Protein AF-A0A356NPE9-F1 (afdb_monomer)

Solvent-accessible surface area (backbone atoms only — not comparable to full-atom values): 59363 Å² total; per-residue (Å²): 126,92,77,87,80,88,84,80,83,60,74,66,40,52,78,48,72,46,60,48,101,85,68,47,78,75,44,67,36,63,53,56,34,33,46,75,24,46,41,40,33,44,86,9,53,18,29,80,24,62,20,31,90,76,49,65,71,67,40,43,84,46,42,33,43,23,78,46,65,26,60,80,44,82,48,75,52,72,46,48,37,49,76,62,98,74,61,76,73,89,66,37,28,44,36,40,34,33,61,32,38,23,28,34,38,40,29,59,39,42,36,22,42,36,62,92,66,84,44,42,62,22,55,64,77,28,48,25,78,87,59,53,62,88,67,45,50,52,33,29,12,34,46,46,62,47,61,41,58,31,94,90,42,73,91,41,37,27,39,38,41,42,24,74,28,40,44,58,81,84,45,12,24,36,35,31,56,28,24,49,90,92,42,79,45,79,81,48,56,90,40,41,36,33,42,35,32,33,39,24,31,52,36,24,44,42,41,40,34,38,27,33,46,83,61,17,57,54,45,75,42,76,44,57,62,58,91,72,22,57,43,88,86,54,76,49,70,43,50,41,100,69,73,42,41,40,77,45,79,74,47,62,40,60,55,54,31,50,66,81,39,58,40,41,38,38,33,30,55,50,44,80,79,35,74,64,48,45,36,34,35,38,17,60,75,80,43,78,72,44,81,40,74,38,46,79,52,82,93,52,28,32,40,30,76,45,79,53,53,58,70,56,38,40,35,40,42,27,36,37,31,29,24,67,88,68,38,71,34,41,44,55,77,57,28,95,73,40,33,36,52,46,47,28,42,70,80,70,83,78,75,84,60,76,95,46,78,68,55,38,42,34,46,45,57,56,69,68,58,51,49,51,57,68,30,70,81,38,36,74,25,72,42,63,44,63,16,14,39,31,41,65,68,60,49,76,42,55,72,15,30,37,28,61,33,79,55,61,77,29,37,82,32,68,62,24,43,21,36,36,40,35,38,26,60,89,60,24,52,94,76,68,34,43,46,37,34,40,41,24,47,18,59,78,99,32,63,44,69,69,35,54,58,57,38,51,44,32,59,72,59,46,83,36,73,60,51,90,54,48,70,30,31,36,42,40,79,48,71,87,52,40,41,65,28,38,36,37,48,55,80,80,38,49,72,47,27,49,74,75,32,77,65,23,51,78,22,53,31,31,38,32,32,56,45,68,40,76,84,48,49,79,49,68,92,79,33,59,62,32,72,57,92,56,58,72,40,58,62,73,80,37,56,83,81,70,87,62,53,74,76,41,48,71,44,39,37,69,74,44,69,55,89,69,74,76,49,64,72,56,45,52,50,18,41,28,62,57,48,60,76,69,61,23,46,57,41,37,66,63,39,32,40,59,68,43,35,34,40,40,38,28,55,42,39,67,44,16,36,51,66,14,38,67,42,54,41,50,24,37,34,29,46,34,31,40,60,85,74,60,27,34,39,53,34,80,38,73,51,44,29,47,66,61,40,64,52,81,52,70,73,65,65,12,70,65,56,47,48,52,31,69,61,38,39,50,42,37,34,49,31,48,21,39,39,50,52,37,40,73,71,40,51,32,55,85,58,41,47,62,57,24,50,57,55,24,60,67,30,95,90,46,71,47,55,71,49,45,64,47,40,47,51,20,35,54,42,49,56,54,47,40,48,69,76,52,62,86,40,71,67,42,73,65,55,70,67,71,41,76,39,65,55,42,60,45,80,46,34,24,37,28,27,57,62,61,65,46,40,20,42,78,89,62,51,79,46,72,74,44,50,83,36,71,40,35,39,34,36,72,42,80,36,44,57,40,86,34,77,51,42,40,38,33,19,29,86,88,68,48,76,66,50,71,42,70,43,38,36,33,22,69,31,61,42,26,64,46,34,58,87,36,38,37,78,40,37,40,30,48,25,38,49,71,57,47,78,70,44,42,73,74,71,41,84,55,24,65,38,51,20,35,41,30,40,32,25,62,26,89,78,44,26,32,29,31,55,58,20,26,32,77,35,61,41,66,41,77,47,62,81,45,73,32,51,52,64,35,53,35,30,39,22,29,28,49,70,51,35,32,71,76,76,42,82,84,61,57,66,62,57,57,44,53,48,98,88,68,36,52,73,50,57,72,33,50,47,45,28,35,24,22,66,82,70,46,75,36,46,71,32,68,55,46,40,49,70,43,23,38,33,50,22,46,65,60,20,16,12,40,28,46,41,60,68,83,77,45,54,80,67,42,46,86,33,43,37,53,38,57,47,77,72,35,56,87,74,62,79,72,64,49,53,56,71,59,54,32,59,76,71,69,53,93,68,47,86,46,49,82,51,67,61,80,53,33,44,51,52,24,52,33,50,62,54,57,64,80,55,70,61,87,75,75,63,60,50,76,48,75,47,72,50,98,90,73,52,32,24,48,30,46,29,39,57,27,25,45,30,43,56,44,53,45,78,45,58,32,33,25,69,75,87,77,60,72,41,73,55,49,43,81,53,29,42,44,72,72,53,99,36,32,27,39,40,36,36,33,36,75,54,57,43,76,89,48,98,53,75,47,76,48,72,50,77,44,79,55,75,85,132

Radius of gyration: 38.94 Å; Cα contacts (8 Å, |Δi|>4): 2689; chains: 1; bounding box: 116×86×91 Å

Structure (mmCIF, N/CA/C/O backbone):
data_AF-A0A356NPE9-F1
#
_entry.id   AF-A0A356NPE9-F1
#
loop_
_atom_site.group_PDB
_atom_site.id
_atom_site.type_symbol
_atom_site.label_atom_id
_atom_site.label_alt_id
_atom_site.label_comp_id
_atom_site.label_asym_id
_atom_site.label_entity_id
_atom_site.label_seq_id
_atom_site.pdbx_PDB_ins_code
_atom_site.Cartn_x
_atom_site.Cartn_y
_atom_site.Cartn_z
_atom_site.occupancy
_atom_site.B_iso_or_equiv
_atom_site.auth_seq_id
_atom_site.auth_comp_id
_atom_site.auth_asym_id
_atom_site.auth_atom_id
_atom_site.pdbx_PDB_model_num
ATOM 1 N N . VAL A 1 1 ? -18.706 8.629 -30.733 1.00 79.69 1 VAL A N 1
ATOM 2 C CA . VAL A 1 1 ? -18.864 8.549 -29.263 1.00 79.69 1 VAL A CA 1
ATOM 3 C C . VAL A 1 1 ? -20.340 8.343 -28.993 1.00 79.69 1 VAL A C 1
ATOM 5 O O . VAL A 1 1 ? -21.118 9.154 -29.478 1.00 79.69 1 VAL A O 1
ATOM 8 N N . ILE A 1 2 ? -20.711 7.224 -28.366 1.00 80.94 2 ILE A N 1
ATOM 9 C CA . ILE A 1 2 ? -22.106 6.744 -28.287 1.00 80.94 2 ILE A CA 1
ATOM 10 C C . ILE A 1 2 ? -22.800 7.042 -26.948 1.00 80.94 2 ILE A C 1
ATOM 12 O O . ILE A 1 2 ? -24.021 7.000 -26.893 1.00 80.94 2 ILE A O 1
ATOM 16 N N . GLY A 1 3 ? -22.055 7.387 -25.894 1.00 83.50 3 GLY A N 1
ATOM 17 C CA . GLY A 1 3 ? -22.613 7.705 -24.579 1.00 83.50 3 GLY A CA 1
ATOM 18 C C . GLY A 1 3 ? -21.549 7.709 -23.482 1.00 83.50 3 GLY A C 1
ATOM 19 O O . GLY A 1 3 ? -20.366 7.508 -23.767 1.00 83.50 3 GLY A O 1
ATOM 20 N N . GLN A 1 4 ? -21.982 7.960 -22.248 1.00 81.94 4 GLN A N 1
ATOM 21 C CA . GLN A 1 4 ? -21.185 7.793 -21.030 1.00 81.94 4 GLN A CA 1
ATOM 22 C C . GLN A 1 4 ? -21.455 6.407 -20.428 1.00 81.94 4 GLN A C 1
ATOM 24 O O . GLN A 1 4 ? -22.533 5.851 -20.627 1.00 81.94 4 GLN A O 1
ATOM 29 N N . TRP A 1 5 ? -20.486 5.867 -19.696 1.00 83.25 5 TRP A N 1
ATOM 30 C CA . TRP A 1 5 ? -20.617 4.651 -18.892 1.00 83.25 5 TRP A CA 1
ATOM 31 C C . TRP A 1 5 ? -20.190 4.969 -17.453 1.00 83.25 5 TRP A C 1
ATOM 33 O O . TRP A 1 5 ? -19.447 5.929 -17.234 1.00 83.25 5 TRP A O 1
ATOM 43 N N . SER A 1 6 ? -20.695 4.214 -16.478 1.00 83.44 6 SER A N 1
ATOM 44 C CA . SER A 1 6 ? -20.328 4.341 -15.064 1.00 83.44 6 SER A CA 1
ATOM 45 C C . SER A 1 6 ? -19.148 3.433 -14.720 1.00 83.44 6 SER A C 1
ATOM 47 O O . SER A 1 6 ? -19.084 2.307 -15.205 1.00 83.44 6 SER A O 1
ATOM 49 N N . GLY A 1 7 ? -18.266 3.893 -13.834 1.00 78.56 7 GLY A N 1
ATOM 50 C CA . GLY A 1 7 ? -17.062 3.169 -13.424 1.00 78.56 7 GLY A CA 1
ATOM 51 C C . GLY A 1 7 ? -15.782 3.809 -13.962 1.00 78.56 7 GLY A C 1
ATOM 52 O O . GLY A 1 7 ? -15.805 4.861 -14.602 1.00 78.56 7 GLY A O 1
ATOM 53 N N . SER A 1 8 ? -14.648 3.180 -13.666 1.00 80.12 8 SER A N 1
ATOM 54 C CA . SER A 1 8 ? -13.326 3.583 -14.148 1.00 80.12 8 SER A CA 1
ATOM 55 C C . SER A 1 8 ? -12.536 2.364 -14.581 1.00 80.12 8 SER A C 1
ATOM 57 O O . SER A 1 8 ? -12.690 1.306 -13.977 1.00 80.12 8 SER A O 1
ATOM 59 N N . LEU A 1 9 ? -11.646 2.545 -15.555 1.00 82.62 9 LEU A N 1
ATOM 60 C CA . LEU A 1 9 ? -10.737 1.483 -15.946 1.00 82.62 9 LEU A CA 1
ATOM 61 C C . LEU A 1 9 ? -9.633 1.277 -14.899 1.00 82.62 9 LEU A C 1
ATOM 63 O O . LEU A 1 9 ? -9.044 2.249 -14.415 1.00 82.62 9 LEU A O 1
ATOM 67 N N . SER A 1 10 ? -9.321 0.022 -14.592 1.00 80.06 10 SER A N 1
ATOM 68 C CA . SER A 1 10 ? -8.176 -0.375 -13.779 1.00 80.06 10 SER A CA 1
ATOM 69 C C . SER A 1 10 ? -6.885 0.115 -14.428 1.00 80.06 10 SER A C 1
ATOM 71 O O . SER A 1 10 ? -6.598 -0.181 -15.590 1.00 80.06 10 SER A O 1
ATOM 73 N N . ARG A 1 11 ? -6.044 0.807 -13.655 1.00 74.50 11 ARG A N 1
ATOM 74 C CA . ARG A 1 11 ? -4.702 1.211 -14.107 1.00 74.50 11 ARG A CA 1
ATOM 75 C C . ARG A 1 11 ? -3.719 0.041 -14.199 1.00 74.50 11 ARG A C 1
ATOM 77 O O . ARG A 1 11 ? -2.613 0.241 -14.659 1.00 74.50 11 ARG A O 1
ATOM 84 N N . ARG A 1 12 ? -4.101 -1.165 -13.756 1.00 73.88 12 ARG A N 1
ATOM 85 C CA . ARG A 1 12 ? -3.220 -2.350 -13.689 1.00 73.88 12 ARG A CA 1
ATOM 86 C C . ARG A 1 12 ? -3.554 -3.444 -14.695 1.00 73.88 12 ARG A C 1
ATOM 88 O O . ARG A 1 12 ? -2.793 -4.401 -14.839 1.00 73.88 12 ARG A O 1
ATOM 95 N N . GLY A 1 13 ? -4.709 -3.315 -15.336 1.00 83.62 13 GLY A N 1
ATOM 96 C CA . GLY A 1 13 ? -5.322 -4.368 -16.127 1.00 83.62 13 GLY A CA 1
ATOM 97 C C . GLY A 1 13 ? -6.647 -4.842 -15.546 1.00 83.62 13 GLY A C 1
ATOM 98 O O . GLY A 1 13 ? -6.835 -4.899 -14.329 1.00 83.62 13 GLY A O 1
ATOM 99 N N . GLU A 1 14 ? -7.573 -5.163 -16.438 1.00 87.75 14 GLU A N 1
ATOM 100 C CA . GLU A 1 14 ? -8.858 -5.795 -16.151 1.00 87.75 14 GLU A CA 1
ATOM 101 C C . GLU A 1 14 ? -9.407 -6.451 -17.425 1.00 87.75 14 GLU A C 1
ATOM 103 O O . GLU A 1 14 ? -8.856 -6.296 -18.519 1.00 87.75 14 GLU A O 1
ATOM 108 N N . ARG A 1 15 ? -10.519 -7.178 -17.280 1.00 91.50 15 ARG A N 1
ATOM 109 C CA . ARG A 1 15 ? -11.249 -7.774 -18.399 1.00 91.50 15 ARG A CA 1
ATOM 110 C C . ARG A 1 15 ? -12.355 -6.831 -18.863 1.00 91.50 15 ARG A C 1
ATOM 112 O O . ARG A 1 15 ? -13.286 -6.556 -18.115 1.00 91.50 15 ARG A O 1
ATOM 119 N N . LEU A 1 16 ? -12.300 -6.429 -20.125 1.00 92.12 16 LEU A N 1
ATOM 120 C CA . LEU A 1 16 ? -13.362 -5.719 -20.826 1.00 92.12 16 LEU A CA 1
ATOM 121 C C . LEU A 1 16 ? -14.118 -6.703 -21.713 1.00 92.12 16 LEU A C 1
ATOM 123 O O . LEU A 1 16 ? -13.505 -7.419 -22.501 1.00 92.12 16 LEU A O 1
ATOM 127 N N . ARG A 1 17 ? -15.449 -6.726 -21.606 1.00 91.81 17 ARG A N 1
ATOM 128 C CA . ARG A 1 17 ? -16.315 -7.575 -22.431 1.00 91.81 17 ARG A CA 1
ATOM 129 C C . ARG A 1 17 ? -17.448 -6.754 -23.025 1.00 91.81 17 ARG A C 1
ATOM 131 O O . ARG A 1 17 ? -18.261 -6.187 -22.299 1.00 91.81 17 ARG A O 1
ATOM 138 N N . LEU A 1 18 ? -17.535 -6.752 -24.348 1.00 91.62 18 LEU A N 1
ATOM 139 C CA . LEU A 1 18 ? -18.707 -6.281 -25.071 1.00 91.62 18 LEU A CA 1
ATOM 140 C C . LEU A 1 18 ? -19.648 -7.471 -25.261 1.00 91.62 18 LEU A C 1
ATOM 142 O O . LEU A 1 18 ? -19.232 -8.481 -25.822 1.00 91.62 18 LEU A O 1
ATOM 146 N N . SER A 1 19 ? -20.898 -7.369 -24.807 1.00 93.81 19 SER A N 1
ATOM 147 C CA . SER A 1 19 ? -21.892 -8.440 -24.976 1.00 93.81 19 SER A CA 1
ATOM 148 C C . SER A 1 19 ? -23.002 -8.038 -25.946 1.00 93.81 19 SER A C 1
ATOM 150 O O . SER A 1 19 ? -23.354 -6.862 -26.041 1.00 93.81 19 SER A O 1
ATOM 152 N N . ASP A 1 20 ? -23.538 -9.013 -26.678 1.00 92.75 20 ASP A N 1
ATOM 153 C CA . ASP A 1 20 ? -24.721 -8.833 -27.519 1.00 92.75 20 ASP A CA 1
ATOM 154 C C . ASP A 1 20 ? -26.022 -8.798 -26.687 1.00 92.75 20 ASP A C 1
ATOM 156 O O . ASP A 1 20 ? -26.011 -8.916 -25.460 1.00 92.75 20 ASP A O 1
ATOM 160 N N . ALA A 1 21 ? -27.167 -8.651 -27.360 1.00 93.94 21 ALA A N 1
ATOM 161 C CA . ALA A 1 21 ? -28.483 -8.586 -26.716 1.00 93.94 21 ALA A CA 1
ATOM 162 C C . ALA A 1 21 ? -28.913 -9.886 -25.999 1.00 93.94 21 ALA A C 1
ATOM 164 O O . ALA A 1 21 ? -29.895 -9.872 -25.264 1.00 93.94 21 ALA A O 1
ATOM 165 N N . TYR A 1 22 ? -28.203 -10.997 -26.211 1.00 92.69 22 TYR A N 1
ATOM 166 C CA . TYR A 1 22 ? -28.442 -12.288 -25.564 1.00 92.69 22 TYR A CA 1
ATOM 167 C C . TYR A 1 22 ? -27.398 -12.593 -24.476 1.00 92.69 22 TYR A C 1
ATOM 169 O O . TYR A 1 22 ? -27.392 -13.691 -23.922 1.00 92.69 22 TYR A O 1
ATOM 177 N N . GLY A 1 23 ? -26.502 -11.645 -24.178 1.00 89.25 23 GLY A N 1
ATOM 178 C CA . GLY A 1 23 ? -25.426 -11.814 -23.205 1.00 89.25 23 GLY A CA 1
ATOM 179 C C . GLY A 1 23 ? -24.212 -12.591 -23.728 1.00 89.25 23 GLY A C 1
ATOM 180 O O . GLY A 1 23 ? -23.290 -12.860 -22.954 1.00 89.25 23 GLY A O 1
ATOM 181 N N . ASN A 1 24 ? -24.146 -12.938 -25.019 1.00 92.44 24 ASN A N 1
ATOM 182 C CA . ASN A 1 24 ? -22.962 -13.588 -25.593 1.00 92.44 24 ASN A CA 1
ATOM 183 C C . ASN A 1 24 ? -21.826 -12.567 -25.764 1.00 92.44 24 ASN A C 1
ATOM 185 O O . ASN A 1 24 ? -22.108 -11.411 -26.079 1.00 92.44 24 ASN A O 1
ATOM 189 N N . PRO A 1 25 ? -20.546 -12.952 -25.595 1.00 92.12 25 PRO A N 1
ATOM 190 C CA . PRO A 1 25 ? -19.436 -12.042 -25.855 1.00 92.12 25 PRO A CA 1
ATOM 191 C C . PRO A 1 25 ? -19.350 -11.737 -27.359 1.00 92.12 25 PRO A C 1
ATOM 193 O O . PRO A 1 25 ? -19.174 -12.642 -28.173 1.00 92.12 25 PRO A O 1
ATOM 196 N N . ALA A 1 26 ? -19.480 -10.462 -27.718 1.00 93.44 26 ALA A N 1
ATOM 197 C CA . ALA A 1 26 ? -19.215 -9.947 -29.058 1.00 93.44 26 ALA A CA 1
ATOM 198 C C . ALA A 1 26 ? -17.725 -9.618 -29.249 1.00 93.44 26 ALA A C 1
ATOM 200 O O . ALA A 1 26 ? -17.198 -9.816 -30.340 1.00 93.44 26 ALA A O 1
ATOM 201 N N . ASP A 1 27 ? -17.063 -9.134 -28.194 1.00 92.38 27 ASP A N 1
ATOM 202 C CA . ASP A 1 27 ? -15.610 -8.958 -28.126 1.00 92.38 27 ASP A CA 1
ATOM 203 C C . ASP A 1 27 ? -15.136 -8.977 -26.664 1.00 92.38 27 ASP A C 1
ATOM 205 O O . ASP A 1 27 ? -15.911 -8.686 -25.744 1.00 92.38 27 ASP A O 1
ATOM 209 N N . GLU A 1 28 ? -13.871 -9.320 -26.449 1.00 92.81 28 GLU A N 1
ATOM 210 C CA . GLU A 1 28 ? -13.266 -9.431 -25.130 1.00 92.81 28 GLU A CA 1
ATOM 211 C C . GLU A 1 28 ? -11.769 -9.110 -25.138 1.00 92.81 28 GLU A C 1
ATOM 213 O O . GLU A 1 28 ? -11.020 -9.567 -25.996 1.00 92.81 28 GLU A O 1
ATOM 218 N N . LEU A 1 29 ? -11.329 -8.355 -24.134 1.00 92.44 29 LEU A N 1
ATOM 219 C CA . LEU A 1 29 ? -9.944 -7.941 -23.947 1.00 92.44 29 LEU A CA 1
ATOM 220 C C . LEU A 1 29 ? -9.567 -8.069 -22.475 1.00 92.44 29 LEU A C 1
ATOM 222 O O . LEU A 1 29 ? -10.244 -7.511 -21.617 1.00 92.44 29 LEU A O 1
ATOM 226 N N . TYR A 1 30 ? -8.452 -8.730 -22.183 1.00 92.44 30 TYR A N 1
ATOM 227 C CA . TYR A 1 30 ? -7.771 -8.601 -20.898 1.00 92.44 30 TYR A CA 1
ATOM 228 C C . TYR A 1 30 ? -6.443 -7.889 -21.131 1.00 92.44 30 TYR A C 1
ATOM 230 O O . TYR A 1 30 ? -5.540 -8.467 -21.733 1.00 92.44 30 TYR A O 1
ATOM 238 N N . TYR A 1 31 ? -6.350 -6.628 -20.715 1.00 92.19 31 TYR A N 1
ATOM 239 C CA . TYR A 1 31 ? -5.138 -5.830 -20.894 1.00 92.19 31 TYR A CA 1
ATOM 240 C C . TYR A 1 31 ? -4.317 -5.790 -19.608 1.00 92.19 31 TYR A C 1
ATOM 242 O O . TYR A 1 31 ? -4.843 -5.997 -18.517 1.00 92.19 31 TYR A O 1
ATOM 250 N N . LEU A 1 32 ? -3.031 -5.479 -19.749 1.00 91.38 32 LEU A N 1
ATOM 251 C CA . LEU A 1 32 ? -2.137 -5.137 -18.648 1.00 91.38 32 LEU A CA 1
ATOM 252 C C . LEU A 1 32 ? -1.480 -3.781 -18.945 1.00 91.38 32 LEU A C 1
ATOM 254 O O . LEU A 1 32 ? -1.547 -3.256 -20.054 1.00 91.38 32 LEU A O 1
ATOM 258 N N . ASP A 1 33 ? -0.861 -3.214 -17.929 1.00 86.69 33 ASP A N 1
ATOM 259 C CA . ASP A 1 33 ? -0.274 -1.870 -17.849 1.00 86.69 33 ASP A CA 1
ATOM 260 C C . ASP A 1 33 ? 1.249 -1.842 -18.097 1.00 86.69 33 ASP A C 1
ATOM 262 O O . ASP A 1 33 ? 1.881 -0.791 -18.058 1.00 86.69 33 ASP A O 1
ATOM 266 N N . ASP A 1 34 ? 1.872 -2.992 -18.352 1.00 87.31 34 ASP A N 1
ATOM 267 C CA . ASP A 1 34 ? 3.328 -3.116 -18.450 1.00 87.31 34 ASP A CA 1
ATOM 268 C C . ASP A 1 34 ? 3.730 -4.243 -19.412 1.00 87.31 34 ASP A C 1
ATOM 270 O O . ASP A 1 34 ? 2.902 -5.059 -19.829 1.00 87.31 34 ASP A O 1
ATOM 274 N N . ALA A 1 35 ? 5.017 -4.289 -19.769 1.00 86.88 35 ALA A N 1
ATOM 275 C CA . ALA A 1 35 ? 5.556 -5.223 -20.754 1.00 86.88 35 ALA A CA 1
ATOM 276 C C . ALA A 1 35 ? 5.098 -6.671 -20.473 1.00 86.88 35 ALA A C 1
ATOM 278 O O . ALA A 1 35 ? 5.200 -7.117 -19.329 1.00 86.88 35 ALA A O 1
ATOM 279 N N . PRO A 1 36 ? 4.637 -7.427 -21.486 1.00 88.12 36 PRO A N 1
ATOM 280 C CA . PRO A 1 36 ? 4.747 -7.148 -22.922 1.00 88.12 36 PRO A CA 1
ATOM 281 C C . PRO A 1 36 ? 3.701 -6.178 -23.489 1.00 88.12 36 PRO A C 1
ATOM 283 O O . PRO A 1 36 ? 3.774 -5.861 -24.672 1.00 88.12 36 PRO A O 1
ATOM 286 N N . TRP A 1 37 ? 2.748 -5.692 -22.690 1.00 91.19 37 TRP A N 1
ATOM 287 C CA . TRP A 1 37 ? 1.834 -4.645 -23.141 1.00 91.19 37 TRP A CA 1
ATOM 288 C C . TRP A 1 37 ? 2.557 -3.285 -23.213 1.00 91.19 37 TRP A C 1
ATOM 290 O O . TRP A 1 37 ? 3.503 -3.038 -22.457 1.00 91.19 37 TRP A O 1
ATOM 300 N N . PRO A 1 38 ? 2.141 -2.375 -24.112 1.00 88.62 38 PRO A N 1
ATOM 301 C CA . PRO A 1 38 ? 2.700 -1.029 -24.203 1.00 88.62 38 PRO A CA 1
ATOM 302 C C . PRO A 1 38 ? 2.614 -0.214 -22.901 1.00 88.62 38 PRO A C 1
ATOM 304 O O . PRO A 1 38 ? 1.605 0.429 -22.622 1.00 88.62 38 PRO A O 1
ATOM 307 N N . ALA A 1 39 ? 3.722 -0.125 -22.162 1.00 83.81 39 ALA A N 1
ATOM 308 C CA . ALA A 1 39 ? 3.791 0.617 -20.897 1.00 83.81 39 ALA A CA 1
ATOM 309 C C . ALA A 1 39 ? 3.475 2.125 -21.026 1.00 83.81 39 ALA A C 1
ATOM 311 O O . ALA A 1 39 ? 3.074 2.766 -20.063 1.00 83.81 39 ALA A O 1
ATOM 312 N N . MET A 1 40 ? 3.614 2.727 -22.216 1.00 84.19 40 MET A N 1
ATOM 313 C CA . MET A 1 40 ? 3.250 4.141 -22.429 1.00 84.19 40 MET A CA 1
ATOM 314 C C . MET A 1 40 ? 1.739 4.410 -22.327 1.00 84.19 40 MET A C 1
ATOM 316 O O . MET A 1 40 ? 1.343 5.573 -22.208 1.00 84.19 40 MET A O 1
ATOM 320 N N . ALA A 1 41 ? 0.904 3.368 -22.400 1.00 82.56 41 ALA A N 1
ATOM 321 C CA . ALA A 1 41 ? -0.537 3.491 -22.213 1.00 82.56 41 ALA A CA 1
ATOM 322 C C . ALA A 1 41 ? -0.950 3.564 -20.730 1.00 82.56 41 ALA A C 1
ATOM 324 O O . ALA A 1 41 ? -2.050 4.027 -20.428 1.00 82.56 41 ALA A O 1
ATOM 325 N N . ASP A 1 42 ? -0.065 3.178 -19.807 1.00 81.88 42 ASP A N 1
ATOM 326 C CA . ASP A 1 42 ? -0.290 3.276 -18.365 1.00 81.88 42 ASP A CA 1
ATOM 327 C C . ASP A 1 42 ? 0.152 4.646 -17.834 1.00 81.88 42 ASP A C 1
ATOM 329 O O . ASP A 1 42 ? 1.318 4.887 -17.527 1.00 81.88 42 ASP A O 1
ATOM 333 N N . GLY A 1 43 ? -0.767 5.616 -17.831 1.00 73.94 43 GLY A N 1
ATOM 334 C CA . GLY A 1 43 ? -0.509 6.966 -17.306 1.00 73.94 43 GLY A CA 1
ATOM 335 C C . GLY A 1 43 ? 0.480 7.810 -18.129 1.00 73.94 43 GLY A C 1
ATOM 336 O O . GLY A 1 43 ? 0.621 9.009 -17.890 1.00 73.94 43 GLY A O 1
ATOM 337 N N . GLY A 1 44 ? 1.111 7.230 -19.152 1.00 76.50 44 GLY A N 1
ATOM 338 C CA . GLY A 1 44 ? 2.099 7.858 -20.028 1.00 76.50 44 GLY A CA 1
ATOM 339 C C . GLY A 1 44 ? 1.525 8.682 -21.181 1.00 76.50 44 GLY A C 1
ATOM 340 O O . GLY A 1 44 ? 2.227 8.923 -22.161 1.00 76.50 44 GLY A O 1
ATOM 341 N N . GLY A 1 45 ? 0.257 9.094 -21.096 1.00 80.81 45 GLY A N 1
ATOM 342 C CA . GLY A 1 45 ? -0.394 10.007 -22.042 1.00 80.81 45 GLY A CA 1
ATOM 343 C C . GLY A 1 45 ? -0.772 9.417 -23.405 1.00 80.81 45 GLY A C 1
ATOM 344 O O . GLY A 1 45 ? -1.324 10.148 -24.224 1.00 80.81 45 GLY A O 1
ATOM 345 N N . SER A 1 46 ? -0.513 8.131 -23.655 1.00 87.19 46 SER A N 1
ATOM 346 C CA . SER A 1 46 ? -0.946 7.422 -24.869 1.00 87.19 46 SER A CA 1
ATOM 347 C C . SER A 1 46 ? -2.163 6.543 -24.575 1.00 87.19 46 SER A C 1
ATOM 349 O O . SER A 1 46 ? -2.306 6.047 -23.464 1.00 87.19 46 SER A O 1
ATOM 351 N N . SER A 1 47 ? -3.042 6.310 -25.551 1.00 89.75 47 SER A N 1
ATOM 352 C CA . SER A 1 47 ? -4.022 5.215 -25.461 1.00 89.75 47 SER A CA 1
ATOM 353 C C . SER A 1 47 ? -3.413 3.889 -25.913 1.00 89.75 47 SER A C 1
ATOM 355 O O . SER A 1 47 ? -2.499 3.875 -26.734 1.00 89.75 47 SER A O 1
ATOM 357 N N . LEU A 1 48 ? -3.963 2.775 -25.436 1.00 91.19 48 LEU A N 1
ATOM 358 C CA . LEU A 1 48 ? -3.679 1.449 -25.973 1.00 91.19 48 LEU A CA 1
ATOM 359 C C . LEU A 1 48 ? -4.476 1.257 -27.280 1.00 91.19 48 LEU A C 1
ATOM 361 O O . LEU A 1 48 ? -5.705 1.293 -27.261 1.00 91.19 48 LEU A O 1
ATOM 365 N N . GLU A 1 49 ? -3.799 1.122 -28.423 1.00 93.19 49 GLU A N 1
ATOM 366 C CA . GLU A 1 49 ? -4.429 1.056 -29.750 1.00 93.19 49 GLU A CA 1
ATOM 367 C C . GLU A 1 49 ? -4.079 -0.249 -30.483 1.00 93.19 49 GLU A C 1
ATOM 369 O O . GLU A 1 49 ? -2.908 -0.544 -30.720 1.00 93.19 49 GLU A O 1
ATOM 374 N N . LEU A 1 50 ? -5.100 -1.016 -30.882 1.00 93.69 50 LEU A N 1
ATOM 375 C CA . LEU A 1 50 ? -4.940 -2.203 -31.727 1.00 93.69 50 LEU A CA 1
ATOM 376 C C . LEU A 1 50 ? -4.520 -1.754 -33.134 1.00 93.69 50 LEU A C 1
ATOM 378 O O . LEU A 1 50 ? -5.230 -0.961 -33.766 1.00 93.69 50 LEU A O 1
ATOM 382 N N . ALA A 1 51 ? -3.354 -2.201 -33.606 1.00 92.94 51 ALA A N 1
ATOM 383 C CA . ALA A 1 51 ? -2.766 -1.661 -34.833 1.00 92.94 51 ALA A CA 1
ATOM 384 C C . ALA A 1 51 ? -3.370 -2.248 -36.119 1.00 92.94 51 ALA A C 1
ATOM 386 O O . ALA A 1 51 ? -3.611 -1.493 -37.060 1.00 92.94 51 ALA A O 1
ATOM 387 N N . ASP A 1 52 ? -3.674 -3.547 -36.155 1.00 94.19 52 ASP A N 1
ATOM 388 C CA . ASP A 1 52 ? -4.492 -4.172 -37.206 1.00 94.19 52 ASP A CA 1
ATOM 389 C C . ASP A 1 52 ? -5.777 -4.733 -36.565 1.00 94.19 52 ASP A C 1
ATOM 391 O O . ASP A 1 52 ? -5.698 -5.663 -35.761 1.00 94.19 52 ASP A O 1
ATOM 395 N N . PRO A 1 53 ? -6.969 -4.197 -36.893 1.00 91.94 53 PRO A N 1
ATOM 396 C CA . PRO A 1 53 ? -8.240 -4.650 -36.325 1.00 91.94 53 PRO A CA 1
ATOM 397 C C . PRO A 1 53 ? -8.610 -6.114 -36.601 1.00 91.94 53 PRO A C 1
ATOM 399 O O . PRO A 1 53 ? -9.580 -6.601 -36.027 1.00 91.94 53 PRO A O 1
ATOM 402 N N . ARG A 1 54 ? -7.910 -6.799 -37.514 1.00 92.38 54 ARG A N 1
ATOM 403 C CA . ARG A 1 54 ? -8.129 -8.224 -37.810 1.00 92.38 54 ARG A CA 1
ATOM 404 C C . ARG A 1 54 ? -7.307 -9.144 -36.906 1.00 92.38 54 ARG A C 1
ATOM 406 O O . ARG A 1 54 ? -7.576 -10.343 -36.893 1.00 92.38 54 ARG A O 1
ATOM 413 N N . SER A 1 55 ? -6.299 -8.610 -36.216 1.00 91.75 55 SER A N 1
ATOM 414 C CA . SER A 1 55 ? -5.380 -9.384 -35.381 1.00 91.75 55 SER A CA 1
ATOM 415 C C . SER A 1 55 ? -6.017 -9.846 -34.071 1.00 91.75 55 SER A C 1
ATOM 417 O O . SER A 1 55 ? -7.034 -9.325 -33.619 1.00 91.75 55 SER A O 1
ATOM 419 N N . GLU A 1 56 ? -5.389 -10.837 -33.442 1.00 89.69 56 GLU A N 1
ATOM 420 C CA . GLU A 1 56 ? -5.821 -11.412 -32.169 1.00 89.69 56 GLU A CA 1
ATOM 421 C C . GLU A 1 56 ? -5.618 -10.421 -31.012 1.00 89.69 56 GLU A C 1
ATOM 423 O O . GLU A 1 56 ? -4.535 -10.309 -30.439 1.00 89.69 56 GLU A O 1
ATOM 428 N N . ASN A 1 57 ? -6.683 -9.714 -30.642 1.00 91.12 57 ASN A N 1
ATOM 429 C CA . ASN A 1 57 ? -6.659 -8.646 -29.640 1.00 91.12 57 ASN A CA 1
ATOM 430 C C . ASN A 1 57 ? -6.333 -9.105 -28.202 1.00 91.12 57 ASN A C 1
ATOM 432 O O . ASN A 1 57 ? -6.050 -8.268 -27.352 1.00 91.12 57 ASN A O 1
ATOM 436 N N . HIS A 1 58 ? -6.328 -10.404 -27.904 1.00 89.62 58 HIS A N 1
ATOM 437 C CA . HIS A 1 58 ? -5.879 -10.919 -26.607 1.00 89.62 58 HIS A CA 1
ATOM 438 C C . HIS A 1 58 ? -4.345 -11.011 -26.499 1.00 89.62 58 HIS A C 1
ATOM 440 O O . HIS A 1 58 ? -3.827 -11.240 -25.406 1.00 89.62 58 HIS A O 1
ATOM 446 N N . LEU A 1 59 ? -3.611 -10.843 -27.609 1.00 90.94 59 LEU A N 1
ATOM 447 C CA . LEU A 1 59 ? -2.152 -10.901 -27.627 1.00 90.94 59 LEU A CA 1
ATOM 448 C C . LEU A 1 59 ? -1.534 -9.497 -27.550 1.00 90.94 59 LEU A C 1
ATOM 450 O O . LEU A 1 59 ? -1.829 -8.652 -28.401 1.00 90.94 59 LEU A O 1
ATOM 454 N N . PRO A 1 60 ? -0.598 -9.252 -26.614 1.00 90.25 60 PRO A N 1
ATOM 455 C CA . PRO A 1 60 ? -0.008 -7.931 -26.384 1.00 90.25 60 PRO A CA 1
ATOM 456 C C . PRO A 1 60 ? 0.717 -7.369 -27.611 1.00 90.25 60 PRO A C 1
ATOM 458 O O . PRO A 1 60 ? 0.637 -6.173 -27.869 1.00 90.25 60 PRO A O 1
ATOM 461 N N . GLY A 1 61 ? 1.361 -8.226 -28.413 1.00 88.50 61 GLY A N 1
ATOM 462 C CA . GLY A 1 61 ? 2.117 -7.817 -29.606 1.00 88.50 61 GLY A CA 1
ATOM 463 C C . GLY A 1 61 ? 1.279 -7.218 -30.743 1.00 88.50 61 GLY A C 1
ATOM 464 O O . GLY A 1 61 ? 1.846 -6.786 -31.738 1.00 88.50 61 GLY A O 1
ATOM 465 N N . THR A 1 62 ? -0.053 -7.196 -30.620 1.00 91.25 62 THR A N 1
ATOM 466 C CA . THR A 1 62 ? -0.962 -6.535 -31.577 1.00 91.25 62 THR A CA 1
ATOM 467 C C . THR A 1 62 ? -1.305 -5.096 -31.184 1.00 91.25 62 THR A C 1
ATOM 469 O O . THR A 1 62 ? -1.827 -4.325 -32.000 1.00 91.25 62 THR A O 1
ATOM 472 N N . TRP A 1 63 ? -1.012 -4.727 -29.937 1.00 93.31 63 TRP A N 1
ATOM 473 C CA . TRP A 1 63 ? -1.325 -3.430 -29.364 1.00 93.31 63 TRP A CA 1
ATOM 474 C C . TRP A 1 63 ? -0.101 -2.536 -29.346 1.00 93.31 63 TRP A C 1
ATOM 476 O O . TRP A 1 63 ? 1.009 -2.950 -29.024 1.00 93.31 63 TRP A O 1
ATOM 486 N N . HIS A 1 64 ? -0.323 -1.263 -29.637 1.00 91.50 64 HIS A N 1
ATOM 487 C CA . HIS A 1 64 ? 0.718 -0.252 -29.661 1.00 91.50 64 HIS A CA 1
ATOM 488 C C . HIS A 1 64 ? 0.240 1.006 -28.937 1.00 91.50 64 HIS A C 1
ATOM 490 O O . HIS A 1 64 ? -0.965 1.269 -28.871 1.00 91.50 64 HIS A O 1
ATOM 496 N N . PRO A 1 65 ? 1.162 1.813 -28.392 1.00 90.00 65 PRO A N 1
ATOM 497 C CA . PRO A 1 65 ? 0.776 3.089 -27.825 1.00 90.00 65 PRO A CA 1
ATOM 498 C C . PRO A 1 65 ? 0.345 4.040 -28.947 1.00 90.00 65 PRO A C 1
ATOM 500 O O . PRO A 1 65 ? 0.959 4.093 -30.020 1.00 90.00 65 PRO A O 1
ATOM 503 N N . GLY A 1 66 ? -0.711 4.809 -28.693 1.00 89.31 66 GLY A N 1
ATOM 504 C CA . GLY A 1 66 ? -1.136 5.891 -29.569 1.00 89.31 66 GLY A CA 1
ATOM 505 C C . GLY A 1 66 ? 0.005 6.883 -29.817 1.00 89.31 66 GLY A C 1
ATOM 506 O O . GLY A 1 66 ? 0.740 7.264 -28.910 1.00 89.31 66 GLY A O 1
ATOM 507 N N . LYS A 1 67 ? 0.165 7.321 -31.065 1.00 85.06 67 LYS A N 1
ATOM 508 C CA . LYS A 1 67 ? 1.230 8.242 -31.479 1.00 85.06 67 LYS A CA 1
ATOM 509 C C . LYS A 1 67 ? 0.808 9.678 -31.193 1.00 85.06 67 LYS A C 1
ATOM 511 O O . LYS A 1 67 ? 0.282 10.367 -32.071 1.00 85.06 67 LYS A O 1
ATOM 516 N N . VAL A 1 68 ? 1.037 10.127 -29.963 1.00 82.75 68 VAL A N 1
ATOM 517 C CA . VAL A 1 68 ? 0.707 11.483 -29.516 1.00 82.75 68 VAL A CA 1
ATOM 518 C C . VAL A 1 68 ? 1.945 12.158 -28.934 1.00 82.75 68 VAL A C 1
ATOM 520 O O . VAL A 1 68 ? 2.605 11.619 -28.060 1.00 82.75 68 VAL A O 1
ATOM 523 N N . GLU A 1 69 ? 2.259 13.360 -29.421 1.00 88.38 69 GLU A N 1
ATOM 524 C CA . GLU A 1 69 ? 3.425 14.140 -28.994 1.00 88.38 69 GLU A CA 1
ATOM 525 C C . GLU A 1 69 ? 3.042 15.579 -28.621 1.00 88.38 69 GLU A C 1
ATOM 527 O O . GLU A 1 69 ? 2.094 16.162 -29.155 1.00 88.38 69 GLU A O 1
ATOM 532 N N . GLY A 1 70 ? 3.809 16.174 -27.709 1.00 89.69 70 GLY A N 1
ATOM 533 C CA . GLY A 1 70 ? 3.636 17.554 -27.270 1.00 89.69 70 GLY A CA 1
ATOM 534 C C . GLY A 1 70 ? 4.211 18.582 -28.255 1.00 89.69 70 GLY A C 1
ATOM 535 O O . GLY A 1 70 ? 5.016 18.255 -29.133 1.00 89.69 70 GLY A O 1
ATOM 536 N N . PRO A 1 71 ? 3.842 19.869 -28.142 1.00 92.25 71 PRO A N 1
ATOM 537 C CA . PRO A 1 71 ? 4.533 20.931 -28.863 1.00 92.25 71 PRO A CA 1
ATOM 538 C C . PRO A 1 71 ? 5.925 21.198 -28.266 1.00 92.25 71 PRO A C 1
ATOM 540 O O . PRO A 1 71 ? 6.166 20.991 -27.080 1.00 92.25 71 PRO A O 1
ATOM 543 N N . TRP A 1 72 ? 6.832 21.757 -29.074 1.00 94.56 72 TRP A N 1
ATOM 544 C CA . TRP A 1 72 ? 8.035 22.404 -28.545 1.00 94.56 72 TRP A CA 1
ATOM 545 C C . TRP A 1 72 ? 7.645 23.628 -27.713 1.00 94.56 72 TRP A C 1
ATOM 547 O O . TRP A 1 72 ? 6.872 24.477 -28.171 1.00 94.56 72 TRP A O 1
ATOM 557 N N . ARG A 1 73 ? 8.219 23.749 -26.516 1.00 96.69 73 ARG A N 1
ATOM 558 C CA . ARG A 1 73 ? 8.033 24.895 -25.620 1.00 96.69 73 ARG A CA 1
ATOM 559 C C . ARG A 1 73 ? 9.360 25.378 -25.067 1.00 96.69 73 ARG A C 1
ATOM 561 O O . ARG A 1 73 ? 10.236 24.574 -24.776 1.00 96.69 73 ARG A O 1
ATOM 568 N N . ASN A 1 74 ? 9.469 26.694 -24.895 1.00 97.69 74 ASN A N 1
ATOM 569 C CA . ASN A 1 74 ? 10.572 27.330 -24.184 1.00 97.69 74 ASN A CA 1
ATOM 570 C C . ASN A 1 74 ? 10.199 27.481 -22.710 1.00 97.69 74 ASN A C 1
ATOM 572 O O . ASN A 1 74 ? 9.171 28.080 -22.391 1.00 97.69 74 ASN A O 1
ATOM 576 N N . TYR A 1 75 ? 11.063 27.003 -21.827 1.00 98.00 75 TYR A N 1
ATOM 577 C CA . TYR A 1 75 ? 10.914 27.111 -20.385 1.00 98.00 75 TYR A CA 1
ATOM 578 C C . TYR A 1 75 ? 12.034 27.986 -19.833 1.00 98.00 75 TYR A C 1
ATOM 580 O O . TYR A 1 75 ? 13.193 27.864 -20.229 1.00 98.00 75 TYR A O 1
ATOM 588 N N . THR A 1 76 ? 11.701 28.899 -18.921 1.00 98.06 76 THR A N 1
ATOM 589 C CA . THR A 1 76 ? 12.702 29.716 -18.233 1.00 98.06 76 THR A CA 1
ATOM 590 C C . THR A 1 76 ? 12.276 30.033 -16.813 1.00 98.06 76 THR A C 1
ATOM 592 O O . THR A 1 76 ? 11.096 30.249 -16.532 1.00 98.06 76 THR A O 1
ATOM 595 N N . TYR A 1 77 ? 13.246 30.058 -15.908 1.00 98.00 77 TYR A N 1
ATOM 596 C CA . TYR A 1 77 ? 13.042 30.500 -14.541 1.00 98.00 77 TYR A CA 1
ATOM 597 C C . TYR A 1 77 ? 14.338 31.023 -13.934 1.00 98.00 77 TYR A C 1
ATOM 599 O O . TYR A 1 77 ? 15.435 30.670 -14.365 1.00 98.00 77 TYR A O 1
ATOM 607 N N . GLN A 1 78 ? 14.200 31.897 -12.941 1.00 97.50 78 GLN A N 1
ATOM 608 C CA . GLN A 1 78 ? 15.314 32.562 -12.281 1.00 97.50 78 GLN A CA 1
ATOM 609 C C . GLN A 1 78 ? 15.139 32.507 -10.768 1.00 97.50 78 GLN A C 1
ATOM 611 O O . GLN A 1 78 ? 14.019 32.559 -10.262 1.00 97.50 78 GLN A O 1
ATOM 616 N N . GLY A 1 79 ? 16.253 32.428 -10.051 1.00 96.38 79 GLY A N 1
ATOM 617 C CA . GLY A 1 79 ? 16.271 32.556 -8.602 1.00 96.38 79 GLY A CA 1
ATOM 618 C C . GLY A 1 79 ? 17.663 32.365 -8.021 1.00 96.38 79 GLY A C 1
ATOM 619 O O . GLY A 1 79 ? 18.647 32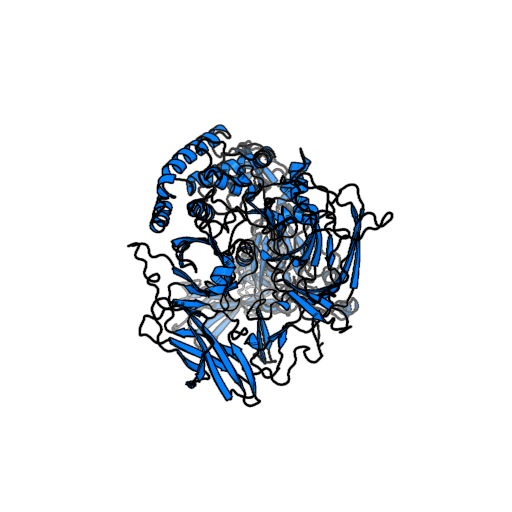.179 -8.742 1.00 96.38 79 GLY A O 1
ATOM 620 N N . ARG A 1 80 ? 17.734 32.384 -6.691 1.00 94.38 80 ARG A N 1
ATOM 621 C CA . ARG A 1 80 ? 18.977 32.133 -5.962 1.00 94.38 80 ARG A CA 1
ATOM 622 C C . ARG A 1 80 ? 19.266 30.646 -5.862 1.00 94.38 80 ARG A C 1
ATOM 624 O O . ARG A 1 80 ? 18.378 29.839 -5.598 1.00 94.38 80 ARG A O 1
ATOM 631 N N . ALA A 1 81 ? 20.541 30.297 -5.976 1.00 92.50 81 ALA A N 1
ATOM 632 C CA . ALA A 1 81 ? 21.028 28.942 -5.744 1.00 92.50 81 ALA A CA 1
ATOM 633 C C . ALA A 1 81 ? 21.182 28.648 -4.237 1.00 92.50 81 ALA A C 1
ATOM 635 O O . ALA A 1 81 ? 22.276 28.334 -3.769 1.00 92.50 81 ALA A O 1
ATOM 636 N N . THR A 1 82 ? 20.104 28.808 -3.461 1.00 90.44 82 THR A N 1
ATOM 637 C CA . THR A 1 82 ? 20.112 28.603 -2.004 1.00 90.44 82 THR A CA 1
ATOM 638 C C . THR A 1 82 ? 20.398 27.154 -1.641 1.00 90.44 82 THR A C 1
ATOM 640 O O . THR A 1 82 ? 19.920 26.240 -2.305 1.00 90.44 82 THR A O 1
ATOM 643 N N . GLN A 1 83 ? 21.148 26.968 -0.560 1.00 83.19 83 GLN A N 1
ATOM 644 C CA . GLN A 1 83 ? 21.566 25.674 -0.039 1.00 83.19 83 GLN A CA 1
ATOM 645 C C . GLN A 1 83 ? 20.913 25.410 1.323 1.00 83.19 83 GLN A C 1
ATOM 647 O O . GLN A 1 83 ? 20.940 26.296 2.182 1.00 83.19 83 GLN A O 1
ATOM 652 N N . SER A 1 84 ? 20.437 24.185 1.548 1.00 82.00 84 SER A N 1
ATOM 653 C CA . SER A 1 84 ? 20.089 23.687 2.883 1.00 82.00 84 SER A CA 1
ATOM 654 C C . SER A 1 84 ? 21.332 23.179 3.627 1.00 82.00 84 SER A C 1
ATOM 656 O O . SER A 1 84 ? 22.338 22.800 3.024 1.00 82.00 84 SER A O 1
ATOM 658 N N . SER A 1 85 ? 21.292 23.171 4.962 1.00 73.19 85 SER A N 1
ATOM 659 C CA . SER A 1 85 ? 22.466 22.914 5.818 1.00 73.19 85 SER A CA 1
ATOM 660 C C . SER A 1 85 ? 23.149 21.555 5.606 1.00 73.19 85 SER A C 1
ATOM 662 O O . SER A 1 85 ? 24.330 21.433 5.922 1.00 73.19 85 SER A O 1
ATOM 664 N N . ASN A 1 86 ? 22.442 20.569 5.050 1.00 81.88 86 ASN A N 1
ATOM 665 C CA . ASN A 1 86 ? 22.943 19.212 4.815 1.00 81.88 86 ASN A CA 1
ATOM 666 C C . ASN A 1 86 ? 23.223 18.898 3.336 1.00 81.88 86 ASN A C 1
ATOM 668 O O . ASN A 1 86 ? 23.623 17.778 3.023 1.00 81.88 86 ASN A O 1
ATOM 672 N N . ASP A 1 87 ? 23.025 19.854 2.425 1.00 87.31 87 ASP A N 1
ATOM 673 C CA . ASP A 1 87 ? 23.214 19.591 0.999 1.00 87.31 87 ASP A CA 1
ATOM 674 C C . ASP A 1 87 ? 24.707 19.465 0.662 1.00 87.31 87 ASP A C 1
ATOM 676 O O . ASP A 1 87 ? 25.500 20.335 1.051 1.00 87.31 87 ASP A O 1
ATOM 680 N N . PRO A 1 88 ? 25.117 18.478 -0.151 1.00 89.62 88 PRO A N 1
ATOM 681 C CA . PRO A 1 88 ? 26.487 18.399 -0.630 1.00 89.62 88 PRO A CA 1
ATOM 682 C C . PRO A 1 88 ? 26.857 19.616 -1.498 1.00 89.62 88 PRO A C 1
ATOM 684 O O . PRO A 1 88 ? 26.033 20.213 -2.202 1.00 89.62 88 PRO A O 1
ATOM 687 N N . THR A 1 89 ? 28.138 19.993 -1.454 1.00 90.38 89 THR A N 1
ATOM 688 C CA . THR A 1 89 ? 28.710 21.191 -2.113 1.00 90.38 89 THR A CA 1
ATOM 689 C C . THR A 1 89 ? 29.865 20.884 -3.066 1.00 90.38 89 THR A C 1
ATOM 691 O O . THR A 1 89 ? 30.450 21.803 -3.630 1.00 90.38 89 THR A O 1
ATOM 694 N N . ILE A 1 90 ? 30.220 19.606 -3.214 1.00 90.62 90 ILE A N 1
ATOM 695 C CA . ILE A 1 90 ? 31.494 19.173 -3.807 1.00 90.62 90 ILE A CA 1
ATOM 696 C C . ILE A 1 90 ? 31.566 19.451 -5.312 1.00 90.62 90 ILE A C 1
ATOM 698 O O . ILE A 1 90 ? 32.637 19.784 -5.817 1.00 90.62 90 ILE A O 1
ATOM 702 N N . TYR A 1 91 ? 30.441 19.342 -6.023 1.00 93.81 91 TYR A N 1
ATOM 703 C CA . TYR A 1 91 ? 30.382 19.586 -7.460 1.00 93.81 91 TYR A CA 1
ATOM 704 C C . TYR A 1 91 ? 29.580 20.850 -7.794 1.00 93.81 91 TYR A C 1
ATOM 706 O O . TYR A 1 91 ? 28.827 21.398 -6.985 1.00 93.81 91 TYR A O 1
ATOM 714 N N . HIS A 1 92 ? 29.773 21.336 -9.018 1.00 96.12 92 HIS A N 1
ATOM 715 C CA . HIS A 1 92 ? 29.145 22.547 -9.532 1.00 96.12 92 HIS A CA 1
ATOM 716 C C . HIS A 1 92 ? 28.637 22.288 -10.944 1.00 96.12 92 HIS A C 1
ATOM 718 O O . HIS A 1 92 ? 29.348 22.456 -11.935 1.00 96.12 92 HIS A O 1
ATOM 724 N N . GLU A 1 93 ? 27.407 21.799 -11.005 1.00 96.75 93 GLU A N 1
ATOM 725 C CA . GLU A 1 93 ? 26.828 21.190 -12.195 1.00 96.75 93 GLU A CA 1
ATOM 726 C C . GLU A 1 93 ? 25.406 21.690 -12.412 1.00 96.75 93 GLU A C 1
ATOM 728 O O . GLU A 1 93 ? 24.720 22.079 -11.461 1.00 96.75 93 GLU A O 1
ATOM 733 N N . PHE A 1 94 ? 24.976 21.636 -13.667 1.00 98.12 94 PHE A N 1
ATOM 734 C CA . PHE A 1 94 ? 23.567 21.623 -14.026 1.00 98.12 94 PHE A CA 1
ATOM 735 C C . PHE A 1 94 ? 23.128 20.175 -14.243 1.00 98.12 94 PHE A C 1
ATOM 737 O O . PHE A 1 94 ? 23.859 19.395 -14.858 1.00 98.12 94 PHE A O 1
ATOM 744 N N . ILE A 1 95 ? 21.956 19.830 -13.716 1.00 98.00 95 ILE A N 1
ATOM 745 C CA . ILE A 1 95 ? 21.398 18.479 -13.708 1.00 98.00 95 ILE A CA 1
ATOM 746 C C . ILE A 1 95 ? 19.964 18.533 -14.232 1.00 98.00 95 ILE A C 1
ATOM 748 O O . ILE A 1 95 ? 19.197 19.415 -13.829 1.00 98.00 95 ILE A O 1
ATOM 752 N N . PHE A 1 96 ? 19.593 17.564 -15.067 1.00 98.12 96 PHE A N 1
ATOM 753 C CA . PHE A 1 96 ? 18.204 17.337 -15.450 1.00 98.12 96 PHE A CA 1
ATOM 754 C C . PHE A 1 96 ? 17.847 15.850 -15.537 1.00 98.12 96 PHE A C 1
ATOM 756 O O . PHE A 1 96 ? 18.700 15.001 -15.800 1.00 98.12 96 PHE A O 1
ATOM 763 N N . GLY A 1 97 ? 16.566 15.544 -15.349 1.00 97.75 97 GLY A N 1
ATOM 764 C CA . GLY A 1 97 ? 16.008 14.209 -15.547 1.00 97.75 97 GLY A CA 1
ATOM 765 C C . GLY A 1 97 ? 14.504 14.175 -15.280 1.00 97.75 97 GLY A C 1
ATOM 766 O O . GLY A 1 97 ? 13.972 15.022 -14.563 1.00 97.75 97 GLY A O 1
ATOM 767 N N . LEU A 1 98 ? 13.811 13.215 -15.887 1.00 97.44 98 LEU A N 1
ATOM 768 C CA . LEU A 1 98 ? 12.389 12.970 -15.630 1.00 97.44 98 LEU A CA 1
ATOM 769 C C . LEU A 1 98 ? 12.175 12.363 -14.244 1.00 97.44 98 LEU A C 1
ATOM 771 O O . LEU A 1 98 ? 13.001 11.580 -13.775 1.00 97.44 98 LEU A O 1
ATOM 775 N N . LEU A 1 99 ? 11.058 12.701 -13.602 1.00 95.31 99 LEU A N 1
ATOM 776 C CA . LEU A 1 99 ? 10.663 12.104 -12.328 1.00 95.31 99 LEU A CA 1
ATOM 777 C C . LEU A 1 99 ? 10.110 10.683 -12.473 1.00 95.31 99 LEU A C 1
ATOM 779 O O . LEU A 1 99 ? 10.008 10.014 -11.459 1.00 95.31 99 LEU A O 1
ATOM 783 N N . ASP A 1 100 ? 9.829 10.194 -13.679 1.00 93.88 100 ASP A N 1
ATOM 784 C CA . ASP A 1 100 ? 9.527 8.782 -13.943 1.00 93.88 100 ASP A CA 1
ATOM 785 C C . ASP A 1 100 ? 9.961 8.377 -15.366 1.00 93.88 100 ASP A C 1
ATOM 787 O O . ASP A 1 100 ? 10.562 9.187 -16.079 1.00 93.88 100 ASP A O 1
ATOM 791 N N . ALA A 1 101 ? 9.694 7.137 -15.778 1.00 92.81 101 ALA A N 1
ATOM 792 C CA . ALA A 1 101 ? 9.951 6.665 -17.135 1.00 92.81 101 ALA A CA 1
ATOM 793 C C . ALA A 1 101 ? 9.207 7.517 -18.178 1.00 92.81 101 ALA A C 1
ATOM 795 O O . ALA A 1 101 ? 8.068 7.942 -17.972 1.00 92.81 101 ALA A O 1
ATOM 796 N N . GLY A 1 102 ? 9.855 7.791 -19.307 1.00 93.88 102 GLY A N 1
ATOM 797 C CA . GLY A 1 102 ? 9.281 8.620 -20.363 1.00 93.88 102 GLY A CA 1
ATOM 798 C C . GLY A 1 102 ? 10.302 9.127 -21.368 1.00 93.88 102 GLY A C 1
ATOM 799 O O . GLY A 1 102 ? 11.510 8.915 -21.235 1.00 93.88 102 GLY A O 1
ATOM 800 N N . GLU A 1 103 ? 9.807 9.819 -22.384 1.00 95.06 103 GLU A N 1
ATOM 801 C CA . GLU A 1 103 ? 10.586 10.261 -23.530 1.00 95.06 103 GLU A CA 1
ATOM 802 C C . GLU A 1 103 ? 10.368 11.740 -23.834 1.00 95.06 103 GLU A C 1
ATOM 804 O O . GLU A 1 103 ? 9.245 12.254 -23.836 1.00 95.06 103 GLU A O 1
ATOM 809 N N . PHE A 1 104 ? 11.463 12.440 -24.127 1.00 96.44 104 PHE A N 1
ATOM 810 C CA . PHE A 1 104 ? 11.421 13.850 -24.491 1.00 96.44 104 PHE A CA 1
ATOM 811 C C . PHE A 1 104 ? 12.603 14.251 -25.375 1.00 96.44 104 PHE A C 1
ATOM 813 O O . PHE A 1 104 ? 13.675 13.638 -25.351 1.00 96.44 104 PHE A O 1
ATOM 820 N N . LEU A 1 105 ? 12.399 15.321 -26.139 1.00 97.81 105 LEU A N 1
ATOM 821 C CA . LEU A 1 105 ? 13.461 16.077 -26.793 1.00 97.81 105 LEU A CA 1
ATOM 822 C C . LEU A 1 105 ? 13.797 17.303 -25.944 1.00 97.81 105 LEU A C 1
ATOM 824 O O . LEU A 1 105 ? 12.894 17.944 -25.399 1.00 97.81 105 LEU A O 1
ATOM 828 N N . ILE A 1 106 ? 15.077 17.658 -25.859 1.00 98.06 106 ILE A N 1
ATOM 829 C CA . ILE A 1 106 ? 15.550 18.873 -25.189 1.00 98.06 106 ILE A CA 1
ATOM 830 C C . ILE A 1 106 ? 16.677 19.527 -25.984 1.00 98.06 106 ILE A C 1
ATOM 832 O O . ILE A 1 106 ? 17.505 18.845 -26.590 1.00 98.06 106 ILE A O 1
ATOM 836 N N . ASP A 1 107 ? 16.687 20.857 -25.985 1.00 97.69 107 ASP A N 1
ATOM 837 C CA . ASP A 1 107 ? 17.669 21.672 -26.692 1.00 97.69 107 ASP A CA 1
ATOM 838 C C . ASP A 1 107 ? 17.739 23.101 -26.112 1.00 97.69 107 ASP A C 1
ATOM 840 O O . ASP A 1 107 ? 16.987 23.446 -25.194 1.00 97.69 107 ASP A O 1
ATOM 844 N N . ASP A 1 108 ? 18.638 23.938 -26.632 1.00 97.12 108 ASP A N 1
ATOM 845 C CA . ASP A 1 108 ? 18.873 25.331 -26.223 1.00 97.12 108 ASP A CA 1
ATOM 846 C C . ASP A 1 108 ? 19.080 25.503 -24.706 1.00 97.12 108 ASP A C 1
ATOM 848 O O . ASP A 1 108 ? 18.611 26.464 -24.084 1.00 97.12 108 ASP A O 1
ATOM 852 N N . ILE A 1 109 ? 19.775 24.548 -24.084 1.00 98.44 109 ILE A N 1
ATOM 853 C CA . ILE A 1 109 ? 19.990 24.537 -22.636 1.00 98.44 109 ILE A CA 1
ATOM 854 C C . ILE A 1 109 ? 20.991 25.636 -22.255 1.00 98.44 109 ILE A C 1
ATOM 856 O O . ILE A 1 109 ? 22.125 25.664 -22.730 1.00 98.44 109 ILE A O 1
ATOM 860 N N . SER A 1 110 ? 20.591 26.523 -21.345 1.00 98.50 110 SER A N 1
ATOM 861 C CA . SER A 1 110 ? 21.379 27.667 -20.884 1.00 98.50 110 SER A CA 1
ATOM 862 C C . SER A 1 110 ? 21.223 27.869 -19.378 1.00 98.50 110 SER A C 1
ATOM 864 O O . SER A 1 110 ? 20.125 27.779 -18.818 1.00 98.50 110 SER A O 1
ATOM 866 N N . VAL A 1 111 ? 22.341 28.172 -18.716 1.00 98.62 111 VAL A N 1
ATOM 867 C CA . VAL A 1 111 ? 22.389 28.570 -17.306 1.00 98.62 111 VAL A CA 1
ATOM 868 C C . VAL A 1 111 ? 23.209 29.841 -17.227 1.00 98.62 111 VAL A C 1
ATOM 870 O O . VAL A 1 111 ? 24.420 29.831 -17.437 1.00 98.62 111 VAL A O 1
ATOM 873 N N . ARG A 1 112 ? 22.549 30.948 -16.897 1.00 98.31 112 ARG A N 1
ATOM 874 C CA . ARG A 1 112 ? 23.168 32.271 -16.844 1.00 98.31 112 ARG A CA 1
ATOM 875 C C . ARG A 1 112 ? 23.278 32.775 -15.419 1.00 98.31 112 ARG A C 1
ATOM 877 O O . ARG A 1 112 ? 22.264 32.931 -14.747 1.00 98.31 112 ARG A O 1
ATOM 884 N N . GLN A 1 113 ? 24.499 33.048 -14.973 1.00 98.00 113 GLN A N 1
ATOM 885 C CA . GLN A 1 113 ? 24.776 33.673 -13.678 1.00 98.00 113 GLN A CA 1
ATOM 886 C C . GLN A 1 113 ? 24.666 35.198 -13.777 1.00 98.00 113 GLN A C 1
ATOM 888 O O . GLN A 1 113 ? 25.134 35.796 -14.749 1.00 98.00 113 GLN A O 1
ATOM 893 N N . ASP A 1 114 ? 24.085 35.810 -12.744 1.00 96.44 114 ASP A N 1
ATOM 894 C CA . ASP A 1 114 ? 23.815 37.245 -12.627 1.00 96.44 114 ASP A CA 1
ATOM 895 C C . ASP A 1 114 ? 23.130 37.800 -13.889 1.00 96.44 114 ASP A C 1
ATOM 897 O O . ASP A 1 114 ? 23.702 38.649 -14.579 1.00 96.44 114 ASP A O 1
ATOM 901 N N . PRO A 1 115 ? 21.925 37.306 -14.234 1.00 96.00 115 PRO A N 1
ATOM 902 C CA . PRO A 1 115 ? 21.255 37.612 -15.501 1.00 96.00 115 PRO A CA 1
ATOM 903 C C . PRO A 1 115 ? 20.947 39.105 -15.702 1.00 96.00 115 PRO A C 1
ATOM 905 O O . PRO A 1 115 ? 20.869 39.555 -16.842 1.00 96.00 115 PRO A O 1
ATOM 908 N N . GLU A 1 116 ? 20.818 39.874 -14.618 1.00 94.88 116 GLU A N 1
ATOM 909 C CA . GLU A 1 116 ? 20.643 41.337 -14.641 1.00 94.88 116 GLU A CA 1
ATOM 910 C C . GLU A 1 116 ? 21.975 42.112 -14.626 1.00 94.88 116 GLU A C 1
ATOM 912 O O . GLU A 1 116 ? 21.996 43.331 -14.783 1.00 94.88 116 GLU A O 1
ATOM 917 N N . GLY A 1 117 ? 23.092 41.412 -14.423 1.00 94.12 117 GLY A N 1
ATOM 918 C CA . GLY A 1 117 ? 24.442 41.962 -14.369 1.00 94.12 117 GLY A CA 1
ATOM 919 C C . GLY A 1 117 ? 25.300 41.476 -15.535 1.00 94.12 117 GLY A C 1
ATOM 920 O O . GLY A 1 117 ? 25.034 41.778 -16.696 1.00 94.12 117 GLY A O 1
ATOM 921 N N . ALA A 1 118 ? 26.363 40.727 -15.226 1.00 93.69 118 ALA A N 1
ATOM 922 C CA . ALA A 1 118 ? 27.298 40.218 -16.232 1.00 93.69 118 ALA A CA 1
ATOM 923 C C . ALA A 1 118 ? 26.678 39.169 -17.175 1.00 93.69 118 ALA A C 1
ATOM 925 O O . ALA A 1 118 ? 27.232 38.921 -18.244 1.00 93.69 118 ALA A O 1
ATOM 926 N N . ASN A 1 119 ? 25.559 38.547 -16.781 1.00 96.69 119 ASN A N 1
ATOM 927 C CA . ASN A 1 119 ? 24.771 37.608 -17.578 1.00 96.69 119 ASN A CA 1
ATOM 928 C C . ASN A 1 119 ? 25.620 36.502 -18.238 1.00 96.69 119 ASN A C 1
ATOM 930 O O . ASN A 1 119 ? 25.591 36.288 -19.455 1.00 96.69 119 ASN A O 1
ATOM 934 N N . THR A 1 120 ? 26.425 35.828 -17.420 1.00 97.50 120 THR A N 1
ATOM 935 C CA . THR A 1 120 ? 27.471 34.901 -17.874 1.00 97.50 120 THR A CA 1
ATOM 936 C C . THR A 1 120 ? 26.895 33.520 -18.165 1.00 97.50 120 THR A C 1
ATOM 938 O O . THR A 1 120 ? 26.343 32.902 -17.261 1.00 97.50 120 THR A O 1
ATOM 941 N N . GLU A 1 121 ? 27.051 33.028 -19.399 1.00 97.81 121 GLU A N 1
ATOM 942 C CA . GLU A 1 121 ? 26.681 31.658 -19.793 1.00 97.81 121 GLU A CA 1
ATOM 943 C C . GLU A 1 121 ? 27.614 30.622 -19.157 1.00 97.81 121 GLU A C 1
ATOM 945 O O . GLU A 1 121 ? 28.837 30.817 -19.148 1.00 97.81 121 GLU A O 1
ATOM 950 N N . LEU A 1 122 ? 27.023 29.538 -18.646 1.00 98.25 122 LEU A N 1
ATOM 951 C CA . LEU A 1 122 ? 27.712 28.487 -17.899 1.00 98.25 122 LEU A CA 1
ATOM 952 C C . LEU A 1 122 ? 27.580 27.081 -18.506 1.00 98.25 122 LEU A C 1
ATOM 954 O O . LEU A 1 122 ? 28.271 26.168 -18.042 1.00 98.25 122 LEU A O 1
ATOM 958 N N . ILE A 1 123 ? 26.697 26.880 -19.491 1.00 97.38 123 ILE A N 1
ATOM 959 C CA . ILE A 1 123 ? 26.478 25.565 -20.106 1.00 97.38 123 ILE A CA 1
ATOM 960 C C . ILE A 1 123 ? 27.465 25.300 -21.239 1.00 97.38 123 ILE A C 1
ATOM 962 O O . ILE A 1 123 ? 27.755 26.150 -22.080 1.00 97.38 123 ILE A O 1
ATOM 966 N N . GLN A 1 124 ? 27.960 24.065 -21.269 1.00 93.75 124 GLN A N 1
ATOM 967 C CA . GLN A 1 124 ? 28.727 23.514 -22.376 1.00 93.75 124 GLN A CA 1
ATOM 968 C C . GLN A 1 124 ? 27.791 22.694 -23.264 1.00 93.75 124 GLN A C 1
ATOM 970 O O . GLN A 1 124 ? 27.039 21.874 -22.748 1.00 93.75 124 GLN A O 1
ATOM 975 N N . ASN A 1 125 ? 27.884 22.855 -24.587 1.00 94.50 125 ASN A N 1
ATOM 976 C CA . ASN A 1 125 ? 27.140 22.035 -25.553 1.00 94.50 125 ASN A CA 1
ATOM 977 C C . ASN A 1 125 ? 25.618 21.983 -25.283 1.00 94.50 125 ASN A C 1
ATOM 979 O O . ASN A 1 125 ? 25.031 20.905 -25.227 1.00 94.50 125 ASN A O 1
ATOM 983 N N . GLY A 1 126 ? 25.002 23.150 -25.057 1.00 96.00 126 GLY A N 1
ATOM 984 C CA . GLY A 1 126 ? 23.559 23.272 -24.810 1.00 96.00 126 GLY A CA 1
ATOM 985 C C . GLY A 1 126 ? 22.682 23.204 -26.066 1.00 96.00 126 GLY A C 1
ATOM 986 O O . GLY A 1 126 ? 21.489 22.972 -25.925 1.00 96.00 126 GLY A O 1
ATOM 987 N N . HIS A 1 127 ? 23.284 23.388 -27.249 1.00 94.88 127 HIS A N 1
ATOM 988 C CA . HIS A 1 127 ? 22.636 23.341 -28.573 1.00 94.88 127 HIS A CA 1
ATOM 989 C C . HIS A 1 127 ? 22.908 22.033 -29.342 1.00 94.88 127 HIS A C 1
ATOM 991 O O . HIS A 1 127 ? 22.456 21.855 -30.461 1.00 94.88 127 HIS A O 1
ATOM 997 N N . PHE A 1 128 ? 23.753 21.144 -28.801 1.00 96.12 128 PHE A N 1
ATOM 998 C CA . PHE A 1 128 ? 24.132 19.861 -29.420 1.00 96.12 128 PHE A CA 1
ATOM 999 C C . PHE A 1 128 ? 24.669 19.923 -30.871 1.00 96.12 128 PHE A C 1
ATOM 1001 O O . PHE A 1 128 ? 24.754 18.892 -31.542 1.00 96.12 128 PHE A O 1
ATOM 1008 N N . ASP A 1 129 ? 25.114 21.097 -31.338 1.00 90.94 129 ASP A N 1
ATOM 1009 C CA . ASP A 1 129 ? 25.615 21.340 -32.703 1.00 90.94 129 ASP A CA 1
ATOM 1010 C C . ASP A 1 129 ? 26.793 20.440 -33.110 1.00 90.94 129 ASP A C 1
ATOM 1012 O O . ASP A 1 129 ? 27.017 20.201 -34.297 1.00 90.94 129 ASP A O 1
ATOM 1016 N N . SER A 1 130 ? 27.567 19.922 -32.145 1.00 89.69 130 SER A N 1
ATOM 1017 C CA . SER A 1 130 ? 28.657 18.976 -32.433 1.00 89.69 130 SER A CA 1
ATOM 1018 C C . SER A 1 130 ? 28.157 17.595 -32.868 1.00 89.69 130 SER A C 1
ATOM 1020 O O . SER A 1 130 ? 28.948 16.769 -33.318 1.00 89.69 130 SER A O 1
ATOM 1022 N N . GLY A 1 131 ? 26.851 17.344 -32.750 1.00 91.94 131 GLY A N 1
ATOM 1023 C CA . GLY A 1 131 ? 26.215 16.076 -33.079 1.00 91.94 131 GLY A CA 1
ATOM 1024 C C . GLY A 1 131 ? 26.377 14.999 -32.008 1.00 91.94 131 GLY A C 1
ATOM 1025 O O . GLY A 1 131 ? 25.984 13.863 -32.260 1.00 91.94 131 GLY A O 1
ATOM 1026 N N . ASP A 1 132 ? 26.914 15.345 -30.835 1.00 93.56 132 ASP A N 1
ATOM 1027 C CA . ASP A 1 132 ? 27.162 14.439 -29.713 1.00 93.56 132 ASP A CA 1
ATOM 1028 C C . ASP A 1 132 ? 26.785 15.077 -28.361 1.00 93.56 132 ASP A C 1
ATOM 1030 O O . ASP A 1 132 ? 26.569 16.285 -28.258 1.00 93.56 132 ASP A O 1
ATOM 1034 N N . ALA A 1 133 ? 26.728 14.258 -27.307 1.00 94.88 133 ALA A N 1
ATOM 1035 C CA . ALA A 1 133 ? 26.501 14.699 -25.929 1.00 94.88 133 ALA A CA 1
ATOM 1036 C C . ALA A 1 133 ? 27.735 14.474 -25.028 1.00 94.88 133 ALA A C 1
ATOM 1038 O O . ALA A 1 133 ? 27.602 14.270 -23.829 1.00 94.88 133 ALA A O 1
ATOM 1039 N N . THR A 1 134 ? 28.960 14.523 -25.563 1.00 92.38 134 THR A N 1
ATOM 1040 C CA . THR A 1 134 ? 30.203 14.178 -24.828 1.00 92.38 134 THR A CA 1
ATOM 1041 C C . THR A 1 134 ? 30.516 15.088 -23.633 1.00 92.38 134 THR A C 1
ATOM 1043 O O . THR A 1 134 ? 31.318 14.731 -22.769 1.00 92.38 134 THR A O 1
ATOM 1046 N N . ARG A 1 135 ? 29.893 16.273 -23.564 1.00 94.25 135 ARG A N 1
ATOM 1047 C CA . ARG A 1 135 ? 29.955 17.202 -22.415 1.00 94.25 135 ARG A CA 1
ATOM 1048 C C . ARG A 1 135 ? 28.923 16.908 -21.325 1.00 94.25 135 ARG A C 1
ATOM 1050 O O . ARG A 1 135 ? 28.932 17.582 -20.294 1.00 94.25 135 ARG A O 1
ATOM 1057 N N . TRP A 1 136 ? 28.065 15.924 -21.553 1.00 96.00 136 TRP A N 1
ATOM 1058 C CA . TRP A 1 136 ? 27.024 15.476 -20.645 1.00 96.00 136 TRP A CA 1
ATOM 1059 C C . TRP A 1 136 ? 27.350 14.071 -20.146 1.00 96.00 136 TRP A C 1
ATOM 1061 O O . TRP A 1 136 ? 27.732 13.183 -20.908 1.00 96.00 136 TRP A O 1
ATOM 1071 N N . ARG A 1 137 ? 27.195 13.858 -18.842 1.00 95.00 137 ARG A N 1
ATOM 1072 C CA . ARG A 1 137 ? 27.245 12.529 -18.236 1.00 95.00 137 ARG A CA 1
ATOM 1073 C C . ARG A 1 137 ? 25.815 12.012 -18.167 1.00 95.00 137 ARG A C 1
ATOM 1075 O O . ARG A 1 137 ? 25.034 12.478 -17.346 1.00 95.00 137 ARG A O 1
ATOM 1082 N N . MET A 1 138 ? 25.493 11.087 -19.066 1.00 93.69 138 MET A N 1
ATOM 1083 C CA . MET A 1 138 ? 24.184 10.445 -19.191 1.00 93.69 138 MET A CA 1
ATOM 1084 C C . MET A 1 138 ? 24.281 9.036 -18.598 1.00 93.69 138 MET A C 1
ATOM 1086 O O . MET A 1 138 ? 24.815 8.127 -19.236 1.00 93.69 138 MET A O 1
ATOM 1090 N N . LEU A 1 139 ? 23.856 8.861 -17.346 1.00 91.12 139 LEU A N 1
ATOM 1091 C CA . LEU A 1 139 ? 24.028 7.607 -16.605 1.00 91.12 139 LEU A CA 1
ATOM 1092 C C . LEU A 1 139 ? 22.715 7.125 -15.994 1.00 91.12 139 LEU A C 1
ATOM 1094 O O . LEU A 1 139 ? 21.801 7.908 -15.741 1.00 91.12 139 LEU A O 1
ATOM 1098 N N . GLY A 1 140 ? 22.664 5.832 -15.673 1.00 94.81 140 GLY A N 1
ATOM 1099 C CA . GLY A 1 140 ? 21.526 5.248 -14.981 1.00 94.81 140 GLY A CA 1
ATOM 1100 C C . GLY A 1 140 ? 20.267 5.248 -15.839 1.00 94.81 140 GLY A C 1
ATOM 1101 O O . GLY A 1 140 ? 20.346 4.984 -17.039 1.00 94.81 140 GLY A O 1
ATOM 1102 N N . ASN A 1 141 ? 19.134 5.603 -15.237 1.00 96.56 141 ASN A N 1
ATOM 1103 C CA . ASN A 1 141 ? 17.839 5.661 -15.922 1.00 96.56 141 ASN A CA 1
ATOM 1104 C C . ASN A 1 141 ? 17.819 6.569 -17.168 1.00 96.56 141 ASN A C 1
ATOM 1106 O O . ASN A 1 141 ? 16.999 6.355 -18.050 1.00 96.56 141 ASN A O 1
ATOM 1110 N N . HIS A 1 142 ? 18.733 7.541 -17.287 1.00 96.94 142 HIS A N 1
ATOM 1111 C CA . HIS A 1 142 ? 18.845 8.447 -18.446 1.00 96.94 142 HIS A CA 1
ATOM 1112 C C . HIS A 1 142 ? 20.014 8.095 -19.376 1.00 96.94 142 HIS A C 1
ATOM 1114 O O . HIS A 1 142 ? 20.451 8.925 -20.170 1.00 96.94 142 HIS A O 1
ATOM 1120 N N . SER A 1 143 ? 20.554 6.875 -19.282 1.00 95.00 143 SER A N 1
ATOM 1121 C CA . SER A 1 143 ? 21.665 6.426 -20.134 1.00 95.00 143 SER A CA 1
ATOM 1122 C C . SER A 1 143 ? 21.255 6.072 -21.569 1.00 95.00 143 SER A C 1
ATOM 1124 O O . SER A 1 143 ? 22.119 6.024 -22.445 1.00 95.00 143 SER A O 1
ATOM 1126 N N . ASN A 1 144 ? 19.957 5.894 -21.836 1.00 95.19 144 ASN A N 1
ATOM 1127 C CA . ASN A 1 144 ? 19.421 5.691 -23.181 1.00 95.19 144 ASN A CA 1
ATOM 1128 C C . ASN A 1 144 ? 19.096 7.050 -23.821 1.00 95.19 144 ASN A C 1
ATOM 1130 O O . ASN A 1 144 ? 18.071 7.667 -23.535 1.00 95.19 144 ASN A O 1
ATOM 1134 N N . TYR A 1 145 ? 19.981 7.531 -24.693 1.00 96.38 145 TYR A N 1
ATOM 1135 C CA . TYR A 1 145 ? 19.818 8.810 -25.384 1.00 96.38 145 TYR A CA 1
ATOM 1136 C C . TYR A 1 145 ? 20.430 8.780 -26.784 1.00 96.38 145 TYR A C 1
ATOM 1138 O O . TYR A 1 145 ? 21.247 7.917 -27.104 1.00 96.38 145 TYR A O 1
ATOM 1146 N N . GLU A 1 146 ? 20.048 9.743 -27.614 1.00 97.25 146 GLU A N 1
ATOM 1147 C CA . GLU A 1 146 ? 20.650 9.976 -28.923 1.00 97.25 146 GLU A CA 1
ATOM 1148 C C . GLU A 1 146 ? 20.607 11.467 -29.275 1.00 97.25 146 GLU A C 1
ATOM 1150 O O . GLU A 1 146 ? 19.660 12.161 -28.915 1.00 97.25 146 GLU A O 1
ATOM 1155 N N . VAL A 1 147 ? 21.620 11.969 -29.987 1.00 97.12 147 VAL A N 1
ATOM 1156 C CA . VAL A 1 147 ? 21.538 13.290 -30.625 1.00 97.12 147 VAL A CA 1
ATOM 1157 C C . VAL A 1 147 ? 21.049 13.093 -32.054 1.00 97.12 147 VAL A C 1
ATOM 1159 O O . VAL A 1 147 ? 21.759 12.527 -32.890 1.00 97.12 147 VAL A O 1
ATOM 1162 N N . ILE A 1 148 ? 19.840 13.569 -32.327 1.00 96.62 148 ILE A N 1
ATOM 1163 C CA . ILE A 1 148 ? 19.153 13.413 -33.612 1.00 96.62 148 ILE A CA 1
ATOM 1164 C C . ILE A 1 148 ? 18.986 14.769 -34.301 1.00 96.62 148 ILE A C 1
ATOM 1166 O O . ILE A 1 148 ? 19.227 15.818 -33.706 1.00 96.62 148 ILE A O 1
ATOM 1170 N N . ASN A 1 149 ? 18.577 14.756 -35.569 1.00 95.69 149 ASN A N 1
ATOM 1171 C CA . ASN A 1 149 ? 18.109 15.975 -36.228 1.00 95.69 149 ASN A CA 1
ATOM 1172 C C . ASN A 1 149 ? 16.749 16.376 -35.641 1.00 95.69 149 ASN A C 1
ATOM 1174 O O . ASN A 1 149 ? 15.920 15.497 -35.398 1.00 95.69 149 ASN A O 1
ATOM 1178 N N . ASP A 1 150 ? 16.504 17.673 -35.439 1.00 92.00 150 ASP A N 1
ATOM 1179 C CA . ASP A 1 150 ? 15.186 18.145 -35.000 1.00 92.00 150 ASP A CA 1
ATOM 1180 C C . ASP A 1 150 ? 14.129 17.718 -36.037 1.00 92.00 150 ASP A C 1
ATOM 1182 O O . ASP A 1 150 ? 14.258 18.061 -37.219 1.00 92.00 150 ASP A O 1
ATOM 1186 N N . PRO A 1 151 ? 13.061 17.004 -35.632 1.00 86.19 151 PRO A N 1
ATOM 1187 C CA . PRO A 1 151 ? 11.996 16.597 -36.544 1.00 86.19 151 PRO A CA 1
ATOM 1188 C C . PRO A 1 151 ? 11.328 17.760 -37.299 1.00 86.19 151 PRO A C 1
ATOM 1190 O O . PRO A 1 151 ? 10.731 17.536 -38.351 1.00 86.19 151 PRO A O 1
ATOM 1193 N N . LYS A 1 152 ? 11.398 18.994 -36.774 1.00 84.88 152 LYS A N 1
ATOM 1194 C CA . LYS A 1 152 ? 10.840 20.203 -37.410 1.00 84.88 152 LYS A CA 1
ATOM 1195 C C . LYS A 1 152 ? 11.878 21.085 -38.106 1.00 84.88 152 LYS A C 1
ATOM 1197 O O . LYS A 1 152 ? 11.485 21.908 -38.930 1.00 84.88 152 LYS A O 1
ATOM 1202 N N . ASP A 1 153 ? 13.163 20.917 -37.805 1.00 88.44 153 ASP A N 1
ATOM 1203 C CA . ASP A 1 153 ? 14.267 21.614 -38.472 1.00 88.44 153 ASP A CA 1
ATOM 1204 C C . ASP A 1 153 ? 15.476 20.679 -38.619 1.00 88.44 153 ASP A C 1
ATOM 1206 O O . ASP A 1 153 ? 16.354 20.651 -37.759 1.00 88.44 153 ASP A O 1
ATOM 1210 N N . PRO 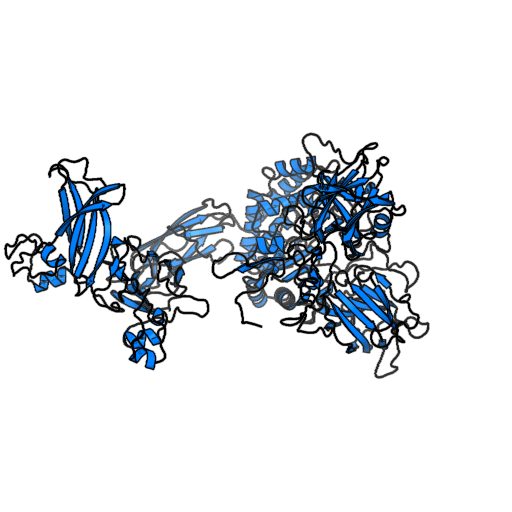A 1 154 ? 15.573 19.922 -39.724 1.00 88.00 154 PRO A N 1
ATOM 1211 C CA . PRO A 1 154 ? 16.639 18.941 -39.897 1.00 88.00 154 PRO A CA 1
ATOM 1212 C C . PRO A 1 154 ? 18.070 19.507 -39.877 1.00 88.00 154 PRO A C 1
ATOM 1214 O O . PRO A 1 154 ? 19.013 18.720 -39.818 1.00 88.00 154 PRO A O 1
ATOM 1217 N N . ASN A 1 155 ? 18.248 20.836 -39.959 1.00 89.38 155 ASN A N 1
ATOM 1218 C CA . ASN A 1 155 ? 19.556 21.489 -39.832 1.00 89.38 155 ASN A CA 1
ATOM 1219 C C . ASN A 1 155 ? 19.966 21.734 -38.372 1.00 89.38 155 ASN A C 1
ATOM 1221 O O . ASN A 1 155 ? 21.122 22.072 -38.123 1.00 89.38 155 ASN A O 1
ATOM 1225 N N . ASN A 1 156 ? 19.038 21.576 -37.430 1.00 93.31 156 ASN A N 1
ATOM 1226 C CA . ASN A 1 156 ? 19.281 21.660 -36.001 1.00 93.31 156 ASN A CA 1
ATOM 1227 C C . ASN A 1 156 ? 19.459 20.261 -35.392 1.00 93.31 156 ASN A C 1
ATOM 1229 O O . ASN A 1 156 ? 18.861 19.285 -35.856 1.00 93.31 156 ASN A O 1
ATOM 1233 N N . ARG A 1 157 ? 20.261 20.158 -34.331 1.00 95.38 157 ARG A N 1
ATOM 1234 C CA . ARG A 1 157 ? 20.488 18.910 -33.590 1.00 95.38 157 ARG A CA 1
ATOM 1235 C C . ARG A 1 157 ? 19.862 19.026 -32.206 1.00 95.38 157 ARG A C 1
ATOM 1237 O O . ARG A 1 157 ? 19.977 20.054 -31.563 1.00 95.38 157 ARG A O 1
ATOM 1244 N N . VAL A 1 158 ? 19.199 17.968 -31.749 1.00 97.56 158 VAL A N 1
ATOM 1245 C CA . VAL A 1 158 ? 18.519 17.934 -30.444 1.00 97.56 158 VAL A CA 1
ATOM 1246 C C . VAL A 1 158 ? 18.862 16.654 -29.702 1.00 97.56 158 VAL A C 1
ATOM 1248 O O . VAL A 1 158 ? 19.140 15.623 -30.321 1.00 97.56 158 VAL A O 1
ATOM 1251 N N . LEU A 1 159 ? 18.815 16.697 -28.373 1.00 97.88 159 LEU A N 1
ATOM 1252 C CA . LEU A 1 159 ? 18.971 15.506 -27.551 1.00 97.88 159 LEU A CA 1
ATOM 1253 C C . LEU A 1 159 ? 17.615 14.818 -27.374 1.00 97.88 159 LEU A C 1
ATOM 1255 O O . LEU A 1 159 ? 16.697 15.400 -26.801 1.00 97.88 159 LEU A O 1
ATOM 1259 N N . TRP A 1 160 ? 17.511 13.568 -27.816 1.00 97.69 160 TRP A N 1
ATOM 1260 C CA . TRP A 1 160 ? 16.412 12.666 -27.493 1.00 97.69 160 TRP A CA 1
ATOM 1261 C C . TRP A 1 160 ? 16.810 11.794 -26.307 1.00 97.69 160 TRP A C 1
ATOM 1263 O O . TRP A 1 160 ? 17.718 10.968 -26.410 1.00 97.69 160 TRP A O 1
ATOM 1273 N N . ALA A 1 161 ? 16.145 11.991 -25.172 1.00 97.25 161 ALA A N 1
ATOM 1274 C CA . ALA A 1 161 ? 16.361 11.218 -23.957 1.00 97.25 161 ALA A CA 1
ATOM 1275 C C . ALA A 1 161 ? 15.183 10.265 -23.718 1.00 97.25 161 ALA A C 1
ATOM 1277 O O . ALA A 1 161 ? 14.023 10.680 -23.770 1.00 97.25 161 ALA A O 1
ATOM 1278 N N . ARG A 1 162 ? 15.498 8.998 -23.430 1.00 95.81 162 ARG A N 1
ATOM 1279 C CA . ARG A 1 162 ? 14.539 7.929 -23.126 1.00 95.81 162 ARG A CA 1
ATOM 1280 C C . ARG A 1 162 ? 14.821 7.418 -21.723 1.00 95.81 162 ARG A C 1
ATOM 1282 O O . ARG A 1 162 ? 15.733 6.621 -21.506 1.00 95.81 162 ARG A O 1
ATOM 1289 N N . ALA A 1 163 ? 14.095 7.954 -20.754 1.00 96.06 163 ALA A N 1
ATOM 1290 C CA . ALA A 1 163 ? 14.266 7.593 -19.362 1.00 96.06 163 ALA A CA 1
ATOM 1291 C C . ALA A 1 163 ? 13.592 6.244 -19.086 1.00 96.06 163 ALA A C 1
ATOM 1293 O O . ALA A 1 163 ? 12.387 6.115 -19.288 1.00 96.06 163 ALA A O 1
ATOM 1294 N N . SER A 1 164 ? 14.334 5.261 -18.571 1.00 93.62 164 SER A N 1
ATOM 1295 C CA . SER A 1 164 ? 13.763 3.987 -18.096 1.00 93.62 164 SER A CA 1
ATOM 1296 C C . SER A 1 164 ? 13.181 4.076 -16.679 1.00 93.62 164 SER A C 1
ATOM 1298 O O . SER A 1 164 ? 12.653 3.101 -16.149 1.00 93.62 164 SER A O 1
ATOM 1300 N N . GLY A 1 165 ? 13.280 5.248 -16.052 1.00 93.62 165 GLY A N 1
ATOM 1301 C CA . GLY A 1 165 ? 12.768 5.532 -14.722 1.00 93.62 165 GLY A CA 1
ATOM 1302 C C . GLY A 1 165 ? 13.192 6.917 -14.239 1.00 93.62 165 GLY A C 1
ATOM 1303 O O . GLY A 1 165 ? 13.757 7.725 -14.976 1.00 93.62 165 GLY A O 1
ATOM 1304 N N . ALA A 1 166 ? 12.950 7.173 -12.962 1.00 95.19 166 ALA A N 1
ATOM 1305 C CA . ALA A 1 166 ? 13.134 8.484 -12.358 1.00 95.19 166 ALA A CA 1
ATOM 1306 C C . ALA A 1 166 ? 14.590 8.941 -12.167 1.00 95.19 166 ALA A C 1
ATOM 1308 O O . ALA A 1 166 ? 15.495 8.129 -11.960 1.00 95.19 166 ALA A O 1
ATOM 1309 N N . THR A 1 167 ? 14.775 10.260 -12.096 1.00 95.94 167 THR A N 1
ATOM 1310 C CA . THR A 1 167 ? 16.002 10.900 -11.610 1.00 95.94 167 THR A CA 1
ATOM 1311 C C . THR A 1 167 ? 16.228 10.704 -10.110 1.00 95.94 167 THR A C 1
ATOM 1313 O O . THR A 1 167 ? 15.278 10.663 -9.330 1.00 95.94 167 THR A O 1
ATOM 1316 N N . GLU A 1 168 ? 17.497 10.652 -9.687 1.00 93.25 168 GLU A N 1
ATOM 1317 C CA . GLU A 1 168 ? 17.910 10.577 -8.272 1.00 93.25 168 GLU A CA 1
ATOM 1318 C C . GLU A 1 168 ? 19.022 11.587 -7.941 1.00 93.25 168 GLU A C 1
ATOM 1320 O O . GLU A 1 168 ? 19.464 12.335 -8.806 1.00 93.25 168 GLU A O 1
ATOM 1325 N N . HIS A 1 169 ? 19.469 11.691 -6.683 1.00 90.44 169 HIS A N 1
ATOM 1326 C CA . HIS A 1 169 ? 20.509 12.656 -6.279 1.00 90.44 169 HIS A CA 1
ATOM 1327 C C . HIS A 1 169 ? 21.946 12.219 -6.583 1.00 90.44 169 HIS A C 1
ATOM 1329 O O . HIS A 1 169 ? 22.802 13.083 -6.770 1.00 90.44 169 HIS A O 1
ATOM 1335 N N . MET A 1 170 ? 22.231 10.914 -6.623 1.00 88.31 170 MET A N 1
ATOM 1336 C CA . MET A 1 170 ? 23.589 10.390 -6.852 1.00 88.31 170 MET A CA 1
ATOM 1337 C C . MET A 1 170 ? 23.916 10.202 -8.336 1.00 88.31 170 MET A C 1
ATOM 1339 O O . MET A 1 170 ? 24.983 10.581 -8.815 1.00 88.31 170 MET A O 1
ATOM 1343 N N . SER A 1 171 ? 23.024 9.523 -9.048 1.00 88.56 171 SER A N 1
ATOM 1344 C CA . SER A 1 171 ? 23.139 9.083 -10.441 1.00 88.56 171 SER A CA 1
ATOM 1345 C C . SER A 1 171 ? 21.717 8.958 -11.003 1.00 88.56 171 SER A C 1
ATOM 1347 O O . SER A 1 171 ? 20.771 9.349 -10.325 1.00 88.56 171 SER A O 1
ATOM 1349 N N . ASN A 1 172 ? 21.543 8.376 -12.194 1.00 95.38 172 ASN A N 1
ATOM 1350 C CA . ASN A 1 172 ? 20.240 8.268 -12.866 1.00 95.38 172 ASN A CA 1
ATOM 1351 C C . ASN A 1 172 ? 19.734 9.607 -13.403 1.00 95.38 172 ASN A C 1
ATOM 1353 O O . ASN A 1 172 ? 18.556 9.893 -13.309 1.00 95.38 172 ASN A O 1
ATOM 1357 N N . HIS A 1 173 ? 20.621 10.444 -13.935 1.00 96.62 173 HIS A N 1
ATOM 1358 C CA . HIS A 1 173 ? 20.271 11.741 -14.507 1.00 96.62 173 HIS A CA 1
ATOM 1359 C C . HIS A 1 173 ? 21.297 12.161 -15.557 1.00 96.62 173 HIS A C 1
ATOM 1361 O O . HIS A 1 173 ? 22.354 11.538 -15.700 1.00 96.62 173 HIS A O 1
ATOM 1367 N N . ALA A 1 174 ? 20.989 13.242 -16.267 1.00 97.31 174 ALA A N 1
ATOM 1368 C CA . ALA A 1 174 ? 21.931 13.955 -17.112 1.00 97.31 174 ALA A CA 1
ATOM 1369 C C . ALA A 1 174 ? 22.603 15.079 -16.317 1.00 97.31 174 ALA A C 1
ATOM 1371 O O . ALA A 1 174 ? 21.924 15.854 -15.643 1.00 97.31 174 ALA A O 1
ATOM 1372 N N . GLU A 1 175 ? 23.928 15.204 -16.395 1.00 96.81 175 GLU A N 1
ATOM 1373 C CA . GLU A 1 175 ? 24.652 16.304 -15.742 1.00 96.81 175 GLU A CA 1
ATOM 1374 C C . GLU A 1 175 ? 25.806 16.861 -16.580 1.00 96.81 175 GLU A C 1
ATOM 1376 O O . GLU A 1 175 ? 26.466 16.138 -17.329 1.00 96.81 175 GLU A O 1
ATOM 1381 N N . THR A 1 176 ? 26.085 18.155 -16.419 1.00 96.81 176 THR A N 1
ATOM 1382 C CA . THR A 1 176 ? 27.250 18.824 -17.014 1.00 96.81 176 THR A CA 1
ATOM 1383 C C . THR A 1 176 ? 27.888 19.801 -16.029 1.00 96.81 176 THR A C 1
ATOM 1385 O O . THR A 1 176 ? 27.206 20.451 -15.234 1.00 96.81 176 THR A O 1
ATOM 1388 N N . THR A 1 177 ? 29.217 19.907 -16.065 1.00 97.31 177 THR A N 1
ATOM 1389 C CA . THR A 1 177 ? 29.989 20.789 -15.178 1.00 97.31 177 THR A CA 1
ATOM 1390 C C . THR A 1 177 ? 29.917 22.236 -15.675 1.00 97.31 177 THR A C 1
ATOM 1392 O O . THR A 1 177 ? 30.153 22.500 -16.856 1.00 97.31 177 THR A O 1
ATOM 1395 N N . LEU A 1 178 ? 29.631 23.183 -14.775 1.00 98.00 178 LEU A N 1
ATOM 1396 C CA . LEU A 1 178 ? 29.460 24.599 -15.118 1.00 98.00 178 LEU A CA 1
ATOM 1397 C C . LEU A 1 178 ? 30.795 25.262 -15.489 1.00 98.00 178 LEU A C 1
ATOM 1399 O O . LEU A 1 178 ? 31.763 25.224 -14.716 1.00 98.00 178 LEU A O 1
ATOM 1403 N N . LYS A 1 179 ? 30.841 25.920 -16.654 1.00 97.31 179 LYS A N 1
ATOM 1404 C CA . LYS A 1 179 ? 32.027 26.629 -17.157 1.00 97.31 179 LYS A CA 1
ATOM 1405 C C . LYS A 1 179 ? 31.679 27.912 -17.885 1.00 97.31 179 LYS A C 1
ATOM 1407 O O . LYS A 1 179 ? 30.785 27.936 -18.715 1.00 97.31 179 LYS A O 1
ATOM 1412 N N . SER A 1 180 ? 32.506 28.933 -17.681 1.00 95.75 180 SER A N 1
ATOM 1413 C CA . SER A 1 180 ? 32.547 30.103 -18.555 1.00 95.75 180 SER A CA 1
ATOM 1414 C C . SER A 1 180 ? 33.834 30.072 -19.377 1.00 95.75 180 SER A C 1
ATOM 1416 O O . SER A 1 180 ? 34.948 30.116 -18.839 1.00 95.75 180 SER A O 1
ATOM 1418 N N . GLY A 1 181 ? 33.699 29.919 -20.695 1.00 90.94 181 GLY A N 1
ATOM 1419 C CA . GLY A 1 181 ? 34.835 29.664 -21.579 1.00 90.94 181 GLY A CA 1
ATOM 1420 C C . GLY A 1 181 ? 35.574 28.382 -21.179 1.00 90.94 181 GLY A C 1
ATOM 1421 O O . GLY A 1 181 ? 35.027 27.286 -21.258 1.00 90.94 181 GLY A O 1
ATOM 1422 N N . ARG A 1 182 ? 36.836 28.503 -20.749 1.00 90.81 182 ARG A N 1
ATOM 1423 C CA . ARG A 1 182 ? 37.658 27.357 -20.305 1.00 90.81 182 ARG A CA 1
ATOM 1424 C C . ARG A 1 182 ? 37.715 27.186 -18.783 1.00 90.81 182 ARG A C 1
ATOM 1426 O O . ARG A 1 182 ? 38.325 26.224 -18.322 1.00 90.81 182 ARG A O 1
ATOM 1433 N N . SER A 1 183 ? 37.092 28.081 -18.021 1.00 96.31 183 SER A N 1
ATOM 1434 C CA . SER A 1 183 ? 37.199 28.132 -16.560 1.00 96.31 183 SER A CA 1
ATOM 1435 C C . SER A 1 183 ? 35.977 27.523 -15.883 1.00 96.31 183 SER A C 1
ATOM 1437 O O . SER A 1 183 ? 34.848 27.842 -16.251 1.00 96.31 183 SER A O 1
ATOM 1439 N N . PHE A 1 184 ? 36.202 26.684 -14.870 1.00 96.38 184 PHE A N 1
ATOM 1440 C CA . PHE A 1 184 ? 35.138 26.158 -14.011 1.00 96.38 184 PHE A CA 1
ATOM 1441 C C . PHE A 1 184 ? 34.526 27.265 -13.152 1.00 96.38 184 PHE A C 1
ATOM 1443 O O . PHE A 1 184 ? 35.240 28.156 -12.686 1.00 96.38 184 PHE A O 1
ATOM 1450 N N . VAL A 1 185 ? 33.213 27.194 -12.936 1.00 96.62 185 VAL A N 1
ATOM 1451 C CA . VAL A 1 185 ? 32.468 28.177 -12.142 1.00 96.62 185 VAL A CA 1
ATOM 1452 C C . VAL A 1 185 ? 31.809 27.488 -10.955 1.00 96.62 185 VAL A C 1
ATOM 1454 O O . VAL A 1 185 ? 31.063 26.526 -11.119 1.00 96.62 185 VAL A O 1
ATOM 1457 N N . SER A 1 186 ? 32.069 28.001 -9.752 1.00 95.69 186 SER A N 1
ATOM 1458 C CA . SER A 1 186 ? 31.403 27.541 -8.534 1.00 95.69 186 SER A CA 1
ATOM 1459 C C . SER A 1 186 ? 30.019 28.163 -8.379 1.00 95.69 186 SER A C 1
ATOM 1461 O O . SER A 1 186 ? 29.829 29.362 -8.597 1.00 95.69 186 SER A O 1
ATOM 1463 N N . ILE A 1 187 ? 29.064 27.348 -7.932 1.00 96.12 187 ILE A N 1
ATOM 1464 C CA . ILE A 1 187 ? 27.729 27.812 -7.546 1.00 96.12 187 ILE A CA 1
ATOM 1465 C C . ILE A 1 187 ? 27.845 28.641 -6.260 1.00 96.12 187 ILE A C 1
ATOM 1467 O O . ILE A 1 187 ? 28.579 28.286 -5.340 1.00 96.12 187 ILE A O 1
ATOM 1471 N N . SER A 1 188 ? 27.092 29.737 -6.186 1.00 93.88 188 SER A N 1
ATOM 1472 C CA . SER A 1 188 ? 27.054 30.645 -5.036 1.00 93.88 188 SER A CA 1
ATOM 1473 C C . SER A 1 188 ? 25.619 30.962 -4.641 1.00 93.88 188 SER A C 1
ATOM 1475 O O . SER A 1 188 ? 24.853 31.446 -5.473 1.00 93.88 188 SER A O 1
ATOM 1477 N N . SER A 1 189 ? 25.285 30.770 -3.362 1.00 92.81 189 SER A N 1
ATOM 1478 C CA . SER A 1 189 ? 23.960 31.075 -2.799 1.00 92.81 189 SER A CA 1
ATOM 1479 C C . SER A 1 189 ? 23.619 32.571 -2.789 1.00 92.81 189 SER A C 1
ATOM 1481 O O . SER A 1 189 ? 22.460 32.933 -2.603 1.00 92.81 189 SER A O 1
ATOM 1483 N N . ASN A 1 190 ? 24.614 33.441 -2.998 1.00 92.75 190 ASN A N 1
ATOM 1484 C CA . ASN A 1 190 ? 24.450 34.898 -3.021 1.00 92.75 190 ASN A CA 1
ATOM 1485 C C . ASN A 1 190 ? 24.234 35.463 -4.432 1.00 92.75 190 ASN A C 1
ATOM 1487 O O . ASN A 1 190 ? 24.147 36.680 -4.582 1.00 92.75 190 ASN A O 1
ATOM 1491 N N . ARG A 1 191 ? 24.204 34.608 -5.459 1.00 93.94 191 ARG A N 1
ATOM 1492 C CA . ARG A 1 191 ? 24.012 35.010 -6.855 1.00 93.94 191 ARG A CA 1
ATOM 1493 C C . ARG A 1 191 ? 22.694 34.484 -7.399 1.00 93.94 191 ARG A C 1
ATOM 1495 O O . ARG A 1 191 ? 22.233 33.413 -6.994 1.00 93.94 191 ARG A O 1
ATOM 1502 N N . ASP A 1 192 ? 22.135 35.238 -8.334 1.00 96.75 192 ASP A N 1
ATOM 1503 C CA . ASP A 1 192 ? 20.965 34.826 -9.097 1.00 96.75 192 ASP A CA 1
ATOM 1504 C C . ASP A 1 192 ? 21.403 34.056 -10.340 1.00 96.75 192 ASP A C 1
ATOM 1506 O O . ASP A 1 192 ? 22.403 34.381 -10.984 1.00 96.75 192 ASP A O 1
ATOM 1510 N N . TYR A 1 193 ? 20.640 33.025 -10.680 1.00 98.50 193 TYR A N 1
ATOM 1511 C CA . TYR A 1 193 ? 20.841 32.229 -11.882 1.00 98.50 193 TYR A CA 1
ATOM 1512 C C . TYR A 1 193 ? 19.537 32.183 -12.657 1.00 98.50 193 TYR A C 1
ATOM 1514 O O . TYR A 1 193 ? 18.470 32.042 -12.061 1.00 98.50 193 TYR A O 1
ATOM 1522 N N . LYS A 1 194 ? 19.627 32.271 -13.982 1.00 98.44 194 LYS A N 1
ATOM 1523 C CA . LYS A 1 194 ? 18.523 32.009 -14.902 1.00 98.44 194 LYS A CA 1
ATOM 1524 C C . LYS A 1 194 ? 18.790 30.707 -15.643 1.00 98.44 194 LYS A C 1
ATOM 1526 O O . LYS A 1 194 ? 19.819 30.588 -16.300 1.00 98.44 194 LYS A O 1
ATOM 1531 N N . ILE A 1 195 ? 17.861 29.767 -15.549 1.00 98.69 195 ILE A N 1
ATOM 1532 C CA . ILE A 1 195 ? 17.864 28.508 -16.292 1.00 98.69 195 ILE A CA 1
ATOM 1533 C C . ILE A 1 195 ? 16.867 28.658 -17.444 1.00 98.69 195 ILE A C 1
ATOM 1535 O O . ILE A 1 195 ? 15.759 29.171 -17.248 1.00 98.69 195 ILE A O 1
ATOM 1539 N N . SER A 1 196 ? 17.256 28.253 -18.649 1.00 98.62 196 SER A N 1
ATOM 1540 C CA . SER A 1 196 ? 16.354 28.162 -19.798 1.00 98.62 196 SER A CA 1
ATOM 1541 C C . SER A 1 196 ? 16.691 26.978 -20.689 1.00 98.62 196 SER A C 1
ATOM 1543 O O . SER A 1 196 ? 17.852 26.604 -20.796 1.00 98.62 196 SER A O 1
ATOM 1545 N N . PHE A 1 197 ? 15.674 26.407 -21.317 1.00 98.56 197 PHE A N 1
ATOM 1546 C CA . PHE A 1 197 ? 15.786 25.328 -22.296 1.00 98.56 197 PHE A CA 1
ATOM 1547 C C . PHE A 1 197 ? 14.505 25.286 -23.127 1.00 98.56 197 PHE A C 1
ATOM 1549 O O . PHE A 1 197 ? 13.464 25.795 -22.693 1.00 98.56 197 PHE A O 1
ATOM 1556 N N . ARG A 1 198 ? 14.552 24.640 -24.289 1.00 97.25 198 ARG A N 1
ATOM 1557 C CA . ARG A 1 198 ? 13.345 24.182 -24.972 1.00 97.25 198 ARG A CA 1
ATOM 1558 C C . ARG A 1 198 ? 13.205 22.679 -24.840 1.00 97.25 198 ARG A C 1
ATOM 1560 O O . ARG A 1 198 ? 14.198 21.962 -24.887 1.00 97.25 198 ARG A O 1
ATOM 1567 N N . ALA A 1 199 ? 11.980 22.206 -24.663 1.00 97.81 199 ALA A N 1
ATOM 1568 C CA . ALA A 1 199 ? 11.696 20.782 -24.558 1.00 97.81 199 ALA A CA 1
ATOM 1569 C C . ALA A 1 199 ? 10.392 20.420 -25.271 1.00 97.81 199 ALA A C 1
ATOM 1571 O O . ALA A 1 199 ? 9.509 21.267 -25.452 1.00 97.81 199 ALA A O 1
ATOM 1572 N N . LYS A 1 200 ? 10.295 19.155 -25.675 1.00 95.56 200 LYS A N 1
ATOM 1573 C CA . LYS A 1 200 ? 9.114 18.553 -26.287 1.00 95.56 200 LYS A CA 1
ATOM 1574 C C . LYS A 1 200 ? 8.894 17.162 -25.705 1.00 95.56 200 LYS A C 1
ATOM 1576 O O . LYS A 1 200 ? 9.783 16.321 -25.768 1.00 95.56 200 LYS A O 1
ATOM 1581 N N . TRP A 1 201 ? 7.708 16.934 -25.158 1.00 94.69 201 TRP A N 1
ATOM 1582 C CA . TRP A 1 201 ? 7.290 15.631 -24.647 1.00 94.69 201 TRP A CA 1
ATOM 1583 C C . TRP A 1 201 ? 6.944 14.675 -25.796 1.00 94.69 201 TRP A C 1
ATOM 1585 O O . TRP A 1 201 ? 6.302 15.096 -26.763 1.00 94.69 201 TRP A O 1
ATOM 1595 N N . LEU A 1 202 ? 7.368 13.414 -25.691 1.00 92.06 202 LEU A N 1
ATOM 1596 C CA . LEU A 1 202 ? 7.104 12.364 -26.683 1.00 92.06 202 LEU A CA 1
ATOM 1597 C C . LEU A 1 202 ? 6.288 11.184 -26.129 1.00 92.06 202 LEU A C 1
ATOM 1599 O O . LEU A 1 202 ? 5.710 10.452 -26.921 1.00 92.06 202 LEU A O 1
ATOM 1603 N N . GLY A 1 203 ? 6.245 10.991 -24.809 1.00 90.12 203 GLY A N 1
ATOM 1604 C CA . GLY A 1 203 ? 5.525 9.887 -24.166 1.00 90.12 203 GLY A CA 1
ATOM 1605 C C . GLY A 1 203 ? 5.941 9.703 -22.704 1.00 90.12 203 GLY A C 1
ATOM 1606 O O . GLY A 1 203 ? 7.014 10.155 -22.303 1.00 90.12 203 GLY A O 1
ATOM 1607 N N . GLY A 1 204 ? 5.122 9.032 -21.892 1.00 90.31 204 GLY A N 1
ATOM 1608 C CA . GLY A 1 204 ? 5.441 8.746 -20.487 1.00 90.31 204 GLY A CA 1
ATOM 1609 C C . GLY A 1 204 ? 5.375 9.981 -19.581 1.00 90.31 204 GLY A C 1
ATOM 1610 O O . GLY A 1 204 ? 4.593 10.904 -19.815 1.00 90.31 204 GLY A O 1
ATOM 1611 N N . SER A 1 205 ? 6.220 10.023 -18.549 1.00 92.38 205 SER A N 1
ATOM 1612 C CA . SER A 1 205 ? 6.294 11.145 -17.610 1.00 92.38 205 SER A CA 1
ATOM 1613 C C . SER A 1 205 ? 6.575 12.471 -18.315 1.00 92.38 205 SER A C 1
ATOM 1615 O O . SER A 1 205 ? 7.540 12.616 -19.065 1.00 92.38 205 SER A O 1
ATOM 1617 N N . ASN A 1 206 ? 5.766 13.485 -18.016 1.00 93.19 206 ASN A N 1
ATOM 1618 C CA . ASN A 1 206 ? 5.987 14.858 -18.462 1.00 93.19 206 ASN A CA 1
ATOM 1619 C C . ASN A 1 206 ? 6.660 15.733 -17.392 1.00 93.19 206 ASN A C 1
ATOM 1621 O O . ASN A 1 206 ? 6.733 16.949 -17.547 1.00 93.19 206 ASN A O 1
ATOM 1625 N N . GLN A 1 207 ? 7.156 15.145 -16.305 1.00 95.69 207 GLN A N 1
ATOM 1626 C CA . GLN A 1 207 ? 7.707 15.886 -15.175 1.00 95.69 207 GLN A CA 1
ATOM 1627 C C . GLN A 1 207 ? 9.228 15.969 -15.259 1.00 95.69 207 GLN A C 1
ATOM 1629 O O . GLN A 1 207 ? 9.945 15.102 -14.759 1.00 95.69 207 GLN A O 1
ATOM 1634 N N . LEU A 1 208 ? 9.735 17.028 -15.890 1.00 97.81 208 LEU A N 1
ATOM 1635 C CA . LEU A 1 208 ? 11.168 17.264 -16.040 1.00 97.81 208 LEU A CA 1
ATOM 1636 C C . LEU A 1 208 ? 11.713 18.062 -14.850 1.00 97.81 208 LEU A C 1
ATOM 1638 O O . LEU A 1 208 ? 11.421 19.250 -14.701 1.00 97.81 208 LEU A O 1
ATOM 1642 N N . ASN A 1 209 ? 12.537 17.431 -14.016 1.00 97.81 209 ASN A N 1
ATOM 1643 C CA . ASN A 1 209 ? 13.240 18.104 -12.929 1.00 97.81 209 ASN A CA 1
ATOM 1644 C C . ASN A 1 209 ? 14.560 18.691 -13.438 1.00 97.81 209 ASN A C 1
ATOM 1646 O O . ASN A 1 209 ? 15.370 17.989 -14.044 1.00 97.81 209 ASN A O 1
ATOM 1650 N N . THR A 1 210 ? 14.780 19.979 -13.178 1.00 98.19 210 THR A N 1
ATOM 1651 C CA . THR A 1 210 ? 16.021 20.694 -13.490 1.00 98.19 210 THR A CA 1
ATOM 1652 C C . THR A 1 210 ? 16.548 21.389 -12.245 1.00 98.19 210 THR A C 1
ATOM 1654 O O . THR A 1 210 ? 15.793 22.016 -11.497 1.00 98.19 210 THR A O 1
ATOM 1657 N N . ARG A 1 211 ? 17.858 21.305 -12.009 1.00 97.31 211 ARG A N 1
ATOM 1658 C CA . ARG A 1 211 ? 18.490 21.854 -10.802 1.00 97.31 211 ARG A CA 1
ATOM 1659 C C . ARG A 1 211 ? 19.965 22.162 -11.026 1.00 97.31 211 ARG A C 1
ATOM 1661 O O . ARG A 1 211 ? 20.630 21.551 -11.859 1.00 97.31 211 ARG A O 1
ATOM 1668 N N . LEU A 1 212 ? 20.495 23.085 -10.234 1.00 97.62 212 LEU A N 1
ATOM 1669 C CA . LEU A 1 212 ? 21.932 23.146 -9.985 1.00 97.62 212 LEU A CA 1
ATOM 1670 C C . LEU A 1 212 ? 22.298 22.115 -8.912 1.00 97.62 212 LEU A C 1
ATOM 1672 O O . LEU A 1 212 ? 21.425 21.654 -8.174 1.00 97.62 212 LEU A O 1
ATOM 1676 N N . TYR A 1 213 ? 23.587 21.773 -8.830 1.00 95.19 213 TYR A N 1
ATOM 1677 C CA . TYR A 1 213 ? 24.096 20.648 -8.039 1.00 95.19 213 TYR A CA 1
ATOM 1678 C C . TYR A 1 213 ? 23.332 20.376 -6.730 1.00 95.19 213 TYR A C 1
ATOM 1680 O O . TYR A 1 213 ? 23.147 21.265 -5.883 1.00 95.19 213 TYR A O 1
ATOM 1688 N N . PHE A 1 214 ? 22.940 19.108 -6.592 1.00 92.50 214 PHE A N 1
ATOM 1689 C CA . PHE A 1 214 ? 22.077 18.528 -5.568 1.00 92.50 214 PHE A CA 1
ATOM 1690 C C . PHE A 1 214 ? 20.638 19.040 -5.541 1.00 92.50 214 PHE A C 1
ATOM 1692 O O . PHE A 1 214 ? 19.735 18.287 -5.868 1.00 92.50 214 PHE A O 1
ATOM 1699 N N . ASN A 1 215 ? 20.379 20.270 -5.118 1.00 91.44 215 ASN A N 1
ATOM 1700 C CA . ASN A 1 215 ? 18.996 20.739 -4.980 1.00 91.44 215 ASN A CA 1
ATOM 1701 C C . ASN A 1 215 ? 18.856 22.261 -5.059 1.00 91.44 215 ASN A C 1
ATOM 1703 O O . ASN A 1 215 ? 17.855 22.848 -4.651 1.00 91.44 215 ASN A O 1
ATOM 1707 N N . ARG A 1 216 ? 19.894 22.927 -5.567 1.00 94.19 216 ARG A N 1
ATOM 1708 C CA . ARG A 1 216 ? 19.947 24.386 -5.625 1.00 94.19 216 ARG A CA 1
ATOM 1709 C C . ARG A 1 216 ? 19.175 24.856 -6.845 1.00 94.19 216 ARG A C 1
ATOM 1711 O O . ARG A 1 216 ? 19.430 24.381 -7.949 1.00 94.19 216 ARG A O 1
ATOM 1718 N N . LEU A 1 217 ? 18.261 25.807 -6.653 1.00 95.50 217 LEU A N 1
ATOM 1719 C CA . LEU A 1 217 ? 17.370 26.290 -7.715 1.00 95.50 217 LEU A CA 1
ATOM 1720 C C . LEU A 1 217 ? 16.655 25.125 -8.444 1.00 95.50 217 LEU A C 1
ATOM 1722 O O . LEU A 1 217 ? 16.505 25.132 -9.667 1.00 95.50 217 LEU A O 1
ATOM 1726 N N . ALA A 1 218 ? 16.270 24.091 -7.688 1.00 95.31 218 ALA A N 1
ATOM 1727 C CA . ALA A 1 218 ? 15.541 22.946 -8.213 1.00 95.31 218 ALA A CA 1
ATOM 1728 C C . ALA A 1 218 ? 14.114 23.341 -8.602 1.00 95.31 218 ALA A C 1
ATOM 1730 O O . ALA A 1 218 ? 13.457 24.120 -7.905 1.00 95.31 218 ALA A O 1
ATOM 1731 N N . ARG A 1 219 ? 13.644 22.809 -9.728 1.00 95.38 219 ARG A N 1
ATOM 1732 C CA . ARG A 1 219 ? 12.275 22.987 -10.197 1.00 95.38 219 ARG A CA 1
ATOM 1733 C C . ARG A 1 219 ? 11.842 21.786 -11.020 1.00 95.38 219 ARG A C 1
ATOM 1735 O O . ARG A 1 219 ? 12.539 21.383 -11.945 1.00 95.38 219 ARG A O 1
ATOM 1742 N N . THR A 1 220 ? 10.643 21.299 -10.737 1.00 96.56 220 THR A N 1
ATOM 1743 C CA . THR A 1 220 ? 9.938 20.365 -11.615 1.00 96.56 220 THR A CA 1
ATOM 1744 C C . THR A 1 220 ? 9.091 21.159 -12.609 1.00 96.56 220 THR A C 1
ATOM 1746 O O . THR A 1 220 ? 8.239 21.961 -12.222 1.00 96.56 220 THR A O 1
ATOM 1749 N N . THR A 1 221 ? 9.382 20.989 -13.896 1.00 97.00 221 THR A N 1
ATOM 1750 C CA . THR A 1 221 ? 8.677 21.612 -15.019 1.00 97.00 221 THR A CA 1
ATOM 1751 C C . THR A 1 221 ? 7.776 20.573 -15.670 1.00 97.00 221 THR A C 1
ATOM 1753 O O . THR A 1 221 ? 8.254 19.526 -16.096 1.00 97.00 221 THR A O 1
ATOM 1756 N N . ILE A 1 222 ? 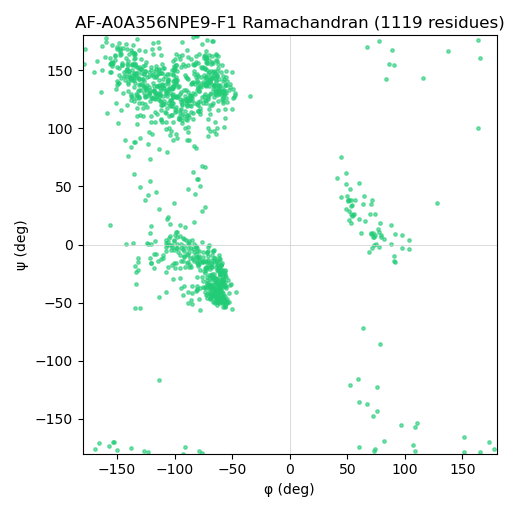6.482 20.876 -15.762 1.00 95.44 222 ILE A N 1
ATOM 1757 C CA . ILE A 1 222 ? 5.522 20.042 -16.486 1.00 95.44 222 ILE A CA 1
ATOM 1758 C C . ILE A 1 222 ? 5.655 20.354 -17.977 1.00 95.44 222 ILE A C 1
ATOM 1760 O O . ILE A 1 222 ? 5.408 21.486 -18.400 1.00 95.44 222 ILE A O 1
ATOM 1764 N N . LEU A 1 223 ? 6.096 19.372 -18.757 1.00 95.19 223 LEU A N 1
ATOM 1765 C CA . LEU A 1 223 ? 6.162 19.462 -20.208 1.00 95.19 223 LEU A CA 1
ATOM 1766 C C . LEU A 1 223 ? 4.744 19.402 -20.786 1.00 95.19 223 LEU A C 1
ATOM 1768 O O . LEU A 1 223 ? 3.914 18.608 -20.338 1.00 95.19 223 LEU A O 1
ATOM 1772 N N . ASP A 1 224 ? 4.467 20.239 -21.785 1.00 90.94 224 ASP A N 1
ATOM 1773 C CA . ASP A 1 224 ? 3.155 20.282 -22.430 1.00 90.94 224 ASP A CA 1
ATOM 1774 C C . ASP A 1 224 ? 2.896 18.947 -23.147 1.00 90.94 224 ASP A C 1
ATOM 1776 O O . ASP A 1 224 ? 3.458 18.689 -24.212 1.00 90.94 224 ASP A O 1
ATOM 1780 N N . ALA A 1 225 ? 2.026 18.119 -22.571 1.00 87.19 225 ALA A N 1
ATOM 1781 C CA . ALA A 1 225 ? 1.514 16.893 -23.171 1.00 87.19 225 ALA A CA 1
ATOM 1782 C C . ALA A 1 225 ? 0.057 17.112 -23.629 1.00 87.19 225 ALA A C 1
ATOM 1784 O O . ALA A 1 225 ? -0.693 17.829 -22.954 1.00 87.19 225 ALA A O 1
ATOM 1785 N N . PRO A 1 226 ? -0.380 16.555 -24.772 1.00 82.19 226 PRO A N 1
ATOM 1786 C CA . PRO A 1 226 ? -1.768 16.676 -25.212 1.00 82.19 226 PRO A CA 1
ATOM 1787 C C . PRO A 1 226 ? -2.728 15.985 -24.237 1.00 82.19 226 PRO A C 1
ATOM 1789 O O . PRO A 1 226 ? -2.485 14.859 -23.825 1.00 82.19 226 PRO A O 1
ATOM 1792 N N . GLN A 1 227 ? -3.856 16.625 -23.910 1.00 74.94 227 GLN A N 1
ATOM 1793 C CA . GLN A 1 227 ? -4.867 16.013 -23.029 1.00 74.94 227 GLN A CA 1
ATOM 1794 C C . GLN A 1 227 ? -5.660 14.877 -23.701 1.00 74.94 227 GLN A C 1
ATOM 1796 O O . GLN A 1 227 ? -6.249 14.050 -23.017 1.00 74.94 227 GLN A O 1
ATOM 1801 N N . ASN A 1 228 ? -5.656 14.817 -25.037 1.00 74.56 228 ASN A N 1
ATOM 1802 C CA . ASN A 1 228 ? -6.351 13.793 -25.815 1.00 74.56 228 ASN A CA 1
ATOM 1803 C C . ASN A 1 228 ? -5.328 12.804 -26.391 1.00 74.56 228 ASN A C 1
ATOM 1805 O O . ASN A 1 228 ? -4.956 12.910 -27.558 1.00 74.56 228 ASN A O 1
ATOM 1809 N N . GLY A 1 229 ? -4.872 11.871 -25.554 1.00 73.25 229 GLY A N 1
ATOM 1810 C CA . GLY A 1 229 ? -3.836 10.873 -25.861 1.00 73.25 229 GLY A CA 1
ATOM 1811 C C . GLY A 1 229 ? -4.219 9.758 -26.841 1.00 73.25 229 GLY A C 1
ATOM 1812 O O . GLY A 1 229 ? -3.395 8.898 -27.136 1.00 73.25 229 GLY A O 1
ATOM 1813 N N . GLY A 1 230 ? -5.457 9.759 -27.344 1.00 82.38 230 GLY A N 1
ATOM 1814 C CA . GLY A 1 230 ? -5.970 8.713 -28.227 1.00 82.38 230 GLY A CA 1
ATOM 1815 C C . GLY A 1 230 ? -6.794 9.229 -29.400 1.00 82.38 230 GLY A C 1
ATOM 1816 O O . GLY A 1 230 ? -6.951 10.436 -29.630 1.00 82.38 230 GLY A O 1
ATOM 1817 N N . THR A 1 231 ? -7.361 8.293 -30.156 1.00 88.75 231 THR A N 1
ATOM 1818 C CA . THR A 1 231 ? -8.085 8.556 -31.410 1.00 88.75 231 THR A CA 1
ATOM 1819 C C . THR A 1 231 ? -9.585 8.202 -31.370 1.00 88.75 231 THR A C 1
ATOM 1821 O O . THR A 1 231 ? -10.112 7.663 -32.343 1.00 88.75 231 THR A O 1
ATOM 1824 N N . PRO A 1 232 ? -10.350 8.556 -30.313 1.00 87.62 232 PRO A N 1
ATOM 1825 C CA . PRO A 1 232 ? -11.743 8.128 -30.183 1.00 87.62 232 PRO A CA 1
ATOM 1826 C C . PRO A 1 232 ? -12.598 8.572 -31.381 1.00 87.62 232 PRO A C 1
ATOM 1828 O O . PRO A 1 232 ? -12.693 9.759 -31.702 1.00 87.62 232 PRO A O 1
ATOM 1831 N N . GLY A 1 233 ? -13.236 7.603 -32.044 1.00 87.06 233 GLY A N 1
ATOM 1832 C CA . GLY A 1 233 ? -14.078 7.829 -33.224 1.00 87.06 233 GLY A CA 1
ATOM 1833 C C . GLY A 1 233 ? -13.322 8.142 -34.524 1.00 87.06 233 GLY A C 1
ATOM 1834 O O . GLY A 1 233 ? -13.964 8.498 -35.511 1.00 87.06 233 GLY A O 1
ATOM 1835 N N . ARG A 1 234 ? -11.988 8.031 -34.541 1.00 89.50 234 ARG A N 1
ATOM 1836 C CA . ARG A 1 234 ? -11.134 8.115 -35.737 1.00 89.50 234 ARG A CA 1
ATOM 1837 C C . ARG A 1 234 ? -10.378 6.795 -35.924 1.00 89.50 234 ARG A C 1
ATOM 1839 O O . ARG A 1 234 ? -10.449 5.916 -35.076 1.00 89.50 234 ARG A O 1
ATOM 1846 N N . LEU A 1 235 ? -9.667 6.661 -37.043 1.00 91.56 235 LEU A N 1
ATOM 1847 C CA . LEU A 1 235 ? -8.721 5.561 -37.235 1.00 91.56 235 LEU A CA 1
ATOM 1848 C C . LEU A 1 235 ? -7.602 5.653 -36.186 1.00 91.56 235 LEU A C 1
ATOM 1850 O O . LEU A 1 235 ? -7.090 6.757 -35.962 1.00 91.56 235 LEU A O 1
ATOM 1854 N N . ASN A 1 236 ? -7.221 4.511 -35.601 1.00 93.38 236 ASN A N 1
ATOM 1855 C CA . ASN A 1 236 ? -6.108 4.420 -34.656 1.00 93.38 236 ASN A CA 1
ATOM 1856 C C . ASN A 1 236 ? -4.847 5.061 -35.245 1.00 93.38 236 ASN A C 1
ATOM 1858 O O . ASN A 1 236 ? -4.497 4.846 -36.405 1.00 93.38 236 ASN A O 1
ATOM 1862 N N . SER A 1 237 ? -4.146 5.857 -34.446 1.00 91.75 237 SER A N 1
ATOM 1863 C CA . SER A 1 237 ? -2.879 6.481 -34.841 1.00 91.75 237 SER A CA 1
ATOM 1864 C C . SER A 1 237 ? -1.751 5.456 -35.010 1.00 91.75 237 SER A C 1
ATOM 1866 O O . SER A 1 237 ? -0.824 5.665 -35.799 1.00 91.75 237 SER A O 1
ATOM 1868 N N . ALA A 1 238 ? -1.855 4.330 -34.305 1.00 92.12 238 ALA A N 1
ATOM 1869 C CA . ALA A 1 238 ? -1.002 3.167 -34.479 1.00 92.12 238 ALA A CA 1
ATOM 1870 C C . ALA A 1 238 ? -1.405 2.272 -35.668 1.00 92.12 238 ALA A C 1
ATOM 1872 O O . ALA A 1 238 ? -0.696 1.308 -35.939 1.00 92.12 238 ALA A O 1
ATOM 1873 N N . HIS A 1 239 ? -2.493 2.581 -36.390 1.00 94.81 239 HIS A N 1
ATOM 1874 C CA . HIS A 1 239 ? -3.027 1.700 -37.428 1.00 94.81 239 HIS A CA 1
ATOM 1875 C C . HIS A 1 239 ? -2.003 1.364 -38.519 1.00 94.81 239 HIS A C 1
ATOM 1877 O O . HIS A 1 239 ? -1.391 2.253 -39.124 1.00 94.81 239 HIS A O 1
ATOM 1883 N N . VAL A 1 240 ? -1.920 0.080 -38.854 1.00 93.50 240 VAL A N 1
ATOM 1884 C CA . VAL A 1 240 ? -1.189 -0.445 -40.009 1.00 93.50 240 VAL A CA 1
ATOM 1885 C C . VAL A 1 240 ? -2.097 -1.367 -40.817 1.00 93.50 240 VAL A C 1
ATOM 1887 O O . VAL A 1 240 ? -3.004 -1.985 -40.277 1.00 93.50 240 VAL A O 1
ATOM 1890 N N . SER A 1 241 ? -1.876 -1.465 -42.132 1.00 92.06 241 SER A N 1
ATOM 1891 C CA . SER A 1 241 ? -2.662 -2.383 -42.974 1.00 92.06 241 SER A CA 1
ATOM 1892 C C . SER A 1 241 ? -2.326 -3.857 -42.744 1.00 92.06 241 SER A C 1
ATOM 1894 O O . SER A 1 241 ? -3.047 -4.714 -43.237 1.00 92.06 241 SER A O 1
ATOM 1896 N N . ASN A 1 242 ? -1.189 -4.121 -42.103 1.00 93.62 242 ASN A N 1
ATOM 1897 C CA . ASN A 1 242 ? -0.660 -5.438 -41.812 1.00 93.62 242 ASN A CA 1
ATOM 1898 C C . ASN A 1 242 ? 0.332 -5.294 -40.643 1.00 93.62 242 ASN A C 1
ATOM 1900 O O . ASN A 1 242 ? 1.356 -4.616 -40.788 1.00 93.62 242 ASN A O 1
ATOM 1904 N N . ALA A 1 243 ? -0.013 -5.870 -39.490 1.00 91.69 243 ALA A N 1
ATOM 1905 C CA . ALA A 1 243 ? 0.820 -5.859 -38.286 1.00 91.69 243 ALA A CA 1
ATOM 1906 C C . ALA A 1 243 ? 1.895 -6.963 -38.283 1.00 91.69 243 ALA A C 1
ATOM 1908 O O . ALA A 1 243 ? 2.851 -6.877 -37.513 1.00 91.69 243 ALA A O 1
ATOM 1909 N N . GLY A 1 244 ? 1.777 -7.946 -39.177 1.00 93.69 244 GLY A N 1
ATOM 1910 C CA . GLY A 1 244 ? 2.605 -9.142 -39.227 1.00 93.69 244 GLY A CA 1
ATOM 1911 C C . GLY A 1 244 ? 2.298 -10.144 -38.106 1.00 93.69 244 GLY A C 1
ATOM 1912 O O . GLY A 1 244 ? 1.406 -9.913 -37.279 1.00 93.69 244 GLY A O 1
ATOM 1913 N N . PRO A 1 245 ? 3.056 -11.258 -38.055 1.00 94.88 245 PRO A N 1
ATOM 1914 C CA . PRO A 1 245 ? 2.710 -12.371 -37.183 1.00 94.88 245 PRO A CA 1
ATOM 1915 C C . PRO A 1 245 ? 2.792 -12.043 -35.689 1.00 94.88 245 PRO A C 1
ATOM 1917 O O . PRO A 1 245 ? 3.685 -11.329 -35.228 1.00 94.88 245 PRO A O 1
ATOM 1920 N N . THR A 1 246 ? 1.904 -12.642 -34.908 1.00 93.69 246 THR A N 1
ATOM 1921 C CA . THR A 1 246 ? 1.891 -12.612 -33.444 1.00 93.69 246 THR A CA 1
ATOM 1922 C C . THR A 1 246 ? 2.506 -13.884 -32.870 1.00 93.69 246 THR A C 1
ATOM 1924 O O . THR A 1 246 ? 2.673 -14.886 -33.569 1.00 93.69 246 THR A O 1
ATOM 1927 N N . PHE A 1 247 ? 2.853 -13.849 -31.581 1.00 93.50 247 PHE A N 1
ATOM 1928 C CA . PHE A 1 247 ? 3.491 -14.967 -30.892 1.00 93.50 247 PHE A CA 1
ATOM 1929 C C . PHE A 1 247 ? 2.869 -15.208 -29.519 1.00 93.50 247 PHE A C 1
ATOM 1931 O O . PHE A 1 247 ? 2.533 -14.260 -28.809 1.00 93.50 247 PHE A O 1
ATOM 1938 N N . SER A 1 248 ? 2.794 -16.477 -29.130 1.00 93.00 248 SER A N 1
ATOM 1939 C CA . SER A 1 248 ? 2.444 -16.926 -27.781 1.00 93.00 248 SER A CA 1
ATOM 1940 C C . SER A 1 248 ? 3.183 -18.225 -27.436 1.00 93.00 248 SER A C 1
ATOM 1942 O O . SER A 1 248 ? 3.800 -18.855 -28.300 1.00 93.00 248 SER A O 1
ATOM 1944 N N . ASP A 1 249 ? 3.167 -18.618 -26.160 1.00 92.56 249 ASP A N 1
ATOM 1945 C CA . ASP A 1 249 ? 3.719 -19.891 -25.668 1.00 92.56 249 ASP A CA 1
ATOM 1946 C C . ASP A 1 249 ? 5.194 -20.163 -26.046 1.00 92.56 249 ASP A C 1
ATOM 1948 O O . ASP A 1 249 ? 5.585 -21.317 -26.270 1.00 92.56 249 ASP A O 1
ATOM 1952 N N . LEU A 1 250 ? 6.033 -19.116 -26.114 1.00 95.12 250 LEU A N 1
ATOM 1953 C CA . LEU A 1 250 ? 7.476 -19.275 -26.320 1.00 95.12 250 LEU A CA 1
ATOM 1954 C C . LEU A 1 250 ? 8.088 -20.061 -25.157 1.00 95.12 250 LEU A C 1
ATOM 1956 O O . LEU A 1 250 ? 8.024 -19.631 -24.007 1.00 95.12 250 LEU A O 1
ATOM 1960 N N . ARG A 1 251 ? 8.753 -21.178 -25.457 1.00 96.44 251 ARG A N 1
ATOM 1961 C CA . ARG A 1 251 ? 9.457 -21.996 -24.459 1.00 96.44 251 ARG A CA 1
ATOM 1962 C C . ARG A 1 251 ? 10.634 -22.756 -25.062 1.00 96.44 251 ARG A C 1
ATOM 1964 O O . ARG A 1 251 ? 10.714 -22.931 -26.277 1.00 96.44 251 ARG A O 1
ATOM 1971 N N . HIS A 1 252 ? 11.535 -23.230 -24.206 1.00 97.69 252 HIS A N 1
ATOM 1972 C CA . HIS A 1 252 ? 12.610 -24.136 -24.596 1.00 97.69 252 HIS A CA 1
ATOM 1973 C C . HIS A 1 252 ? 12.665 -25.333 -23.650 1.00 97.69 252 HIS A C 1
ATOM 1975 O O . HIS A 1 252 ? 12.318 -25.210 -22.477 1.00 97.69 252 HIS A O 1
ATOM 1981 N N . GLU A 1 253 ? 13.117 -26.476 -24.160 1.00 96.69 253 GLU A N 1
ATOM 1982 C CA . GLU A 1 253 ? 13.289 -27.699 -23.378 1.00 96.69 253 GLU A CA 1
ATOM 1983 C C . GLU A 1 253 ? 14.577 -28.444 -23.781 1.00 96.69 253 GLU A C 1
ATOM 1985 O O . GLU A 1 253 ? 14.873 -28.546 -24.982 1.00 96.69 253 GLU A O 1
ATOM 1990 N N . PRO A 1 254 ? 15.329 -28.999 -22.807 1.00 96.81 254 PRO A N 1
ATOM 1991 C CA . PRO A 1 254 ? 15.138 -28.847 -21.353 1.00 96.81 254 PRO A CA 1
ATOM 1992 C C . PRO A 1 254 ? 15.550 -27.448 -20.854 1.00 96.81 254 PRO A C 1
ATOM 1994 O O . PRO A 1 254 ? 16.337 -26.777 -21.516 1.00 96.81 254 PRO A O 1
ATOM 1997 N N . ALA A 1 255 ? 15.060 -27.035 -19.677 1.00 96.12 255 ALA A N 1
ATOM 1998 C CA . ALA A 1 255 ? 15.383 -25.732 -19.075 1.00 96.12 255 ALA A CA 1
ATOM 1999 C C . ALA A 1 255 ? 16.890 -25.554 -18.798 1.00 96.12 255 ALA A C 1
ATOM 2001 O O . ALA A 1 255 ? 17.437 -24.470 -18.988 1.00 96.12 255 ALA A O 1
ATOM 2002 N N . ILE A 1 256 ? 17.559 -26.635 -18.375 1.00 96.44 256 ILE A N 1
ATOM 2003 C CA . ILE A 1 256 ? 19.009 -26.703 -18.150 1.00 96.44 256 ILE A CA 1
ATOM 2004 C C . ILE A 1 256 ? 19.565 -27.939 -18.878 1.00 96.44 256 ILE A C 1
ATOM 2006 O O . ILE A 1 256 ? 19.575 -29.035 -18.314 1.00 96.44 256 ILE A O 1
ATOM 2010 N N . PRO A 1 257 ? 20.010 -27.807 -20.137 1.00 96.81 257 PRO A N 1
ATOM 2011 C CA . PRO A 1 257 ? 20.548 -28.929 -20.904 1.00 96.81 257 PRO A CA 1
ATOM 2012 C C . PRO A 1 257 ? 21.890 -29.419 -20.358 1.00 96.81 257 PRO A C 1
ATOM 2014 O O . PRO A 1 257 ? 22.732 -28.616 -19.941 1.00 96.81 257 PRO A O 1
ATOM 2017 N N . VAL A 1 258 ? 22.136 -30.730 -20.418 1.00 95.00 258 VAL A N 1
ATOM 2018 C CA . VAL A 1 258 ? 23.468 -31.294 -20.136 1.00 95.00 258 VAL A CA 1
ATOM 2019 C C . VAL A 1 258 ? 24.345 -31.339 -21.393 1.00 95.00 258 VAL A C 1
ATOM 2021 O O . VAL A 1 258 ? 23.867 -31.273 -22.525 1.00 95.00 258 VAL A O 1
ATOM 2024 N N . GLU A 1 259 ? 25.663 -31.462 -21.215 1.00 92.62 259 GLU A N 1
ATOM 2025 C CA . GLU A 1 259 ? 26.581 -31.642 -22.346 1.00 92.62 259 GLU A CA 1
ATOM 2026 C C . GLU A 1 259 ? 26.201 -32.893 -23.164 1.00 92.62 259 GLU A C 1
ATOM 2028 O O . GLU A 1 259 ? 25.975 -33.971 -22.614 1.00 92.62 259 GLU A O 1
ATOM 2033 N N . GLY A 1 260 ? 26.121 -32.751 -24.490 1.00 89.94 260 GLY A N 1
ATOM 2034 C CA . GLY A 1 260 ? 25.654 -33.800 -25.406 1.00 89.94 260 GLY A CA 1
ATOM 2035 C C . GLY A 1 260 ? 24.145 -33.773 -25.689 1.00 89.94 260 GLY A C 1
ATOM 2036 O O . GLY A 1 260 ? 23.702 -34.380 -26.666 1.00 89.94 260 GLY A O 1
ATOM 2037 N N . GLU A 1 261 ? 23.360 -33.031 -24.907 1.00 96.25 261 GLU A N 1
ATOM 2038 C CA . GLU A 1 261 ? 21.927 -32.835 -25.123 1.00 96.25 261 GLU A CA 1
ATOM 2039 C C . GLU A 1 261 ? 21.656 -31.625 -26.026 1.00 96.25 261 GLU A C 1
ATOM 2041 O O . GLU A 1 261 ? 22.376 -30.633 -25.983 1.00 96.25 261 GLU A O 1
ATOM 2046 N N . SER A 1 262 ? 20.645 -31.716 -26.889 1.00 96.94 262 SER A N 1
ATOM 2047 C CA . SER A 1 262 ? 20.201 -30.626 -27.772 1.00 96.94 262 SER A CA 1
ATOM 2048 C C . SER A 1 262 ? 18.988 -29.903 -27.196 1.00 96.94 262 SER A C 1
ATOM 2050 O O . SER A 1 262 ? 18.181 -30.546 -26.534 1.00 96.94 262 SER A O 1
ATOM 2052 N N . VAL A 1 263 ? 18.784 -28.636 -27.559 1.00 97.69 263 VAL A N 1
ATOM 2053 C CA . VAL A 1 263 ? 17.637 -27.839 -27.087 1.00 97.69 263 VAL A CA 1
ATOM 2054 C C . VAL A 1 263 ? 16.568 -27.751 -28.165 1.00 97.69 263 VAL A C 1
ATOM 2056 O O . VAL A 1 263 ? 16.886 -27.462 -29.320 1.00 97.69 263 VAL A O 1
ATOM 2059 N N . ASN A 1 264 ? 15.308 -27.952 -27.795 1.00 97.38 264 ASN A N 1
ATOM 2060 C CA . ASN A 1 264 ? 14.168 -27.644 -28.653 1.00 97.38 264 ASN A CA 1
ATOM 2061 C C . ASN A 1 264 ? 13.535 -26.326 -28.202 1.00 97.38 264 ASN A C 1
ATOM 2063 O O . ASN A 1 264 ? 13.330 -26.120 -27.010 1.00 97.38 264 ASN A O 1
ATOM 2067 N N . VAL A 1 265 ? 13.226 -25.448 -29.151 1.00 97.88 265 VAL A N 1
ATOM 2068 C CA . VAL A 1 265 ? 12.498 -24.194 -28.932 1.00 97.88 265 VAL A CA 1
ATOM 2069 C C . VAL A 1 265 ? 11.133 -24.320 -29.590 1.00 97.88 265 VAL A C 1
ATOM 2071 O O . VAL A 1 265 ? 11.053 -24.740 -30.746 1.00 97.88 265 VAL A O 1
ATOM 2074 N N . PHE A 1 266 ? 10.086 -23.944 -28.863 1.00 97.44 266 PHE A N 1
ATOM 2075 C CA . PHE A 1 266 ? 8.696 -23.988 -29.302 1.00 97.44 266 PHE A CA 1
ATOM 2076 C C . PHE A 1 266 ? 8.075 -22.597 -29.228 1.00 97.44 266 PHE A C 1
ATOM 2078 O O . PHE A 1 266 ? 8.401 -21.830 -28.322 1.00 97.44 266 PHE A O 1
ATOM 2085 N N . VAL A 1 267 ? 7.183 -22.279 -30.162 1.00 96.94 267 VAL A N 1
ATOM 2086 C CA . VAL A 1 267 ? 6.374 -21.053 -30.138 1.00 96.94 267 VAL A CA 1
ATOM 2087 C C . VAL A 1 267 ? 5.092 -21.264 -30.937 1.00 96.94 267 VAL A C 1
ATOM 2089 O O . VAL A 1 267 ? 5.109 -21.998 -31.923 1.00 96.94 267 VAL A O 1
ATOM 2092 N N . LYS A 1 268 ? 3.991 -20.621 -30.561 1.00 95.94 268 LYS A N 1
ATOM 2093 C CA . LYS A 1 268 ? 2.790 -20.535 -31.402 1.00 95.94 268 LYS A CA 1
ATOM 2094 C C . LYS A 1 268 ? 2.760 -19.209 -32.136 1.00 95.94 268 LYS A C 1
ATOM 2096 O O . LYS A 1 268 ? 3.187 -18.198 -31.583 1.00 95.94 268 LYS A O 1
ATOM 2101 N N . THR A 1 269 ? 2.259 -19.221 -33.367 1.00 94.69 269 THR A N 1
ATOM 2102 C CA . THR A 1 269 ? 2.101 -18.004 -34.167 1.00 94.69 269 THR A CA 1
ATOM 2103 C C . THR A 1 269 ? 0.697 -17.871 -34.738 1.00 94.69 269 THR A C 1
ATOM 2105 O O . THR A 1 269 ? 0.052 -18.870 -35.063 1.00 94.69 269 THR A O 1
ATOM 2108 N N . GLY A 1 270 ? 0.240 -16.627 -34.870 1.00 92.25 270 GLY A N 1
ATOM 2109 C CA . GLY A 1 270 ? -1.033 -16.252 -35.483 1.00 92.25 270 GLY A CA 1
ATOM 2110 C C . GLY A 1 270 ? -0.840 -15.068 -36.427 1.00 92.25 270 GLY A C 1
ATOM 2111 O O . GLY A 1 270 ? 0.054 -14.255 -36.225 1.00 92.25 270 GLY A O 1
ATOM 2112 N N . ASP A 1 271 ? -1.624 -14.991 -37.501 1.00 93.94 271 ASP A N 1
ATOM 2113 C CA . ASP A 1 271 ? -1.634 -13.843 -38.416 1.00 93.94 271 ASP A CA 1
ATOM 2114 C C . ASP A 1 271 ? -2.910 -13.886 -39.287 1.00 93.94 271 ASP A C 1
ATOM 2116 O O . ASP A 1 271 ? -3.193 -14.945 -39.864 1.00 93.94 271 ASP A O 1
ATOM 2120 N N . PRO A 1 272 ? -3.685 -12.790 -39.420 1.00 93.81 272 PRO A N 1
ATOM 2121 C CA . PRO A 1 272 ? -4.872 -12.742 -40.284 1.00 93.81 272 PRO A CA 1
ATOM 2122 C C . PRO A 1 272 ? -4.596 -12.977 -41.780 1.00 93.81 272 PRO A C 1
ATOM 2124 O O . PRO A 1 272 ? -5.473 -13.455 -42.502 1.00 93.81 272 PRO A O 1
ATOM 2127 N N . ASP A 1 273 ? -3.395 -12.644 -42.249 1.00 94.19 273 ASP A N 1
ATOM 2128 C CA . ASP A 1 273 ? -2.885 -12.844 -43.609 1.00 94.19 273 ASP A CA 1
ATOM 2129 C C . ASP A 1 273 ? -2.116 -14.183 -43.760 1.00 94.19 273 ASP A C 1
ATOM 2131 O O . ASP A 1 273 ? -1.763 -14.608 -44.870 1.00 94.19 273 ASP A O 1
ATOM 2135 N N . GLY A 1 274 ? -1.949 -14.917 -42.656 1.00 93.38 274 GLY A N 1
ATOM 2136 C CA . GLY A 1 274 ? -1.360 -16.251 -42.580 1.00 93.38 274 GLY A CA 1
ATOM 2137 C C . GLY A 1 274 ? 0.170 -16.252 -42.515 1.00 93.38 274 GLY A C 1
ATOM 2138 O O . GLY A 1 274 ? 0.851 -15.486 -43.192 1.00 93.38 274 GLY A O 1
ATOM 2139 N N . VAL A 1 275 ? 0.724 -17.174 -41.724 1.00 95.12 275 VAL A N 1
ATOM 2140 C CA . VAL A 1 275 ? 2.171 -17.283 -41.479 1.00 95.12 275 VAL A CA 1
ATOM 2141 C C . VAL A 1 275 ? 2.852 -18.116 -42.571 1.00 95.12 275 VAL A C 1
ATOM 2143 O O . VAL A 1 275 ? 2.569 -19.305 -42.721 1.00 95.12 275 VAL A O 1
ATOM 2146 N N . ALA A 1 276 ? 3.789 -17.511 -43.305 1.00 95.75 276 ALA A N 1
ATOM 2147 C CA . ALA A 1 276 ? 4.527 -18.142 -44.398 1.00 95.75 276 ALA A CA 1
ATOM 2148 C C . ALA A 1 276 ? 5.757 -18.930 -43.927 1.00 95.75 276 ALA A C 1
ATOM 2150 O O . ALA A 1 276 ? 6.047 -20.008 -44.451 1.00 95.75 276 ALA A O 1
ATOM 2151 N N . SER A 1 277 ? 6.521 -18.393 -42.970 1.00 96.12 277 SER A N 1
ATOM 2152 C CA . SER A 1 277 ? 7.713 -19.066 -42.442 1.00 96.12 277 SER A CA 1
ATOM 2153 C C . SER A 1 277 ? 8.054 -18.622 -41.027 1.00 96.12 277 SER A C 1
ATOM 2155 O O . SER A 1 277 ? 7.749 -17.495 -40.647 1.00 96.12 277 SER A O 1
ATOM 2157 N N . VAL A 1 278 ? 8.725 -19.496 -40.275 1.00 97.94 278 VAL A N 1
ATOM 2158 C CA . VAL A 1 278 ? 9.246 -19.199 -38.936 1.00 97.94 278 VAL A CA 1
ATOM 2159 C C . VAL A 1 278 ? 10.702 -19.661 -38.841 1.00 97.94 278 VAL A C 1
ATOM 2161 O O . VAL A 1 278 ? 11.048 -20.778 -39.242 1.00 97.94 278 VAL A O 1
ATOM 2164 N N . GLN A 1 279 ? 11.571 -18.789 -38.337 1.00 98.19 279 GLN A N 1
ATOM 2165 C CA . GLN A 1 279 ? 13.014 -18.992 -38.226 1.00 98.19 279 GLN A CA 1
ATOM 2166 C C . GLN A 1 279 ? 13.476 -18.793 -36.783 1.00 98.19 279 GLN A C 1
ATOM 2168 O O . GLN A 1 279 ? 13.150 -17.802 -36.141 1.00 98.19 279 GLN A O 1
ATOM 2173 N N . LEU A 1 280 ? 14.286 -19.726 -36.289 1.00 98.38 280 LEU A N 1
ATOM 2174 C CA . LEU A 1 280 ? 14.968 -19.640 -35.005 1.00 98.38 280 LEU A CA 1
ATOM 2175 C C . LEU A 1 280 ? 16.377 -19.085 -35.212 1.00 98.38 280 LEU A C 1
ATOM 2177 O O . LEU A 1 280 ? 17.193 -19.685 -35.918 1.00 98.38 280 LEU A O 1
ATOM 2181 N N . PHE A 1 281 ? 16.686 -17.983 -34.543 1.00 98.50 281 PHE A N 1
ATOM 2182 C CA . PHE A 1 281 ? 18.020 -17.404 -34.493 1.00 98.50 281 PHE A CA 1
ATOM 2183 C C . PHE A 1 281 ? 18.661 -17.709 -33.144 1.00 98.50 281 PHE A C 1
ATOM 2185 O O . PHE A 1 281 ? 18.053 -17.459 -32.109 1.00 98.50 281 PHE A O 1
ATOM 2192 N N . HIS A 1 282 ? 19.896 -18.213 -33.131 1.00 97.81 282 HIS A N 1
ATOM 2193 C CA . HIS A 1 282 ? 20.616 -18.512 -31.890 1.00 97.81 282 HIS A CA 1
ATOM 2194 C C . HIS A 1 282 ? 22.103 -18.141 -31.949 1.00 97.81 282 HIS A C 1
ATOM 2196 O O . HIS A 1 282 ? 22.745 -18.239 -32.991 1.00 97.81 282 HIS A O 1
ATOM 2202 N N . ALA A 1 283 ? 22.663 -17.727 -30.815 1.00 97.62 283 ALA A N 1
ATOM 2203 C CA . ALA A 1 283 ? 24.040 -17.279 -30.649 1.00 97.62 283 ALA A CA 1
ATOM 2204 C C . ALA A 1 283 ? 24.653 -17.900 -29.387 1.00 97.62 283 ALA A C 1
ATOM 2206 O O . ALA A 1 283 ? 24.138 -17.723 -28.283 1.00 97.62 283 ALA A O 1
ATOM 2207 N N . VAL A 1 284 ? 25.777 -18.604 -29.537 1.00 96.56 284 VAL A N 1
ATOM 2208 C CA . VAL A 1 284 ? 26.477 -19.263 -28.422 1.00 96.56 284 VAL A CA 1
ATOM 2209 C C . VAL A 1 284 ? 27.559 -18.336 -27.876 1.00 96.56 284 VAL A C 1
ATOM 2211 O O . VAL A 1 284 ? 28.430 -17.902 -28.626 1.00 96.56 284 VAL A O 1
ATOM 2214 N N . ASN A 1 285 ? 27.522 -18.036 -26.576 1.00 95.12 285 ASN A N 1
ATOM 2215 C CA . ASN A 1 285 ? 28.520 -17.224 -25.865 1.00 95.12 285 ASN A CA 1
ATOM 2216 C C . ASN A 1 285 ? 28.833 -15.875 -26.554 1.00 95.12 285 ASN A C 1
ATOM 2218 O O . ASN A 1 285 ? 29.982 -15.439 -26.605 1.00 95.12 285 ASN A O 1
ATOM 2222 N N . GLY A 1 286 ? 27.809 -15.222 -27.118 1.00 92.56 286 GLY A N 1
ATOM 2223 C CA . GLY A 1 286 ? 27.948 -13.932 -27.807 1.00 92.56 286 GLY A CA 1
ATOM 2224 C C . GLY A 1 286 ? 28.538 -14.004 -29.222 1.00 92.56 286 GLY A C 1
ATOM 2225 O O . GLY A 1 286 ? 28.870 -12.964 -29.792 1.00 92.56 286 GLY A O 1
ATOM 2226 N N . ALA A 1 287 ? 28.677 -15.199 -29.805 1.00 95.38 287 ALA A N 1
ATOM 2227 C CA . ALA A 1 287 ? 28.990 -15.355 -31.224 1.00 95.38 287 ALA A CA 1
ATOM 2228 C C . ALA A 1 287 ? 27.875 -14.765 -32.122 1.00 95.38 287 ALA A C 1
ATOM 2230 O O . ALA A 1 287 ? 26.754 -14.564 -31.656 1.00 95.38 287 ALA A O 1
ATOM 2231 N N . PRO A 1 288 ? 28.138 -14.500 -33.416 1.00 96.31 288 PRO A N 1
ATOM 2232 C CA . PRO A 1 288 ? 27.092 -14.085 -34.349 1.00 96.31 288 PRO A CA 1
ATOM 2233 C C . PRO A 1 288 ? 25.923 -15.079 -34.403 1.00 96.31 288 PRO A C 1
ATOM 2235 O O . PRO A 1 288 ? 26.136 -16.292 -34.332 1.00 96.31 288 PRO A O 1
ATOM 2238 N N . PHE A 1 289 ? 24.703 -14.562 -34.573 1.00 97.44 289 PHE A N 1
ATOM 2239 C CA . PHE A 1 289 ? 23.498 -15.384 -34.671 1.00 97.44 289 PHE A CA 1
ATOM 2240 C C . PHE A 1 289 ? 23.539 -16.312 -35.891 1.00 97.44 289 PHE A C 1
ATOM 2242 O O . PHE A 1 289 ? 23.823 -15.888 -37.012 1.00 97.44 289 PHE A O 1
ATOM 2249 N N . GLN A 1 290 ? 23.213 -17.577 -35.657 1.00 97.00 290 GLN A N 1
ATOM 2250 C CA . GLN A 1 290 ? 22.956 -18.592 -36.667 1.00 97.00 290 GLN A CA 1
ATOM 2251 C C . GLN A 1 290 ? 21.452 -18.781 -36.824 1.00 97.00 290 GLN A C 1
ATOM 2253 O O . GLN A 1 290 ? 20.708 -18.684 -35.851 1.00 97.00 290 GLN A O 1
ATOM 2258 N N . MET A 1 291 ? 21.017 -19.075 -38.044 1.00 96.69 291 MET A N 1
ATOM 2259 C CA . MET A 1 291 ? 19.610 -19.261 -38.385 1.00 96.69 291 MET A CA 1
ATOM 2260 C C . MET A 1 291 ? 19.296 -20.746 -38.587 1.00 96.69 291 MET A C 1
ATOM 2262 O O . MET A 1 291 ? 20.095 -21.502 -39.142 1.00 96.69 291 MET A O 1
ATOM 2266 N N . THR A 1 292 ? 18.134 -21.177 -38.112 1.00 94.81 292 THR A N 1
ATOM 2267 C CA . THR A 1 292 ? 17.595 -22.528 -38.277 1.00 94.81 292 THR A CA 1
ATOM 2268 C C . THR A 1 292 ? 16.108 -22.424 -38.590 1.00 94.81 292 THR A C 1
ATOM 2270 O O . THR A 1 292 ? 15.368 -21.767 -37.865 1.00 94.81 292 THR A O 1
ATOM 2273 N N . SER A 1 293 ? 15.646 -23.058 -39.667 1.00 94.88 293 SER A N 1
ATOM 2274 C CA . SER A 1 293 ? 14.214 -23.092 -39.984 1.00 94.88 293 SER A CA 1
ATOM 2275 C C . SER A 1 293 ? 13.444 -23.872 -38.918 1.00 94.88 293 SER A C 1
ATOM 2277 O O . SER A 1 293 ? 13.891 -24.938 -38.493 1.00 94.88 293 SER A O 1
ATOM 2279 N N . MET A 1 294 ? 12.287 -23.355 -38.506 1.00 97.69 294 MET A N 1
ATOM 2280 C CA . MET A 1 294 ? 11.369 -24.076 -37.627 1.00 97.69 294 MET A CA 1
ATOM 2281 C C . MET A 1 294 ? 10.357 -24.875 -38.451 1.00 97.69 294 MET A C 1
ATOM 2283 O O . MET A 1 294 ? 10.044 -24.538 -39.595 1.00 97.69 294 MET A O 1
ATOM 2287 N N . HIS A 1 295 ? 9.838 -25.948 -37.864 1.00 95.50 295 HIS A N 1
ATOM 2288 C CA . HIS A 1 295 ? 8.843 -26.820 -38.472 1.00 95.50 295 HIS A CA 1
ATOM 2289 C C . HIS A 1 295 ? 7.513 -26.697 -37.732 1.00 95.50 295 HIS A C 1
ATOM 2291 O O . HIS A 1 295 ? 7.476 -26.821 -36.507 1.00 95.50 295 HIS A O 1
ATOM 2297 N N . LEU A 1 296 ? 6.436 -26.481 -38.486 1.00 93.75 296 LEU A N 1
ATOM 2298 C CA . LEU A 1 296 ? 5.071 -26.433 -37.972 1.00 93.75 296 LEU A CA 1
ATOM 2299 C C . LEU A 1 296 ? 4.647 -27.825 -37.466 1.00 93.75 296 LEU A C 1
ATOM 2301 O O . LEU A 1 296 ? 4.655 -28.800 -38.223 1.00 93.75 296 LEU A O 1
ATOM 2305 N N . SER A 1 297 ? 4.282 -27.909 -36.191 1.00 83.25 297 SER A N 1
ATOM 2306 C CA . SER A 1 297 ? 3.536 -29.010 -35.584 1.00 83.25 297 SER A CA 1
ATOM 2307 C C . SER A 1 297 ? 2.023 -28.705 -35.620 1.00 83.25 297 SER A C 1
ATOM 2309 O O . SER A 1 297 ? 1.572 -27.713 -36.193 1.00 83.25 297 SER A O 1
ATOM 2311 N N . GLY A 1 298 ? 1.181 -29.606 -35.104 1.00 78.88 298 GLY A N 1
ATOM 2312 C CA . GLY A 1 298 ? -0.274 -29.394 -35.102 1.00 78.88 298 GLY A CA 1
ATOM 2313 C C . GLY A 1 298 ? -0.696 -28.162 -34.283 1.00 78.88 298 GLY A C 1
ATOM 2314 O O . GLY A 1 298 ? -0.042 -27.819 -33.307 1.00 78.88 298 GLY A O 1
ATOM 2315 N N . ALA A 1 299 ? -1.821 -27.536 -34.656 1.00 79.88 299 ALA A N 1
ATOM 2316 C CA . ALA A 1 299 ? -2.446 -26.413 -33.935 1.00 79.88 299 ALA A CA 1
ATOM 2317 C C . ALA A 1 299 ? -1.622 -25.102 -33.844 1.00 79.88 299 ALA A C 1
ATOM 2319 O O . ALA A 1 299 ? -1.711 -24.392 -32.847 1.00 79.88 299 ALA A O 1
ATOM 2320 N N . GLY A 1 300 ? -0.851 -24.759 -34.886 1.00 83.62 300 GLY A N 1
ATOM 2321 C CA . GLY A 1 300 ? -0.177 -23.450 -34.998 1.00 83.62 300 GLY A CA 1
ATOM 2322 C C . GLY A 1 300 ? 1.140 -23.325 -34.222 1.00 83.62 300 GLY A C 1
ATOM 2323 O O . GLY A 1 300 ? 1.742 -22.254 -34.197 1.00 83.62 300 GLY A O 1
ATOM 2324 N N . GLU A 1 301 ? 1.602 -24.409 -33.600 1.00 95.19 301 GLU A N 1
ATOM 2325 C CA . GLU A 1 301 ? 2.881 -24.459 -32.894 1.00 95.19 301 GLU A CA 1
ATOM 2326 C C . GLU A 1 301 ? 4.036 -24.767 -33.861 1.00 95.19 301 GLU A C 1
ATOM 2328 O O . GLU A 1 301 ? 3.924 -25.598 -34.755 1.00 95.19 301 GLU A O 1
ATOM 2333 N N . TRP A 1 302 ? 5.171 -24.101 -33.687 1.00 97.12 302 TRP A N 1
ATOM 2334 C CA . TRP A 1 302 ? 6.402 -24.288 -34.447 1.00 97.12 302 TRP A CA 1
ATOM 2335 C C . TRP A 1 302 ? 7.503 -24.785 -33.522 1.00 97.12 302 TRP A C 1
ATOM 2337 O O . TRP A 1 302 ? 7.608 -24.339 -32.382 1.00 97.12 302 TRP A O 1
ATOM 2347 N N . SER A 1 303 ? 8.367 -25.666 -34.028 1.00 96.69 303 SER A N 1
ATOM 2348 C CA . SER A 1 303 ? 9.514 -26.192 -33.282 1.00 96.69 303 SER A CA 1
ATOM 2349 C C . SER A 1 303 ? 10.825 -26.052 -34.056 1.00 96.69 303 SER A C 1
ATOM 2351 O O . SER A 1 303 ? 10.883 -26.282 -35.265 1.00 96.69 303 SER A O 1
ATOM 2353 N N . GLY A 1 304 ? 11.891 -25.666 -33.359 1.00 96.50 304 GLY A N 1
ATOM 2354 C CA . GLY A 1 304 ? 13.243 -25.512 -33.896 1.00 96.50 304 GLY A CA 1
ATOM 2355 C C . GLY A 1 304 ? 14.270 -26.141 -32.964 1.00 96.50 304 GLY A C 1
ATOM 2356 O O . GLY A 1 304 ? 14.092 -26.134 -31.749 1.00 96.50 304 GLY A O 1
ATOM 2357 N N . LYS A 1 305 ? 15.350 -26.693 -33.523 1.00 96.56 305 LYS A N 1
ATOM 2358 C CA . LYS A 1 305 ? 16.364 -27.426 -32.756 1.00 96.56 305 LYS A CA 1
ATOM 2359 C C . LYS A 1 305 ? 17.700 -26.692 -32.747 1.00 96.56 305 LYS A C 1
ATOM 2361 O O . LYS A 1 305 ? 18.259 -26.420 -33.805 1.00 96.56 305 LYS A O 1
ATOM 2366 N N . ILE A 1 306 ? 18.246 -26.463 -31.557 1.00 96.81 306 ILE A N 1
ATOM 2367 C CA . ILE A 1 306 ? 19.595 -25.937 -31.351 1.00 96.81 306 ILE A CA 1
ATOM 2368 C C . ILE A 1 306 ? 20.541 -27.114 -31.042 1.00 96.81 306 ILE A C 1
ATOM 2370 O O . ILE A 1 306 ? 20.250 -27.915 -30.144 1.00 96.81 306 ILE A O 1
ATOM 2374 N N . PRO A 1 307 ? 21.667 -27.265 -31.771 1.00 95.50 307 PRO A N 1
ATOM 2375 C CA . PRO A 1 307 ? 22.644 -28.320 -31.513 1.00 95.50 307 PRO A CA 1
ATOM 2376 C C . PRO A 1 307 ? 23.222 -28.266 -30.097 1.00 95.50 307 PRO A C 1
ATOM 2378 O O . PRO A 1 307 ? 23.305 -27.196 -29.492 1.00 95.50 307 PRO A O 1
ATOM 2381 N N . SER A 1 308 ? 23.674 -29.424 -29.611 1.00 95.81 308 SER A N 1
ATOM 2382 C CA . SER A 1 308 ? 24.290 -29.532 -28.289 1.00 95.81 308 SER A CA 1
ATOM 2383 C C . SER A 1 308 ? 25.502 -28.614 -28.127 1.00 95.81 308 SER A C 1
ATOM 2385 O O . SER A 1 308 ? 26.280 -28.441 -29.069 1.00 95.81 308 SER A O 1
ATOM 2387 N N . GLN A 1 309 ? 25.661 -28.047 -26.932 1.00 96.50 309 GLN A N 1
ATOM 2388 C CA . GLN A 1 309 ? 26.779 -27.188 -26.548 1.00 96.50 309 GLN A CA 1
ATOM 2389 C C . GLN A 1 309 ? 27.575 -27.771 -25.373 1.00 96.50 309 GLN A C 1
ATOM 2391 O O . GLN A 1 309 ? 27.173 -28.738 -24.727 1.00 96.50 309 GLN A O 1
ATOM 2396 N N . ALA A 1 310 ? 28.739 -27.174 -25.120 1.00 95.94 310 ALA A N 1
ATOM 2397 C CA . ALA A 1 310 ? 29.622 -27.555 -24.024 1.00 95.94 310 ALA A CA 1
ATOM 2398 C C . ALA A 1 310 ? 29.072 -27.127 -22.649 1.00 95.94 310 ALA A C 1
ATOM 2400 O O . ALA A 1 310 ? 28.265 -26.200 -22.544 1.00 95.94 310 ALA A O 1
ATOM 2401 N N . PHE A 1 311 ? 29.579 -27.766 -21.591 1.00 95.56 311 PHE A N 1
ATOM 2402 C CA . PHE A 1 311 ? 29.321 -27.411 -20.191 1.00 95.56 311 PHE A CA 1
ATOM 2403 C C . PHE A 1 311 ? 29.481 -25.898 -19.931 1.00 95.56 311 PHE A C 1
ATOM 2405 O O . PHE A 1 311 ? 30.484 -25.293 -20.319 1.00 95.56 311 PHE A O 1
ATOM 2412 N N . GLY A 1 312 ? 28.490 -25.286 -19.273 1.00 93.94 312 GLY A N 1
ATOM 2413 C CA . GLY A 1 312 ? 28.462 -23.858 -18.936 1.00 93.94 312 GLY A CA 1
ATOM 2414 C C . GLY A 1 312 ? 28.233 -22.880 -20.101 1.00 93.94 312 GLY A C 1
ATOM 2415 O O . GLY A 1 312 ? 28.334 -21.669 -19.897 1.00 93.94 312 GLY A O 1
ATOM 2416 N N . ALA A 1 313 ? 27.942 -23.356 -21.319 1.00 96.25 313 ALA A N 1
ATOM 2417 C CA . ALA A 1 313 ? 27.615 -22.483 -22.448 1.00 96.25 313 ALA A CA 1
ATOM 2418 C C . ALA A 1 313 ? 26.287 -21.730 -22.242 1.00 96.25 313 ALA A C 1
ATOM 2420 O O . ALA A 1 313 ? 25.342 -22.247 -21.651 1.00 96.25 313 ALA A O 1
ATOM 2421 N N . LYS A 1 314 ? 26.190 -20.512 -22.784 1.00 96.94 314 LYS A N 1
ATOM 2422 C CA . LYS A 1 314 ? 24.963 -19.703 -22.796 1.00 96.94 314 LYS A CA 1
ATOM 2423 C C . LYS A 1 314 ? 24.519 -19.470 -24.232 1.00 96.94 314 LYS A C 1
ATOM 2425 O O . LYS A 1 314 ? 25.298 -18.957 -25.039 1.00 96.94 314 LYS A O 1
ATOM 2430 N N . ILE A 1 315 ? 23.274 -19.811 -24.548 1.00 97.38 315 ILE A N 1
ATOM 2431 C CA . ILE A 1 315 ? 22.713 -19.647 -25.891 1.00 97.38 315 ILE A CA 1
ATOM 2432 C C . ILE A 1 315 ? 21.635 -18.578 -25.863 1.00 97.38 315 ILE A C 1
ATOM 2434 O O . ILE A 1 315 ? 20.548 -18.819 -25.352 1.00 97.38 315 ILE A O 1
ATOM 2438 N N . GLN A 1 316 ? 21.920 -17.411 -26.429 1.00 97.88 316 GLN A N 1
ATOM 2439 C CA . GLN A 1 316 ? 20.898 -16.396 -26.660 1.00 97.88 316 GLN A CA 1
ATOM 2440 C C . GLN A 1 316 ? 20.101 -16.766 -27.913 1.00 97.88 316 GLN A C 1
ATOM 2442 O O . GLN A 1 316 ? 20.708 -17.135 -28.918 1.00 97.88 316 GLN A O 1
ATOM 2447 N N . PHE A 1 317 ? 18.775 -16.660 -27.884 1.00 98.12 317 PHE A N 1
ATOM 2448 C CA . PHE A 1 317 ? 17.935 -16.963 -29.042 1.00 98.12 317 PHE A CA 1
ATOM 2449 C C . PHE A 1 317 ? 16.745 -16.009 -29.181 1.00 98.12 317 PHE A C 1
ATOM 2451 O O . PHE A 1 317 ? 16.367 -15.332 -28.231 1.00 98.12 317 PHE A O 1
ATOM 2458 N N . TYR A 1 318 ? 16.174 -15.954 -30.380 1.00 98.00 318 TYR A N 1
ATOM 2459 C CA . TYR A 1 318 ? 14.868 -15.360 -30.668 1.00 98.00 318 TYR A CA 1
ATOM 2460 C C . TYR A 1 318 ? 14.261 -16.058 -31.887 1.00 98.00 318 TYR A C 1
ATOM 2462 O O . TYR A 1 318 ? 14.968 -16.719 -32.653 1.00 98.00 318 TYR A O 1
ATOM 2470 N N . VAL A 1 319 ? 12.955 -15.919 -32.067 1.00 98.00 319 VAL A N 1
ATOM 2471 C CA . VAL A 1 319 ? 12.229 -16.426 -33.230 1.00 98.00 319 VAL A CA 1
ATOM 2472 C C . VAL A 1 319 ? 11.773 -15.249 -34.084 1.00 98.00 319 VAL A C 1
ATOM 2474 O O . VAL A 1 319 ? 11.396 -14.214 -33.550 1.00 98.00 319 VAL A O 1
ATOM 2477 N N . GLU A 1 320 ? 11.812 -15.396 -35.401 1.00 98.00 320 GLU A N 1
ATOM 2478 C CA . GLU A 1 320 ? 11.238 -14.454 -36.361 1.00 98.00 320 GLU A CA 1
ATOM 2479 C C . GLU A 1 320 ? 10.216 -15.192 -37.222 1.00 98.00 320 GLU A C 1
ATOM 2481 O O . GLU A 1 320 ? 10.473 -16.310 -37.673 1.00 98.00 320 GLU A O 1
ATOM 2486 N N . ALA A 1 321 ? 9.061 -14.581 -37.450 1.00 97.06 321 ALA A N 1
ATOM 2487 C CA . ALA A 1 321 ? 8.035 -15.106 -38.335 1.00 97.06 321 ALA A CA 1
ATOM 2488 C C . ALA A 1 321 ? 7.781 -14.118 -39.471 1.00 97.06 321 ALA A C 1
ATOM 2490 O O . ALA A 1 321 ? 7.870 -12.906 -39.291 1.00 97.06 321 ALA A O 1
ATOM 2491 N N . THR A 1 322 ? 7.477 -14.654 -40.649 1.00 97.44 322 THR A N 1
ATOM 2492 C CA . THR A 1 322 ? 7.104 -13.887 -41.840 1.00 97.44 322 THR A CA 1
ATOM 2493 C C . THR A 1 322 ? 5.725 -14.326 -42.295 1.00 97.44 322 THR A C 1
ATOM 2495 O O . THR A 1 322 ? 5.487 -15.531 -42.403 1.00 97.44 322 THR A O 1
ATOM 2498 N N . ASP A 1 323 ? 4.840 -13.383 -42.588 1.00 96.19 323 ASP A N 1
ATOM 2499 C CA . ASP A 1 323 ? 3.527 -13.667 -43.175 1.00 96.19 323 ASP A CA 1
ATOM 2500 C C . ASP A 1 323 ? 3.589 -13.870 -44.708 1.00 96.19 323 ASP A C 1
ATOM 2502 O O . ASP A 1 323 ? 4.651 -13.792 -45.336 1.00 96.19 323 ASP A O 1
ATOM 2506 N N . HIS A 1 324 ? 2.445 -14.136 -45.345 1.00 96.25 324 HIS A N 1
ATOM 2507 C CA . HIS A 1 324 ? 2.361 -14.280 -46.806 1.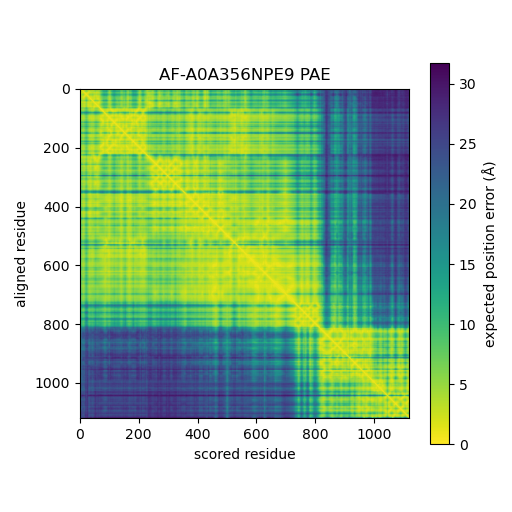00 96.25 324 HIS A CA 1
ATOM 2508 C C . HIS A 1 324 ? 2.539 -12.973 -47.597 1.00 96.25 324 HIS A C 1
ATOM 2510 O O . HIS A 1 324 ? 2.722 -13.023 -48.818 1.00 96.25 324 HIS A O 1
ATOM 2516 N N . LEU A 1 325 ? 2.478 -11.817 -46.937 1.00 95.69 325 LEU A N 1
ATOM 2517 C CA . LEU A 1 325 ? 2.649 -10.496 -47.544 1.00 95.69 325 LEU A CA 1
ATOM 2518 C C . LEU A 1 325 ? 4.080 -9.950 -47.375 1.00 95.69 325 LEU A C 1
ATOM 2520 O O . LEU A 1 325 ? 4.409 -8.912 -47.953 1.00 95.69 325 LEU A O 1
ATOM 2524 N N . GLY A 1 326 ? 4.944 -10.678 -46.665 1.00 95.25 326 GLY A N 1
ATOM 2525 C CA . GLY A 1 326 ? 6.354 -10.373 -46.448 1.00 95.25 326 GLY A CA 1
ATOM 2526 C C . GLY A 1 326 ? 6.653 -9.543 -45.197 1.00 95.25 326 GLY A C 1
ATOM 2527 O O . GLY A 1 326 ? 7.795 -9.105 -45.053 1.00 95.25 326 GLY A O 1
ATOM 2528 N N . MET A 1 327 ? 5.683 -9.312 -44.308 1.00 95.81 327 MET A N 1
ATOM 2529 C CA . MET A 1 327 ? 5.927 -8.637 -43.033 1.00 95.81 327 MET A CA 1
ATOM 2530 C C . MET A 1 327 ? 6.574 -9.590 -42.036 1.00 95.81 327 MET A C 1
ATOM 2532 O O . MET A 1 327 ? 6.170 -10.744 -41.902 1.00 95.81 327 MET A O 1
ATOM 2536 N N . THR A 1 328 ? 7.594 -9.088 -41.341 1.00 95.62 328 THR A N 1
ATOM 2537 C CA . THR A 1 328 ? 8.391 -9.844 -40.374 1.00 95.62 328 THR A CA 1
ATOM 2538 C C . THR A 1 328 ? 8.266 -9.260 -38.979 1.00 95.62 328 THR A C 1
ATOM 2540 O O . THR A 1 328 ? 8.468 -8.058 -38.793 1.00 95.62 328 THR A O 1
ATOM 2543 N N . THR A 1 329 ? 8.038 -10.121 -37.997 1.00 95.19 329 THR A N 1
ATOM 2544 C CA . THR A 1 329 ? 8.014 -9.785 -36.570 1.00 95.19 329 THR A CA 1
ATOM 2545 C C . THR A 1 329 ? 8.885 -10.778 -35.802 1.00 95.19 329 THR A C 1
ATOM 2547 O O . THR A 1 329 ? 9.095 -11.910 -36.244 1.00 95.19 329 THR A O 1
ATOM 2550 N N . ALA A 1 330 ? 9.429 -10.356 -34.660 1.00 95.31 330 ALA A N 1
ATOM 2551 C CA . ALA A 1 330 ? 10.304 -11.182 -33.834 1.00 95.31 330 ALA A CA 1
ATOM 2552 C C . ALA A 1 330 ? 9.739 -11.371 -32.424 1.00 95.31 330 ALA A C 1
ATOM 2554 O O . ALA A 1 330 ? 9.080 -10.483 -31.882 1.00 95.31 330 ALA A O 1
ATOM 2555 N N . HIS A 1 331 ? 10.048 -12.513 -31.812 1.00 94.00 331 HIS A N 1
ATOM 2556 C CA . HIS A 1 331 ? 9.722 -12.806 -30.428 1.00 94.00 331 HIS A CA 1
ATOM 2557 C C . HIS A 1 331 ? 10.895 -13.485 -29.691 1.00 94.00 331 HIS A C 1
ATOM 2559 O O . HIS A 1 331 ? 11.417 -14.501 -30.157 1.00 94.00 331 HIS A O 1
ATOM 2565 N N . PRO A 1 332 ? 11.326 -12.956 -28.533 1.00 93.06 332 PRO A N 1
ATOM 2566 C CA . PRO A 1 332 ? 10.825 -11.720 -27.933 1.00 93.06 332 PRO A CA 1
ATOM 2567 C C . PRO A 1 332 ? 11.057 -10.472 -28.806 1.00 93.06 332 PRO A C 1
ATOM 2569 O O . PRO A 1 332 ? 11.977 -10.465 -29.620 1.00 93.06 332 PRO A O 1
ATOM 2572 N N . GLU A 1 333 ? 10.234 -9.430 -28.634 1.00 85.75 333 GLU A N 1
ATOM 2573 C CA . GLU A 1 333 ? 10.122 -8.262 -29.540 1.00 85.75 333 GLU A CA 1
ATOM 2574 C C . GLU A 1 333 ? 11.471 -7.597 -29.878 1.00 85.75 333 GLU A C 1
ATOM 2576 O O . GLU A 1 333 ? 11.710 -7.179 -31.008 1.00 85.75 333 GLU A O 1
ATOM 2581 N N . GLY A 1 334 ? 12.414 -7.581 -28.928 1.00 87.38 334 GLY A N 1
ATOM 2582 C CA . GLY A 1 334 ? 13.764 -7.044 -29.137 1.00 87.38 334 GLY A CA 1
ATOM 2583 C C . GLY A 1 334 ? 14.648 -7.832 -30.120 1.00 87.38 334 GLY A C 1
ATOM 2584 O O . GLY A 1 334 ? 15.777 -7.404 -30.387 1.00 87.38 334 GLY A O 1
ATOM 2585 N N . GLY A 1 335 ? 14.204 -8.990 -30.622 1.00 93.88 335 GLY A N 1
ATOM 2586 C CA . GLY A 1 335 ? 14.934 -9.838 -31.567 1.00 93.88 335 GLY A CA 1
ATOM 2587 C C . GLY A 1 335 ? 16.347 -10.155 -31.074 1.00 93.88 335 GLY A C 1
ATOM 2588 O O . GLY A 1 335 ? 16.538 -10.649 -29.962 1.00 93.88 335 GLY A O 1
ATOM 2589 N N . SER A 1 336 ? 17.365 -9.781 -31.855 1.00 93.50 336 SER A N 1
ATOM 2590 C CA . SER A 1 336 ? 18.786 -9.940 -31.489 1.00 93.50 336 SER A CA 1
ATOM 2591 C C . SER A 1 336 ? 19.220 -9.207 -30.206 1.00 93.50 336 SER A C 1
ATOM 2593 O O . SER A 1 336 ? 20.254 -9.537 -29.619 1.00 93.50 336 SER A O 1
ATOM 2595 N N . THR A 1 337 ? 18.441 -8.226 -29.740 1.00 91.50 337 THR A N 1
ATOM 2596 C CA . THR A 1 337 ? 18.683 -7.501 -28.483 1.00 91.50 337 THR A CA 1
ATOM 2597 C C . THR A 1 337 ? 17.868 -8.036 -27.305 1.00 91.50 337 THR A C 1
ATOM 2599 O O . THR A 1 337 ? 18.131 -7.643 -26.169 1.00 91.50 337 THR A O 1
ATOM 2602 N N . SER A 1 338 ? 16.949 -8.981 -27.538 1.00 91.88 338 SER A N 1
ATOM 2603 C CA . SER A 1 338 ? 16.261 -9.700 -26.462 1.00 91.88 338 SER A CA 1
ATOM 2604 C C . SER A 1 338 ? 17.245 -10.545 -25.648 1.00 91.88 338 SER A C 1
ATOM 2606 O O . SER A 1 338 ? 18.384 -10.771 -26.060 1.00 91.88 338 SER A O 1
ATOM 2608 N N . ARG A 1 339 ? 16.847 -10.996 -24.459 1.00 95.00 339 ARG A N 1
ATOM 2609 C CA . ARG A 1 339 ? 17.702 -11.790 -23.561 1.00 95.00 339 ARG A CA 1
ATOM 2610 C C . ARG A 1 339 ? 17.051 -13.105 -23.161 1.00 95.00 339 ARG A C 1
ATOM 2612 O O . ARG A 1 339 ? 17.226 -13.542 -22.027 1.00 95.00 339 ARG A O 1
ATOM 2619 N N . ALA A 1 340 ? 16.353 -13.741 -24.104 1.00 97.00 340 ALA A N 1
ATOM 2620 C CA . ALA A 1 340 ? 16.004 -15.152 -23.987 1.00 97.00 340 ALA A CA 1
ATOM 2621 C C . ALA A 1 340 ? 17.283 -15.989 -24.130 1.00 97.00 340 ALA A C 1
ATOM 2623 O O . ALA A 1 340 ? 17.940 -15.966 -25.174 1.00 97.00 340 ALA A O 1
ATOM 2624 N N . ILE A 1 341 ? 17.699 -16.636 -23.039 1.00 97.94 341 ILE A N 1
ATOM 2625 C CA . ILE A 1 341 ? 18.984 -17.328 -22.936 1.00 97.94 341 ILE A CA 1
ATOM 2626 C C . ILE A 1 341 ? 18.778 -18.707 -22.315 1.00 97.94 341 ILE A C 1
ATOM 2628 O O . ILE A 1 341 ? 18.217 -18.822 -21.231 1.00 97.94 341 ILE A O 1
ATOM 2632 N N . VAL A 1 342 ? 19.317 -19.733 -22.970 1.00 97.88 342 VAL A N 1
ATOM 2633 C CA . VAL A 1 342 ? 19.405 -21.101 -22.447 1.00 97.88 342 VAL A CA 1
ATOM 2634 C C . VAL A 1 342 ? 20.778 -21.311 -21.800 1.00 97.88 342 VAL A C 1
ATOM 2636 O O . VAL A 1 342 ? 21.789 -21.228 -22.511 1.00 97.88 342 VAL A O 1
ATOM 2639 N N . PRO A 1 343 ? 20.866 -21.552 -20.480 1.00 96.75 343 PRO A N 1
ATOM 2640 C CA . PRO A 1 343 ? 22.114 -21.929 -19.826 1.00 96.75 343 PRO A CA 1
ATOM 2641 C C . PRO A 1 343 ? 22.312 -23.452 -19.856 1.00 96.75 343 PRO A C 1
ATOM 2643 O O . PRO A 1 343 ? 21.471 -24.209 -19.383 1.00 96.75 343 PRO A O 1
ATOM 2646 N N . TYR A 1 344 ? 23.450 -23.914 -20.368 1.00 96.44 344 TYR A N 1
ATOM 2647 C CA . TYR A 1 344 ? 23.865 -25.307 -20.200 1.00 96.44 344 TYR A CA 1
ATOM 2648 C C . TYR A 1 344 ? 24.331 -25.551 -18.771 1.00 96.44 344 TYR A C 1
ATOM 2650 O O . TYR A 1 344 ? 24.852 -24.644 -18.116 1.00 96.44 344 TYR A O 1
ATOM 2658 N N . ASN A 1 345 ? 24.180 -26.798 -18.321 1.00 95.06 345 ASN A N 1
ATOM 2659 C CA . ASN A 1 345 ? 24.577 -27.234 -16.993 1.00 95.06 345 ASN A CA 1
ATOM 2660 C C . ASN A 1 345 ? 26.000 -26.757 -16.660 1.00 95.06 345 ASN A C 1
ATOM 2662 O O . ASN A 1 345 ? 26.941 -26.956 -17.432 1.00 95.06 345 ASN A O 1
ATOM 2666 N N . ASP A 1 346 ? 26.121 -26.121 -15.500 1.00 93.81 346 ASP A N 1
ATOM 2667 C CA . ASP A 1 346 ? 27.335 -25.540 -14.931 1.00 93.81 346 ASP A CA 1
ATOM 2668 C C . ASP A 1 346 ? 27.675 -26.144 -13.554 1.00 93.81 346 ASP A C 1
ATOM 2670 O O . ASP A 1 346 ? 28.550 -25.648 -12.836 1.00 93.81 346 ASP A O 1
ATOM 2674 N N . GLY A 1 347 ? 26.978 -27.219 -13.172 1.00 92.31 347 GLY A N 1
ATOM 2675 C CA . GLY A 1 347 ? 27.127 -27.895 -11.888 1.00 92.31 347 GLY A CA 1
ATOM 2676 C C . GLY A 1 347 ? 26.556 -27.116 -10.703 1.00 92.31 347 GLY A C 1
ATOM 2677 O O . GLY A 1 347 ? 26.821 -27.492 -9.565 1.00 92.31 347 GLY A O 1
ATOM 2678 N N . GLN A 1 348 ? 25.814 -26.024 -10.932 1.00 91.56 348 GLN A N 1
ATOM 2679 C CA . GLN A 1 348 ? 25.166 -25.271 -9.853 1.00 91.56 348 GLN A CA 1
ATOM 2680 C C . GLN A 1 348 ? 23.742 -25.744 -9.552 1.00 91.56 348 GLN A C 1
ATOM 2682 O O . GLN A 1 348 ? 23.267 -25.451 -8.460 1.00 91.56 348 GLN A O 1
ATOM 2687 N N . ALA A 1 349 ? 23.085 -26.463 -10.467 1.00 84.75 349 ALA A N 1
ATOM 2688 C CA . ALA A 1 349 ? 21.690 -26.891 -10.331 1.00 84.75 349 ALA A CA 1
ATOM 2689 C C . ALA A 1 349 ? 21.438 -27.733 -9.065 1.00 84.75 349 ALA A C 1
ATOM 2691 O O . ALA A 1 349 ? 20.517 -27.450 -8.303 1.00 84.75 349 ALA A O 1
ATOM 2692 N N . ASP A 1 350 ? 22.303 -28.704 -8.779 1.00 77.88 350 ASP A N 1
ATOM 2693 C CA . ASP A 1 350 ? 22.114 -29.617 -7.653 1.00 77.88 350 ASP A CA 1
ATOM 2694 C C . ASP A 1 350 ? 22.727 -29.038 -6.364 1.00 77.88 350 ASP A C 1
ATOM 2696 O O . ASP A 1 350 ? 23.951 -28.938 -6.231 1.00 77.88 350 ASP A O 1
ATOM 2700 N N . LEU A 1 351 ? 21.880 -28.642 -5.404 1.00 77.12 351 LEU A N 1
ATOM 2701 C CA . LEU A 1 351 ? 22.285 -28.384 -4.018 1.00 77.12 351 LEU A CA 1
ATOM 2702 C C . LEU A 1 351 ? 21.772 -29.508 -3.125 1.00 77.12 351 LEU A C 1
ATOM 2704 O O . LEU A 1 351 ? 20.580 -29.782 -3.121 1.00 77.12 351 LEU A O 1
ATOM 2708 N N . ASP A 1 352 ? 22.642 -30.085 -2.303 1.00 75.75 352 ASP A N 1
ATOM 2709 C CA . ASP A 1 352 ? 22.229 -30.992 -1.235 1.00 75.75 352 ASP A CA 1
ATOM 2710 C C . ASP A 1 352 ? 22.605 -30.381 0.121 1.00 75.75 352 ASP A C 1
ATOM 2712 O O . ASP A 1 352 ? 23.783 -30.333 0.483 1.00 75.75 352 ASP A O 1
ATOM 2716 N N . LEU A 1 353 ? 21.606 -29.873 0.853 1.00 77.50 353 LEU A N 1
ATOM 2717 C CA . LEU A 1 353 ? 21.743 -29.468 2.261 1.00 77.50 353 LEU A CA 1
ATOM 2718 C C . LEU A 1 353 ? 21.055 -30.478 3.203 1.00 77.50 353 LEU A C 1
ATOM 2720 O O . LEU A 1 353 ? 20.691 -30.146 4.331 1.00 77.50 353 LEU A O 1
ATOM 2724 N N . GLY A 1 354 ? 20.857 -31.723 2.758 1.00 81.31 354 GLY A N 1
ATOM 2725 C CA . GLY A 1 354 ? 20.147 -32.756 3.502 1.00 81.31 354 GLY A CA 1
ATOM 2726 C C . GLY A 1 354 ? 18.631 -32.544 3.490 1.00 81.31 354 GLY A C 1
ATOM 2727 O O . GLY A 1 354 ? 18.003 -32.514 2.432 1.00 81.31 354 GLY A O 1
ATOM 2728 N N . ALA A 1 355 ? 18.026 -32.428 4.677 1.00 78.88 355 ALA A N 1
ATOM 2729 C CA . ALA A 1 355 ? 16.571 -32.304 4.836 1.00 78.88 355 ALA A CA 1
ATOM 2730 C C . ALA A 1 355 ? 16.004 -30.951 4.363 1.00 78.88 355 ALA A C 1
ATOM 2732 O O . ALA A 1 355 ? 14.796 -30.825 4.182 1.00 78.88 355 ALA A O 1
ATOM 2733 N N . CYS A 1 356 ? 16.864 -29.953 4.159 1.00 82.00 356 CYS A N 1
ATOM 2734 C CA . CYS A 1 356 ? 16.480 -28.614 3.733 1.00 82.00 356 CYS A CA 1
ATOM 2735 C C . CYS A 1 356 ? 16.822 -28.439 2.252 1.00 82.00 356 CYS A C 1
ATOM 2737 O O . CYS A 1 356 ? 17.974 -28.575 1.854 1.00 82.00 356 CYS A O 1
ATOM 2739 N N . GLN A 1 357 ? 15.817 -28.161 1.427 1.00 81.19 357 GLN A N 1
ATOM 2740 C CA . GLN A 1 357 ? 15.958 -28.038 -0.025 1.00 81.19 357 GLN A CA 1
ATOM 2741 C C . GLN A 1 357 ? 15.482 -26.637 -0.432 1.00 81.19 357 GLN A C 1
ATOM 2743 O O . GLN A 1 357 ? 14.274 -26.413 -0.487 1.00 81.19 357 GLN A O 1
ATOM 2748 N N . PRO A 1 358 ? 16.392 -25.659 -0.603 1.00 82.25 358 PRO A N 1
ATOM 2749 C CA . PRO A 1 358 ? 15.999 -24.292 -0.920 1.00 82.25 358 PRO A CA 1
ATOM 2750 C C . PRO A 1 358 ? 15.569 -24.168 -2.380 1.00 82.25 358 PRO A C 1
ATOM 2752 O O . PRO A 1 358 ? 16.089 -24.869 -3.247 1.00 82.25 358 PRO A O 1
ATOM 2755 N N . MET A 1 359 ? 14.702 -23.194 -2.650 1.00 91.56 359 MET A N 1
ATOM 2756 C CA . MET A 1 359 ? 14.382 -22.796 -4.018 1.00 91.56 359 MET A CA 1
ATOM 2757 C C . MET A 1 359 ? 15.640 -22.248 -4.709 1.00 91.56 359 MET A C 1
ATOM 2759 O O . MET A 1 359 ? 16.306 -21.344 -4.182 1.00 91.56 359 MET A O 1
ATOM 2763 N N . ASN A 1 360 ? 15.956 -22.763 -5.897 1.00 94.50 360 ASN A N 1
ATOM 2764 C CA . ASN A 1 360 ? 16.999 -22.198 -6.749 1.00 94.50 360 ASN A CA 1
ATOM 2765 C C . ASN A 1 360 ? 16.403 -21.072 -7.595 1.00 94.50 360 ASN A C 1
ATOM 2767 O O . ASN A 1 360 ? 15.432 -21.269 -8.321 1.00 94.50 360 ASN A O 1
ATOM 2771 N N . LEU A 1 361 ? 17.029 -19.899 -7.557 1.00 97.38 361 LEU A N 1
ATOM 2772 C CA . LEU A 1 361 ? 16.695 -18.779 -8.430 1.00 97.38 361 LEU A CA 1
ATOM 2773 C C . LEU A 1 361 ? 17.926 -18.409 -9.254 1.00 97.38 361 LEU A C 1
ATOM 2775 O O . LEU A 1 361 ? 18.879 -17.806 -8.750 1.00 97.38 361 LEU A O 1
ATOM 2779 N N . ARG A 1 362 ? 17.911 -18.763 -10.537 1.00 98.19 362 ARG A N 1
ATOM 2780 C CA . ARG A 1 362 ? 19.017 -18.546 -11.469 1.00 98.19 362 ARG A CA 1
ATOM 2781 C C . ARG A 1 362 ? 18.784 -17.307 -12.322 1.00 98.19 362 ARG A C 1
ATOM 2783 O O . ARG A 1 362 ? 17.761 -17.183 -12.986 1.00 98.19 362 ARG A O 1
ATOM 2790 N N . ILE A 1 363 ? 19.771 -16.413 -12.351 1.00 98.56 363 ILE A N 1
ATOM 2791 C CA . ILE A 1 363 ? 19.770 -15.209 -13.192 1.00 98.56 363 ILE A CA 1
ATOM 2792 C C . ILE A 1 363 ? 20.768 -15.416 -14.332 1.00 98.56 363 ILE A C 1
ATOM 2794 O O . ILE A 1 363 ? 21.981 -15.468 -14.114 1.00 98.56 363 ILE A O 1
ATOM 2798 N N . VAL A 1 364 ? 20.268 -15.498 -15.562 1.00 98.31 364 VAL A N 1
ATOM 2799 C CA . VAL A 1 364 ? 21.073 -15.779 -16.753 1.00 98.31 364 VAL A CA 1
ATOM 2800 C C . VAL A 1 364 ? 21.254 -14.507 -17.575 1.00 98.31 364 VAL A C 1
ATOM 2802 O O . VAL A 1 364 ? 20.292 -13.887 -18.025 1.00 98.31 364 VAL A O 1
ATOM 2805 N N . MET A 1 365 ? 22.511 -14.119 -17.787 1.00 97.94 365 MET A N 1
ATOM 2806 C CA . MET A 1 365 ? 22.898 -12.936 -18.560 1.00 97.94 365 MET A CA 1
ATOM 2807 C C . MET A 1 365 ? 24.041 -13.267 -19.515 1.00 97.94 365 MET A C 1
ATOM 2809 O O . MET A 1 365 ? 24.862 -14.150 -19.235 1.00 97.94 365 MET A O 1
ATOM 2813 N N . THR A 1 366 ? 24.155 -12.498 -20.600 1.00 96.44 366 THR A N 1
ATOM 2814 C CA . THR A 1 366 ? 25.370 -12.503 -21.425 1.00 96.44 366 THR A CA 1
ATOM 2815 C C . THR A 1 366 ? 26.568 -12.010 -20.605 1.00 96.44 366 THR A C 1
ATOM 2817 O O . THR A 1 366 ? 26.416 -11.292 -19.608 1.00 96.44 366 THR A O 1
ATOM 2820 N N . ASP A 1 367 ? 27.781 -12.371 -21.017 1.00 95.06 367 ASP A N 1
ATOM 2821 C CA . ASP A 1 367 ? 28.992 -11.938 -20.311 1.00 95.06 367 ASP A CA 1
ATOM 2822 C C . ASP A 1 367 ? 29.203 -10.420 -20.423 1.00 95.06 367 ASP A C 1
ATOM 2824 O O . ASP A 1 367 ? 29.607 -9.780 -19.452 1.00 95.06 367 ASP A O 1
ATOM 2828 N N . ALA A 1 368 ? 28.837 -9.823 -21.563 1.00 95.62 368 ALA A N 1
ATOM 2829 C CA . ALA A 1 368 ? 28.902 -8.379 -21.777 1.00 95.62 368 ALA A CA 1
ATOM 2830 C C . ALA A 1 368 ? 27.953 -7.609 -20.840 1.00 95.62 368 ALA A C 1
ATOM 2832 O O . ALA A 1 368 ? 28.362 -6.625 -20.218 1.00 95.62 368 ALA A O 1
ATOM 2833 N N . ASP A 1 369 ? 26.708 -8.071 -20.681 1.00 96.75 369 ASP A N 1
ATOM 2834 C CA . ASP A 1 369 ? 25.765 -7.435 -19.754 1.00 96.75 369 ASP A CA 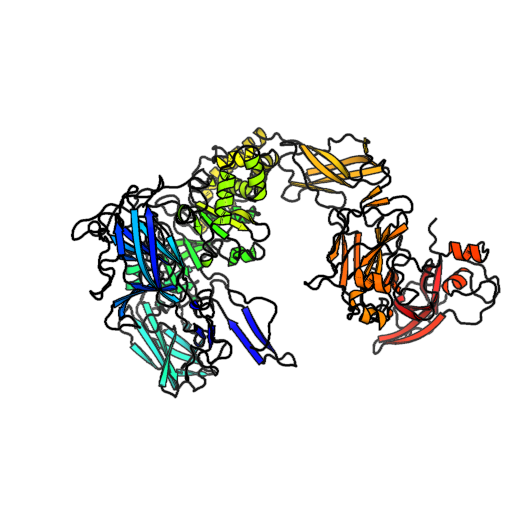1
ATOM 2835 C C . ASP A 1 369 ? 26.183 -7.658 -18.297 1.00 96.75 369 ASP A C 1
ATOM 2837 O O . ASP A 1 369 ? 26.084 -6.743 -17.480 1.00 96.75 369 ASP A O 1
ATOM 2841 N N . THR A 1 370 ? 26.725 -8.837 -17.974 1.00 97.00 370 THR A N 1
ATOM 2842 C CA . THR A 1 370 ? 27.285 -9.133 -16.645 1.00 97.00 370 THR A CA 1
ATOM 2843 C C . THR A 1 370 ? 28.462 -8.207 -16.318 1.00 97.00 370 THR A C 1
ATOM 2845 O O . THR A 1 370 ? 28.593 -7.717 -15.193 1.00 97.00 370 THR A O 1
ATOM 2848 N N . GLU A 1 371 ? 29.338 -7.928 -17.286 1.00 96.88 371 GLU A N 1
ATOM 2849 C CA . GLU A 1 371 ? 30.429 -6.969 -17.115 1.00 96.88 371 GLU A CA 1
ATOM 2850 C C . GLU A 1 371 ? 29.896 -5.544 -16.928 1.00 96.88 371 GLU A C 1
ATOM 2852 O O . GLU A 1 371 ? 30.328 -4.852 -16.001 1.00 96.88 371 GLU A O 1
ATOM 2857 N N . LYS A 1 372 ? 28.924 -5.121 -17.752 1.00 95.69 372 LYS A N 1
ATOM 2858 C CA . LYS A 1 372 ? 28.275 -3.807 -17.642 1.00 95.69 372 LYS A CA 1
ATOM 2859 C C . LYS A 1 372 ? 27.632 -3.628 -16.266 1.00 95.69 372 LYS A C 1
ATOM 2861 O O . LYS A 1 372 ? 27.912 -2.624 -15.612 1.00 95.69 372 LYS A O 1
ATOM 2866 N N . LEU A 1 373 ? 26.850 -4.603 -15.794 1.00 96.00 373 LEU A N 1
ATOM 2867 C CA . LEU A 1 373 ? 26.136 -4.563 -14.510 1.00 96.00 373 LEU A CA 1
ATOM 2868 C C . LEU A 1 373 ? 27.067 -4.228 -13.336 1.00 96.00 373 LEU A C 1
ATOM 2870 O O . LEU A 1 373 ? 26.728 -3.412 -12.483 1.00 96.00 373 LEU A O 1
ATOM 2874 N N . HIS A 1 374 ? 28.262 -4.818 -13.324 1.00 95.19 374 HIS A N 1
ATOM 2875 C CA . HIS A 1 374 ? 29.221 -4.703 -12.223 1.00 95.19 374 HIS A CA 1
ATOM 2876 C C . HIS A 1 374 ? 30.398 -3.757 -12.502 1.00 95.19 374 HIS A C 1
ATOM 2878 O O . HIS A 1 374 ? 31.348 -3.697 -11.714 1.00 95.19 374 HIS A O 1
ATOM 2884 N N . ARG A 1 375 ? 30.389 -3.021 -13.617 1.00 93.75 375 ARG A N 1
ATOM 2885 C CA . ARG A 1 375 ? 31.422 -2.021 -13.903 1.00 93.75 375 ARG A CA 1
ATOM 2886 C C . ARG A 1 375 ? 31.340 -0.907 -12.859 1.00 93.75 375 ARG A C 1
ATOM 2888 O O . ARG A 1 375 ? 30.262 -0.377 -12.617 1.00 93.75 375 ARG A O 1
ATOM 2895 N N . ARG A 1 376 ? 32.471 -0.488 -12.272 1.00 90.50 376 ARG A N 1
ATOM 2896 C CA . ARG A 1 376 ? 32.501 0.528 -11.190 1.00 90.50 376 ARG A CA 1
ATOM 2897 C C . ARG A 1 376 ? 31.816 1.855 -11.565 1.00 90.50 376 ARG A C 1
ATOM 2899 O O . ARG A 1 376 ? 31.291 2.534 -10.697 1.00 90.50 376 ARG A O 1
ATOM 2906 N N . THR A 1 377 ? 31.786 2.210 -12.848 1.00 90.88 377 THR A N 1
ATOM 2907 C CA . THR A 1 377 ? 31.090 3.403 -13.367 1.00 90.88 377 THR A CA 1
ATOM 2908 C C . THR A 1 377 ? 29.590 3.203 -13.606 1.00 90.88 377 THR A C 1
ATOM 2910 O O . THR A 1 377 ? 28.909 4.153 -13.970 1.00 90.88 377 THR A O 1
ATOM 2913 N N . ASN A 1 378 ? 29.079 1.981 -13.453 1.00 92.81 378 ASN A N 1
ATOM 2914 C CA . ASN A 1 378 ? 27.693 1.602 -13.729 1.00 92.81 378 ASN A CA 1
ATOM 2915 C C . ASN A 1 378 ? 26.963 1.042 -12.500 1.00 92.81 378 ASN A C 1
ATOM 2917 O O . ASN A 1 378 ? 25.742 0.989 -12.506 1.00 92.81 378 ASN A O 1
ATOM 2921 N N . VAL A 1 379 ? 27.664 0.652 -11.430 1.00 92.88 379 VAL A N 1
ATOM 2922 C CA . VAL A 1 379 ? 27.023 0.040 -10.250 1.00 92.88 379 VAL A CA 1
ATOM 2923 C C . VAL A 1 379 ? 25.958 0.930 -9.583 1.00 92.88 379 VAL A C 1
ATOM 2925 O O . VAL A 1 379 ? 25.073 0.390 -8.936 1.00 92.88 379 VAL A O 1
ATOM 2928 N N . MET A 1 380 ? 25.967 2.259 -9.770 1.00 91.50 380 MET A N 1
ATOM 2929 C CA . MET A 1 380 ? 24.894 3.158 -9.291 1.00 91.50 380 MET A CA 1
ATOM 2930 C C . MET A 1 380 ? 23.686 3.278 -10.218 1.00 91.50 380 MET A C 1
ATOM 2932 O O . MET A 1 380 ? 22.706 3.935 -9.869 1.00 91.50 380 MET A O 1
ATOM 2936 N N . SER A 1 381 ? 23.736 2.643 -11.384 1.00 93.50 381 SER A N 1
ATOM 2937 C CA . SER A 1 381 ? 22.622 2.610 -12.318 1.00 93.50 381 SER A CA 1
ATOM 2938 C C . SER A 1 381 ? 21.414 1.920 -11.691 1.00 93.50 381 SER A C 1
ATOM 2940 O O . SER A 1 381 ? 21.531 0.826 -11.131 1.00 93.50 381 SER A O 1
ATOM 2942 N N . ASN A 1 382 ? 20.252 2.552 -11.809 1.00 95.12 382 ASN A N 1
ATOM 2943 C CA . ASN A 1 382 ? 18.961 1.911 -11.608 1.00 95.12 382 ASN A CA 1
ATOM 2944 C C . ASN A 1 382 ? 18.345 1.407 -12.920 1.00 95.12 382 ASN A C 1
ATOM 2946 O O . ASN A 1 382 ? 17.322 0.726 -12.861 1.00 95.12 382 ASN A O 1
ATOM 2950 N N . ASP A 1 383 ? 18.992 1.660 -14.062 1.00 94.62 383 ASP A N 1
ATOM 2951 C CA . ASP A 1 383 ? 18.600 1.061 -15.332 1.00 94.62 383 ASP A CA 1
ATOM 2952 C C . ASP A 1 383 ? 18.776 -0.456 -15.259 1.00 94.62 383 ASP A C 1
ATOM 2954 O O . ASP A 1 383 ? 19.741 -0.960 -14.664 1.00 94.62 383 ASP A O 1
ATOM 2958 N N . ARG A 1 384 ? 17.826 -1.182 -15.841 1.00 94.69 384 ARG A N 1
ATOM 2959 C CA . ARG A 1 384 ? 17.789 -2.642 -15.787 1.00 94.69 384 ARG A CA 1
ATOM 2960 C C . ARG A 1 384 ? 18.356 -3.221 -17.074 1.00 94.69 384 ARG A C 1
ATOM 2962 O O . ARG A 1 384 ? 18.084 -2.735 -18.164 1.00 94.69 384 ARG A O 1
ATOM 2969 N N . LEU A 1 385 ? 19.127 -4.293 -16.946 1.00 95.69 385 LEU A N 1
ATOM 2970 C CA . LEU A 1 385 ? 19.631 -5.058 -18.083 1.00 95.69 385 LEU A CA 1
ATOM 2971 C C . LEU A 1 385 ? 18.764 -6.301 -18.273 1.00 95.69 385 LEU A C 1
ATOM 2973 O O . LEU A 1 385 ? 18.346 -6.906 -17.288 1.00 95.69 385 LEU A O 1
ATOM 2977 N N . GLY A 1 386 ? 18.499 -6.686 -19.520 1.00 95.19 386 GLY A N 1
ATOM 2978 C CA . GLY A 1 386 ? 17.710 -7.883 -19.812 1.00 95.19 386 GLY A CA 1
ATOM 2979 C C . GLY A 1 386 ? 18.386 -9.166 -19.314 1.00 95.19 386 GLY A C 1
ATOM 2980 O O . GLY A 1 386 ? 19.615 -9.289 -19.340 1.00 95.19 386 GLY A O 1
ATOM 2981 N N . CYS A 1 387 ? 17.582 -10.130 -18.880 1.00 97.75 387 CYS A N 1
ATOM 2982 C CA . CYS A 1 387 ? 18.020 -11.456 -18.458 1.00 97.75 387 CYS A CA 1
ATOM 2983 C C . CYS A 1 387 ? 16.935 -12.515 -18.722 1.00 97.75 387 CYS A C 1
ATOM 2985 O O . CYS A 1 387 ? 15.791 -12.192 -19.039 1.00 97.75 387 CYS A O 1
ATOM 2987 N N . THR A 1 388 ? 17.308 -13.784 -18.565 1.00 98.38 388 THR A N 1
ATOM 2988 C CA . THR A 1 388 ? 16.363 -14.893 -18.351 1.00 98.38 388 THR A CA 1
ATOM 2989 C C . THR A 1 388 ? 16.449 -15.307 -16.886 1.00 98.38 388 THR A C 1
ATOM 2991 O O . THR A 1 388 ? 17.553 -15.364 -16.332 1.00 98.38 388 THR A O 1
ATOM 2994 N N . ILE A 1 389 ? 15.309 -15.572 -16.252 1.00 98.44 389 ILE A N 1
ATOM 2995 C CA . ILE A 1 389 ? 15.248 -16.108 -14.888 1.00 98.44 389 ILE A CA 1
ATOM 2996 C C . ILE A 1 389 ? 14.762 -17.550 -14.967 1.00 98.44 389 ILE A C 1
ATOM 2998 O O . ILE A 1 389 ? 13.820 -17.837 -15.699 1.00 98.44 389 ILE A O 1
ATOM 3002 N N . ILE A 1 390 ? 15.413 -18.452 -14.234 1.00 97.94 390 ILE A N 1
ATOM 3003 C CA . ILE A 1 390 ? 14.983 -19.848 -14.118 1.00 97.94 390 ILE A CA 1
ATOM 3004 C C . ILE A 1 390 ? 14.782 -20.177 -12.641 1.00 97.94 390 ILE A C 1
ATOM 3006 O O . ILE A 1 390 ? 15.677 -19.931 -11.830 1.00 97.94 390 ILE A O 1
ATOM 3010 N N . VAL A 1 391 ? 13.611 -20.709 -12.301 1.00 96.69 391 VAL A N 1
ATOM 3011 C CA . VAL A 1 391 ? 13.232 -21.099 -10.939 1.00 96.69 391 VAL A CA 1
ATOM 3012 C C . VAL A 1 391 ? 13.219 -22.620 -10.840 1.00 96.69 391 VAL A C 1
ATOM 3014 O O . VAL A 1 391 ? 12.698 -23.306 -11.724 1.00 96.69 391 VAL A O 1
ATOM 3017 N N . ASP A 1 392 ? 13.865 -23.143 -9.796 1.00 94.25 392 ASP A N 1
ATOM 3018 C CA . ASP A 1 392 ? 14.054 -24.574 -9.526 1.00 94.25 392 ASP A CA 1
ATOM 3019 C C . ASP A 1 392 ? 14.568 -25.374 -10.724 1.00 94.25 392 ASP A C 1
ATOM 3021 O O . ASP A 1 392 ? 14.267 -26.557 -10.882 1.00 94.25 392 ASP A O 1
ATOM 3025 N N . GLU A 1 393 ? 15.358 -24.709 -11.577 1.00 94.12 393 GLU A N 1
ATOM 3026 C CA . GLU A 1 393 ? 15.940 -25.286 -12.791 1.00 94.12 393 GLU A CA 1
ATOM 3027 C C . GLU A 1 393 ? 14.869 -25.882 -13.736 1.00 94.12 393 GLU A C 1
ATOM 3029 O O . GLU A 1 393 ? 15.143 -26.805 -14.505 1.00 94.12 393 GLU A O 1
ATOM 3034 N N . ARG A 1 394 ? 13.631 -25.366 -13.659 1.00 94.31 394 ARG A N 1
ATOM 3035 C CA . ARG A 1 394 ? 12.444 -25.890 -14.355 1.00 94.31 394 ARG A CA 1
ATOM 3036 C C . ARG A 1 394 ? 11.623 -24.799 -15.024 1.00 94.31 394 ARG A C 1
ATOM 3038 O O . ARG A 1 394 ? 11.342 -24.899 -16.213 1.00 94.31 394 ARG A O 1
ATOM 3045 N N . GLU A 1 395 ? 11.221 -23.784 -14.268 1.00 95.88 395 GLU A N 1
ATOM 3046 C CA . GLU A 1 395 ? 10.336 -22.732 -14.763 1.00 95.88 395 GLU A CA 1
ATOM 3047 C C . GLU A 1 395 ? 11.167 -21.589 -15.345 1.00 95.88 395 GLU A C 1
ATOM 3049 O O . GLU A 1 395 ? 12.022 -21.033 -14.658 1.00 95.88 395 GLU A O 1
ATOM 3054 N N . VAL A 1 396 ? 10.949 -21.262 -16.619 1.00 97.31 396 VAL A N 1
ATOM 3055 C CA . VAL A 1 396 ? 11.763 -20.297 -17.367 1.00 97.31 396 VAL A CA 1
ATOM 3056 C C . VAL A 1 396 ? 10.945 -19.049 -17.664 1.00 97.31 396 VAL A C 1
ATOM 3058 O O . VAL A 1 396 ? 9.926 -19.122 -18.341 1.00 97.31 396 VAL A O 1
ATOM 3061 N N . TYR A 1 397 ? 11.460 -17.901 -17.238 1.00 97.00 397 TYR A N 1
ATOM 3062 C CA . TYR A 1 397 ? 10.883 -16.588 -17.491 1.00 97.00 397 TYR A CA 1
ATOM 3063 C C . TYR A 1 397 ? 11.789 -15.797 -18.443 1.00 97.00 397 TYR A C 1
ATOM 3065 O O . TYR A 1 397 ? 12.956 -15.513 -18.137 1.00 97.00 397 TYR A O 1
ATOM 3073 N N . TYR A 1 398 ? 11.250 -15.416 -19.601 1.00 95.56 398 TYR A N 1
ATOM 3074 C CA . TYR A 1 398 ? 11.926 -14.541 -20.567 1.00 95.56 398 TYR A CA 1
ATOM 3075 C C . TYR A 1 398 ? 11.548 -13.076 -20.349 1.00 95.56 398 TYR A C 1
ATOM 3077 O O . TYR A 1 398 ? 10.713 -12.759 -19.508 1.00 95.56 398 TYR A O 1
ATOM 3085 N N . ASN A 1 399 ? 12.195 -12.166 -21.090 1.00 91.69 399 ASN A N 1
ATOM 3086 C CA . ASN A 1 399 ? 11.981 -10.712 -20.991 1.00 91.69 399 ASN A CA 1
ATOM 3087 C C . ASN A 1 399 ? 12.082 -10.149 -19.569 1.00 91.69 399 ASN A C 1
ATOM 3089 O O . ASN A 1 399 ? 11.612 -9.050 -19.279 1.00 91.69 399 ASN A O 1
ATOM 3093 N N . CYS A 1 400 ? 12.746 -10.886 -18.685 1.00 96.62 400 CYS A N 1
ATOM 3094 C CA . CYS A 1 400 ? 13.049 -10.415 -17.359 1.00 96.62 400 CYS A CA 1
ATOM 3095 C C . CYS A 1 400 ? 14.140 -9.353 -17.437 1.00 96.62 400 CYS A C 1
ATOM 3097 O O . CYS A 1 400 ? 14.893 -9.240 -18.413 1.00 96.62 400 CYS A O 1
ATOM 3099 N N . SER A 1 401 ? 14.258 -8.568 -16.376 1.00 95.94 401 SER A N 1
ATOM 3100 C CA . SER A 1 401 ? 15.344 -7.606 -16.270 1.00 95.94 401 SER A CA 1
ATOM 3101 C C . SER A 1 401 ? 15.875 -7.483 -14.850 1.00 95.94 401 SER A C 1
ATOM 3103 O O . SER A 1 401 ? 15.163 -7.645 -13.858 1.00 95.94 401 SER A O 1
ATOM 3105 N N . VAL A 1 402 ? 17.165 -7.185 -14.744 1.00 97.94 402 VAL A N 1
ATOM 3106 C CA . VAL A 1 402 ? 17.910 -7.180 -13.490 1.00 97.94 402 VAL A CA 1
ATOM 3107 C C . VAL A 1 402 ? 18.717 -5.901 -13.335 1.00 97.94 402 VAL A C 1
ATOM 3109 O O . VAL A 1 402 ? 19.307 -5.377 -14.279 1.00 97.94 402 VAL A O 1
ATOM 3112 N N . ARG A 1 403 ? 18.771 -5.411 -12.100 1.00 96.81 403 ARG A N 1
ATOM 3113 C CA . ARG A 1 403 ? 19.740 -4.407 -11.653 1.00 96.81 403 ARG A CA 1
ATOM 3114 C C . ARG A 1 403 ? 20.290 -4.783 -10.285 1.00 96.81 403 ARG A C 1
ATOM 3116 O O . ARG A 1 403 ? 19.696 -5.599 -9.581 1.00 96.81 403 ARG A O 1
ATOM 3123 N N . LEU A 1 404 ? 21.379 -4.143 -9.870 1.00 96.06 404 LEU A N 1
ATOM 3124 C CA . LEU A 1 404 ? 21.866 -4.277 -8.497 1.00 96.06 404 LEU A CA 1
ATOM 3125 C C . LEU A 1 404 ? 20.920 -3.573 -7.509 1.00 96.06 404 LEU A C 1
ATOM 3127 O O . LEU A 1 404 ? 20.379 -2.498 -7.798 1.00 96.06 404 LEU A O 1
ATOM 3131 N N . LYS A 1 405 ? 20.729 -4.183 -6.336 1.00 92.88 405 LYS A N 1
ATOM 3132 C CA . LYS A 1 405 ? 20.007 -3.613 -5.184 1.00 92.88 405 LYS A CA 1
ATOM 3133 C C . LYS A 1 405 ? 20.978 -2.902 -4.231 1.00 92.88 405 LYS A C 1
ATOM 3135 O O . LYS A 1 405 ? 22.154 -3.245 -4.159 1.00 92.88 405 LYS A O 1
ATOM 3140 N N . GLY A 1 406 ? 20.455 -1.947 -3.462 1.00 88.38 406 GLY A N 1
ATOM 3141 C CA . GLY A 1 406 ? 21.134 -1.318 -2.324 1.00 88.38 406 GLY A CA 1
ATOM 3142 C C . GLY A 1 406 ? 21.588 0.110 -2.614 1.00 88.38 406 GLY A C 1
ATOM 3143 O O . GLY A 1 406 ? 21.265 0.661 -3.669 1.00 88.38 406 GLY A O 1
ATOM 3144 N N . SER A 1 407 ? 22.339 0.693 -1.684 1.00 86.62 407 SER A N 1
ATOM 3145 C CA . SER A 1 407 ? 22.981 2.006 -1.819 1.00 86.62 407 SER A CA 1
ATOM 3146 C C . SER A 1 407 ? 24.400 1.889 -2.398 1.00 86.62 407 SER A C 1
ATOM 3148 O O . SER A 1 407 ? 24.861 0.796 -2.755 1.00 86.62 407 SER A O 1
ATOM 3150 N N . GLU A 1 408 ? 25.125 3.008 -2.464 1.00 85.50 408 GLU A N 1
ATOM 3151 C CA . GLU A 1 408 ? 26.529 3.029 -2.894 1.00 85.50 408 GLU A CA 1
ATOM 3152 C C . GLU A 1 408 ? 27.456 2.141 -2.049 1.00 85.50 408 GLU A C 1
ATOM 3154 O O . GLU A 1 408 ? 28.450 1.626 -2.567 1.00 85.50 408 GLU A O 1
ATOM 3159 N N . HIS A 1 409 ? 27.109 1.895 -0.779 1.00 84.38 409 HIS A N 1
ATOM 3160 C CA . HIS A 1 409 ? 27.911 1.062 0.117 1.00 84.38 409 HIS A CA 1
ATOM 3161 C C . HIS A 1 409 ? 27.842 -0.422 -0.257 1.00 84.38 409 HIS A C 1
ATOM 3163 O O . HIS A 1 409 ? 28.822 -1.141 -0.082 1.00 84.38 409 HIS A O 1
ATOM 3169 N N . GLY A 1 410 ? 26.699 -0.894 -0.767 1.00 86.62 410 GLY A N 1
ATOM 3170 C CA . GLY A 1 410 ? 26.461 -2.316 -1.028 1.00 86.62 410 GLY A CA 1
ATOM 3171 C C . GLY A 1 410 ? 26.816 -2.749 -2.450 1.00 86.62 410 GLY A C 1
ATOM 3172 O O . GLY A 1 410 ? 27.463 -3.779 -2.642 1.00 86.62 410 GLY A O 1
ATOM 3173 N N . ARG A 1 411 ? 26.437 -1.956 -3.462 1.00 90.38 411 ARG A N 1
ATOM 3174 C CA . ARG A 1 411 ? 26.443 -2.393 -4.875 1.00 90.38 411 ARG A CA 1
ATOM 3175 C C . ARG A 1 411 ? 27.827 -2.749 -5.426 1.00 90.38 411 ARG A C 1
ATOM 3177 O O . ARG A 1 411 ? 27.941 -3.607 -6.297 1.00 90.38 411 ARG A O 1
ATOM 3184 N N . ALA A 1 412 ? 28.886 -2.120 -4.917 1.00 88.94 412 ALA A N 1
ATOM 3185 C CA . ALA A 1 412 ? 30.263 -2.402 -5.328 1.00 88.94 412 ALA A CA 1
ATOM 3186 C C . ALA A 1 412 ? 30.931 -3.547 -4.534 1.00 88.94 412 ALA A C 1
ATOM 3188 O O . ALA A 1 412 ? 32.055 -3.940 -4.854 1.00 88.94 412 ALA A O 1
ATOM 3189 N N . LYS A 1 413 ? 30.285 -4.077 -3.486 1.00 89.94 413 LYS A N 1
ATOM 3190 C CA . LYS A 1 413 ? 30.880 -5.044 -2.553 1.00 89.94 413 LYS A CA 1
ATOM 3191 C C . LYS A 1 413 ? 30.410 -6.458 -2.871 1.00 89.94 413 LYS A C 1
ATOM 3193 O O . LYS A 1 413 ? 29.228 -6.768 -2.780 1.00 89.94 413 LYS A O 1
ATOM 3198 N N . ASN A 1 414 ? 31.349 -7.360 -3.152 1.00 90.75 414 ASN A N 1
ATOM 3199 C CA . ASN A 1 414 ? 31.017 -8.744 -3.518 1.00 90.75 414 ASN A CA 1
ATOM 3200 C C . ASN A 1 414 ? 30.193 -9.493 -2.459 1.00 90.75 414 ASN A C 1
ATOM 3202 O O . ASN A 1 414 ? 29.333 -10.297 -2.812 1.00 90.75 414 ASN A O 1
ATOM 3206 N N . VAL A 1 415 ? 30.446 -9.213 -1.180 1.00 90.31 415 VAL A N 1
ATOM 3207 C CA . VAL A 1 415 ? 29.772 -9.878 -0.057 1.00 90.31 415 VAL A CA 1
ATOM 3208 C C . VAL A 1 415 ? 28.315 -9.425 0.123 1.00 90.31 415 VAL A C 1
ATOM 3210 O O . VAL A 1 415 ? 27.535 -10.163 0.707 1.00 90.31 415 VAL A O 1
ATOM 3213 N N . ARG A 1 416 ? 27.936 -8.258 -0.424 1.00 89.31 416 ARG A N 1
ATOM 3214 C CA . ARG A 1 416 ? 26.599 -7.649 -0.269 1.00 89.31 416 ARG A CA 1
ATOM 3215 C C . ARG A 1 416 ? 25.797 -7.561 -1.562 1.00 89.31 416 ARG A C 1
ATOM 3217 O O . ARG A 1 416 ? 24.613 -7.254 -1.507 1.00 89.31 416 ARG A O 1
ATOM 3224 N N . ALA A 1 417 ? 26.434 -7.756 -2.718 1.00 92.50 417 ALA A N 1
ATOM 3225 C CA . ALA A 1 417 ? 25.797 -7.569 -4.016 1.00 92.50 417 ALA A CA 1
ATOM 3226 C C . ALA A 1 417 ? 24.539 -8.444 -4.138 1.00 92.50 417 ALA A C 1
ATOM 3228 O O . ALA A 1 417 ? 24.636 -9.671 -4.238 1.00 92.50 417 ALA A O 1
ATOM 3229 N N . GLY A 1 418 ? 23.386 -7.775 -4.108 1.00 95.44 418 GLY A N 1
ATOM 3230 C CA . GLY A 1 418 ? 22.057 -8.331 -4.319 1.00 95.44 418 GLY A CA 1
ATOM 3231 C C . GLY A 1 418 ? 21.419 -7.781 -5.593 1.00 95.44 418 GLY A C 1
ATOM 3232 O O . GLY A 1 418 ? 21.957 -6.879 -6.248 1.00 95.44 418 GLY A O 1
ATOM 3233 N N . PHE A 1 419 ? 20.250 -8.307 -5.936 1.00 97.69 419 PHE A N 1
ATOM 3234 C CA . PHE A 1 419 ? 19.603 -8.083 -7.225 1.00 97.69 419 PHE A CA 1
ATOM 3235 C C . PHE A 1 419 ? 18.166 -7.617 -7.029 1.00 97.69 419 PHE A C 1
ATOM 3237 O O . PHE A 1 419 ? 17.472 -8.072 -6.129 1.00 97.69 419 PHE A O 1
ATOM 3244 N N . LEU A 1 420 ? 17.707 -6.708 -7.879 1.00 97.50 420 LEU A N 1
ATOM 3245 C CA . LEU A 1 420 ? 16.288 -6.431 -8.036 1.00 97.50 420 LEU A CA 1
ATOM 3246 C C . LEU A 1 420 ? 15.875 -6.973 -9.397 1.00 97.50 420 LEU A C 1
ATOM 3248 O O . LEU A 1 420 ? 16.407 -6.531 -10.417 1.00 97.50 420 LEU A O 1
ATOM 3252 N N . LEU A 1 421 ? 14.928 -7.898 -9.408 1.00 97.69 421 LEU A N 1
ATOM 3253 C CA . LEU A 1 421 ? 14.467 -8.623 -10.586 1.00 97.69 421 LEU A CA 1
ATOM 3254 C C . LEU A 1 421 ? 13.088 -8.110 -10.975 1.00 97.69 421 LEU A C 1
ATOM 3256 O O . LEU A 1 421 ? 12.290 -7.817 -10.091 1.00 97.69 421 LEU A O 1
ATOM 3260 N N . ARG A 1 422 ? 12.828 -7.951 -12.270 1.00 95.62 422 ARG A N 1
ATOM 3261 C CA . ARG A 1 422 ? 11.508 -7.616 -12.810 1.00 95.62 422 ARG A CA 1
ATOM 3262 C C . ARG A 1 422 ? 11.093 -8.704 -13.789 1.00 95.62 422 ARG A C 1
ATOM 3264 O O . ARG A 1 422 ? 11.887 -9.044 -14.667 1.00 95.62 422 ARG A O 1
ATOM 3271 N N . PHE A 1 423 ? 9.879 -9.196 -13.607 1.00 95.44 423 PHE A N 1
ATOM 3272 C CA . PHE A 1 423 ? 9.207 -10.166 -14.462 1.00 95.44 423 PHE A CA 1
ATOM 3273 C C . PHE A 1 423 ? 8.239 -9.429 -15.396 1.00 95.44 423 PHE A C 1
ATOM 3275 O O . PHE A 1 423 ? 7.786 -8.335 -15.036 1.00 95.44 423 PHE A O 1
ATOM 3282 N N . PRO A 1 424 ? 7.951 -9.969 -16.589 1.00 91.88 424 PRO A N 1
ATOM 3283 C CA . PRO A 1 424 ? 6.921 -9.406 -17.452 1.00 91.88 424 PRO A CA 1
ATOM 3284 C C . PRO A 1 424 ? 5.535 -9.558 -16.796 1.00 91.88 424 PRO A C 1
ATOM 3286 O O . PRO A 1 424 ? 5.301 -10.475 -16.009 1.00 91.88 424 PRO A O 1
ATOM 3289 N N . ALA A 1 425 ? 4.624 -8.627 -17.074 1.00 90.25 425 ALA A N 1
ATOM 3290 C CA . ALA A 1 425 ? 3.334 -8.520 -16.397 1.00 90.25 425 ALA A CA 1
ATOM 3291 C C . ALA A 1 425 ? 2.428 -9.738 -16.634 1.00 90.25 425 ALA A C 1
ATOM 3293 O O . ALA A 1 425 ? 1.677 -10.121 -15.738 1.00 90.25 425 ALA A O 1
ATOM 3294 N N . ASP A 1 426 ? 2.535 -10.361 -17.808 1.00 89.69 426 ASP A N 1
ATOM 3295 C CA . ASP A 1 426 ? 1.796 -11.561 -18.211 1.00 89.69 426 ASP A CA 1
ATOM 3296 C C . ASP A 1 426 ? 2.371 -12.865 -17.625 1.00 89.69 426 ASP A C 1
ATOM 3298 O O . ASP A 1 426 ? 1.708 -13.898 -17.671 1.00 89.69 426 ASP A O 1
ATOM 3302 N N . GLN A 1 427 ? 3.575 -12.827 -17.041 1.00 92.25 427 GLN A N 1
ATOM 3303 C CA . GLN A 1 427 ? 4.210 -13.956 -16.347 1.00 92.25 427 GLN A CA 1
ATOM 3304 C C . GLN A 1 427 ? 4.826 -13.489 -15.023 1.00 92.25 427 GLN A C 1
ATOM 3306 O O . GLN A 1 427 ? 6.038 -13.559 -14.801 1.00 92.25 427 GLN A O 1
ATOM 3311 N N . SER A 1 428 ? 3.975 -12.973 -14.135 1.00 92.31 428 SER A N 1
ATOM 3312 C CA . SER A 1 428 ? 4.389 -12.537 -12.798 1.00 92.31 428 SER A CA 1
ATOM 3313 C C . SER A 1 428 ? 4.898 -13.716 -11.958 1.00 92.31 428 SER A C 1
ATOM 3315 O O . SER A 1 428 ? 4.329 -14.807 -11.983 1.00 92.31 428 SER A O 1
ATOM 3317 N N . PHE A 1 429 ? 5.946 -13.495 -11.161 1.00 94.69 429 PHE A N 1
ATOM 3318 C CA . PHE A 1 429 ? 6.514 -14.530 -10.295 1.00 94.69 429 PHE A CA 1
ATOM 3319 C C . PHE A 1 429 ? 5.511 -14.949 -9.213 1.00 94.69 429 PHE A C 1
ATOM 3321 O O . PHE A 1 429 ? 4.920 -14.094 -8.545 1.00 94.69 429 PHE A O 1
ATOM 3328 N N . LEU A 1 430 ? 5.306 -16.263 -9.060 1.00 92.50 430 LEU A N 1
ATOM 3329 C CA . LEU A 1 430 ? 4.255 -16.859 -8.217 1.00 92.50 430 LEU A CA 1
ATOM 3330 C C . LEU A 1 430 ? 2.838 -16.336 -8.536 1.00 92.50 430 LEU A C 1
ATOM 3332 O O . LEU A 1 430 ? 1.962 -16.347 -7.676 1.00 92.50 430 LEU A O 1
ATOM 3336 N N . GLY A 1 431 ? 2.615 -15.844 -9.760 1.00 91.06 431 GLY A N 1
ATOM 3337 C CA . GLY A 1 431 ? 1.330 -15.311 -10.215 1.00 91.06 431 GLY A CA 1
ATOM 3338 C C . GLY A 1 431 ? 0.981 -13.903 -9.718 1.00 91.06 431 GLY A C 1
ATOM 3339 O O . GLY A 1 431 ? -0.052 -13.381 -10.123 1.00 91.06 431 GLY A O 1
ATOM 3340 N N . ALA A 1 432 ? 1.820 -13.268 -8.889 1.00 89.38 432 ALA A N 1
ATOM 3341 C CA . ALA A 1 432 ? 1.495 -11.978 -8.262 1.00 89.38 432 ALA A CA 1
ATOM 3342 C C . ALA A 1 432 ? 2.624 -10.935 -8.331 1.00 89.38 432 ALA A C 1
ATOM 3344 O O . ALA A 1 432 ? 2.366 -9.738 -8.470 1.00 89.38 432 ALA A O 1
ATOM 3345 N N . HIS A 1 433 ? 3.890 -11.355 -8.259 1.00 92.44 433 HIS A N 1
ATOM 3346 C CA . HIS A 1 433 ? 5.000 -10.423 -8.066 1.00 92.44 433 HIS A CA 1
ATOM 3347 C C . HIS A 1 433 ? 5.661 -10.028 -9.391 1.00 92.44 433 HIS A C 1
ATOM 3349 O O . HIS A 1 433 ? 6.416 -10.792 -9.996 1.00 92.44 433 HIS A O 1
ATOM 3355 N N . ARG A 1 434 ? 5.467 -8.773 -9.809 1.00 90.50 434 ARG A N 1
ATOM 3356 C CA . ARG A 1 434 ? 6.183 -8.194 -10.965 1.00 90.50 434 ARG A CA 1
ATOM 3357 C C . ARG A 1 434 ? 7.636 -7.866 -10.670 1.00 90.50 434 ARG A C 1
ATOM 3359 O O . ARG A 1 434 ? 8.449 -7.699 -11.577 1.00 90.50 434 ARG A O 1
ATOM 3366 N N . THR A 1 435 ? 7.983 -7.668 -9.405 1.00 93.81 435 THR A N 1
ATOM 3367 C CA . THR A 1 435 ? 9.345 -7.347 -8.989 1.00 93.81 435 THR A CA 1
ATOM 3368 C C . THR A 1 435 ? 9.636 -7.999 -7.655 1.00 93.81 435 THR A C 1
ATOM 3370 O O . THR A 1 435 ? 8.895 -7.801 -6.708 1.00 93.81 435 THR A O 1
ATOM 3373 N N . VAL A 1 436 ? 10.769 -8.691 -7.566 1.00 96.44 436 VAL A N 1
ATOM 3374 C CA . VAL A 1 436 ? 11.276 -9.258 -6.310 1.00 96.44 436 VAL A CA 1
ATOM 3375 C C . VAL A 1 436 ? 12.713 -8.813 -6.086 1.00 96.44 436 VAL A C 1
ATOM 3377 O O . VAL A 1 436 ? 13.448 -8.506 -7.034 1.00 96.44 436 VAL A O 1
ATOM 3380 N N . ALA A 1 437 ? 13.135 -8.754 -4.828 1.00 96.88 437 ALA A N 1
ATOM 3381 C CA . ALA A 1 437 ? 14.517 -8.468 -4.467 1.00 96.88 437 ALA A CA 1
ATOM 3382 C C . ALA A 1 437 ? 15.205 -9.708 -3.904 1.00 96.88 437 ALA A C 1
ATOM 3384 O O . ALA A 1 437 ? 14.663 -10.405 -3.062 1.00 96.88 437 ALA A O 1
ATOM 3385 N N . VAL A 1 438 ? 16.443 -9.919 -4.328 1.00 97.12 438 VAL A N 1
ATOM 3386 C CA . VAL A 1 438 ? 17.369 -10.892 -3.759 1.00 97.12 438 VAL A CA 1
ATOM 3387 C C . VAL A 1 438 ? 18.383 -10.118 -2.933 1.00 97.12 438 VAL A C 1
ATOM 3389 O O . VAL A 1 438 ? 19.204 -9.380 -3.488 1.00 97.12 438 VAL A O 1
ATOM 3392 N N . ASP A 1 439 ? 18.319 -10.264 -1.616 1.00 95.06 439 ASP A N 1
ATOM 3393 C CA . ASP A 1 439 ? 19.188 -9.580 -0.675 1.00 95.06 439 ASP A CA 1
ATOM 3394 C C . ASP A 1 439 ? 20.244 -10.501 -0.071 1.00 95.06 439 ASP A C 1
ATOM 3396 O O . ASP A 1 439 ? 19.973 -11.623 0.345 1.00 95.06 439 ASP A O 1
ATOM 3400 N N . ARG A 1 440 ? 21.483 -10.014 -0.050 1.00 93.50 440 ARG A N 1
ATOM 3401 C CA . ARG A 1 440 ? 22.640 -10.725 0.511 1.00 93.50 440 ARG A CA 1
ATOM 3402 C C . ARG A 1 440 ? 23.344 -9.902 1.587 1.00 93.50 440 ARG A C 1
ATOM 3404 O O . ARG A 1 440 ? 24.385 -10.321 2.090 1.00 93.50 440 ARG A O 1
ATOM 3411 N N . SER A 1 441 ? 22.833 -8.714 1.900 1.00 90.75 441 SER A N 1
ATOM 3412 C CA . SER A 1 441 ? 23.465 -7.819 2.862 1.00 90.75 441 SER A CA 1
ATOM 3413 C C . SER A 1 441 ? 23.159 -8.217 4.294 1.00 90.75 441 SER A C 1
ATOM 3415 O O . SER A 1 441 ? 22.064 -8.651 4.610 1.00 90.75 441 SER A O 1
ATOM 3417 N N . GLY A 1 442 ? 24.144 -8.010 5.160 1.00 90.19 442 GLY A N 1
ATOM 3418 C CA . GLY A 1 442 ? 23.947 -7.873 6.591 1.00 90.19 442 GLY A CA 1
ATOM 3419 C C . GLY A 1 442 ? 24.512 -6.548 7.091 1.00 90.19 442 GLY A C 1
ATOM 3420 O O . GLY A 1 442 ? 25.111 -5.787 6.326 1.00 90.19 442 GLY A O 1
ATOM 3421 N N . ALA A 1 443 ? 24.409 -6.346 8.405 1.00 88.62 443 ALA A N 1
ATOM 3422 C CA . ALA A 1 443 ? 24.903 -5.150 9.074 1.00 88.62 443 ALA A CA 1
ATOM 3423 C C . ALA A 1 443 ? 26.365 -4.814 8.705 1.00 88.62 443 ALA A C 1
ATOM 3425 O O . ALA A 1 443 ? 27.303 -5.551 9.030 1.00 88.62 443 ALA A O 1
ATOM 3426 N N . GLY A 1 444 ? 26.561 -3.661 8.062 1.00 85.25 444 GLY A N 1
ATOM 3427 C CA . GLY A 1 444 ? 27.867 -3.192 7.593 1.00 85.25 444 GLY A CA 1
ATOM 3428 C C . GLY A 1 444 ? 28.365 -3.916 6.333 1.00 85.25 444 GLY A C 1
ATOM 3429 O O . GLY A 1 444 ? 27.601 -4.217 5.424 1.00 85.25 444 GLY A O 1
ATOM 3430 N N . ASP A 1 445 ? 29.676 -4.167 6.245 1.00 88.00 445 ASP A N 1
ATOM 3431 C CA . ASP A 1 445 ? 30.328 -4.801 5.083 1.00 88.00 445 ASP A CA 1
ATOM 3432 C C . ASP A 1 445 ? 30.356 -6.340 5.189 1.00 88.00 445 ASP A C 1
ATOM 3434 O O . ASP A 1 445 ? 31.399 -6.976 5.020 1.00 88.00 445 ASP A O 1
ATOM 3438 N N . GLN A 1 446 ? 29.212 -6.950 5.514 1.00 90.56 446 GLN A N 1
ATOM 3439 C CA . GLN A 1 446 ? 29.103 -8.385 5.802 1.00 90.56 446 GLN A CA 1
ATOM 3440 C C . GLN A 1 446 ? 27.908 -9.033 5.096 1.00 90.56 446 GLN A C 1
ATOM 3442 O O . GLN A 1 446 ? 26.965 -8.358 4.688 1.00 90.56 446 GLN A O 1
ATOM 3447 N N . PHE A 1 447 ? 27.968 -10.358 4.965 1.00 93.12 447 PHE A N 1
ATOM 3448 C CA . PHE A 1 447 ? 26.826 -11.205 4.633 1.00 93.12 447 PHE A CA 1
ATOM 3449 C C . PHE A 1 447 ? 26.155 -11.639 5.940 1.00 93.12 447 PHE A C 1
ATOM 3451 O O . PHE A 1 447 ? 26.849 -12.080 6.857 1.00 93.12 447 PHE A O 1
ATOM 3458 N N . SER A 1 448 ? 24.834 -11.533 6.029 1.00 94.19 448 SER A N 1
ATOM 3459 C CA . SER A 1 448 ? 24.021 -12.119 7.102 1.00 94.19 448 SER A CA 1
ATOM 3460 C C . SER A 1 448 ? 22.568 -12.141 6.651 1.00 94.19 448 SER A C 1
ATOM 3462 O O . SER A 1 448 ? 22.177 -11.270 5.887 1.00 94.19 448 SER A O 1
ATOM 3464 N N . GLN A 1 449 ? 21.776 -13.105 7.114 1.00 95.19 449 GLN A N 1
ATOM 3465 C CA . GLN A 1 449 ? 20.336 -13.176 6.822 1.00 95.19 449 GLN A CA 1
ATOM 3466 C C . GLN A 1 449 ? 19.479 -13.130 8.090 1.00 95.19 449 GLN A C 1
ATOM 3468 O O . GLN A 1 449 ? 18.291 -13.427 8.054 1.00 95.19 449 GLN A O 1
ATOM 3473 N N . LYS A 1 450 ? 20.048 -12.710 9.228 1.00 95.50 450 LYS A N 1
ATOM 3474 C CA . LYS A 1 450 ? 19.336 -12.637 10.518 1.00 95.50 450 LYS A CA 1
ATOM 3475 C C . LYS A 1 450 ? 18.107 -11.716 10.525 1.00 95.50 450 LYS A C 1
ATOM 3477 O O . LYS A 1 450 ? 17.277 -11.843 11.420 1.00 95.50 450 LYS A O 1
ATOM 3482 N N . GLU A 1 451 ? 17.979 -10.805 9.555 1.00 95.75 451 GLU A N 1
ATOM 3483 C CA . GLU A 1 451 ? 16.777 -9.975 9.381 1.00 95.75 451 GLU A CA 1
ATOM 3484 C C . GLU A 1 451 ? 15.513 -10.826 9.185 1.00 95.75 451 GLU A C 1
ATOM 3486 O O . GLU A 1 451 ? 14.430 -10.432 9.619 1.00 95.75 451 GLU A O 1
ATOM 3491 N N . ILE A 1 452 ? 15.646 -12.034 8.624 1.00 96.56 452 ILE A N 1
ATOM 3492 C CA . ILE A 1 452 ? 14.515 -12.950 8.456 1.00 96.56 452 ILE A CA 1
ATOM 3493 C C . ILE A 1 452 ? 13.812 -13.248 9.789 1.00 96.56 452 ILE A C 1
ATOM 3495 O O . ILE A 1 452 ? 12.592 -13.370 9.823 1.00 96.56 452 ILE A O 1
ATOM 3499 N N . MET A 1 453 ? 14.545 -13.260 10.914 1.00 97.38 453 MET A N 1
ATOM 3500 C CA . MET A 1 453 ? 13.965 -13.513 12.237 1.00 97.38 453 MET A CA 1
ATOM 3501 C C . MET A 1 453 ? 12.985 -12.416 12.666 1.00 97.38 453 MET A C 1
ATOM 3503 O O . MET A 1 453 ? 11.936 -12.724 13.229 1.00 97.38 453 MET A O 1
ATOM 3507 N N . VAL A 1 454 ? 13.308 -11.140 12.415 1.00 97.19 454 VAL A N 1
ATOM 3508 C CA . VAL A 1 454 ? 12.407 -10.031 12.770 1.00 97.19 454 VAL A CA 1
ATOM 3509 C C . VAL A 1 454 ? 11.231 -9.943 11.802 1.00 97.19 454 VAL A C 1
ATOM 3511 O O . VAL A 1 454 ? 10.114 -9.700 12.244 1.00 97.19 454 VAL A O 1
ATOM 3514 N N . LYS A 1 455 ? 11.442 -10.213 10.508 1.00 96.50 455 LYS A N 1
ATOM 3515 C CA . LYS A 1 455 ? 10.357 -10.275 9.513 1.00 96.50 455 LYS A CA 1
ATOM 3516 C C . LYS A 1 455 ? 9.357 -11.384 9.839 1.00 96.50 455 LYS A C 1
ATOM 3518 O O . LYS A 1 455 ? 8.155 -11.138 9.844 1.00 96.50 455 LYS A O 1
ATOM 3523 N N . HIS A 1 456 ? 9.853 -12.564 10.208 1.00 96.94 456 HIS A N 1
ATOM 3524 C CA . HIS A 1 456 ? 9.016 -13.668 10.664 1.00 96.94 456 HIS A CA 1
ATOM 3525 C C . HIS A 1 456 ? 8.196 -13.277 11.905 1.00 96.94 456 HIS A C 1
ATOM 3527 O O . HIS A 1 456 ? 6.979 -13.449 11.938 1.00 96.94 456 HIS A O 1
ATOM 3533 N N . ALA A 1 457 ? 8.849 -12.688 12.910 1.00 97.75 457 ALA A N 1
ATOM 3534 C CA . ALA A 1 457 ? 8.174 -12.245 14.126 1.00 97.75 457 ALA A CA 1
ATOM 3535 C C . ALA A 1 457 ? 7.137 -11.137 13.874 1.00 97.75 457 ALA A C 1
ATOM 3537 O O . ALA A 1 457 ? 6.110 -11.113 14.543 1.00 97.75 457 ALA A O 1
ATOM 3538 N N . ILE A 1 458 ? 7.372 -10.237 12.914 1.00 97.31 458 ILE A N 1
ATOM 3539 C CA . ILE A 1 458 ? 6.389 -9.227 12.493 1.00 97.31 458 ILE A CA 1
ATOM 3540 C C . ILE A 1 458 ? 5.114 -9.900 11.974 1.00 97.31 458 ILE A C 1
ATOM 3542 O O . ILE A 1 458 ? 4.025 -9.549 12.427 1.00 97.31 458 ILE A O 1
ATOM 3546 N N . ASN A 1 459 ? 5.249 -10.891 11.087 1.00 95.50 459 ASN A N 1
ATOM 3547 C CA . ASN A 1 459 ? 4.099 -11.587 10.507 1.00 95.50 459 ASN A CA 1
ATOM 3548 C C . ASN A 1 459 ? 3.314 -12.382 11.563 1.00 95.50 459 ASN A C 1
ATOM 3550 O O . ASN A 1 459 ? 2.088 -12.389 11.523 1.00 95.50 459 ASN A O 1
ATOM 3554 N N . HIS A 1 460 ? 3.996 -13.005 12.532 1.00 96.12 460 HIS A N 1
ATOM 3555 C CA . HIS A 1 460 ? 3.329 -13.730 13.620 1.00 96.12 460 HIS A CA 1
ATOM 3556 C C . HIS A 1 460 ? 2.659 -12.796 14.639 1.00 96.12 460 HIS A C 1
ATOM 3558 O O . HIS A 1 460 ? 1.526 -13.033 15.047 1.00 96.12 460 HIS A O 1
ATOM 3564 N N . ALA A 1 461 ? 3.336 -11.715 15.043 1.00 95.62 461 ALA A N 1
ATOM 3565 C CA . ALA A 1 461 ? 2.783 -10.767 16.006 1.00 95.62 461 ALA A CA 1
ATOM 3566 C C . ALA A 1 461 ? 1.554 -10.021 15.453 1.00 95.62 461 ALA A C 1
ATOM 3568 O O . ALA A 1 461 ? 0.702 -9.593 16.234 1.00 95.62 461 ALA A O 1
ATOM 3569 N N . GLY A 1 462 ? 1.458 -9.837 14.133 1.00 93.50 462 GLY A N 1
ATOM 3570 C CA . GLY A 1 462 ? 0.318 -9.197 13.476 1.00 93.50 462 GLY A CA 1
ATOM 3571 C C . GLY A 1 462 ? 0.169 -7.703 13.797 1.00 93.50 462 GLY A C 1
ATOM 3572 O O . GLY A 1 462 ? 0.842 -7.147 14.674 1.00 93.50 462 GLY A O 1
ATOM 3573 N N . ASN A 1 463 ? -0.726 -7.022 13.073 1.00 92.62 463 ASN A N 1
ATOM 3574 C CA . ASN A 1 463 ? -0.973 -5.572 13.185 1.00 92.62 463 ASN A CA 1
ATOM 3575 C C . ASN A 1 463 ? 0.293 -4.703 13.053 1.00 92.62 463 ASN A C 1
ATOM 3577 O O . ASN A 1 463 ? 0.379 -3.595 13.586 1.00 92.62 463 ASN A O 1
ATOM 3581 N N . ILE A 1 464 ? 1.299 -5.222 12.354 1.00 96.19 464 ILE A N 1
ATOM 3582 C CA . ILE A 1 464 ? 2.528 -4.531 11.990 1.00 96.19 464 ILE A CA 1
ATOM 3583 C C . ILE A 1 464 ? 2.708 -4.791 10.493 1.00 96.19 464 ILE A C 1
ATOM 3585 O O . ILE A 1 464 ? 2.675 -5.953 10.092 1.00 96.19 464 ILE A O 1
ATOM 3589 N N . PRO A 1 465 ? 2.894 -3.752 9.666 1.00 95.50 465 PRO A N 1
ATOM 3590 C CA . PRO A 1 465 ? 3.200 -3.923 8.257 1.00 95.50 465 PRO A CA 1
ATOM 3591 C C . PRO A 1 465 ? 4.424 -4.825 8.090 1.00 95.50 465 PRO A C 1
ATOM 3593 O O . PRO A 1 465 ? 5.481 -4.558 8.667 1.00 95.50 465 PRO A O 1
ATOM 3596 N N . GLY A 1 466 ? 4.249 -5.915 7.351 1.00 92.88 466 GLY A N 1
ATOM 3597 C CA . GLY A 1 466 ? 5.203 -7.012 7.261 1.00 92.88 466 GLY A CA 1
ATOM 3598 C C . GLY A 1 466 ? 5.153 -7.669 5.896 1.00 92.88 466 GLY A C 1
ATOM 3599 O O . GLY A 1 466 ? 4.136 -7.630 5.223 1.00 92.88 466 GLY A O 1
ATOM 3600 N N . MET A 1 467 ? 6.269 -8.243 5.461 1.00 90.06 467 MET A N 1
ATOM 3601 C CA . MET A 1 467 ? 6.365 -8.931 4.173 1.00 90.06 467 MET A CA 1
ATOM 3602 C C . MET A 1 467 ? 6.591 -10.420 4.432 1.00 90.06 467 MET A C 1
ATOM 3604 O O . MET A 1 467 ? 7.339 -10.787 5.344 1.00 90.06 467 MET A O 1
ATOM 3608 N N . TYR A 1 468 ? 5.972 -11.284 3.629 1.00 89.50 468 TYR A N 1
ATOM 3609 C CA . TYR A 1 468 ? 6.148 -12.738 3.709 1.00 89.50 468 TYR A CA 1
ATOM 3610 C C . TYR A 1 468 ? 7.433 -13.196 3.011 1.00 89.50 468 TYR A C 1
ATOM 3612 O O . TYR A 1 468 ? 7.384 -14.003 2.091 1.00 89.50 468 TYR A O 1
ATOM 3620 N N . ASP A 1 469 ? 8.578 -12.661 3.417 1.00 93.31 469 ASP A N 1
ATOM 3621 C CA . ASP A 1 469 ? 9.876 -12.950 2.798 1.00 93.31 469 ASP A CA 1
ATOM 3622 C C . ASP A 1 469 ? 10.393 -14.356 3.141 1.00 93.31 469 ASP A C 1
ATOM 3624 O O . ASP A 1 469 ? 9.959 -14.965 4.119 1.00 93.31 469 ASP A O 1
ATOM 3628 N N . ASP A 1 470 ? 11.327 -14.869 2.336 1.00 92.94 470 ASP A N 1
ATOM 3629 C CA . ASP A 1 470 ? 11.869 -16.229 2.483 1.00 92.94 470 ASP A CA 1
ATOM 3630 C C . ASP A 1 470 ? 13.378 -16.294 2.187 1.00 92.94 470 ASP A C 1
ATOM 3632 O O . ASP A 1 470 ? 13.970 -15.312 1.736 1.00 92.94 470 ASP A O 1
ATOM 3636 N N . LEU A 1 471 ? 14.019 -17.439 2.423 1.00 94.44 471 LEU A N 1
ATOM 3637 C CA . LEU A 1 471 ? 15.406 -17.707 2.043 1.00 94.44 471 LEU A CA 1
ATOM 3638 C C . LEU A 1 471 ? 15.475 -18.572 0.782 1.00 94.44 471 LEU A C 1
ATOM 3640 O O . LEU A 1 471 ? 14.781 -19.572 0.638 1.00 94.44 471 LEU A O 1
ATOM 3644 N N . ILE A 1 472 ? 16.373 -18.205 -0.128 1.00 94.44 472 ILE A N 1
ATOM 3645 C CA . ILE A 1 472 ? 16.590 -18.893 -1.404 1.00 94.44 472 ILE A CA 1
ATOM 3646 C C . ILE A 1 472 ? 18.074 -19.162 -1.624 1.00 94.44 472 ILE A C 1
ATOM 3648 O O . ILE A 1 472 ? 18.935 -18.542 -0.989 1.00 94.44 472 ILE A O 1
ATOM 3652 N N . ARG A 1 473 ? 18.392 -20.003 -2.611 1.00 94.38 473 ARG A N 1
ATOM 3653 C CA . ARG A 1 473 ? 19.713 -20.002 -3.241 1.00 94.38 473 ARG A CA 1
ATOM 3654 C C . ARG A 1 473 ? 19.652 -19.213 -4.540 1.00 94.38 473 ARG A C 1
ATOM 3656 O O . ARG A 1 473 ? 19.024 -19.631 -5.507 1.00 94.38 473 ARG A O 1
ATOM 3663 N N . VAL A 1 474 ? 20.361 -18.090 -4.592 1.00 96.12 474 VAL A N 1
ATOM 3664 C CA . VAL A 1 474 ? 20.556 -17.370 -5.852 1.00 96.12 474 VAL A CA 1
ATOM 3665 C C . VAL A 1 474 ? 21.745 -17.959 -6.606 1.00 96.12 474 VAL A C 1
ATOM 3667 O O . VAL A 1 474 ? 22.849 -18.045 -6.063 1.00 96.12 474 VAL A O 1
ATOM 3670 N N . ILE A 1 475 ? 21.536 -18.326 -7.869 1.00 97.19 475 ILE A N 1
ATOM 3671 C CA . ILE A 1 475 ? 22.596 -18.647 -8.830 1.00 97.19 475 ILE A CA 1
ATOM 3672 C C . ILE A 1 475 ? 22.803 -17.401 -9.692 1.00 97.19 475 ILE A C 1
ATOM 3674 O O . ILE A 1 475 ? 22.059 -17.114 -10.631 1.00 97.19 475 ILE A O 1
ATOM 3678 N N . ALA A 1 476 ? 23.782 -16.597 -9.288 1.00 96.94 476 ALA A N 1
ATOM 3679 C CA . ALA A 1 476 ? 24.008 -15.262 -9.825 1.00 96.94 476 ALA A CA 1
ATOM 3680 C C . ALA A 1 476 ? 24.875 -15.288 -11.100 1.00 96.94 476 ALA A C 1
ATOM 3682 O O . ALA A 1 476 ? 25.679 -16.206 -11.276 1.00 96.94 476 ALA A O 1
ATOM 3683 N N . PRO A 1 477 ? 24.843 -14.230 -11.941 1.00 95.50 477 PRO A N 1
ATOM 3684 C CA . PRO A 1 477 ? 25.635 -14.179 -13.175 1.00 95.50 477 PRO A CA 1
ATOM 3685 C C . PRO A 1 477 ? 27.153 -14.277 -12.947 1.00 95.50 477 PRO A C 1
ATOM 3687 O O . PRO A 1 477 ? 27.898 -14.685 -13.836 1.00 95.50 477 PRO A O 1
ATOM 3690 N N . ARG A 1 478 ? 27.626 -13.902 -11.748 1.00 95.12 478 ARG A N 1
ATOM 3691 C CA . ARG A 1 478 ? 28.994 -14.144 -11.275 1.00 95.12 478 ARG A CA 1
ATOM 3692 C C . ARG A 1 478 ? 28.970 -15.181 -10.157 1.00 95.12 478 ARG A C 1
ATOM 3694 O O . ARG A 1 478 ? 28.313 -14.975 -9.140 1.00 95.12 478 ARG A O 1
ATOM 3701 N N . SER A 1 479 ? 29.775 -16.232 -10.287 1.00 93.00 479 SER A N 1
ATOM 3702 C CA . SER A 1 479 ? 29.843 -17.337 -9.316 1.00 93.00 479 SER A CA 1
ATOM 3703 C C . SER A 1 479 ? 30.153 -16.887 -7.882 1.00 93.00 479 SER A C 1
ATOM 3705 O O . SER A 1 479 ? 29.565 -17.398 -6.939 1.00 93.00 479 SER A O 1
ATOM 3707 N N . GLN A 1 480 ? 30.986 -15.859 -7.697 1.00 94.06 480 GLN A N 1
ATOM 3708 C CA . GLN A 1 480 ? 31.282 -15.260 -6.381 1.00 94.06 480 GLN A CA 1
ATOM 3709 C C . GLN A 1 480 ? 30.056 -14.653 -5.659 1.00 94.06 480 GLN A C 1
ATOM 3711 O O . GLN A 1 480 ? 30.142 -14.299 -4.483 1.00 94.06 480 GLN A O 1
ATOM 3716 N N . HIS A 1 481 ? 28.937 -14.458 -6.366 1.00 95.06 481 HIS A N 1
ATOM 3717 C CA . HIS A 1 481 ? 27.677 -13.964 -5.806 1.00 95.06 481 HIS A CA 1
ATOM 3718 C C . HIS A 1 481 ? 26.624 -15.067 -5.627 1.00 95.06 481 HIS A C 1
ATOM 3720 O O . HIS A 1 481 ? 25.535 -14.779 -5.144 1.00 95.06 481 HIS A O 1
ATOM 3726 N N . THR A 1 482 ? 26.947 -16.311 -5.990 1.00 94.44 482 THR A N 1
ATOM 3727 C CA . THR A 1 482 ? 26.060 -17.470 -5.823 1.00 94.44 482 THR A CA 1
ATOM 3728 C C . THR A 1 482 ? 26.068 -17.952 -4.373 1.00 94.44 482 THR A C 1
ATOM 3730 O O . THR A 1 482 ? 27.131 -18.032 -3.755 1.00 94.44 482 THR A O 1
ATOM 3733 N N . GLY A 1 483 ? 24.895 -18.269 -3.823 1.00 92.56 483 GLY A N 1
ATOM 3734 C CA . GLY A 1 483 ? 24.738 -18.754 -2.447 1.00 92.56 483 GLY A CA 1
ATOM 3735 C C . GLY A 1 483 ? 23.380 -18.404 -1.842 1.00 92.56 483 GLY A C 1
ATOM 3736 O O . GLY A 1 483 ? 22.467 -18.004 -2.563 1.00 92.56 483 GLY A O 1
ATOM 3737 N N . SER A 1 484 ? 23.257 -18.547 -0.520 1.00 93.81 484 SER A N 1
ATOM 3738 C CA . SER A 1 484 ? 22.039 -18.178 0.210 1.00 93.81 484 SER A CA 1
ATOM 3739 C C . SER A 1 484 ? 21.767 -16.671 0.112 1.00 93.81 484 SER A C 1
ATOM 3741 O O . SER A 1 484 ? 22.699 -15.861 0.094 1.00 93.81 484 SER A O 1
ATOM 3743 N N . ALA A 1 485 ? 20.495 -16.300 0.049 1.00 95.06 485 ALA A N 1
ATOM 3744 C CA . ALA A 1 485 ? 20.010 -14.925 0.012 1.00 95.06 485 ALA A CA 1
ATOM 3745 C C . ALA A 1 485 ? 18.583 -14.862 0.572 1.00 95.06 485 ALA A C 1
ATOM 3747 O O . ALA A 1 485 ? 17.869 -15.861 0.527 1.00 95.06 485 ALA A O 1
ATOM 3748 N N . MET A 1 486 ? 18.151 -13.698 1.045 1.00 95.56 486 MET A N 1
ATOM 3749 C CA . MET A 1 486 ? 16.747 -13.447 1.364 1.00 95.56 486 MET A CA 1
ATOM 3750 C C . MET A 1 486 ? 16.013 -12.965 0.113 1.00 95.56 486 MET A C 1
ATOM 3752 O O . MET A 1 486 ? 16.455 -12.040 -0.570 1.00 95.56 486 MET A O 1
ATOM 3756 N N . LEU A 1 487 ? 14.892 -13.601 -0.198 1.00 96.56 487 LEU A N 1
ATOM 3757 C CA . LEU A 1 487 ? 13.957 -13.192 -1.230 1.00 96.56 487 LEU A CA 1
ATOM 3758 C C . LEU A 1 487 ? 12.888 -12.301 -0.604 1.00 96.56 487 LEU A C 1
ATOM 3760 O O . LEU A 1 487 ? 12.035 -12.772 0.146 1.00 96.56 487 LEU A O 1
ATOM 3764 N N . LEU A 1 488 ? 12.920 -11.021 -0.957 1.00 95.44 488 LEU A N 1
ATOM 3765 C CA . LEU A 1 488 ? 11.851 -10.090 -0.640 1.00 95.44 488 LEU A CA 1
ATOM 3766 C C . LEU A 1 488 ? 10.843 -10.131 -1.787 1.00 95.44 488 LEU A C 1
ATOM 3768 O O . LEU A 1 488 ? 11.153 -9.654 -2.887 1.00 95.44 488 LEU A O 1
ATOM 3772 N N . LYS A 1 489 ? 9.681 -10.743 -1.537 1.00 91.38 489 LYS A N 1
ATOM 3773 C CA . LYS A 1 489 ? 8.650 -10.984 -2.562 1.00 91.38 489 LYS A CA 1
ATOM 3774 C C . LYS A 1 489 ? 7.860 -9.718 -2.857 1.00 91.38 489 LYS A C 1
ATOM 3776 O O . LYS A 1 489 ? 7.880 -9.238 -3.984 1.00 91.38 489 LYS A O 1
ATOM 3781 N N . SER A 1 490 ? 7.271 -9.144 -1.816 1.00 84.62 490 SER A N 1
ATOM 3782 C CA . SER A 1 490 ? 6.603 -7.846 -1.870 1.00 84.62 490 SER A CA 1
ATOM 3783 C C . SER A 1 490 ? 7.510 -6.820 -1.196 1.00 84.62 490 SER A C 1
ATOM 3785 O O . SER A 1 490 ? 8.266 -7.150 -0.286 1.00 84.62 490 SER A O 1
ATOM 3787 N N . ARG A 1 491 ? 7.507 -5.569 -1.655 1.00 91.00 491 ARG A N 1
ATOM 3788 C CA . ARG A 1 491 ? 8.337 -4.484 -1.076 1.00 91.00 491 ARG A CA 1
ATOM 3789 C C . ARG A 1 491 ? 7.468 -3.314 -0.641 1.00 91.00 491 ARG A C 1
ATOM 3791 O O . ARG A 1 491 ? 7.794 -2.161 -0.932 1.00 91.00 491 ARG A O 1
ATOM 3798 N N . TYR A 1 492 ? 6.343 -3.656 -0.014 1.00 94.06 492 TYR A N 1
ATOM 3799 C CA . TYR A 1 492 ? 5.184 -2.777 0.152 1.00 94.06 492 TYR A CA 1
ATOM 3800 C C . TYR A 1 492 ? 4.729 -2.159 -1.174 1.00 94.06 492 TYR A C 1
ATOM 3802 O O . TYR A 1 492 ? 4.232 -1.039 -1.225 1.00 94.06 492 TYR A O 1
ATOM 3810 N N . ASP A 1 493 ? 4.963 -2.875 -2.270 1.00 90.62 493 ASP A N 1
ATOM 3811 C CA . ASP A 1 493 ? 4.426 -2.529 -3.568 1.00 90.62 493 ASP A CA 1
ATOM 3812 C C . ASP A 1 493 ? 2.905 -2.681 -3.557 1.00 90.62 493 ASP A C 1
ATOM 3814 O O . ASP A 1 493 ? 2.283 -3.073 -2.573 1.00 90.62 493 ASP A O 1
ATOM 3818 N N . ALA A 1 494 ? 2.283 -2.303 -4.657 1.00 87.81 494 ALA A N 1
ATOM 3819 C CA . ALA A 1 494 ? 0.839 -2.211 -4.699 1.00 87.81 494 ALA A CA 1
ATOM 3820 C C . ALA A 1 494 ? 0.107 -3.544 -4.518 1.00 87.81 494 ALA A C 1
ATOM 3822 O O . ALA A 1 494 ? -0.972 -3.530 -3.948 1.00 87.81 494 ALA A O 1
ATOM 3823 N N . GLU A 1 495 ? 0.708 -4.671 -4.920 1.00 87.94 495 GLU A N 1
ATOM 3824 C CA . GLU A 1 495 ? 0.177 -6.005 -4.601 1.00 87.94 495 GLU A CA 1
ATOM 3825 C C . GLU A 1 495 ? -0.027 -6.152 -3.089 1.00 87.94 495 GLU A C 1
ATOM 3827 O O . GLU A 1 495 ? -1.121 -6.477 -2.639 1.00 87.94 495 GLU A O 1
ATOM 3832 N N . TYR A 1 496 ? 0.986 -5.803 -2.296 1.00 92.94 496 TYR A N 1
ATOM 3833 C CA . TYR A 1 496 ? 0.859 -5.787 -0.847 1.00 92.94 496 TYR A CA 1
ATOM 3834 C C . TYR A 1 496 ? -0.193 -4.775 -0.380 1.00 92.94 496 TYR A C 1
ATOM 3836 O O . TYR A 1 496 ? -1.049 -5.112 0.433 1.00 92.94 496 TYR A O 1
ATOM 3844 N N . LEU A 1 497 ? -0.139 -3.533 -0.870 1.00 94.31 497 LEU A N 1
ATOM 3845 C CA . LEU A 1 497 ? -1.015 -2.466 -0.383 1.00 94.31 497 LEU A CA 1
ATOM 3846 C C . LEU A 1 497 ? -2.498 -2.769 -0.624 1.00 94.31 497 LEU A C 1
ATOM 3848 O O . LEU A 1 497 ? -3.281 -2.611 0.307 1.00 94.31 497 LEU A O 1
ATOM 3852 N N . ASP A 1 498 ? -2.870 -3.226 -1.820 1.00 90.25 498 ASP A N 1
ATOM 3853 C CA . ASP A 1 498 ? -4.260 -3.542 -2.176 1.00 90.25 498 ASP A CA 1
ATOM 3854 C C . ASP A 1 498 ? -4.778 -4.786 -1.437 1.00 90.25 498 ASP A C 1
ATOM 3856 O O . ASP A 1 498 ? -5.965 -4.871 -1.132 1.00 90.25 498 ASP A O 1
ATOM 3860 N N . ASN A 1 499 ? -3.888 -5.721 -1.081 1.00 90.31 499 ASN A N 1
ATOM 3861 C CA . ASN A 1 499 ? -4.238 -6.871 -0.245 1.00 90.31 499 ASN A CA 1
ATOM 3862 C C . ASN A 1 499 ? -4.392 -6.512 1.242 1.00 90.31 499 ASN A C 1
ATOM 3864 O O . ASN A 1 499 ? -5.118 -7.195 1.961 1.00 90.31 499 ASN A O 1
ATOM 3868 N N . GLN A 1 500 ? -3.696 -5.479 1.731 1.00 92.19 500 GLN A N 1
ATOM 3869 C CA . GLN A 1 500 ? -3.738 -5.089 3.147 1.00 92.19 500 GLN A CA 1
ATOM 3870 C C . GLN A 1 500 ? -4.746 -3.978 3.457 1.00 92.19 500 GLN A C 1
ATOM 3872 O O . GLN A 1 500 ? -5.236 -3.893 4.584 1.00 92.19 500 GLN A O 1
ATOM 3877 N N . PHE A 1 501 ? -5.034 -3.099 2.499 1.00 92.50 501 PHE A N 1
ATOM 3878 C CA . PHE A 1 501 ? -5.864 -1.917 2.705 1.00 92.50 501 PHE A CA 1
ATOM 3879 C C . PHE A 1 501 ? -6.819 -1.721 1.528 1.00 92.50 501 PHE A C 1
ATOM 3881 O O . PHE A 1 501 ? -6.439 -1.884 0.371 1.00 92.50 501 PHE A O 1
ATOM 3888 N N . ILE A 1 502 ? -8.052 -1.300 1.821 1.00 85.50 502 ILE A N 1
ATOM 3889 C CA . ILE A 1 502 ? -9.039 -0.940 0.795 1.00 85.50 502 ILE A CA 1
ATOM 3890 C C . ILE A 1 502 ? -8.455 0.184 -0.071 1.00 85.50 502 ILE A C 1
ATOM 3892 O O . ILE A 1 502 ? -8.095 1.240 0.455 1.00 85.50 502 ILE A O 1
ATOM 3896 N N . ASN A 1 503 ? -8.358 -0.061 -1.383 1.00 85.19 503 ASN A N 1
ATOM 3897 C CA . ASN A 1 503 ? -7.708 0.818 -2.364 1.00 85.19 503 ASN A CA 1
ATOM 3898 C C . ASN A 1 503 ? -6.264 1.187 -1.980 1.00 85.19 503 ASN A C 1
ATOM 3900 O O . ASN A 1 503 ? -5.815 2.307 -2.213 1.00 85.19 503 ASN A O 1
ATOM 3904 N N . GLY A 1 504 ? -5.538 0.285 -1.316 1.00 92.50 504 GLY A N 1
ATOM 3905 C CA . GLY A 1 504 ? -4.279 0.613 -0.659 1.00 92.50 504 GLY A CA 1
ATOM 3906 C C . GLY A 1 504 ? -3.223 1.225 -1.582 1.00 92.50 504 GLY A C 1
ATOM 3907 O O . GLY A 1 504 ? -2.469 2.105 -1.154 1.00 92.50 504 GLY A O 1
ATOM 3908 N N . SER A 1 505 ? -3.162 0.813 -2.845 1.00 90.94 505 SER A N 1
ATOM 3909 C CA . SER A 1 505 ? -2.193 1.336 -3.806 1.00 90.94 505 SER A CA 1
ATOM 3910 C C . SER A 1 505 ? -2.422 2.801 -4.195 1.00 90.94 505 SER A C 1
ATOM 3912 O O . SER A 1 505 ? -1.462 3.438 -4.635 1.00 90.94 505 SER A O 1
ATOM 3914 N N . ASP A 1 506 ? -3.599 3.376 -3.919 1.00 89.75 506 ASP A N 1
ATOM 3915 C CA . ASP A 1 506 ? -3.887 4.809 -4.094 1.00 89.75 506 ASP A CA 1
ATOM 3916 C C . ASP A 1 506 ? -3.204 5.689 -3.027 1.00 89.75 506 ASP A C 1
ATOM 3918 O O . ASP A 1 506 ? -3.003 6.889 -3.224 1.00 89.75 506 ASP A O 1
ATOM 3922 N N . GLY A 1 507 ? -2.813 5.109 -1.886 1.00 93.75 507 GLY A N 1
ATOM 3923 C CA . GLY A 1 507 ? -2.186 5.837 -0.777 1.00 93.75 507 GLY A CA 1
ATOM 3924 C C . GLY A 1 507 ? -0.773 6.304 -1.101 1.00 93.75 507 GLY A C 1
ATOM 3925 O O . GLY A 1 507 ? -0.055 5.635 -1.830 1.00 93.75 507 GLY A O 1
ATOM 3926 N N . ALA A 1 508 ? -0.320 7.432 -0.555 1.00 95.75 508 ALA A N 1
ATOM 3927 C CA . ALA A 1 508 ? 1.027 7.942 -0.833 1.00 95.75 508 ALA A CA 1
ATOM 3928 C C . ALA A 1 508 ? 2.085 7.294 0.079 1.00 95.75 508 ALA A C 1
ATOM 3930 O O . ALA A 1 508 ? 1.925 7.283 1.300 1.00 95.75 508 ALA A O 1
ATOM 3931 N N . MET A 1 509 ? 3.188 6.796 -0.488 1.00 97.69 509 MET A N 1
ATOM 3932 C CA . MET A 1 509 ? 4.257 6.119 0.254 1.00 97.69 509 MET A CA 1
ATOM 3933 C C . MET A 1 509 ? 5.623 6.791 0.070 1.00 97.69 509 MET A C 1
ATOM 3935 O O . MET A 1 509 ? 6.086 6.996 -1.055 1.00 97.69 509 MET A O 1
ATOM 3939 N N . PHE A 1 510 ? 6.307 7.069 1.183 1.00 98.12 510 PHE A N 1
ATOM 3940 C CA . PHE A 1 510 ? 7.579 7.794 1.223 1.00 98.12 510 PHE A CA 1
ATOM 3941 C C . PHE A 1 510 ? 8.641 7.021 2.011 1.00 98.12 510 PHE A C 1
ATOM 3943 O O . PHE A 1 510 ? 8.466 6.750 3.197 1.00 98.12 510 PHE A O 1
ATOM 3950 N N . GLU A 1 511 ? 9.767 6.704 1.375 1.00 97.44 511 GLU A N 1
ATOM 3951 C CA . GLU A 1 511 ? 10.946 6.115 2.024 1.00 97.44 511 GLU A CA 1
ATOM 3952 C C . GLU A 1 511 ? 11.846 7.217 2.589 1.00 97.44 511 GLU A C 1
ATOM 3954 O O . GLU A 1 511 ? 12.261 8.127 1.871 1.00 97.44 511 GLU A O 1
ATOM 3959 N N . TYR A 1 512 ? 12.143 7.131 3.882 1.00 97.25 512 TYR A N 1
ATOM 3960 C CA . TYR A 1 512 ? 13.010 8.053 4.602 1.00 97.25 512 TYR A CA 1
ATOM 3961 C C . TYR A 1 512 ? 14.474 7.634 4.455 1.00 97.25 512 TYR A C 1
ATOM 3963 O O . TYR A 1 512 ? 14.874 6.588 4.966 1.00 97.25 512 TYR A O 1
ATOM 3971 N N 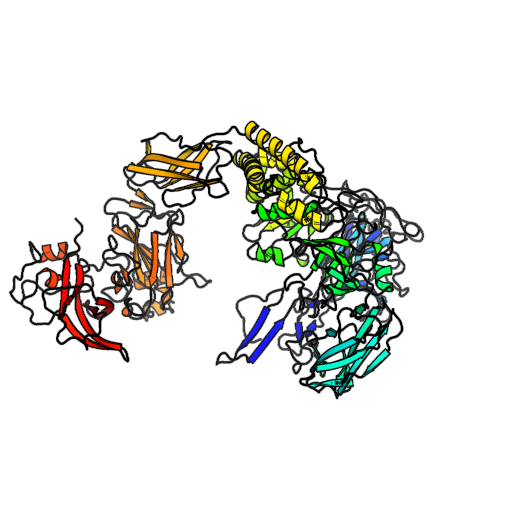. GLU A 1 513 ? 15.274 8.455 3.776 1.00 93.06 513 GLU A N 1
ATOM 3972 C CA . GLU A 1 513 ? 16.596 8.060 3.278 1.00 93.06 513 GLU A CA 1
ATOM 3973 C C . GLU A 1 513 ? 17.675 9.137 3.510 1.00 93.06 513 GLU A C 1
ATOM 3975 O O . GLU A 1 513 ? 17.408 10.341 3.639 1.00 93.06 513 GLU A O 1
ATOM 3980 N N . LEU A 1 514 ? 18.931 8.688 3.564 1.00 92.62 514 LEU A N 1
ATOM 3981 C CA . LEU A 1 514 ? 20.117 9.528 3.661 1.00 92.62 514 LEU A CA 1
ATOM 3982 C C . LEU A 1 514 ? 20.578 10.065 2.302 1.00 92.62 514 LEU A C 1
ATOM 3984 O O . LEU A 1 514 ? 20.447 9.455 1.242 1.00 92.62 514 LEU A O 1
ATOM 3988 N N . ILE A 1 515 ? 21.274 11.197 2.362 1.00 92.38 515 ILE A N 1
ATOM 3989 C CA . ILE A 1 515 ? 22.034 11.731 1.235 1.00 92.38 515 ILE A CA 1
ATOM 3990 C C . ILE A 1 515 ? 23.457 11.198 1.277 1.00 92.38 515 ILE A C 1
ATOM 3992 O O . ILE A 1 515 ? 24.272 11.624 2.094 1.00 92.38 515 ILE A O 1
ATOM 3996 N N . TYR A 1 516 ? 23.741 10.297 0.350 1.00 89.50 516 TYR A N 1
ATOM 3997 C CA . TYR A 1 516 ? 25.062 9.763 0.035 1.00 89.50 516 TYR A CA 1
ATOM 3998 C C . TYR A 1 516 ? 25.867 10.740 -0.830 1.00 89.50 516 TYR A C 1
ATOM 4000 O O . TYR A 1 516 ? 25.362 11.275 -1.824 1.00 89.50 516 TYR A O 1
ATOM 4008 N N . THR A 1 517 ? 27.120 10.995 -0.450 1.00 88.06 517 THR A N 1
ATOM 4009 C CA . THR A 1 517 ? 27.958 12.019 -1.089 1.00 88.06 517 THR A CA 1
ATOM 4010 C C . THR A 1 517 ? 29.110 11.406 -1.887 1.00 88.06 517 THR A C 1
ATOM 4012 O O . THR A 1 517 ? 30.139 11.043 -1.322 1.00 88.06 517 THR A O 1
ATOM 4015 N N . LEU A 1 518 ? 29.001 11.409 -3.219 1.00 88.06 518 LEU A N 1
ATOM 4016 C CA . LEU A 1 518 ? 30.095 11.019 -4.123 1.00 88.06 518 LEU A CA 1
ATOM 4017 C C . LEU A 1 518 ? 31.227 12.061 -4.101 1.00 88.06 518 LEU A C 1
ATOM 4019 O O . LEU A 1 518 ? 30.965 13.264 -4.047 1.00 88.06 518 LEU A O 1
ATOM 4023 N N . ARG A 1 519 ? 32.492 11.619 -4.151 1.00 88.31 519 ARG A N 1
ATOM 4024 C CA . ARG A 1 519 ? 33.671 12.520 -4.148 1.00 88.31 519 ARG A CA 1
ATOM 4025 C C . ARG A 1 519 ? 34.745 12.171 -5.180 1.00 88.31 519 ARG A C 1
ATOM 4027 O O . ARG A 1 519 ? 35.593 13.010 -5.473 1.00 88.31 519 ARG A O 1
ATOM 4034 N N . GLU A 1 520 ? 34.755 10.950 -5.706 1.00 90.19 520 GLU A N 1
ATOM 4035 C CA . GLU A 1 520 ? 35.719 10.471 -6.697 1.00 90.19 520 GLU A CA 1
ATOM 4036 C C . GLU A 1 520 ? 35.117 10.487 -8.101 1.00 90.19 520 GLU A C 1
ATOM 4038 O O . GLU A 1 520 ? 33.916 10.291 -8.291 1.00 90.19 520 GLU A O 1
ATOM 4043 N N . THR A 1 521 ? 35.976 10.675 -9.103 1.00 92.81 521 THR A N 1
ATOM 4044 C CA . THR A 1 521 ? 35.608 10.579 -10.517 1.00 92.81 521 THR A CA 1
ATOM 4045 C C . THR A 1 521 ? 36.642 9.773 -11.308 1.00 92.81 521 THR A C 1
ATOM 4047 O O . THR A 1 521 ? 37.781 9.601 -10.873 1.00 92.81 521 THR A O 1
ATOM 4050 N N . THR A 1 522 ? 36.286 9.312 -12.510 1.00 92.56 522 THR A N 1
ATOM 4051 C CA . THR A 1 522 ? 37.206 8.625 -13.439 1.00 92.56 522 THR A CA 1
ATOM 4052 C C . THR A 1 522 ? 38.256 9.538 -14.081 1.00 92.56 522 THR A C 1
ATOM 4054 O O . THR A 1 522 ? 39.076 9.056 -14.860 1.00 92.56 522 THR A O 1
ATOM 4057 N N . GLY A 1 523 ? 38.239 10.846 -13.805 1.00 83.75 523 GLY A N 1
ATOM 4058 C CA . GLY A 1 523 ? 39.190 11.794 -14.385 1.00 83.75 523 GLY A CA 1
ATOM 4059 C C . GLY A 1 523 ? 38.749 13.250 -14.259 1.00 83.75 523 GLY A C 1
ATOM 4060 O O . GLY A 1 523 ? 37.951 13.733 -15.057 1.00 83.75 523 GLY A O 1
ATOM 4061 N N . GLY A 1 524 ? 39.307 13.970 -13.281 1.00 89.19 524 GLY A N 1
ATOM 4062 C CA . GLY A 1 524 ? 39.031 15.393 -13.054 1.00 89.19 524 GLY A CA 1
ATOM 4063 C C . GLY A 1 524 ? 37.559 15.710 -12.751 1.00 89.19 524 GLY A C 1
ATOM 4064 O O . GLY A 1 524 ? 36.717 14.827 -12.619 1.00 89.19 524 GLY A O 1
ATOM 4065 N N . VAL A 1 525 ? 37.224 16.997 -12.658 1.00 90.56 525 VAL A N 1
ATOM 4066 C CA . VAL A 1 525 ? 35.868 17.462 -12.287 1.00 90.56 525 VAL A CA 1
ATOM 4067 C C . VAL A 1 525 ? 34.794 17.227 -13.364 1.00 90.56 525 VAL A C 1
ATOM 4069 O O . VAL A 1 525 ? 33.625 17.514 -13.129 1.00 90.56 525 VAL A O 1
ATOM 4072 N N . GLU A 1 526 ? 35.177 16.749 -14.552 1.00 92.56 526 GLU A N 1
ATOM 4073 C CA . GLU A 1 526 ? 34.252 16.409 -15.645 1.00 92.56 526 GLU A CA 1
ATOM 4074 C C . GLU A 1 526 ? 34.103 14.885 -15.856 1.00 92.56 526 GLU A C 1
ATOM 4076 O O . GLU A 1 526 ? 33.271 14.463 -16.659 1.00 92.56 526 GLU A O 1
ATOM 4081 N N . GLY A 1 527 ? 34.881 14.056 -15.145 1.00 93.50 527 GLY A N 1
ATOM 4082 C CA . GLY A 1 527 ? 34.828 12.592 -15.238 1.00 93.50 527 GLY A CA 1
ATOM 4083 C C . GLY A 1 527 ? 33.579 11.977 -14.595 1.00 93.50 527 GLY A C 1
ATOM 4084 O O . GLY A 1 527 ? 32.877 12.633 -13.828 1.00 93.50 527 GLY A O 1
ATOM 4085 N N . LEU A 1 528 ? 33.312 10.697 -14.882 1.00 92.75 528 LEU A N 1
ATOM 4086 C CA . LEU A 1 528 ? 32.176 9.972 -14.299 1.00 92.75 528 LEU A CA 1
ATOM 4087 C C . LEU A 1 528 ? 32.386 9.794 -12.799 1.00 92.75 528 LEU A C 1
ATOM 4089 O O . LEU A 1 528 ? 33.468 9.376 -12.388 1.00 92.75 528 LEU A O 1
ATOM 4093 N N . LYS A 1 529 ? 31.359 10.073 -11.998 1.00 90.56 529 LYS A N 1
ATOM 4094 C CA . LYS A 1 529 ? 31.399 9.874 -10.546 1.00 90.56 529 LYS A CA 1
ATOM 4095 C C . LYS A 1 529 ? 31.463 8.382 -10.212 1.00 90.56 529 LYS A C 1
ATOM 4097 O O . LYS A 1 529 ? 30.883 7.554 -10.914 1.00 90.56 529 LYS A O 1
ATOM 4102 N N . LEU A 1 530 ? 32.210 8.038 -9.167 1.00 89.06 530 LEU A N 1
ATOM 4103 C CA . LEU A 1 530 ? 32.456 6.658 -8.745 1.00 89.06 530 LEU A CA 1
ATOM 4104 C C . LEU A 1 530 ? 31.813 6.380 -7.388 1.00 89.06 530 LEU A C 1
ATOM 4106 O O . LEU A 1 530 ? 31.714 7.272 -6.559 1.00 89.06 530 LEU A O 1
ATOM 4110 N N . THR A 1 531 ? 31.432 5.127 -7.138 1.00 84.56 531 THR A N 1
ATOM 4111 C CA . THR A 1 531 ? 30.982 4.698 -5.806 1.00 84.56 531 THR A CA 1
ATOM 4112 C C . THR A 1 531 ? 32.124 4.669 -4.806 1.00 84.56 531 THR A C 1
ATOM 4114 O O . THR A 1 531 ? 33.224 4.182 -5.120 1.00 84.56 531 THR A O 1
ATOM 4117 N N . GLN A 1 532 ? 31.825 5.099 -3.584 1.00 78.25 532 GLN A N 1
ATOM 4118 C CA . GLN A 1 532 ? 32.748 5.151 -2.455 1.00 78.25 532 GLN A CA 1
ATOM 4119 C C . GLN A 1 532 ? 31.977 5.298 -1.141 1.00 78.25 532 GLN A C 1
ATOM 4121 O O . GLN A 1 532 ? 30.792 5.577 -1.152 1.00 78.25 532 GLN A O 1
ATOM 4126 N N . ASP A 1 533 ? 32.667 5.174 -0.013 1.00 70.81 533 ASP A N 1
ATOM 4127 C CA . ASP A 1 533 ? 32.115 5.597 1.272 1.00 70.81 533 ASP A CA 1
ATOM 4128 C C . ASP A 1 533 ? 32.476 7.077 1.495 1.00 70.81 533 ASP A C 1
ATOM 4130 O O . ASP A 1 533 ? 33.581 7.412 1.931 1.00 70.81 533 ASP A O 1
ATOM 4134 N N . GLY A 1 534 ? 31.603 7.978 1.035 1.00 70.62 534 GLY A N 1
ATOM 4135 C CA . GLY A 1 534 ? 31.851 9.425 1.016 1.00 70.62 534 GLY A CA 1
ATOM 4136 C C . GLY A 1 534 ? 31.189 10.213 2.152 1.00 70.62 534 GLY A C 1
ATOM 4137 O O . GLY A 1 534 ? 31.339 11.444 2.213 1.00 70.62 534 GLY A O 1
ATOM 4138 N N . GLY A 1 535 ? 30.510 9.509 3.061 1.00 83.88 535 GLY A N 1
ATOM 4139 C CA . GLY A 1 535 ? 29.716 10.058 4.157 1.00 83.88 535 GLY A CA 1
ATOM 4140 C C . GLY A 1 535 ? 28.251 10.295 3.782 1.00 83.88 535 GLY A C 1
ATOM 4141 O O . GLY A 1 535 ? 27.914 10.526 2.617 1.00 83.88 535 GLY A O 1
ATOM 4142 N N . THR A 1 536 ? 27.392 10.271 4.800 1.00 89.81 536 THR A N 1
ATOM 4143 C CA . THR A 1 536 ? 25.941 10.389 4.658 1.00 89.81 536 THR A CA 1
ATOM 4144 C C . THR A 1 536 ? 25.369 11.517 5.517 1.00 89.81 536 THR A C 1
ATOM 4146 O O . THR A 1 536 ? 25.889 11.853 6.587 1.00 89.81 536 THR A O 1
ATOM 4149 N N . HIS A 1 537 ? 24.278 12.120 5.046 1.00 90.38 537 HIS A N 1
ATOM 4150 C CA . HIS A 1 537 ? 23.584 13.201 5.743 1.00 90.38 537 HIS A CA 1
ATOM 4151 C C . HIS A 1 537 ? 22.076 12.952 5.769 1.00 90.38 537 HIS A C 1
ATOM 4153 O O . HIS A 1 537 ? 21.460 12.740 4.731 1.00 90.38 537 HIS A O 1
ATOM 4159 N N . GLY A 1 538 ? 21.475 13.027 6.957 1.00 92.31 538 GLY A N 1
ATOM 4160 C CA . GLY A 1 538 ? 20.032 12.876 7.150 1.00 92.31 538 GLY A CA 1
ATOM 4161 C C . GLY A 1 538 ? 19.398 14.116 7.774 1.00 92.31 538 GLY A C 1
ATOM 4162 O O . GLY A 1 538 ? 20.032 14.854 8.541 1.00 92.31 538 GLY A O 1
ATOM 4163 N N . VAL A 1 539 ? 18.120 14.319 7.492 1.00 94.31 539 VAL A N 1
ATOM 4164 C CA . VAL A 1 539 ? 17.275 15.366 8.094 1.00 94.31 539 VAL A CA 1
ATOM 4165 C C . VAL A 1 539 ? 16.429 14.776 9.213 1.00 94.31 539 VAL A C 1
ATOM 4167 O O . VAL A 1 539 ? 16.211 13.579 9.183 1.00 94.31 539 VAL A O 1
ATOM 4170 N N . PRO A 1 540 ? 15.972 15.532 10.222 1.00 94.75 540 PRO A N 1
ATOM 4171 C CA . PRO A 1 540 ? 15.001 15.013 11.189 1.00 94.75 540 PRO A CA 1
ATOM 4172 C C . PRO A 1 540 ? 13.614 14.811 10.546 1.00 94.75 540 PRO A C 1
ATOM 4174 O O . PRO A 1 540 ? 13.321 15.413 9.516 1.00 94.75 540 PRO A O 1
ATOM 4177 N N . VAL A 1 541 ? 12.735 14.036 11.194 1.00 96.38 541 VAL A N 1
ATOM 4178 C CA . VAL A 1 541 ? 11.322 13.847 10.794 1.00 96.38 541 VAL A CA 1
ATOM 4179 C C . VAL A 1 541 ? 10.505 15.102 11.124 1.00 96.38 541 VAL A C 1
ATOM 4181 O O . VAL A 1 541 ? 9.718 15.130 12.068 1.00 96.38 541 VAL A O 1
ATOM 4184 N N . ARG A 1 542 ? 10.801 16.205 10.429 1.00 95.94 542 ARG A N 1
ATOM 4185 C CA . ARG A 1 542 ? 10.271 17.556 10.662 1.00 95.94 542 ARG A CA 1
ATOM 4186 C C . ARG A 1 542 ? 10.098 18.302 9.344 1.00 95.94 542 ARG A C 1
ATOM 4188 O O . ARG A 1 542 ? 10.788 18.003 8.374 1.00 95.94 542 ARG A O 1
ATOM 4195 N N . ASN A 1 543 ? 9.214 19.299 9.331 1.00 95.81 543 ASN A N 1
ATOM 4196 C CA . ASN A 1 543 ? 9.072 20.220 8.202 1.00 95.81 543 ASN A CA 1
ATOM 4197 C C . ASN A 1 543 ? 10.425 20.897 7.882 1.00 95.81 543 ASN A C 1
ATOM 4199 O O . ASN A 1 543 ? 11.111 21.377 8.787 1.00 95.81 543 ASN A O 1
ATOM 4203 N N . LEU A 1 544 ? 10.807 20.921 6.600 1.00 92.31 544 LEU A N 1
ATOM 4204 C CA . LEU A 1 544 ? 12.124 21.367 6.123 1.00 92.31 544 LEU A CA 1
ATOM 4205 C C . LEU A 1 544 ? 12.138 22.810 5.594 1.00 92.31 544 LEU A C 1
ATOM 4207 O O . LEU A 1 544 ? 13.137 23.232 5.017 1.00 92.31 544 LEU A O 1
ATOM 4211 N N . GLY A 1 545 ? 11.068 23.582 5.803 1.00 86.19 545 GLY A N 1
ATOM 4212 C CA . GLY A 1 545 ? 11.013 25.001 5.431 1.00 86.19 545 GLY A CA 1
ATOM 4213 C C . GLY A 1 545 ? 9.801 25.403 4.590 1.00 86.19 545 GLY A C 1
ATOM 4214 O O . GLY A 1 545 ? 9.927 26.267 3.724 1.00 86.19 545 GLY A O 1
ATOM 4215 N N . GLY A 1 546 ? 8.635 24.800 4.831 1.00 89.12 546 GLY A N 1
ATOM 4216 C CA . GLY A 1 546 ? 7.365 25.123 4.173 1.00 89.12 546 GLY A CA 1
ATOM 4217 C C . GLY A 1 546 ? 6.875 24.024 3.228 1.00 89.12 546 GLY A C 1
ATOM 4218 O O . GLY A 1 546 ? 7.196 22.852 3.413 1.00 89.12 546 GLY A O 1
ATOM 4219 N N . SER A 1 547 ? 6.090 24.412 2.220 1.00 93.00 547 SER A N 1
ATOM 4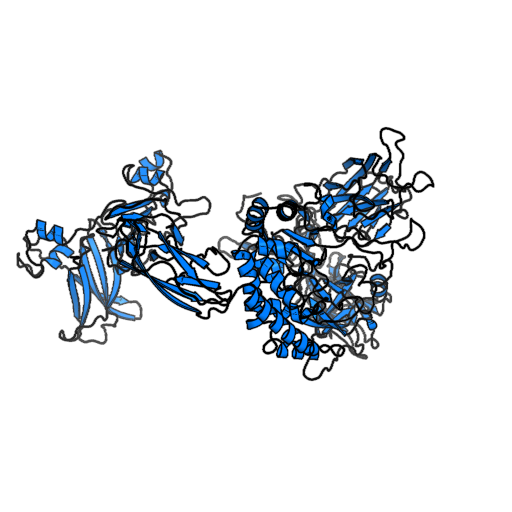220 C CA . SER A 1 547 ? 5.433 23.511 1.257 1.00 93.00 547 SER A CA 1
ATOM 4221 C C . SER A 1 547 ? 6.247 23.234 -0.015 1.00 93.00 547 SER A C 1
ATOM 4223 O O . SER A 1 547 ? 5.762 22.579 -0.935 1.00 93.00 547 SER A O 1
ATOM 4225 N N . ASN A 1 548 ? 7.485 23.734 -0.107 1.00 91.75 548 ASN A N 1
ATOM 4226 C CA . ASN A 1 548 ? 8.331 23.480 -1.271 1.00 91.75 548 ASN A CA 1
ATOM 4227 C C . ASN A 1 548 ? 8.792 22.013 -1.293 1.00 91.75 548 ASN A C 1
ATOM 4229 O O . ASN A 1 548 ? 9.761 21.663 -0.617 1.00 91.75 548 ASN A O 1
ATOM 4233 N N . LYS A 1 549 ? 8.128 21.185 -2.108 1.00 93.25 549 LYS A N 1
ATOM 4234 C CA . LYS A 1 549 ? 8.406 19.747 -2.252 1.00 93.25 549 LYS A CA 1
ATOM 4235 C C . LYS A 1 549 ? 9.857 19.413 -2.583 1.00 93.25 549 LYS A C 1
ATOM 4237 O O . LYS A 1 549 ? 10.370 18.395 -2.124 1.00 93.25 549 LYS A O 1
ATOM 4242 N N . GLU A 1 550 ? 10.561 20.292 -3.298 1.00 92.56 550 GLU A N 1
ATOM 4243 C CA . GLU A 1 550 ? 11.953 20.033 -3.668 1.00 92.56 550 GLU A CA 1
ATOM 4244 C C . GLU A 1 550 ? 12.845 19.886 -2.425 1.00 92.56 550 GLU A C 1
ATOM 4246 O O . GLU A 1 550 ? 13.753 19.065 -2.440 1.00 92.56 550 GLU A O 1
ATOM 4251 N N . LEU A 1 551 ? 12.548 20.565 -1.307 1.00 92.00 551 LEU A N 1
ATOM 4252 C CA . LEU A 1 551 ? 13.307 20.429 -0.050 1.00 92.00 551 LEU A CA 1
ATOM 4253 C C . LEU A 1 551 ? 13.240 19.019 0.561 1.00 92.00 551 LEU A C 1
ATOM 4255 O O . LEU A 1 551 ? 14.118 18.652 1.339 1.00 92.00 551 LEU A O 1
ATOM 4259 N N . TYR A 1 552 ? 12.218 18.238 0.211 1.00 94.12 552 TYR A N 1
ATOM 4260 C CA . TYR A 1 552 ? 11.947 16.914 0.771 1.00 94.12 552 TYR A CA 1
ATOM 4261 C C . TYR A 1 552 ? 12.395 15.784 -0.158 1.00 94.12 552 TYR A C 1
ATOM 4263 O O . TYR A 1 552 ? 12.801 14.733 0.328 1.00 94.12 552 TYR A O 1
ATOM 4271 N N . ARG A 1 553 ? 12.381 16.019 -1.476 1.00 93.12 553 ARG A N 1
ATOM 4272 C CA . ARG A 1 553 ? 12.477 15.005 -2.540 1.00 93.12 553 ARG A CA 1
ATOM 4273 C C . ARG A 1 553 ? 13.570 13.954 -2.380 1.00 93.12 553 ARG A C 1
ATOM 4275 O O . ARG A 1 553 ? 13.353 12.793 -2.696 1.00 93.12 553 ARG A O 1
ATOM 4282 N N . TRP A 1 554 ? 14.754 14.356 -1.929 1.00 92.81 554 TRP A N 1
ATOM 4283 C CA . TRP A 1 554 ? 15.904 13.447 -1.842 1.00 92.81 554 TRP A CA 1
ATOM 4284 C C . TRP A 1 554 ? 16.060 12.793 -0.469 1.00 92.81 554 TRP A C 1
ATOM 4286 O O . TRP A 1 554 ? 16.798 11.826 -0.342 1.00 92.81 554 TRP A O 1
ATOM 4296 N N . HIS A 1 555 ? 15.360 13.308 0.541 1.00 93.88 555 HIS A N 1
ATOM 4297 C CA . HIS A 1 555 ? 15.303 12.733 1.886 1.00 93.88 555 HIS A CA 1
ATOM 4298 C C . HIS A 1 555 ? 14.083 11.828 2.089 1.00 93.88 555 HIS A C 1
ATOM 4300 O O . HIS A 1 555 ? 14.061 11.022 3.015 1.00 93.88 555 HIS A O 1
ATOM 4306 N N . TRP A 1 556 ? 13.066 12.003 1.245 1.00 96.12 556 TRP A N 1
ATOM 4307 C CA . TRP A 1 556 ? 11.778 11.329 1.303 1.00 96.12 556 TRP A CA 1
ATOM 4308 C C . TRP A 1 556 ? 11.416 10.859 -0.102 1.00 96.12 556 TRP A C 1
ATOM 4310 O O . TRP A 1 556 ? 10.811 11.593 -0.879 1.00 96.12 556 TRP A O 1
ATOM 4320 N N . LEU A 1 557 ? 11.851 9.654 -0.460 1.00 95.94 557 LEU A N 1
ATOM 4321 C CA . LEU A 1 557 ? 11.690 9.126 -1.809 1.00 95.94 557 LEU A CA 1
ATOM 4322 C C . LEU A 1 557 ? 10.268 8.599 -1.995 1.00 95.94 557 LEU A C 1
ATOM 4324 O O . LEU A 1 557 ? 9.851 7.685 -1.290 1.00 95.94 557 LEU A O 1
ATOM 4328 N N . VAL A 1 558 ? 9.544 9.119 -2.983 1.00 95.44 558 VAL A N 1
ATOM 4329 C CA . VAL A 1 558 ? 8.219 8.605 -3.358 1.00 95.44 558 VAL A CA 1
ATOM 4330 C C . VAL A 1 558 ? 8.344 7.179 -3.907 1.00 95.44 558 VAL A C 1
ATOM 4332 O O . VAL A 1 558 ? 9.137 6.917 -4.821 1.00 95.44 558 VAL A O 1
ATOM 4335 N N . LYS A 1 559 ? 7.583 6.236 -3.349 1.00 93.69 559 LYS A N 1
ATOM 4336 C CA . LYS A 1 559 ? 7.682 4.799 -3.663 1.00 93.69 559 LYS A CA 1
ATOM 4337 C C . LYS A 1 559 ? 6.548 4.255 -4.522 1.00 93.69 559 LYS A C 1
ATOM 4339 O O . LYS A 1 559 ? 6.754 3.228 -5.161 1.00 93.69 559 LYS A O 1
ATOM 4344 N N . ASN A 1 560 ? 5.426 4.955 -4.588 1.00 91.56 560 ASN A N 1
ATOM 4345 C CA . ASN A 1 560 ? 4.295 4.700 -5.476 1.00 91.56 560 ASN A CA 1
ATOM 4346 C C . ASN A 1 560 ? 3.665 6.037 -5.905 1.00 91.56 560 ASN A C 1
ATOM 4348 O O . ASN A 1 560 ? 4.032 7.073 -5.358 1.00 91.56 560 ASN A O 1
ATOM 4352 N N . ASN A 1 561 ? 2.765 6.023 -6.892 1.00 89.06 561 ASN A N 1
ATOM 4353 C CA . ASN A 1 561 ? 2.038 7.216 -7.366 1.00 89.06 561 ASN A CA 1
ATOM 4354 C C . ASN A 1 561 ? 2.974 8.403 -7.658 1.00 89.06 561 ASN A C 1
ATOM 4356 O O . ASN A 1 561 ? 2.739 9.550 -7.274 1.00 89.06 561 ASN A O 1
ATOM 4360 N N . ARG A 1 562 ? 4.121 8.100 -8.281 1.00 88.75 562 ARG A N 1
ATOM 4361 C CA . ARG A 1 562 ? 5.206 9.062 -8.508 1.00 88.75 562 ARG A CA 1
ATOM 4362 C C . ARG A 1 562 ? 4.812 10.150 -9.504 1.00 88.75 562 ARG A C 1
ATOM 4364 O O . ARG A 1 562 ? 5.297 11.275 -9.406 1.00 88.75 562 ARG A O 1
ATOM 4371 N N . ASP A 1 563 ? 3.905 9.818 -10.410 1.00 85.88 563 ASP A N 1
ATOM 4372 C CA . ASP A 1 563 ? 3.238 10.709 -11.350 1.00 85.88 563 ASP A CA 1
ATOM 4373 C C . ASP A 1 563 ? 2.416 11.813 -10.661 1.00 85.88 563 ASP A C 1
ATOM 4375 O O . ASP A 1 563 ? 2.266 12.894 -11.226 1.00 85.88 563 ASP A O 1
ATOM 4379 N N . ALA A 1 564 ? 1.948 11.615 -9.427 1.00 90.25 564 ALA A N 1
ATOM 4380 C CA . ALA A 1 564 ? 1.289 12.685 -8.678 1.00 90.25 564 ALA A CA 1
ATOM 4381 C C . ALA A 1 564 ? 2.282 13.768 -8.209 1.00 90.25 564 ALA A C 1
ATOM 4383 O O . ALA A 1 564 ? 1.932 14.946 -8.135 1.00 90.25 564 ALA A O 1
ATOM 4384 N N . ASP A 1 565 ? 3.525 13.372 -7.894 1.00 93.06 565 ASP A N 1
ATOM 4385 C CA . ASP A 1 565 ? 4.579 14.225 -7.319 1.00 93.06 565 ASP A CA 1
ATOM 4386 C C . ASP A 1 565 ? 4.076 15.133 -6.177 1.00 93.06 565 ASP A C 1
ATOM 4388 O O . ASP A 1 565 ? 4.416 16.326 -6.084 1.00 93.06 565 ASP A O 1
ATOM 4392 N N . ASP A 1 566 ? 3.228 14.551 -5.324 1.00 93.94 566 ASP A N 1
ATOM 4393 C CA . ASP A 1 566 ? 2.576 15.211 -4.201 1.00 93.94 566 ASP A CA 1
ATOM 4394 C C . ASP A 1 566 ? 3.246 14.837 -2.873 1.00 93.94 566 ASP A C 1
ATOM 4396 O O . ASP A 1 566 ? 3.295 13.679 -2.469 1.00 93.94 566 ASP A O 1
ATOM 4400 N N . TYR A 1 567 ? 3.765 15.854 -2.187 1.00 96.69 567 TYR A N 1
ATOM 4401 C CA . TYR A 1 567 ? 4.391 15.741 -0.868 1.00 96.69 567 TYR A CA 1
ATOM 4402 C C . TYR A 1 567 ? 3.508 16.337 0.234 1.00 96.69 567 TYR A C 1
ATOM 4404 O O . TYR A 1 567 ? 3.907 16.298 1.395 1.00 96.69 567 TYR A O 1
ATOM 4412 N N . GLY A 1 568 ? 2.347 16.912 -0.098 1.00 96.94 568 GLY A N 1
ATOM 4413 C CA . GLY A 1 568 ? 1.467 17.612 0.842 1.00 96.94 568 GLY A CA 1
ATOM 4414 C C . GLY A 1 568 ? 1.161 16.794 2.100 1.00 96.94 568 GLY A C 1
ATOM 4415 O O . GLY A 1 568 ? 1.521 17.242 3.191 1.00 96.94 568 GLY A O 1
ATOM 4416 N N . PRO A 1 569 ? 0.629 15.563 1.967 1.00 96.69 569 PRO A N 1
ATOM 4417 C CA . PRO A 1 569 ? 0.331 14.705 3.115 1.00 96.69 569 PRO A CA 1
ATOM 4418 C C . PRO A 1 569 ? 1.551 14.413 4.001 1.00 96.69 569 PRO A C 1
ATOM 4420 O O . PRO A 1 569 ? 1.472 14.473 5.229 1.00 96.69 569 PRO A O 1
ATOM 4423 N N . LEU A 1 570 ? 2.717 14.157 3.397 1.00 98.31 570 LEU A N 1
ATOM 4424 C CA . LEU A 1 570 ? 3.956 13.970 4.152 1.00 98.31 570 LEU A CA 1
ATOM 4425 C C . LEU A 1 570 ? 4.355 15.256 4.885 1.00 98.31 570 LEU A C 1
ATOM 4427 O O . LEU A 1 570 ? 4.738 15.209 6.051 1.00 98.31 570 LEU A O 1
ATOM 4431 N N . ILE A 1 571 ? 4.283 16.409 4.223 1.00 98.44 571 ILE A N 1
ATOM 4432 C CA . ILE A 1 571 ? 4.637 17.701 4.818 1.00 98.44 571 ILE A CA 1
ATOM 4433 C C . ILE A 1 571 ? 3.744 17.994 6.029 1.00 98.44 571 ILE A C 1
ATOM 4435 O O . ILE A 1 571 ? 4.257 18.492 7.035 1.00 98.44 571 ILE A O 1
ATOM 4439 N N . ASP A 1 572 ? 2.462 17.635 5.987 1.00 97.62 572 ASP A N 1
ATOM 4440 C CA . ASP A 1 572 ? 1.546 17.761 7.124 1.00 97.62 572 ASP A CA 1
ATOM 4441 C C . ASP A 1 572 ? 1.983 16.878 8.300 1.00 97.62 572 ASP A C 1
ATOM 4443 O O . ASP A 1 572 ? 2.138 17.377 9.420 1.00 97.62 572 ASP A O 1
ATOM 4447 N N . VAL A 1 573 ? 2.309 15.605 8.044 1.00 98.38 573 VAL A N 1
ATOM 4448 C CA . VAL A 1 573 ? 2.865 14.678 9.051 1.00 98.38 573 VAL A CA 1
ATOM 4449 C C . VAL A 1 573 ? 4.153 15.235 9.663 1.00 98.38 573 VAL A C 1
ATOM 4451 O O . VAL A 1 573 ? 4.297 15.322 10.885 1.00 98.38 573 VAL A O 1
ATOM 4454 N N . LEU A 1 574 ? 5.097 15.678 8.832 1.00 98.31 574 LEU A N 1
ATOM 4455 C CA . LEU A 1 574 ? 6.368 16.253 9.277 1.00 98.31 574 LEU A CA 1
ATOM 4456 C C . LEU A 1 574 ? 6.173 17.561 10.061 1.00 98.31 574 LEU A C 1
ATOM 4458 O O . LEU A 1 574 ? 6.942 17.863 10.982 1.00 98.31 574 LEU A O 1
ATOM 4462 N N . THR A 1 575 ? 5.146 18.339 9.725 1.00 98.19 575 THR A N 1
ATOM 4463 C CA . THR A 1 575 ? 4.769 19.555 10.451 1.00 98.19 575 THR A CA 1
ATOM 4464 C C . THR A 1 575 ? 4.206 19.211 11.823 1.00 98.19 575 THR A C 1
ATOM 4466 O O . THR A 1 575 ? 4.673 19.776 12.814 1.00 98.19 575 THR A O 1
ATOM 4469 N N . ALA A 1 576 ? 3.289 18.244 11.910 1.00 97.75 576 ALA A N 1
ATOM 4470 C CA . ALA A 1 576 ? 2.734 17.747 13.168 1.00 97.75 576 ALA A CA 1
ATOM 4471 C C . ALA A 1 576 ? 3.828 17.211 14.098 1.00 97.75 576 ALA A C 1
ATOM 4473 O O . ALA A 1 576 ? 3.914 17.611 15.261 1.00 97.75 576 ALA A O 1
ATOM 4474 N N . MET A 1 577 ? 4.759 16.416 13.564 1.00 97.81 577 MET A N 1
ATOM 4475 C CA . MET A 1 577 ? 5.907 15.899 14.316 1.00 97.81 577 MET A CA 1
ATOM 4476 C C . MET A 1 577 ? 6.818 17.012 14.866 1.00 97.81 577 MET A C 1
ATOM 4478 O O . MET A 1 577 ? 7.501 16.820 15.879 1.00 97.81 577 MET A O 1
ATOM 4482 N N . GLY A 1 578 ? 6.812 18.197 14.248 1.00 96.75 578 GLY A N 1
ATOM 4483 C CA . GLY A 1 578 ? 7.523 19.390 14.716 1.00 96.75 578 GLY A CA 1
ATOM 4484 C C . GLY A 1 578 ? 6.809 20.237 15.763 1.00 96.75 578 GLY A C 1
ATOM 4485 O O . GLY A 1 578 ? 7.461 21.091 16.364 1.00 96.75 578 GLY A O 1
ATOM 4486 N N . GLN A 1 579 ? 5.526 19.993 16.029 1.00 97.44 579 GLN A N 1
ATOM 4487 C CA . GLN A 1 579 ? 4.761 20.738 17.031 1.00 97.44 579 GLN A CA 1
ATOM 4488 C C . GLN A 1 579 ? 5.183 20.393 18.462 1.00 97.44 579 GLN A C 1
ATOM 4490 O O . GLN A 1 579 ? 6.004 19.510 18.696 1.00 97.44 579 GLN A O 1
ATOM 4495 N N . SER A 1 580 ? 4.605 21.075 19.452 1.00 96.06 580 SER A N 1
ATOM 4496 C CA . SER A 1 580 ? 4.801 20.770 20.875 1.00 96.06 580 SER A CA 1
ATOM 4497 C C . SER A 1 580 ? 3.505 20.939 21.678 1.00 96.06 580 SER A C 1
ATOM 4499 O O . SER A 1 580 ? 2.513 21.467 21.177 1.00 96.06 580 SER A O 1
ATOM 4501 N N . GLY A 1 581 ? 3.495 20.465 22.929 1.00 95.88 581 GLY A N 1
ATOM 4502 C CA . GLY A 1 581 ? 2.379 20.669 23.855 1.00 95.88 581 GLY A CA 1
ATOM 4503 C C . GLY A 1 581 ? 1.050 20.090 23.360 1.00 95.88 581 GLY A C 1
ATOM 4504 O O . GLY A 1 581 ? 0.992 18.959 22.884 1.00 95.88 581 GLY A O 1
ATOM 4505 N N . ARG A 1 582 ? -0.033 20.860 23.507 1.00 95.62 582 ARG A N 1
ATOM 4506 C CA . ARG A 1 582 ? -1.389 20.446 23.115 1.00 95.62 582 ARG A CA 1
ATOM 4507 C C . ARG A 1 582 ? -1.509 20.197 21.608 1.00 95.62 582 ARG A C 1
ATOM 4509 O O . ARG A 1 582 ? -1.991 19.137 21.236 1.00 95.62 582 ARG A O 1
ATOM 4516 N N . THR A 1 583 ? -0.981 21.103 20.789 1.00 97.06 583 THR A N 1
ATOM 4517 C CA . THR A 1 583 ? -1.027 21.009 19.323 1.00 97.06 583 THR A CA 1
ATOM 4518 C C . THR A 1 583 ? -0.340 19.751 18.802 1.00 97.06 583 THR A C 1
ATOM 4520 O O . THR A 1 583 ? -0.855 19.112 17.899 1.00 97.06 583 THR A O 1
ATOM 4523 N N . TYR A 1 584 ? 0.789 19.345 19.397 1.00 96.88 584 TYR A N 1
ATOM 4524 C CA . TYR A 1 584 ? 1.434 18.078 19.029 1.00 96.88 584 TYR A CA 1
ATOM 4525 C C . TYR A 1 584 ? 0.509 16.876 19.225 1.00 96.88 584 TYR A C 1
ATOM 4527 O O . TYR A 1 584 ? 0.455 16.019 18.356 1.00 96.88 584 TYR A O 1
ATOM 4535 N N . ARG A 1 585 ? -0.219 16.823 20.346 1.00 95.19 585 ARG A N 1
ATOM 4536 C CA . ARG A 1 585 ? -1.117 15.703 20.661 1.00 95.19 585 ARG A CA 1
ATOM 4537 C C . ARG A 1 585 ? -2.295 15.648 19.695 1.00 95.19 585 ARG A C 1
ATOM 4539 O O . ARG A 1 585 ? -2.540 14.606 19.111 1.00 95.19 585 ARG A O 1
ATOM 4546 N N . GLU A 1 586 ? -2.954 16.786 19.491 1.00 95.62 586 GLU A N 1
ATOM 4547 C CA . GLU A 1 586 ? -4.113 16.887 18.598 1.00 95.62 586 GLU A CA 1
ATOM 4548 C C . GLU A 1 586 ? -3.740 16.554 17.144 1.00 95.62 586 GLU A C 1
ATOM 4550 O O . GLU A 1 586 ? -4.425 15.761 16.505 1.00 95.62 586 GLU A O 1
ATOM 4555 N N . GLU A 1 587 ? -2.625 17.085 16.631 1.00 97.12 587 GLU A N 1
ATOM 4556 C CA . GLU A 1 587 ? -2.223 16.835 15.241 1.00 97.12 587 GLU A CA 1
ATOM 4557 C C . GLU A 1 587 ? -1.673 15.423 15.016 1.00 97.12 587 GLU A C 1
ATOM 4559 O O . GLU A 1 587 ? -1.938 14.834 13.972 1.00 97.12 587 GLU A O 1
ATOM 4564 N N . VAL A 1 588 ? -0.934 14.853 15.974 1.00 96.94 588 VAL A N 1
ATOM 4565 C CA . VAL A 1 588 ? -0.466 13.465 15.859 1.00 96.94 588 VAL A CA 1
ATOM 4566 C C . VAL A 1 588 ? -1.633 12.485 15.915 1.00 96.94 588 VAL A C 1
ATOM 4568 O O . VAL A 1 588 ? -1.679 11.585 15.087 1.00 96.94 588 VAL A O 1
ATOM 4571 N N . ASP A 1 589 ? -2.600 12.667 16.816 1.00 94.06 589 ASP A N 1
ATOM 4572 C CA . ASP A 1 589 ? -3.766 11.774 16.888 1.00 94.06 589 ASP A CA 1
ATOM 4573 C C . ASP A 1 589 ? -4.644 11.873 15.625 1.00 94.06 589 ASP A C 1
ATOM 4575 O O . ASP A 1 589 ? -5.256 10.881 15.205 1.00 94.06 589 ASP A O 1
ATOM 4579 N N . ARG A 1 590 ? -4.679 13.057 14.994 1.00 96.88 590 ARG A N 1
ATOM 4580 C CA . ARG A 1 590 ? -5.383 13.302 13.729 1.00 96.88 590 ARG A CA 1
ATOM 4581 C C . ARG A 1 590 ? -4.681 12.658 12.533 1.00 96.88 590 ARG A C 1
ATOM 4583 O O . ARG A 1 590 ? -5.357 12.057 11.706 1.00 96.88 590 ARG A O 1
ATOM 4590 N N . LEU A 1 591 ? -3.359 12.805 12.424 1.00 98.12 591 LEU A N 1
ATOM 4591 C CA . LEU A 1 591 ? -2.602 12.451 11.217 1.00 98.12 591 LEU A CA 1
ATOM 4592 C C . LEU A 1 591 ? -1.891 11.101 11.277 1.00 98.12 591 LEU A C 1
ATOM 4594 O O . LEU A 1 591 ? -1.525 10.591 10.225 1.00 98.12 591 LEU A O 1
ATOM 4598 N N . LEU A 1 592 ? -1.635 10.530 12.453 1.00 98.31 592 LEU A N 1
ATOM 4599 C CA . LEU A 1 592 ? -0.926 9.256 12.593 1.00 98.31 592 LEU A CA 1
ATOM 4600 C C . LEU A 1 592 ? -1.864 8.169 13.115 1.00 98.31 592 LEU A C 1
ATOM 4602 O O . LEU A 1 592 ? -2.737 8.399 13.958 1.00 98.31 592 LEU A O 1
ATOM 4606 N N . ASP A 1 593 ? -1.610 6.943 12.669 1.00 98.19 593 ASP A N 1
ATOM 4607 C CA . ASP A 1 593 ? -2.070 5.749 13.366 1.00 98.19 593 ASP A CA 1
ATOM 4608 C C . ASP A 1 593 ? -1.097 5.443 14.518 1.00 98.19 593 ASP A C 1
ATOM 4610 O O . ASP A 1 593 ? -0.128 4.694 14.386 1.00 98.19 593 ASP A O 1
ATOM 4614 N N . VAL A 1 594 ? -1.295 6.128 15.649 1.00 98.00 594 VAL A N 1
ATOM 4615 C CA . VAL A 1 594 ? -0.342 6.104 16.769 1.00 98.00 594 VAL A CA 1
ATOM 4616 C C . VAL A 1 594 ? -0.169 4.700 17.354 1.00 98.00 594 VAL A C 1
ATOM 4618 O O . VAL A 1 594 ? 0.954 4.334 17.691 1.00 98.00 594 VAL A O 1
ATOM 4621 N N . ASP A 1 595 ? -1.237 3.903 17.455 1.00 96.88 595 ASP A N 1
ATOM 4622 C CA . ASP A 1 595 ? -1.155 2.523 17.964 1.00 96.88 595 ASP A CA 1
ATOM 4623 C C . ASP A 1 595 ? -0.267 1.667 17.046 1.00 96.88 595 ASP A C 1
ATOM 4625 O O . ASP A 1 595 ? 0.702 1.054 17.501 1.00 96.88 595 ASP A O 1
ATOM 4629 N N . GLN A 1 596 ? -0.493 1.745 15.729 1.00 97.81 596 GLN A N 1
ATOM 4630 C CA . GLN A 1 596 ? 0.315 1.043 14.731 1.00 97.81 596 GLN A CA 1
ATOM 4631 C C . GLN A 1 596 ? 1.795 1.471 14.762 1.00 97.81 596 GLN A C 1
ATOM 4633 O O . GLN A 1 596 ? 2.696 0.623 14.678 1.00 97.81 596 GLN A O 1
ATOM 4638 N N . TRP A 1 597 ? 2.077 2.767 14.941 1.00 98.31 597 TRP A N 1
ATOM 4639 C CA . TRP A 1 597 ? 3.448 3.261 15.115 1.00 98.31 597 TRP A CA 1
ATOM 4640 C C . TRP A 1 597 ? 4.094 2.664 16.364 1.00 98.31 597 TRP A C 1
ATOM 4642 O O . TRP A 1 597 ? 5.204 2.133 16.293 1.00 98.31 597 TRP A O 1
ATOM 4652 N N . LEU A 1 598 ? 3.414 2.731 17.513 1.00 98.56 598 LEU A N 1
ATOM 4653 C CA . LEU A 1 598 ? 3.932 2.230 18.786 1.00 98.56 598 LEU A CA 1
ATOM 4654 C C . LEU A 1 598 ? 4.184 0.720 18.744 1.00 98.56 598 LEU A C 1
ATOM 4656 O O . LEU A 1 598 ? 5.208 0.270 19.265 1.00 98.56 598 LEU A O 1
ATOM 4660 N N . ARG A 1 599 ? 3.319 -0.054 18.081 1.00 98.19 599 ARG A N 1
ATOM 4661 C CA . ARG A 1 599 ? 3.525 -1.494 17.878 1.00 98.19 599 ARG A CA 1
ATOM 4662 C C . ARG A 1 599 ? 4.738 -1.783 16.993 1.00 98.19 599 ARG A C 1
ATOM 4664 O O . ARG A 1 599 ? 5.561 -2.633 17.336 1.00 98.19 599 ARG A O 1
ATOM 4671 N N . SER A 1 600 ? 4.914 -1.015 15.919 1.00 98.25 600 SER A N 1
ATOM 4672 C CA . SER A 1 600 ? 6.094 -1.109 15.051 1.00 98.25 600 SER A CA 1
ATOM 4673 C C . SER A 1 600 ? 7.382 -0.760 15.799 1.00 98.25 600 SER A C 1
ATOM 4675 O O . SER A 1 600 ? 8.395 -1.443 15.643 1.00 98.25 600 SER A O 1
ATOM 4677 N N . PHE A 1 601 ? 7.374 0.267 16.654 1.00 98.50 601 PHE A N 1
ATOM 4678 C CA . PHE A 1 601 ? 8.517 0.568 17.520 1.00 98.50 601 PHE A CA 1
ATOM 4679 C C . PHE A 1 601 ? 8.785 -0.553 18.530 1.00 98.50 601 PHE A C 1
ATOM 4681 O O . PHE A 1 601 ? 9.948 -0.871 18.770 1.00 98.50 601 PHE A O 1
ATOM 4688 N N . ALA A 1 602 ? 7.746 -1.157 19.118 1.00 98.44 602 ALA A N 1
ATOM 4689 C CA . ALA A 1 602 ? 7.896 -2.200 20.130 1.00 98.44 602 ALA A CA 1
ATOM 4690 C C . ALA A 1 602 ? 8.689 -3.401 19.594 1.00 98.44 602 ALA A C 1
ATOM 4692 O O . ALA A 1 602 ? 9.692 -3.785 20.203 1.00 98.44 602 ALA A O 1
ATOM 4693 N N . ILE A 1 603 ? 8.314 -3.941 18.427 1.00 98.19 603 ILE A N 1
ATOM 4694 C CA . ILE A 1 603 ? 9.017 -5.096 17.850 1.00 98.19 603 ILE A CA 1
ATOM 4695 C C . ILE A 1 603 ? 10.457 -4.755 17.444 1.00 98.19 603 ILE A C 1
ATOM 4697 O O . ILE A 1 603 ? 11.383 -5.499 17.769 1.00 98.19 603 ILE A O 1
ATOM 4701 N N . GLN A 1 604 ? 10.688 -3.589 16.832 1.00 97.94 604 GLN A N 1
ATOM 4702 C CA . GLN A 1 604 ? 12.034 -3.165 16.430 1.00 97.94 604 GLN A CA 1
ATOM 4703 C C . GLN A 1 604 ? 12.937 -2.915 17.655 1.00 97.94 604 GLN A C 1
ATOM 4705 O O . GLN A 1 604 ? 14.115 -3.286 17.673 1.00 97.94 604 GLN A O 1
ATOM 4710 N N . SER A 1 605 ? 12.384 -2.363 18.739 1.00 97.38 605 SER A N 1
ATOM 4711 C CA . SER A 1 605 ? 13.090 -2.208 20.014 1.00 97.38 605 SER A CA 1
ATOM 4712 C C . SER A 1 605 ? 13.407 -3.539 20.696 1.00 97.38 605 SER A C 1
ATOM 4714 O O . SER A 1 605 ? 14.450 -3.638 21.352 1.00 97.38 605 SER A O 1
ATOM 4716 N N . LEU A 1 606 ? 12.548 -4.555 20.567 1.00 98.62 606 LEU A N 1
ATOM 4717 C CA . LEU A 1 606 ? 12.798 -5.902 21.088 1.00 98.62 606 LEU A CA 1
ATOM 4718 C C . LEU A 1 606 ? 13.918 -6.596 20.313 1.00 98.62 606 LEU A C 1
ATOM 4720 O O . LEU A 1 606 ? 14.870 -7.067 20.925 1.00 98.62 606 LEU A O 1
ATOM 4724 N N . PHE A 1 607 ? 13.893 -6.546 18.983 1.00 98.19 607 PHE A N 1
ATOM 4725 C CA . PHE A 1 607 ? 14.981 -7.072 18.153 1.00 98.19 607 PHE A CA 1
ATOM 4726 C C . PHE A 1 607 ? 16.261 -6.225 18.200 1.00 98.19 607 PHE A C 1
ATOM 4728 O O . PHE A 1 607 ? 17.296 -6.642 17.685 1.00 98.19 607 PHE A O 1
ATOM 4735 N N . GLY A 1 608 ? 16.230 -5.056 18.846 1.00 97.00 608 GLY A N 1
ATOM 4736 C CA . GLY A 1 608 ? 17.407 -4.223 19.060 1.00 97.00 608 GLY A CA 1
ATOM 4737 C C . GLY A 1 608 ? 18.006 -3.697 17.758 1.00 97.00 608 GLY A C 1
ATOM 4738 O O . GLY A 1 608 ? 19.235 -3.703 17.627 1.00 97.00 608 GLY A O 1
ATOM 4739 N N . ILE A 1 609 ? 17.155 -3.260 16.819 1.00 96.38 609 ILE A N 1
ATOM 4740 C CA . ILE A 1 609 ? 17.605 -2.701 15.537 1.00 96.38 609 ILE A CA 1
ATOM 4741 C C . ILE A 1 609 ? 18.505 -1.485 15.794 1.00 96.38 609 ILE A C 1
ATOM 4743 O O . ILE A 1 609 ? 18.196 -0.634 16.632 1.00 96.38 609 ILE A O 1
ATOM 4747 N N . GLY A 1 610 ? 19.666 -1.451 15.138 1.00 95.31 610 GLY A N 1
ATOM 4748 C CA . GLY A 1 610 ? 20.706 -0.445 15.375 1.00 95.31 610 GLY A CA 1
ATOM 4749 C C . GLY A 1 610 ? 20.657 0.766 14.447 1.00 95.31 610 GLY A C 1
ATOM 4750 O O . GLY A 1 610 ? 20.892 1.881 14.911 1.00 95.31 610 GLY A O 1
ATOM 4751 N N . ASP A 1 611 ? 20.329 0.567 13.172 1.00 93.00 611 ASP A N 1
ATOM 4752 C CA . ASP A 1 611 ? 20.505 1.567 12.113 1.00 93.00 611 ASP A CA 1
ATOM 4753 C C . ASP A 1 611 ? 19.186 1.911 11.413 1.00 93.00 611 ASP A C 1
ATOM 4755 O O . ASP A 1 611 ? 19.038 1.770 10.204 1.00 93.00 611 ASP A O 1
ATOM 4759 N N . ASN A 1 612 ? 18.183 2.318 12.192 1.00 94.56 612 ASN A N 1
ATOM 4760 C CA . ASN A 1 612 ? 16.906 2.724 11.627 1.00 94.56 612 ASN A CA 1
ATOM 4761 C C . ASN A 1 612 ? 16.207 3.811 12.440 1.00 94.56 612 ASN A C 1
ATOM 4763 O O . ASN A 1 612 ? 16.637 4.173 13.540 1.00 94.56 612 ASN A O 1
ATOM 4767 N N . TYR A 1 613 ? 15.101 4.336 11.916 1.00 96.69 613 TYR A N 1
ATOM 4768 C CA . TYR A 1 613 ? 14.354 5.376 12.615 1.00 96.69 613 TYR A CA 1
ATOM 4769 C C . TYR A 1 613 ? 13.960 4.934 14.027 1.00 96.69 613 TYR A C 1
ATOM 4771 O O . TYR A 1 613 ? 14.085 5.718 14.965 1.00 96.69 613 TYR A O 1
ATOM 4779 N N . SER A 1 614 ? 13.607 3.659 14.229 1.00 94.81 614 SER A N 1
ATOM 4780 C CA . SER A 1 614 ? 13.261 3.124 15.552 1.00 94.81 614 SER A CA 1
ATOM 4781 C C . SER A 1 614 ? 14.369 3.275 16.600 1.00 94.81 614 SER A C 1
ATOM 4783 O O . SER A 1 614 ? 14.070 3.492 17.774 1.00 94.81 614 SER A O 1
ATOM 4785 N N . SER A 1 615 ? 15.639 3.239 16.185 1.00 95.12 615 SER A N 1
ATOM 4786 C CA . SER A 1 615 ? 16.807 3.418 17.051 1.00 95.12 615 SER A CA 1
ATOM 4787 C C . SER A 1 615 ? 17.216 4.884 17.237 1.00 95.12 615 SER A C 1
ATOM 4789 O O . SER A 1 615 ? 18.009 5.189 18.129 1.00 95.12 615 SER A O 1
ATOM 4791 N N . GLY A 1 616 ? 16.650 5.795 16.438 1.00 94.81 616 GLY A N 1
ATOM 4792 C CA . GLY A 1 616 ? 17.010 7.214 16.393 1.00 94.81 616 GLY A CA 1
ATOM 4793 C C . GLY A 1 616 ? 17.868 7.610 15.188 1.00 94.81 616 GLY A C 1
ATOM 4794 O O . GLY A 1 616 ? 18.274 8.773 15.105 1.00 94.81 616 GLY A O 1
ATOM 4795 N N . ALA A 1 617 ? 18.141 6.688 14.258 1.00 95.31 617 ALA A N 1
ATOM 4796 C CA . ALA A 1 617 ? 18.781 7.027 12.991 1.00 95.31 617 ALA A CA 1
ATOM 4797 C C . ALA A 1 617 ? 17.848 7.881 12.111 1.00 95.31 617 ALA A C 1
ATOM 4799 O O . ALA A 1 617 ? 16.639 7.963 12.331 1.00 95.31 617 ALA A O 1
ATOM 4800 N N . ARG A 1 618 ? 18.420 8.557 11.112 1.00 94.88 618 ARG A N 1
ATOM 4801 C CA . ARG A 1 618 ? 17.694 9.493 10.235 1.00 94.88 618 ARG A CA 1
ATOM 4802 C C . ARG A 1 618 ? 17.337 8.882 8.875 1.00 94.88 618 ARG A C 1
ATOM 4804 O O . ARG A 1 618 ? 17.429 9.579 7.870 1.00 94.88 618 ARG A O 1
ATOM 4811 N N . HIS A 1 619 ? 17.007 7.591 8.866 1.00 94.81 619 HIS A N 1
ATOM 4812 C CA . HIS A 1 619 ? 16.623 6.815 7.681 1.00 94.81 619 HIS A CA 1
ATOM 4813 C C . HIS A 1 619 ? 15.976 5.479 8.065 1.00 94.81 619 HIS A C 1
ATOM 4815 O O . HIS A 1 619 ? 15.725 5.246 9.253 1.00 94.81 619 HIS A O 1
ATOM 4821 N N . ASN A 1 620 ? 15.759 4.604 7.082 1.00 94.94 620 ASN A N 1
ATOM 4822 C CA . ASN A 1 620 ? 15.273 3.233 7.251 1.00 94.94 620 ASN A CA 1
ATOM 4823 C C . ASN A 1 620 ? 13.898 3.184 7.928 1.00 94.94 620 ASN A C 1
ATOM 4825 O O . ASN A 1 620 ? 13.673 2.545 8.955 1.00 94.94 620 ASN A O 1
ATOM 4829 N N . ALA A 1 621 ? 12.971 3.935 7.340 1.00 96.19 621 ALA A N 1
ATOM 4830 C CA . ALA A 1 621 ? 11.548 3.889 7.636 1.00 96.19 621 ALA A CA 1
ATOM 4831 C C . ALA A 1 621 ? 10.755 4.248 6.382 1.00 96.19 621 ALA A C 1
ATOM 4833 O O . ALA A 1 621 ? 11.225 5.021 5.546 1.00 96.19 621 ALA A O 1
ATOM 4834 N N . ILE A 1 622 ? 9.535 3.734 6.283 1.00 98.06 622 ILE A N 1
ATOM 4835 C CA . ILE A 1 622 ? 8.580 4.153 5.262 1.00 98.06 622 ILE A CA 1
ATOM 4836 C C . ILE A 1 622 ? 7.362 4.767 5.955 1.00 98.06 622 ILE A C 1
ATOM 4838 O O . ILE A 1 622 ? 6.836 4.199 6.912 1.00 98.06 622 ILE A O 1
ATOM 4842 N N . ILE A 1 623 ? 6.933 5.936 5.479 1.00 98.38 623 ILE A N 1
ATOM 4843 C CA . ILE A 1 623 ? 5.676 6.575 5.876 1.00 98.38 623 ILE A CA 1
ATOM 4844 C C . ILE A 1 623 ? 4.666 6.340 4.758 1.00 98.38 623 ILE A C 1
ATOM 4846 O O . ILE A 1 623 ? 4.892 6.770 3.627 1.00 98.38 623 ILE A O 1
ATOM 4850 N N . TYR A 1 624 ? 3.566 5.667 5.077 1.00 98.56 624 TYR A N 1
ATOM 4851 C CA . TYR A 1 624 ? 2.475 5.382 4.147 1.00 98.56 624 TYR A CA 1
ATOM 4852 C C . TYR A 1 624 ? 1.195 6.083 4.605 1.00 98.56 624 TYR A C 1
ATOM 4854 O O . TYR A 1 624 ? 0.816 5.961 5.766 1.00 98.56 624 TYR A O 1
ATOM 4862 N N . ILE A 1 625 ? 0.541 6.823 3.712 1.00 98.12 625 ILE A N 1
ATOM 4863 C CA . ILE A 1 625 ? -0.710 7.537 3.981 1.00 98.12 625 ILE A CA 1
ATOM 4864 C C . ILE A 1 625 ? -1.874 6.667 3.512 1.00 98.12 625 ILE A C 1
ATOM 4866 O O . ILE A 1 625 ? -2.078 6.504 2.309 1.00 98.12 625 ILE A O 1
ATOM 4870 N N . ARG A 1 626 ? -2.625 6.107 4.462 1.00 96.38 626 ARG A N 1
ATOM 4871 C CA . ARG A 1 626 ? -3.725 5.177 4.195 1.00 96.38 626 ARG A CA 1
ATOM 4872 C C . ARG A 1 626 ? -4.924 5.905 3.568 1.00 96.38 626 ARG A C 1
ATOM 4874 O O . ARG A 1 626 ? -5.424 6.848 4.178 1.00 96.38 626 ARG A O 1
ATOM 4881 N N . PRO A 1 627 ? -5.431 5.468 2.401 1.00 91.44 627 PRO A N 1
ATOM 4882 C CA . PRO A 1 627 ? -6.532 6.138 1.702 1.00 91.44 627 PRO A CA 1
ATOM 4883 C C . PRO A 1 627 ? -7.838 6.212 2.486 1.00 91.44 627 PRO A C 1
ATOM 4885 O O . PRO A 1 627 ? -8.546 7.209 2.396 1.00 91.44 627 PRO A O 1
ATOM 4888 N N . SER A 1 628 ? -8.154 5.173 3.264 1.00 89.44 628 SER A N 1
ATOM 4889 C CA . SER A 1 628 ? -9.459 5.039 3.921 1.00 89.44 628 SER A CA 1
ATOM 4890 C C . SER A 1 628 ? -9.743 6.119 4.968 1.00 89.44 628 SER A C 1
ATOM 4892 O O . SER A 1 628 ? -10.900 6.441 5.208 1.00 89.44 628 SER A O 1
ATOM 4894 N N . ASP A 1 629 ? -8.708 6.660 5.615 1.00 93.44 629 ASP A N 1
ATOM 4895 C CA . ASP A 1 629 ? -8.846 7.645 6.697 1.00 93.44 629 ASP A CA 1
ATOM 4896 C C . ASP A 1 629 ? -7.781 8.757 6.688 1.00 93.44 629 ASP A C 1
ATOM 4898 O O . ASP A 1 629 ? -7.788 9.631 7.556 1.00 93.44 629 ASP A O 1
ATOM 4902 N N . GLY A 1 630 ? -6.856 8.742 5.724 1.00 94.75 630 GLY A N 1
ATOM 4903 C CA . GLY A 1 630 ? -5.785 9.728 5.588 1.00 94.75 630 GLY A CA 1
ATOM 4904 C C . GLY A 1 630 ? -4.691 9.637 6.656 1.00 94.75 630 GLY A C 1
ATOM 4905 O O . GLY A 1 630 ? -3.856 10.541 6.738 1.00 94.75 630 GLY A O 1
ATOM 4906 N N . LYS A 1 631 ? -4.670 8.584 7.486 1.00 97.81 631 LYS A N 1
ATOM 4907 C CA . LYS A 1 631 ? -3.670 8.437 8.551 1.00 97.81 631 LYS A CA 1
ATOM 4908 C C . LYS A 1 631 ? -2.351 7.876 8.036 1.00 97.81 631 LYS A C 1
ATOM 4910 O O . LYS A 1 631 ? -2.305 6.997 7.180 1.00 97.81 631 LYS A O 1
ATOM 4915 N N . ALA A 1 632 ? -1.261 8.363 8.613 1.00 98.62 632 ALA A N 1
ATOM 4916 C CA . ALA A 1 632 ? 0.091 7.916 8.344 1.00 98.62 632 ALA A CA 1
ATOM 4917 C C . ALA A 1 632 ? 0.448 6.687 9.188 1.00 98.62 632 ALA A C 1
ATOM 4919 O O . ALA A 1 632 ? 0.416 6.739 10.421 1.00 98.62 632 ALA A O 1
ATOM 4920 N N . LEU A 1 633 ? 0.866 5.614 8.525 1.00 98.56 633 LEU A N 1
ATOM 4921 C CA . LEU A 1 633 ? 1.431 4.407 9.115 1.00 98.56 633 LEU A CA 1
ATOM 4922 C C . LEU A 1 633 ? 2.957 4.415 8.995 1.00 98.56 633 LEU A C 1
ATOM 4924 O O . LEU A 1 633 ? 3.521 4.964 8.046 1.00 98.56 633 LEU A O 1
ATOM 4928 N N . LEU A 1 634 ? 3.616 3.767 9.954 1.00 98.00 634 LEU A N 1
ATOM 4929 C CA . LEU A 1 634 ? 5.055 3.530 9.958 1.00 98.00 634 LEU A CA 1
ATOM 4930 C C . LEU A 1 634 ? 5.327 2.091 9.533 1.00 98.00 634 LEU A C 1
ATOM 4932 O O . LEU A 1 634 ? 5.035 1.152 10.272 1.00 98.00 634 LEU A O 1
ATOM 4936 N N . PHE A 1 635 ? 5.913 1.920 8.357 1.00 97.69 635 PHE A N 1
ATOM 4937 C CA . PHE A 1 635 ? 6.283 0.617 7.821 1.00 97.69 635 PHE A CA 1
ATOM 4938 C C . PHE A 1 635 ? 7.744 0.317 8.201 1.00 97.69 635 PHE A C 1
ATOM 4940 O O . PHE A 1 635 ? 8.636 1.099 7.840 1.00 97.69 635 PHE A O 1
ATOM 4947 N N . PRO A 1 636 ? 8.020 -0.779 8.939 1.00 95.94 636 PRO A N 1
ATOM 4948 C CA . PRO A 1 636 ? 9.383 -1.208 9.236 1.00 95.94 636 PRO A CA 1
ATOM 4949 C C . PRO A 1 636 ? 10.165 -1.482 7.949 1.00 95.94 636 PRO A C 1
ATOM 4951 O O . PRO A 1 636 ? 9.663 -2.142 7.035 1.00 95.94 636 PRO A O 1
ATOM 4954 N N . TRP A 1 637 ? 11.396 -0.982 7.881 1.00 94.75 637 TRP A N 1
ATOM 4955 C CA . TRP A 1 637 ? 12.238 -1.060 6.691 1.00 94.75 637 TRP A CA 1
ATOM 4956 C C . TRP A 1 637 ? 13.706 -1.248 7.070 1.00 94.75 637 TRP A C 1
ATOM 4958 O O . TRP A 1 637 ? 14.137 -0.701 8.083 1.00 94.75 637 TRP A O 1
ATOM 4968 N N . ASP A 1 638 ? 14.428 -2.016 6.248 1.00 92.31 638 ASP A N 1
ATOM 4969 C CA . ASP A 1 638 ? 15.875 -2.280 6.329 1.00 92.31 638 ASP A CA 1
ATOM 4970 C C . ASP A 1 638 ? 16.363 -2.579 7.760 1.00 92.31 638 ASP A C 1
ATOM 4972 O O . ASP A 1 638 ? 16.915 -1.734 8.469 1.00 92.31 638 ASP A O 1
ATOM 4976 N N . MET A 1 639 ? 16.068 -3.795 8.229 1.00 95.00 639 MET A N 1
ATOM 4977 C CA . MET A 1 639 ? 16.301 -4.223 9.613 1.00 95.00 639 MET A CA 1
ATOM 4978 C C . MET A 1 639 ? 17.496 -5.182 9.742 1.00 95.00 639 MET A C 1
ATOM 4980 O O . MET A 1 639 ? 17.604 -5.932 10.713 1.00 95.00 639 MET A O 1
ATOM 4984 N N . ASP A 1 640 ? 18.440 -5.160 8.808 1.00 91.75 640 ASP A N 1
ATOM 4985 C CA . ASP A 1 640 ? 19.646 -5.999 8.803 1.00 91.75 640 ASP A CA 1
ATOM 4986 C C . ASP A 1 640 ? 20.573 -5.751 10.018 1.00 91.75 640 ASP A C 1
ATOM 4988 O O . ASP A 1 640 ? 21.280 -6.657 10.482 1.00 91.75 640 ASP A O 1
ATOM 4992 N N . PHE A 1 641 ? 20.485 -4.574 10.651 1.00 95.19 641 PHE A N 1
ATOM 4993 C CA . PHE A 1 641 ? 21.068 -4.262 11.968 1.00 95.19 641 PHE A CA 1
ATOM 4994 C C . PHE A 1 641 ? 20.286 -4.860 13.160 1.00 95.19 641 PHE A C 1
ATOM 4996 O O . PHE A 1 641 ? 20.340 -4.339 14.277 1.00 95.19 641 PHE A O 1
ATOM 5003 N N . THR A 1 642 ? 19.602 -5.987 12.961 1.00 95.88 642 THR A N 1
ATOM 5004 C CA . THR A 1 642 ? 18.962 -6.784 14.020 1.00 95.88 642 THR A CA 1
ATOM 5005 C C . THR A 1 642 ? 19.985 -7.319 15.039 1.00 95.88 642 THR A C 1
ATOM 5007 O O . THR A 1 642 ? 21.112 -7.685 14.688 1.00 95.88 642 THR A O 1
ATOM 5010 N N . PHE A 1 643 ? 19.618 -7.344 16.324 1.00 96.75 643 PHE A N 1
ATOM 5011 C CA . PHE A 1 643 ? 20.457 -7.702 17.481 1.00 96.75 643 PHE A CA 1
ATOM 5012 C C . PHE A 1 643 ? 21.704 -6.818 17.678 1.00 96.75 643 PHE A C 1
ATOM 5014 O O . PHE A 1 643 ? 22.678 -7.237 18.304 1.00 96.75 643 PHE A O 1
ATOM 5021 N N . ASN A 1 644 ? 21.710 -5.597 17.134 1.00 95.38 644 ASN A N 1
ATOM 5022 C CA . ASN A 1 644 ? 22.863 -4.695 17.214 1.00 95.38 644 ASN A CA 1
ATOM 5023 C C . ASN A 1 644 ? 22.943 -3.950 18.558 1.00 95.38 644 ASN A C 1
ATOM 5025 O O . ASN A 1 644 ? 24.033 -3.726 19.087 1.00 95.38 644 ASN A O 1
ATOM 5029 N N . ARG A 1 645 ? 21.796 -3.587 19.141 1.00 95.75 645 ARG A N 1
ATOM 5030 C CA . ARG A 1 645 ? 21.729 -2.917 20.449 1.00 95.75 645 ARG A CA 1
ATOM 5031 C C . ARG A 1 645 ? 21.805 -3.926 21.590 1.00 95.75 645 ARG A C 1
ATOM 5033 O O . ARG A 1 645 ? 21.258 -5.020 21.494 1.00 95.75 645 ARG A O 1
ATOM 5040 N N . ASN A 1 646 ? 22.416 -3.536 22.711 1.00 96.44 646 ASN A N 1
ATOM 5041 C CA . ASN A 1 646 ? 22.533 -4.399 23.893 1.00 96.44 646 ASN A CA 1
ATOM 5042 C C . ASN A 1 646 ? 21.149 -4.879 24.385 1.00 96.44 646 ASN A C 1
ATOM 5044 O O . ASN A 1 646 ? 20.214 -4.077 24.474 1.00 96.44 646 ASN A O 1
ATOM 5048 N N . ALA A 1 647 ? 21.040 -6.162 24.751 1.00 97.50 647 ALA A N 1
ATOM 5049 C CA . ALA A 1 647 ? 19.814 -6.777 25.262 1.00 97.50 647 ALA A CA 1
ATOM 5050 C C . ALA A 1 647 ? 19.236 -6.058 26.502 1.00 97.50 647 ALA A C 1
ATOM 5052 O O . ALA A 1 647 ? 18.027 -6.085 26.725 1.00 97.50 647 ALA A O 1
ATOM 5053 N N . SER A 1 648 ? 20.067 -5.357 27.279 1.00 96.19 648 SER A N 1
ATOM 5054 C CA . SER A 1 648 ? 19.651 -4.581 28.453 1.00 96.19 648 SER A CA 1
ATOM 5055 C C . SER A 1 648 ? 19.400 -3.088 28.175 1.00 96.19 648 SER A C 1
ATOM 5057 O O . SER A 1 648 ? 19.278 -2.300 29.110 1.00 96.19 648 SER A O 1
ATOM 5059 N N . SER A 1 649 ? 19.422 -2.650 26.912 1.00 95.25 649 SER A N 1
ATOM 5060 C CA . SER A 1 649 ? 19.243 -1.233 26.553 1.00 95.25 649 SER A CA 1
ATOM 5061 C C . SER A 1 649 ? 17.788 -0.763 26.713 1.00 95.25 649 SER A C 1
ATOM 5063 O O . SER A 1 649 ? 16.877 -1.577 26.770 1.00 95.25 649 SER A O 1
ATOM 5065 N N . SER A 1 650 ? 17.539 0.550 26.755 1.00 93.75 650 SER A N 1
ATOM 5066 C CA . SER A 1 650 ? 16.166 1.087 26.844 1.00 93.75 650 SER A CA 1
ATOM 5067 C C . SER A 1 650 ? 15.255 0.552 25.726 1.00 93.75 650 SER A C 1
ATOM 5069 O O . SER A 1 650 ? 15.689 0.449 24.566 1.00 93.75 650 SER A O 1
ATOM 5071 N N . LEU A 1 651 ? 13.996 0.250 26.064 1.00 96.44 651 LEU A N 1
ATOM 5072 C CA . LEU A 1 651 ? 12.932 -0.063 25.100 1.00 96.44 651 LEU A CA 1
ATOM 5073 C C . LEU A 1 651 ? 12.504 1.153 24.259 1.00 96.44 651 LEU A C 1
ATOM 5075 O O . LEU A 1 651 ? 11.960 0.970 23.176 1.00 96.44 651 LEU A O 1
ATOM 5079 N N . ALA A 1 652 ? 12.793 2.379 24.699 1.00 96.12 652 ALA A N 1
ATOM 5080 C CA . ALA A 1 652 ? 12.480 3.609 23.970 1.00 96.12 652 ALA A CA 1
ATOM 5081 C C . ALA A 1 652 ? 13.755 4.427 23.672 1.00 96.12 652 ALA A C 1
ATOM 5083 O O . ALA A 1 652 ? 14.012 5.434 24.336 1.00 96.12 652 ALA A O 1
ATOM 5084 N N . PRO A 1 653 ? 14.606 4.006 22.714 1.00 94.25 653 PRO A N 1
ATOM 5085 C CA . PRO A 1 653 ? 15.834 4.738 22.364 1.00 94.25 653 PRO A CA 1
ATOM 5086 C C . PRO A 1 653 ? 15.591 6.045 21.608 1.00 94.25 653 PRO A C 1
ATOM 5088 O O . PRO A 1 653 ? 16.392 6.972 21.703 1.00 94.25 653 PRO A O 1
ATOM 5091 N N . ASN A 1 654 ? 14.520 6.099 20.819 1.00 96.75 654 ASN A N 1
ATOM 5092 C CA . ASN A 1 654 ? 14.255 7.177 19.886 1.00 96.75 654 ASN A CA 1
ATOM 5093 C C . ASN A 1 654 ? 13.539 8.336 20.599 1.00 96.75 654 ASN A C 1
ATOM 5095 O O . ASN A 1 654 ? 12.648 8.140 21.430 1.00 96.75 654 ASN A O 1
ATOM 5099 N N . THR A 1 655 ? 13.936 9.567 20.285 1.00 96.31 655 THR A N 1
ATOM 5100 C CA . THR A 1 655 ? 13.386 10.773 20.916 1.00 96.31 655 THR A CA 1
ATOM 5101 C C . THR A 1 655 ? 11.931 11.042 20.527 1.00 96.31 655 THR A C 1
ATOM 5103 O O . THR A 1 655 ? 11.155 11.458 21.381 1.00 96.31 655 THR A O 1
ATOM 5106 N N . ASP A 1 656 ? 11.535 10.768 19.287 1.00 97.06 656 ASP A N 1
ATOM 5107 C CA . ASP A 1 656 ? 10.151 10.875 18.812 1.00 97.06 656 ASP A CA 1
ATOM 5108 C C . ASP A 1 656 ? 9.244 9.796 19.409 1.00 97.06 656 ASP A C 1
ATOM 5110 O O . ASP A 1 656 ? 8.146 10.117 19.854 1.00 97.06 656 ASP A O 1
ATOM 5114 N N . LEU A 1 657 ? 9.725 8.559 19.552 1.00 97.88 657 LEU A N 1
ATOM 5115 C CA . LEU A 1 657 ? 9.029 7.508 20.297 1.00 97.88 657 LEU A CA 1
ATOM 5116 C C . LEU A 1 657 ? 8.761 7.945 21.743 1.00 97.88 657 LEU A C 1
ATOM 5118 O O . LEU A 1 657 ? 7.637 7.841 22.225 1.00 97.88 657 LEU A O 1
ATOM 5122 N N . ASN A 1 658 ? 9.762 8.501 22.433 1.00 97.38 658 ASN A N 1
ATOM 5123 C CA . ASN A 1 658 ? 9.566 9.018 23.791 1.00 97.38 658 ASN A CA 1
ATOM 5124 C C . ASN A 1 658 ? 8.514 10.137 23.846 1.00 97.38 658 ASN A C 1
ATOM 5126 O O . ASN A 1 658 ? 7.764 10.224 24.820 1.00 97.38 658 ASN A O 1
ATOM 5130 N N . ARG A 1 659 ? 8.428 10.982 22.811 1.00 97.12 659 ARG A N 1
ATOM 5131 C CA . ARG A 1 659 ? 7.397 12.024 22.711 1.00 97.12 659 ARG A CA 1
ATOM 5132 C C . ARG A 1 659 ? 6.006 11.438 22.483 1.00 97.12 659 ARG A C 1
ATOM 5134 O O . ARG A 1 659 ? 5.080 11.893 23.146 1.00 97.12 659 ARG A O 1
ATOM 5141 N N . LEU A 1 660 ? 5.873 10.424 21.625 1.00 97.62 660 LEU A N 1
ATOM 5142 C CA . LEU A 1 660 ? 4.613 9.705 21.396 1.00 97.62 660 LEU A CA 1
ATOM 5143 C C . LEU A 1 660 ? 4.124 9.020 22.675 1.00 97.62 660 LEU A C 1
ATOM 5145 O O . LEU A 1 660 ? 2.975 9.208 23.067 1.00 97.62 660 LEU A O 1
ATOM 5149 N N . ILE A 1 661 ? 5.016 8.307 23.369 1.00 97.31 661 ILE A N 1
ATOM 5150 C CA . ILE A 1 661 ? 4.747 7.674 24.669 1.00 97.31 661 ILE A CA 1
ATOM 5151 C C . ILE A 1 661 ? 4.294 8.721 25.693 1.00 97.31 661 ILE A C 1
ATOM 5153 O O . ILE A 1 661 ? 3.330 8.507 26.418 1.00 97.31 661 ILE A O 1
ATOM 5157 N N . SER A 1 662 ? 4.967 9.871 25.749 1.00 95.56 662 SER A N 1
ATOM 5158 C CA . SER A 1 662 ? 4.679 10.920 26.737 1.00 95.56 662 SER A CA 1
ATOM 5159 C C . SER A 1 662 ? 3.478 11.803 26.375 1.00 95.56 662 SER A C 1
ATOM 5161 O O . SER A 1 662 ? 3.097 12.661 27.171 1.00 95.56 662 SER A O 1
ATOM 5163 N N . ALA A 1 663 ? 2.890 11.636 25.187 1.00 95.31 663 ALA A N 1
ATOM 5164 C CA . ALA A 1 663 ? 1.770 12.448 24.721 1.00 95.31 663 ALA A CA 1
ATOM 5165 C C . ALA A 1 663 ? 0.490 12.187 25.533 1.00 95.31 663 ALA A C 1
ATOM 5167 O O . ALA A 1 663 ? -0.248 13.126 25.843 1.00 95.31 663 ALA A O 1
ATOM 5168 N N . SER A 1 664 ? 0.236 10.933 25.913 1.00 93.00 664 SER A N 1
ATOM 5169 C CA . SER A 1 664 ? -0.946 10.547 26.685 1.00 93.00 664 SER A CA 1
ATOM 5170 C C . SER A 1 664 ? -0.709 9.259 27.491 1.00 93.00 664 SER A C 1
ATOM 5172 O O . SER A 1 664 ? 0.124 8.433 27.103 1.00 93.00 664 SER A O 1
ATOM 5174 N N . PRO A 1 665 ? -1.462 9.033 28.587 1.00 92.19 665 PRO A N 1
ATOM 5175 C CA . PRO A 1 665 ? -1.443 7.752 29.292 1.00 92.19 665 PRO A CA 1
ATOM 5176 C C . PRO A 1 665 ? -1.829 6.577 28.386 1.00 92.19 665 PRO A C 1
ATOM 5178 O O . PRO A 1 665 ? -1.211 5.518 28.480 1.00 92.19 665 PRO A O 1
ATOM 5181 N N . LYS A 1 666 ? -2.779 6.794 27.461 1.00 92.75 666 LYS A N 1
ATOM 5182 C CA . LYS A 1 666 ? -3.173 5.830 26.424 1.00 92.75 666 LYS A CA 1
ATOM 5183 C C . LYS A 1 666 ? -1.965 5.368 25.605 1.00 92.75 666 LYS A C 1
ATOM 5185 O O . LYS A 1 666 ? -1.740 4.170 25.501 1.00 92.75 666 LYS A O 1
ATOM 5190 N N . ASN A 1 667 ? -1.150 6.292 25.093 1.00 96.06 667 ASN A N 1
ATOM 5191 C CA . ASN A 1 667 ? 0.001 5.960 24.245 1.00 96.06 667 ASN A CA 1
ATOM 5192 C C . ASN A 1 667 ? 1.098 5.239 25.028 1.00 96.06 667 ASN A C 1
ATOM 5194 O O . ASN A 1 667 ? 1.645 4.236 24.571 1.00 96.06 667 ASN A O 1
ATOM 5198 N N . LYS A 1 668 ? 1.409 5.718 26.238 1.00 96.56 668 LYS A N 1
ATOM 5199 C CA . LYS A 1 668 ? 2.373 5.043 27.113 1.00 96.56 668 LYS A CA 1
ATOM 5200 C C . LYS A 1 668 ? 1.951 3.606 27.379 1.00 96.56 668 LYS A C 1
ATOM 5202 O O . LYS A 1 668 ? 2.753 2.687 27.238 1.00 96.56 668 LYS A O 1
ATOM 5207 N N . ARG A 1 669 ? 0.684 3.420 27.730 1.00 94.94 669 ARG A N 1
ATOM 5208 C CA . ARG A 1 669 ? 0.112 2.110 27.984 1.00 94.94 669 ARG A CA 1
ATOM 5209 C C . ARG A 1 669 ? 0.091 1.229 26.730 1.00 94.94 669 ARG A C 1
ATOM 5211 O O . ARG A 1 669 ? 0.445 0.061 26.844 1.00 94.94 669 ARG A O 1
ATOM 5218 N N . ALA A 1 670 ? -0.276 1.766 25.567 1.00 95.50 670 ALA A N 1
ATOM 5219 C CA . ALA A 1 670 ? -0.283 1.034 24.302 1.00 95.50 670 ALA A CA 1
ATOM 5220 C C . ALA A 1 670 ? 1.113 0.488 23.972 1.00 95.50 670 ALA A C 1
ATOM 5222 O O . ALA A 1 670 ? 1.267 -0.713 23.779 1.00 95.50 670 ALA A O 1
ATOM 5223 N N . PHE A 1 671 ? 2.156 1.325 24.041 1.00 98.25 671 PHE A N 1
ATOM 5224 C CA . PHE A 1 671 ? 3.533 0.896 23.776 1.00 98.25 671 PHE A CA 1
ATOM 5225 C C . PHE A 1 671 ? 3.978 -0.274 24.664 1.00 98.25 671 PHE A C 1
ATOM 5227 O O . PHE A 1 671 ? 4.428 -1.301 24.158 1.00 98.25 671 PHE A O 1
ATOM 5234 N N . TYR A 1 672 ? 3.838 -0.146 25.988 1.00 97.88 672 TYR A N 1
ATOM 5235 C CA . TYR A 1 672 ? 4.254 -1.209 26.909 1.00 97.88 672 TYR A CA 1
ATOM 5236 C C . TYR A 1 672 ? 3.328 -2.433 26.859 1.00 97.88 672 TYR A C 1
ATOM 5238 O O . TYR A 1 672 ? 3.804 -3.543 27.080 1.00 97.88 672 TYR A O 1
ATOM 5246 N N . GLY A 1 673 ? 2.052 -2.253 26.506 1.00 96.44 673 GLY A N 1
ATOM 5247 C CA . GLY A 1 673 ? 1.126 -3.345 26.205 1.00 96.44 673 GLY A CA 1
ATOM 5248 C C . GLY A 1 673 ? 1.529 -4.123 24.951 1.00 96.44 673 GLY A C 1
ATOM 5249 O O . GLY A 1 673 ? 1.538 -5.346 24.982 1.00 96.44 673 GLY A O 1
ATOM 5250 N N . HIS A 1 674 ? 1.958 -3.450 23.877 1.00 97.88 674 HIS A N 1
ATOM 5251 C CA . HIS A 1 674 ? 2.511 -4.128 22.700 1.00 97.88 674 HIS A CA 1
ATOM 5252 C C . HIS A 1 674 ? 3.812 -4.860 23.018 1.00 97.88 674 HIS A C 1
ATOM 5254 O O . HIS A 1 674 ? 4.002 -5.976 22.551 1.00 97.88 674 HIS A O 1
ATOM 5260 N N . VAL A 1 675 ? 4.709 -4.257 23.808 1.00 98.50 675 VAL A N 1
ATOM 5261 C CA . VAL A 1 675 ? 5.929 -4.945 24.255 1.00 98.50 675 VAL A CA 1
ATOM 5262 C C . VAL A 1 675 ? 5.566 -6.218 25.017 1.00 98.50 675 VAL A C 1
ATOM 5264 O O . VAL A 1 675 ? 6.131 -7.262 24.711 1.00 98.50 675 VAL A O 1
ATOM 5267 N N . TRP A 1 676 ? 4.632 -6.134 25.971 1.00 97.38 676 TRP A N 1
ATOM 5268 C CA . TRP A 1 676 ? 4.150 -7.274 26.753 1.00 97.38 676 TRP A CA 1
ATOM 5269 C C . TRP A 1 676 ? 3.578 -8.381 25.862 1.00 97.38 676 TRP A C 1
ATOM 5271 O O . TRP A 1 676 ? 4.047 -9.513 25.895 1.00 97.38 676 TRP A O 1
ATOM 5281 N N . ASP A 1 677 ? 2.629 -8.025 25.004 1.00 96.75 677 ASP A N 1
ATOM 5282 C CA . ASP A 1 677 ? 2.007 -8.936 24.048 1.00 96.75 677 ASP A CA 1
ATOM 5283 C C . ASP A 1 677 ? 3.038 -9.641 23.153 1.00 96.75 677 ASP A C 1
ATOM 5285 O O . ASP A 1 677 ? 3.018 -10.864 23.018 1.00 96.75 677 ASP A O 1
ATOM 5289 N N . ILE A 1 678 ? 3.994 -8.898 22.588 1.00 98.00 678 ILE A N 1
ATOM 5290 C CA . ILE A 1 678 ? 4.998 -9.470 21.686 1.00 98.00 678 ILE A CA 1
ATOM 5291 C C . ILE A 1 678 ? 5.944 -10.407 22.441 1.00 98.00 678 ILE A C 1
ATOM 5293 O O . ILE A 1 678 ? 6.286 -11.454 21.900 1.00 98.00 678 ILE A O 1
ATOM 5297 N N . VAL A 1 679 ? 6.382 -10.091 23.667 1.00 98.00 679 VAL A N 1
ATOM 5298 C CA . VAL A 1 679 ? 7.286 -10.991 24.415 1.00 98.00 679 VAL A CA 1
ATOM 5299 C C . VAL A 1 679 ? 6.598 -12.242 24.954 1.00 98.00 679 VAL A C 1
ATOM 5301 O O . VAL A 1 679 ? 7.276 -13.247 25.173 1.00 98.00 679 VAL A O 1
ATOM 5304 N N . GLU A 1 680 ? 5.285 -12.199 25.167 1.00 95.62 680 GLU A N 1
ATOM 5305 C CA . GLU A 1 680 ? 4.509 -13.372 25.572 1.00 95.62 680 GLU A CA 1
ATOM 5306 C C . GLU A 1 680 ? 4.160 -14.260 24.373 1.00 95.62 680 GLU A C 1
ATOM 5308 O O . GLU A 1 680 ? 4.289 -15.476 24.467 1.00 95.62 680 GLU A O 1
ATOM 5313 N N . SER A 1 681 ? 3.803 -13.677 23.226 1.00 95.50 681 SER A N 1
ATOM 5314 C CA . SER A 1 681 ? 3.364 -14.437 22.045 1.00 95.50 681 SER A CA 1
ATOM 5315 C C . SER A 1 681 ? 4.498 -14.873 21.115 1.00 95.50 681 SER A C 1
ATOM 5317 O O . SER A 1 681 ? 4.473 -15.984 20.599 1.00 95.50 681 SER A O 1
ATOM 5319 N N . THR A 1 682 ? 5.480 -14.001 20.870 1.00 97.56 682 THR A N 1
ATOM 5320 C CA . THR A 1 682 ? 6.355 -14.103 19.689 1.00 97.56 682 THR A CA 1
ATOM 5321 C C . THR A 1 682 ? 7.840 -14.025 20.044 1.00 97.56 682 THR A C 1
ATOM 5323 O O . THR A 1 682 ? 8.620 -14.906 19.703 1.00 97.56 682 THR A O 1
ATOM 5326 N N . PHE A 1 683 ? 8.272 -12.975 20.745 1.00 98.50 683 PHE A N 1
ATOM 5327 C CA . PHE A 1 683 ? 9.669 -12.728 21.107 1.00 98.50 683 PHE A CA 1
ATOM 5328 C C . PHE A 1 683 ? 10.054 -13.495 22.384 1.00 98.50 683 PHE A C 1
ATOM 5330 O O . PHE A 1 683 ? 10.399 -12.921 23.420 1.00 98.50 683 PHE A O 1
ATOM 5337 N N . ASN A 1 684 ? 9.985 -14.820 22.315 1.00 98.25 684 ASN A N 1
ATOM 5338 C CA . ASN A 1 684 ? 10.398 -15.735 23.374 1.00 98.25 684 ASN A CA 1
ATOM 5339 C C . ASN A 1 684 ? 11.119 -16.953 22.772 1.00 98.25 684 ASN A C 1
ATOM 5341 O O . ASN A 1 684 ? 11.092 -17.173 21.564 1.00 98.25 684 ASN A O 1
ATOM 5345 N N . VAL A 1 685 ? 11.830 -17.708 23.612 1.00 98.25 685 VAL A N 1
ATOM 5346 C CA . VAL A 1 685 ? 12.620 -18.861 23.150 1.00 98.25 685 VAL A CA 1
ATOM 5347 C C . VAL A 1 685 ? 11.716 -20.008 22.699 1.00 98.25 685 VAL A C 1
ATOM 5349 O O . VAL A 1 685 ? 12.076 -20.698 21.753 1.00 98.25 685 VAL A O 1
ATOM 5352 N N . ASP A 1 686 ? 10.547 -20.175 23.317 1.00 97.56 686 ASP A N 1
ATOM 5353 C CA . ASP A 1 686 ? 9.628 -21.275 23.008 1.00 97.56 686 ASP A CA 1
ATOM 5354 C C . ASP A 1 686 ? 9.131 -21.191 21.557 1.00 97.56 686 ASP A C 1
ATOM 5356 O O . ASP A 1 686 ? 9.181 -22.183 20.838 1.00 97.56 686 ASP A O 1
ATOM 5360 N N . TYR A 1 687 ? 8.749 -19.995 21.098 1.00 98.19 687 TYR A N 1
ATOM 5361 C CA . TYR A 1 687 ? 8.334 -19.753 19.715 1.00 98.19 687 TYR A CA 1
ATOM 5362 C C . TYR A 1 687 ? 9.525 -19.637 18.749 1.00 98.19 687 TYR A C 1
ATOM 5364 O O . TYR A 1 687 ? 9.540 -20.247 17.683 1.00 98.19 687 TYR A O 1
ATOM 5372 N N . MET A 1 688 ? 10.558 -18.860 19.099 1.00 98.50 688 MET A N 1
ATOM 5373 C CA . MET A 1 688 ? 11.621 -18.522 18.140 1.00 98.50 688 MET A CA 1
ATOM 5374 C C . MET A 1 688 ? 12.626 -19.650 17.880 1.00 98.50 688 MET A C 1
ATOM 5376 O O . MET A 1 688 ? 13.393 -19.535 16.924 1.00 98.50 688 MET A O 1
ATOM 5380 N N . THR A 1 689 ? 12.668 -20.707 18.701 1.00 98.38 689 THR A N 1
ATOM 5381 C CA . THR A 1 689 ? 13.626 -21.815 18.510 1.00 98.38 689 THR A CA 1
ATOM 5382 C C . THR A 1 689 ? 13.391 -22.537 17.186 1.00 98.38 689 THR A C 1
ATOM 5384 O O . THR A 1 689 ? 14.336 -22.676 16.414 1.00 98.38 689 THR A O 1
ATOM 5387 N N . GLU A 1 690 ? 12.144 -22.914 16.888 1.00 96.75 690 GLU A N 1
ATOM 5388 C CA . GLU A 1 690 ? 11.791 -23.623 15.649 1.00 96.75 690 GLU A CA 1
ATOM 5389 C C . GLU A 1 690 ? 12.232 -22.836 14.409 1.00 96.75 690 GLU A C 1
ATOM 5391 O O . GLU A 1 690 ? 12.919 -23.359 13.533 1.00 96.75 690 GLU A O 1
ATOM 5396 N N . TRP A 1 691 ? 11.912 -21.543 14.370 1.00 96.06 691 TRP A N 1
ATOM 5397 C CA . TRP A 1 691 ? 12.227 -20.687 13.231 1.00 96.06 691 TRP A CA 1
ATOM 5398 C C . TRP A 1 691 ? 13.716 -20.362 13.116 1.00 96.06 691 TRP A C 1
ATOM 5400 O O . TRP A 1 691 ? 14.246 -20.302 12.007 1.00 96.06 691 TRP A O 1
ATOM 5410 N N . ALA A 1 692 ? 14.417 -20.182 14.239 1.00 97.44 692 ALA A N 1
ATOM 5411 C CA . ALA A 1 692 ? 15.864 -19.999 14.221 1.00 97.44 692 ALA A CA 1
ATOM 5412 C C . ALA A 1 692 ? 16.569 -21.235 13.640 1.00 97.44 692 ALA A C 1
ATOM 5414 O O . ALA A 1 692 ? 17.417 -21.086 12.763 1.00 97.44 692 ALA A O 1
ATOM 5415 N N . GLU A 1 693 ? 16.175 -22.440 14.062 1.00 95.38 693 GLU A N 1
ATOM 5416 C CA . GLU A 1 693 ? 16.723 -23.701 13.550 1.00 95.38 693 GLU A CA 1
ATOM 5417 C C . GLU A 1 693 ? 16.367 -23.929 12.076 1.00 95.38 693 GLU A C 1
ATOM 5419 O O . GLU A 1 693 ? 17.240 -24.284 11.278 1.00 95.38 693 GLU A O 1
ATOM 5424 N N . HIS A 1 694 ? 15.113 -23.662 11.697 1.00 93.44 694 HIS A N 1
ATOM 5425 C CA . HIS A 1 694 ? 14.638 -23.772 10.320 1.00 93.44 694 HIS A CA 1
ATOM 5426 C C . HIS A 1 694 ? 15.471 -22.910 9.364 1.00 93.44 694 HIS A C 1
ATOM 5428 O O . HIS A 1 694 ? 16.036 -23.418 8.394 1.00 93.44 694 HIS A O 1
ATOM 5434 N N . TYR A 1 695 ? 15.617 -21.617 9.660 1.00 94.62 695 TYR A N 1
ATOM 5435 C CA . TYR A 1 695 ? 16.385 -20.713 8.806 1.00 94.62 695 TYR A CA 1
ATOM 5436 C C . TYR A 1 695 ? 17.896 -20.992 8.860 1.00 94.62 695 TYR A C 1
ATOM 5438 O O . TYR A 1 695 ? 18.557 -20.907 7.823 1.00 94.62 695 TYR A O 1
ATOM 5446 N N . SER A 1 696 ? 18.450 -21.394 10.015 1.00 94.31 696 SER A N 1
ATOM 5447 C CA . SER A 1 696 ? 19.851 -21.844 10.128 1.00 94.31 696 SER A CA 1
ATOM 5448 C C . SER A 1 696 ? 20.173 -22.991 9.170 1.00 94.31 696 SER A C 1
ATOM 5450 O O . SER A 1 696 ? 21.273 -23.043 8.622 1.00 94.31 696 SER A O 1
ATOM 5452 N N . CYS A 1 697 ? 19.219 -23.893 8.925 1.00 90.94 697 CYS A N 1
ATOM 5453 C CA . CYS A 1 697 ? 19.419 -25.029 8.030 1.00 90.94 697 CYS A CA 1
ATOM 5454 C C . CYS A 1 697 ? 19.795 -24.613 6.591 1.00 90.94 697 CYS A C 1
ATOM 5456 O O . CYS A 1 697 ? 20.539 -25.321 5.913 1.00 90.94 697 CYS A O 1
ATOM 5458 N N . PHE A 1 698 ? 19.339 -23.437 6.137 1.00 89.44 698 PHE A N 1
ATOM 5459 C CA . PHE A 1 698 ? 19.633 -22.883 4.806 1.00 89.44 698 PHE A CA 1
ATOM 5460 C C . PHE A 1 698 ? 20.869 -21.973 4.760 1.00 89.44 698 PHE A C 1
ATOM 5462 O O . PHE A 1 698 ? 21.273 -21.511 3.686 1.00 89.44 698 PHE A O 1
ATOM 5469 N N . LEU A 1 699 ? 21.471 -21.680 5.912 1.00 91.75 699 LEU A N 1
ATOM 5470 C CA . LEU A 1 699 ? 22.556 -20.716 6.062 1.00 91.75 699 LEU A CA 1
ATOM 5471 C C . LEU A 1 699 ? 23.848 -21.437 6.474 1.00 91.75 699 LEU A C 1
ATOM 5473 O O . LEU A 1 699 ? 24.239 -21.407 7.640 1.00 91.75 699 LEU A O 1
ATOM 5477 N N . PRO A 1 700 ? 24.599 -22.030 5.526 1.00 83.88 700 PRO A N 1
ATOM 5478 C CA . PRO A 1 700 ? 25.794 -22.816 5.850 1.00 83.88 700 PRO A CA 1
ATOM 5479 C C . PRO A 1 700 ? 26.893 -22.001 6.554 1.00 83.88 700 PRO A C 1
ATOM 5481 O O . PRO A 1 700 ? 27.786 -22.569 7.179 1.00 83.88 700 PRO A O 1
ATOM 5484 N N . SER A 1 701 ? 26.852 -20.669 6.444 1.00 86.19 701 SER A N 1
ATOM 5485 C CA . SER A 1 701 ? 27.807 -19.747 7.063 1.00 86.19 701 SER A CA 1
ATOM 5486 C C . SER A 1 701 ? 27.258 -18.978 8.270 1.00 86.19 701 SER A C 1
ATOM 5488 O O . SER A 1 701 ? 27.989 -18.159 8.829 1.00 86.19 701 SER A O 1
ATOM 5490 N N . GLU A 1 702 ? 25.995 -19.171 8.662 1.00 93.06 702 GLU A N 1
ATOM 5491 C CA . GLU A 1 702 ? 25.386 -18.443 9.779 1.00 93.06 702 GLU A CA 1
ATOM 5492 C C . GLU A 1 702 ? 24.363 -19.296 10.540 1.00 93.06 702 GLU A C 1
ATOM 5494 O O . GLU A 1 702 ? 23.306 -19.619 10.021 1.00 93.06 702 GLU A O 1
ATOM 5499 N N . ASP A 1 703 ? 24.651 -19.577 11.813 1.00 95.69 703 ASP A N 1
ATOM 5500 C CA . ASP A 1 703 ? 23.680 -20.159 12.740 1.00 95.69 703 ASP A CA 1
ATOM 5501 C C . ASP A 1 703 ? 22.922 -19.046 13.484 1.00 95.69 703 ASP A C 1
ATOM 5503 O O . ASP A 1 703 ? 23.510 -18.284 14.260 1.00 95.69 703 ASP A O 1
ATOM 5507 N N . LEU A 1 704 ? 21.617 -18.946 13.240 1.00 97.19 704 LEU A N 1
ATOM 5508 C CA . LEU A 1 704 ? 20.700 -17.994 13.857 1.00 97.19 704 LEU A CA 1
ATOM 5509 C C . LEU A 1 704 ? 20.281 -18.395 15.280 1.00 97.19 704 LEU A C 1
ATOM 5511 O O . LEU A 1 704 ? 19.974 -17.510 16.086 1.00 97.19 704 LEU A O 1
ATOM 5515 N N . SER A 1 705 ? 20.375 -19.674 15.658 1.00 97.75 705 SER A N 1
ATOM 5516 C CA . SER A 1 705 ? 20.028 -20.154 17.007 1.00 97.75 705 SER A CA 1
ATOM 5517 C C . SER A 1 705 ? 20.914 -19.546 18.099 1.00 97.75 705 SER A C 1
ATOM 5519 O O . SER A 1 705 ? 20.496 -19.404 19.252 1.00 97.75 705 SER A O 1
ATOM 5521 N N . ARG A 1 706 ? 22.106 -19.044 17.746 1.00 97.38 706 ARG A N 1
ATOM 5522 C CA . ARG A 1 706 ? 22.971 -18.276 18.663 1.00 97.38 706 ARG A CA 1
ATOM 5523 C C . ARG A 1 706 ? 22.277 -17.048 19.275 1.00 97.38 706 ARG A C 1
ATOM 5525 O O . ARG A 1 706 ? 22.632 -16.630 20.383 1.00 97.38 706 ARG A O 1
ATOM 5532 N N . PHE A 1 707 ? 21.290 -16.471 18.582 1.00 97.94 707 PHE A N 1
ATOM 5533 C CA . PHE A 1 707 ? 20.562 -15.282 19.031 1.00 97.94 707 PHE A CA 1
ATOM 5534 C C . PHE A 1 707 ? 19.443 -15.589 20.040 1.00 97.94 707 PHE A C 1
ATOM 5536 O O . PHE A 1 707 ? 18.947 -14.666 20.684 1.00 97.94 707 PHE A O 1
ATOM 5543 N N . LEU A 1 708 ? 19.107 -16.859 20.297 1.00 98.56 708 LEU A N 1
ATOM 5544 C CA . LEU A 1 708 ? 18.127 -17.232 21.330 1.00 98.56 708 LEU A CA 1
ATOM 5545 C C . LEU A 1 708 ? 18.558 -16.760 22.733 1.00 98.56 708 LEU A C 1
ATOM 5547 O O . LEU A 1 708 ? 17.732 -16.341 23.545 1.00 98.56 708 LEU A O 1
ATOM 5551 N N . SER A 1 709 ? 19.869 -16.722 22.998 1.00 98.25 709 SER A N 1
ATOM 5552 C CA . SER A 1 709 ? 20.430 -16.168 24.241 1.00 98.25 709 SER A CA 1
ATOM 5553 C C . SER A 1 709 ? 20.163 -14.661 24.404 1.00 98.25 709 SER A C 1
ATOM 5555 O O . SER A 1 709 ? 19.855 -14.189 25.507 1.00 98.25 709 SER A O 1
ATOM 5557 N N . TYR A 1 710 ? 20.225 -13.910 23.296 1.00 98.56 710 TYR A N 1
ATOM 5558 C CA . TYR A 1 710 ? 19.851 -12.500 23.246 1.00 98.56 710 TYR A CA 1
ATOM 5559 C C . TYR A 1 710 ? 18.360 -12.342 23.531 1.00 98.56 710 TYR A C 1
ATOM 5561 O O . TYR A 1 710 ? 17.999 -11.570 24.418 1.00 98.56 710 TYR A O 1
ATOM 5569 N N . ILE A 1 711 ? 17.513 -13.104 22.828 1.00 98.75 711 ILE A N 1
ATOM 5570 C CA . ILE A 1 711 ? 16.051 -13.063 22.965 1.00 98.75 711 ILE A CA 1
ATOM 5571 C C . ILE A 1 711 ? 15.647 -13.309 24.420 1.00 98.75 711 ILE A C 1
ATOM 5573 O O . ILE A 1 711 ? 14.926 -12.498 24.997 1.00 98.75 711 ILE A O 1
ATOM 5577 N N . ASN A 1 712 ? 16.193 -14.344 25.066 1.00 98.44 712 ASN A N 1
ATOM 5578 C CA . ASN A 1 712 ? 15.887 -14.659 26.463 1.00 98.44 712 ASN A CA 1
ATOM 5579 C C . ASN A 1 712 ? 16.243 -13.512 27.434 1.00 98.44 712 ASN A C 1
ATOM 5581 O O . ASN A 1 712 ? 15.446 -13.111 28.290 1.00 98.44 712 ASN A O 1
ATOM 5585 N N . THR A 1 713 ? 17.442 -12.942 27.276 1.00 98.56 713 THR A N 1
ATOM 5586 C CA . THR A 1 713 ? 17.920 -11.826 28.112 1.00 98.56 713 THR A CA 1
ATOM 5587 C C . THR A 1 713 ? 17.090 -10.561 27.879 1.00 98.56 713 THR A C 1
ATOM 5589 O O . THR A 1 713 ? 16.720 -9.852 28.822 1.00 98.56 713 THR A O 1
ATOM 5592 N N . ARG A 1 714 ? 16.778 -10.276 26.613 1.00 98.56 714 ARG A N 1
ATOM 5593 C CA . ARG A 1 714 ? 16.028 -9.098 26.185 1.00 98.56 714 ARG A CA 1
ATOM 5594 C C . ARG A 1 714 ? 14.571 -9.168 26.627 1.00 98.56 714 ARG A C 1
ATOM 5596 O O . ARG A 1 714 ? 14.083 -8.185 27.176 1.00 98.56 714 ARG A O 1
ATOM 5603 N N . ARG A 1 715 ? 13.923 -10.329 26.496 1.00 98.50 715 ARG A N 1
ATOM 5604 C CA . ARG A 1 715 ? 12.584 -10.599 27.038 1.00 98.50 715 ARG A CA 1
ATOM 5605 C C . ARG A 1 715 ? 12.536 -10.348 28.541 1.00 98.50 715 ARG A C 1
ATOM 5607 O O . ARG A 1 715 ? 11.701 -9.578 29.001 1.00 98.50 715 ARG A O 1
ATOM 5614 N N . SER A 1 716 ? 13.470 -10.925 29.299 1.00 98.12 716 SER A N 1
ATOM 5615 C CA . SER A 1 716 ? 13.528 -10.740 30.758 1.00 98.12 716 SER A CA 1
ATOM 5616 C C . SER A 1 716 ? 13.690 -9.264 31.143 1.00 98.12 716 SER A C 1
ATOM 5618 O O . SER A 1 716 ? 13.041 -8.777 32.068 1.00 98.12 716 SER A O 1
ATOM 5620 N N . THR A 1 717 ? 14.527 -8.526 30.407 1.00 97.94 717 THR A N 1
ATOM 5621 C CA . THR A 1 717 ? 14.689 -7.076 30.595 1.00 97.94 717 THR A CA 1
ATOM 5622 C C . THR A 1 717 ? 13.389 -6.331 30.293 1.00 97.94 717 THR A C 1
ATOM 5624 O O . THR A 1 717 ? 12.979 -5.492 31.092 1.00 97.94 717 THR A O 1
ATOM 5627 N N . ALA A 1 718 ? 12.733 -6.649 29.176 1.00 98.44 718 ALA A N 1
ATOM 5628 C CA . ALA A 1 718 ? 11.505 -5.992 28.750 1.00 98.44 718 ALA A CA 1
ATOM 5629 C C . ALA A 1 718 ? 10.359 -6.213 29.748 1.00 98.44 718 ALA A C 1
ATOM 5631 O O . ALA A 1 718 ? 9.733 -5.248 30.175 1.00 98.44 718 ALA A O 1
ATOM 5632 N N . VAL A 1 719 ? 10.157 -7.454 30.200 1.00 98.00 719 VAL A N 1
ATOM 5633 C CA . VAL A 1 719 ? 9.180 -7.813 31.243 1.00 98.00 719 VAL A CA 1
ATOM 5634 C C . VAL A 1 719 ? 9.429 -7.022 32.530 1.00 98.00 719 VAL A C 1
ATOM 5636 O O . VAL A 1 719 ? 8.509 -6.420 33.087 1.00 98.00 719 VAL A O 1
ATOM 5639 N N . ASN A 1 720 ? 10.680 -6.967 32.995 1.00 97.88 720 ASN A N 1
ATOM 5640 C CA . ASN A 1 720 ? 11.036 -6.207 34.195 1.00 97.88 720 ASN A CA 1
ATOM 5641 C C . ASN A 1 720 ? 10.806 -4.700 34.018 1.00 97.88 720 ASN A C 1
ATOM 5643 O O . ASN A 1 720 ? 10.375 -4.025 34.954 1.00 97.88 720 ASN A O 1
ATOM 5647 N N . GLU A 1 721 ? 11.091 -4.158 32.834 1.00 97.31 721 GLU A N 1
ATOM 5648 C CA . GLU A 1 721 ? 10.871 -2.746 32.537 1.00 97.31 721 GLU A CA 1
ATOM 5649 C C . GLU A 1 721 ? 9.380 -2.395 32.474 1.00 97.31 721 GLU A C 1
ATOM 5651 O O . GLU A 1 721 ? 8.983 -1.414 33.103 1.00 97.31 721 GLU A O 1
ATOM 5656 N N . VAL A 1 722 ? 8.551 -3.212 31.813 1.00 97.94 722 VAL A N 1
ATOM 5657 C CA . VAL A 1 722 ? 7.086 -3.049 31.773 1.00 97.94 722 VAL A CA 1
ATOM 5658 C C . VAL A 1 722 ? 6.518 -3.024 33.193 1.00 97.94 722 VAL A C 1
ATOM 5660 O O . VAL A 1 722 ? 5.889 -2.038 33.574 1.00 97.94 722 VAL A O 1
ATOM 5663 N N . ASN A 1 723 ? 6.835 -4.037 34.009 1.00 97.25 723 ASN A N 1
ATOM 5664 C CA . ASN A 1 723 ? 6.386 -4.144 35.404 1.00 97.25 723 ASN A CA 1
ATOM 5665 C C . ASN A 1 723 ? 6.813 -2.953 36.275 1.00 97.25 723 ASN A C 1
ATOM 5667 O O . ASN A 1 723 ? 6.113 -2.568 37.211 1.00 97.25 723 ASN A O 1
ATOM 5671 N N . ARG A 1 724 ? 7.982 -2.369 35.990 1.00 96.62 724 ARG A N 1
ATOM 5672 C CA . ARG A 1 724 ? 8.502 -1.199 36.709 1.00 96.62 724 ARG A CA 1
ATOM 5673 C C . ARG A 1 724 ? 7.823 0.099 36.271 1.00 96.62 724 ARG A C 1
ATOM 5675 O O . ARG A 1 724 ? 7.660 0.996 37.096 1.00 96.62 724 ARG A O 1
ATOM 5682 N N . ILE A 1 725 ? 7.507 0.244 34.983 1.00 95.50 725 ILE A N 1
ATOM 5683 C CA . ILE A 1 725 ? 6.921 1.471 34.425 1.00 95.50 725 ILE A CA 1
ATOM 5684 C C . ILE A 1 725 ? 5.412 1.541 34.683 1.00 95.50 725 ILE A C 1
ATOM 5686 O O . ILE A 1 725 ? 4.912 2.628 34.976 1.00 95.50 725 ILE A O 1
ATOM 5690 N N . ILE A 1 726 ? 4.707 0.410 34.597 1.00 96.00 726 ILE A N 1
ATOM 5691 C CA . ILE A 1 726 ? 3.282 0.282 34.922 1.00 96.00 726 ILE A CA 1
ATOM 5692 C C . ILE A 1 726 ? 3.121 -0.947 35.815 1.00 96.00 726 ILE A C 1
ATOM 5694 O O . ILE A 1 726 ? 3.291 -2.080 35.366 1.00 96.00 726 ILE A O 1
ATOM 5698 N N . ALA A 1 727 ? 2.801 -0.720 37.088 1.00 95.25 727 ALA A N 1
ATOM 5699 C CA . ALA A 1 727 ? 2.683 -1.795 38.065 1.00 95.25 727 ALA A CA 1
ATOM 5700 C C . ALA A 1 727 ? 1.504 -2.738 37.735 1.00 95.25 727 ALA A C 1
ATOM 5702 O O . ALA A 1 727 ? 0.415 -2.242 37.417 1.00 95.25 727 ALA A O 1
ATOM 5703 N N . PRO A 1 728 ? 1.684 -4.070 37.858 1.00 96.12 728 PRO A N 1
ATOM 5704 C CA . PRO A 1 728 ? 0.604 -5.045 37.724 1.00 96.12 728 PRO A CA 1
ATOM 5705 C C . PRO A 1 728 ? -0.630 -4.676 38.551 1.00 96.12 728 PRO A C 1
ATOM 5707 O O . PRO A 1 728 ? -0.535 -4.411 39.748 1.00 96.12 728 PRO A O 1
ATOM 5710 N N . THR A 1 729 ? -1.782 -4.631 37.888 1.00 95.69 729 THR A N 1
ATOM 5711 C CA . THR A 1 729 ? -3.066 -4.166 38.428 1.00 95.69 729 THR A CA 1
ATOM 5712 C C . THR A 1 729 ? -4.205 -5.037 37.904 1.00 95.69 729 THR A C 1
ATOM 5714 O O . THR A 1 729 ? -4.450 -5.096 36.705 1.00 95.69 729 THR A O 1
ATOM 5717 N N . ASN A 1 730 ? -4.939 -5.694 38.795 1.00 95.12 730 ASN A N 1
ATOM 5718 C CA . ASN A 1 730 ? -6.040 -6.560 38.376 1.00 95.12 730 ASN A CA 1
ATOM 5719 C C . ASN A 1 730 ? -7.171 -5.764 37.712 1.00 95.12 730 ASN A C 1
ATOM 5721 O O . ASN A 1 730 ? -7.462 -4.625 38.102 1.00 95.12 730 ASN A O 1
ATOM 5725 N N . TYR A 1 731 ? -7.832 -6.415 36.755 1.00 97.25 731 TYR A N 1
ATOM 5726 C CA . TYR A 1 731 ? -9.097 -5.940 36.219 1.00 97.25 731 TYR A CA 1
ATOM 5727 C C . TYR A 1 731 ? -10.163 -5.880 37.322 1.00 97.25 731 TYR A C 1
ATOM 5729 O O . TYR A 1 731 ? -10.316 -6.840 38.077 1.00 97.25 731 TYR A O 1
ATOM 5737 N N . ARG A 1 732 ? -10.859 -4.744 37.430 1.00 97.12 732 ARG A N 1
ATOM 5738 C CA . ARG A 1 732 ? -12.069 -4.562 38.254 1.00 97.12 732 ARG A CA 1
ATOM 5739 C C . ARG A 1 732 ? -12.774 -3.252 37.920 1.00 97.12 732 ARG A C 1
ATOM 5741 O O . ARG A 1 732 ? -12.117 -2.302 37.492 1.00 97.12 732 ARG A O 1
ATOM 5748 N N . ILE A 1 733 ? -14.060 -3.160 38.221 1.00 97.56 733 ILE A N 1
ATOM 5749 C CA . ILE A 1 733 ? -14.825 -1.916 38.266 1.00 97.56 733 ILE A CA 1
ATOM 5750 C C . ILE A 1 733 ? -14.524 -1.191 39.587 1.00 97.56 733 ILE A C 1
ATOM 5752 O O . ILE A 1 733 ? -14.390 -1.788 40.654 1.00 97.56 733 ILE A O 1
ATOM 5756 N N . THR A 1 734 ? -14.367 0.128 39.510 1.00 96.94 734 THR A N 1
ATOM 5757 C CA . THR A 1 734 ? -14.168 1.014 40.671 1.00 96.94 734 THR A CA 1
ATOM 5758 C C . THR A 1 734 ? -15.276 2.048 40.837 1.00 96.94 734 THR A C 1
ATOM 5760 O O . THR A 1 734 ? -15.297 2.746 41.851 1.00 96.94 734 THR A O 1
ATOM 5763 N N . THR A 1 735 ? -16.183 2.169 39.863 1.00 95.81 735 THR A N 1
ATOM 5764 C CA . THR A 1 735 ? -17.437 2.910 40.035 1.00 95.81 735 THR A CA 1
ATOM 5765 C C . THR A 1 735 ? -18.194 2.364 41.245 1.00 95.81 735 THR A C 1
ATOM 5767 O O . THR A 1 735 ? -18.233 1.155 41.460 1.00 95.81 735 THR A O 1
ATOM 5770 N N . ALA A 1 736 ? -18.753 3.262 42.060 1.00 93.19 736 ALA A N 1
ATOM 5771 C CA . ALA A 1 736 ? -19.502 2.875 43.249 1.00 93.19 736 ALA A CA 1
ATOM 5772 C C . ALA A 1 736 ? -20.723 2.034 42.862 1.00 93.19 736 ALA A C 1
ATOM 5774 O O . ALA A 1 736 ? -21.432 2.381 41.925 1.00 93.19 736 ALA A O 1
ATOM 5775 N N . ASP A 1 737 ? -20.966 0.956 43.598 1.00 91.00 737 ASP A N 1
ATOM 5776 C CA . ASP A 1 737 ? -22.145 0.124 43.390 1.00 91.00 737 ASP A CA 1
ATOM 5777 C C . ASP A 1 737 ? -23.422 0.839 43.857 1.00 91.00 737 ASP A C 1
ATOM 5779 O O . ASP A 1 737 ? -23.391 1.639 44.799 1.00 91.00 737 ASP A O 1
ATOM 5783 N N . ASN A 1 738 ? -24.543 0.526 43.208 1.00 89.50 738 ASN A N 1
ATOM 5784 C CA . ASN A 1 738 ? -25.880 1.024 43.529 1.00 89.50 738 ASN A CA 1
ATOM 5785 C C . ASN A 1 738 ? -26.013 2.563 43.523 1.00 89.50 738 ASN A C 1
ATOM 5787 O O . ASN A 1 738 ? -26.690 3.144 44.376 1.00 89.50 738 ASN A O 1
ATOM 5791 N N . PHE A 1 739 ? -25.349 3.241 42.583 1.00 92.00 739 PHE A N 1
ATOM 5792 C CA . PHE A 1 739 ? -25.534 4.681 42.382 1.00 92.00 739 PHE A CA 1
ATOM 5793 C C . PHE A 1 739 ? -26.678 4.962 41.403 1.00 92.00 739 PHE A C 1
ATOM 5795 O O . PHE A 1 739 ? -26.992 4.136 40.548 1.00 92.00 739 PHE A O 1
ATOM 5802 N N . SER A 1 740 ? -27.296 6.137 41.521 1.00 90.75 740 SER A N 1
ATOM 5803 C CA . SER A 1 740 ? -28.371 6.569 40.631 1.00 90.75 740 SER A CA 1
ATOM 5804 C C . SER A 1 740 ? -27.894 7.564 39.573 1.00 90.75 740 SER A C 1
ATOM 5806 O O . SER A 1 740 ? -27.012 8.386 39.832 1.00 90.75 740 SER A O 1
ATOM 5808 N N . SER A 1 741 ? -28.501 7.512 38.388 1.00 89.62 741 SER A N 1
ATOM 5809 C CA . SER A 1 741 ? -28.224 8.430 37.282 1.00 89.62 741 SER A CA 1
ATOM 5810 C C . SER A 1 741 ? -29.517 8.805 36.552 1.00 89.62 741 SER A C 1
ATOM 5812 O O . SER A 1 741 ? -30.286 7.909 36.212 1.00 89.62 741 SER A O 1
ATOM 5814 N N . PRO A 1 742 ? -29.780 10.098 36.280 1.00 88.75 742 PRO A N 1
ATOM 5815 C CA . PRO A 1 742 ? -30.894 10.511 35.425 1.00 88.75 742 PRO A CA 1
ATOM 5816 C C . PRO A 1 742 ? -30.575 10.393 33.925 1.00 88.75 742 PRO A C 1
ATOM 5818 O O . PRO A 1 742 ? -31.469 10.562 33.103 1.00 88.75 742 PRO A O 1
ATOM 5821 N N . GLU A 1 743 ? -29.310 10.155 33.575 1.00 89.94 743 GLU A N 1
ATOM 5822 C CA . GLU A 1 743 ? -28.835 10.056 32.194 1.00 89.94 743 GLU A CA 1
ATOM 5823 C C . GLU A 1 743 ? -29.137 8.681 31.583 1.00 89.94 743 GLU A C 1
ATOM 5825 O O . GLU A 1 743 ? -29.210 7.692 32.304 1.00 89.94 743 GLU A O 1
ATOM 5830 N N . LYS A 1 744 ? -29.205 8.618 30.248 1.00 87.25 744 LYS A N 1
ATOM 5831 C CA . LYS A 1 744 ? -29.352 7.381 29.449 1.00 87.25 744 LYS A CA 1
ATOM 5832 C C . LYS A 1 744 ? -28.050 6.595 29.277 1.00 87.25 744 LYS A C 1
ATOM 5834 O O . LYS A 1 744 ? -28.044 5.461 28.814 1.00 87.25 744 LYS A O 1
ATOM 5839 N N . VAL A 1 745 ? -26.925 7.229 29.603 1.00 88.44 745 VAL A N 1
ATOM 5840 C CA . VAL A 1 745 ? -25.585 6.659 29.469 1.00 88.44 745 VAL A CA 1
ATOM 5841 C C . VAL A 1 745 ? -24.831 6.878 30.770 1.00 88.44 745 VAL A C 1
ATOM 5843 O O . VAL A 1 745 ? -24.710 8.006 31.254 1.00 88.44 745 VAL A O 1
ATOM 5846 N N . ALA A 1 746 ? -24.304 5.797 31.336 1.00 91.31 746 ALA A N 1
ATOM 5847 C CA . ALA A 1 746 ? -23.495 5.826 32.540 1.00 91.31 746 ALA A CA 1
ATOM 5848 C C . ALA A 1 746 ? -22.007 5.653 32.216 1.00 91.31 746 ALA A C 1
ATOM 5850 O O . ALA A 1 746 ? -21.592 4.750 31.489 1.00 91.31 746 ALA A O 1
ATOM 5851 N N . SER A 1 747 ? -21.181 6.492 32.843 1.00 94.12 747 SER A N 1
ATOM 5852 C CA . SER A 1 747 ? -19.724 6.369 32.790 1.00 94.12 747 SER A CA 1
ATOM 5853 C C . SER A 1 747 ? -19.244 5.366 33.839 1.00 94.12 747 SER A C 1
ATOM 5855 O O . SER A 1 747 ? -19.168 5.696 35.027 1.00 94.12 747 SER A O 1
ATOM 5857 N N . ILE A 1 748 ? -18.810 4.184 33.407 1.00 95.88 748 ILE A N 1
ATOM 5858 C CA . ILE A 1 748 ? -18.191 3.181 34.280 1.00 95.88 748 ILE A CA 1
ATOM 5859 C C . ILE A 1 748 ? -16.674 3.328 34.227 1.00 95.88 748 ILE A C 1
ATOM 5861 O O . ILE A 1 748 ? -16.081 3.403 33.156 1.00 95.88 748 ILE A O 1
ATOM 5865 N N . GLN A 1 749 ? -16.036 3.365 35.394 1.00 97.31 749 GLN A N 1
ATOM 5866 C CA . GLN A 1 749 ? -14.589 3.390 35.546 1.00 97.31 749 GLN A CA 1
ATOM 5867 C C . GLN A 1 749 ? -14.113 2.145 36.274 1.00 97.31 749 GLN A C 1
ATOM 5869 O O . GLN A 1 749 ? -14.775 1.647 37.188 1.00 97.31 749 GLN A O 1
ATOM 5874 N N . GLY A 1 750 ? -12.907 1.712 35.944 1.00 97.19 750 GLY A N 1
ATOM 5875 C CA . GLY A 1 750 ? -12.252 0.614 36.625 1.00 97.19 750 GLY A CA 1
ATOM 5876 C C . GLY A 1 750 ? -10.746 0.657 36.480 1.00 97.19 750 GLY A C 1
ATOM 5877 O O . GLY A 1 750 ? -10.173 1.620 35.969 1.00 97.19 750 GLY A O 1
ATOM 5878 N N . THR A 1 751 ? -10.093 -0.392 36.964 1.00 97.25 751 THR A N 1
ATOM 5879 C CA . THR A 1 751 ? -8.648 -0.568 36.836 1.00 97.25 751 THR A CA 1
ATOM 5880 C C . THR A 1 751 ? -8.306 -1.785 35.992 1.00 97.25 751 THR A C 1
ATOM 5882 O O . THR A 1 751 ? -9.098 -2.719 35.924 1.00 97.25 751 THR A O 1
ATOM 5885 N N . GLY A 1 752 ? -7.140 -1.782 35.349 1.00 96.44 752 GLY A N 1
ATOM 5886 C CA . GLY A 1 752 ? -6.587 -2.923 34.621 1.00 96.44 752 GLY A CA 1
ATOM 5887 C C . GLY A 1 752 ? -5.135 -2.677 34.213 1.00 96.44 752 GLY A C 1
ATOM 5888 O O . GLY A 1 752 ? -4.727 -1.534 33.992 1.00 96.44 752 GLY A O 1
ATOM 5889 N N . TRP A 1 753 ? -4.341 -3.743 34.149 1.00 96.69 753 TRP A N 1
ATOM 5890 C CA . TRP A 1 753 ? -2.924 -3.686 33.789 1.00 96.69 753 TRP A CA 1
ATOM 5891 C C . TRP A 1 753 ? -2.704 -3.692 32.281 1.00 96.69 753 TRP A C 1
ATOM 5893 O O . TRP A 1 753 ? -3.682 -3.710 31.552 1.00 96.69 753 TRP A O 1
ATOM 5903 N N . VAL A 1 754 ? -1.451 -3.621 31.802 1.00 95.94 754 VAL A N 1
ATOM 5904 C CA . VAL A 1 754 ? -1.115 -3.424 30.380 1.00 95.94 754 VAL A CA 1
ATOM 5905 C C . VAL A 1 754 ? -1.613 -4.528 29.439 1.00 95.94 754 VAL A C 1
ATOM 5907 O O . VAL A 1 754 ? -1.742 -4.281 28.241 1.00 95.94 754 VAL A O 1
ATOM 5910 N N . ASP A 1 755 ? -1.908 -5.704 29.984 1.00 94.62 755 ASP A N 1
ATOM 5911 C CA . ASP A 1 755 ? -2.468 -6.867 29.297 1.00 94.62 755 ASP A CA 1
ATOM 5912 C C . ASP A 1 755 ? -3.931 -6.678 28.873 1.00 94.62 755 ASP A C 1
ATOM 5914 O O . ASP A 1 755 ? -4.337 -7.256 27.871 1.00 94.62 755 ASP A O 1
ATOM 5918 N N . LEU A 1 756 ? -4.703 -5.826 29.559 1.00 95.81 756 LEU A N 1
ATOM 5919 C CA . LEU A 1 756 ? -6.074 -5.494 29.160 1.00 95.81 756 LEU A CA 1
ATOM 5920 C C . LEU A 1 756 ? -6.095 -4.815 27.780 1.00 95.81 756 LEU A C 1
ATOM 5922 O O . LEU A 1 756 ? -5.558 -3.719 27.611 1.00 95.81 756 LEU A O 1
ATOM 5926 N N . HIS A 1 757 ? -6.717 -5.457 26.796 1.00 92.38 757 HIS A N 1
ATOM 5927 C CA . HIS A 1 757 ? -6.841 -4.939 25.436 1.00 92.38 757 HIS A CA 1
ATOM 5928 C C . HIS A 1 757 ? -8.263 -4.486 25.114 1.00 92.38 757 HIS A C 1
ATOM 5930 O O . HIS A 1 757 ? -8.433 -3.428 24.511 1.00 92.38 757 HIS A O 1
ATOM 5936 N N . GLU A 1 758 ? -9.259 -5.248 25.562 1.00 94.75 758 GLU A N 1
ATOM 5937 C CA . GLU A 1 758 ? -10.668 -5.039 25.238 1.00 94.75 758 GLU A CA 1
ATOM 5938 C C . GLU A 1 758 ? -11.547 -5.181 26.482 1.00 94.75 758 GLU A C 1
ATOM 5940 O O . GLU A 1 758 ? -11.288 -6.023 27.345 1.00 94.75 758 GLU A O 1
ATOM 5945 N N . ILE A 1 759 ? -12.618 -4.388 26.545 1.00 96.38 759 ILE A N 1
ATOM 5946 C CA . ILE A 1 759 ? -13.745 -4.613 27.451 1.00 96.38 759 ILE A CA 1
ATOM 5947 C C . ILE A 1 759 ? -14.977 -4.840 26.587 1.00 96.38 759 ILE A C 1
ATOM 5949 O O . ILE A 1 759 ? -15.233 -4.072 25.660 1.00 96.38 759 ILE A O 1
ATOM 5953 N N . ARG A 1 760 ? -15.733 -5.886 26.904 1.00 94.75 760 ARG A N 1
ATOM 5954 C CA . ARG A 1 760 ? -16.983 -6.227 26.231 1.00 94.75 760 ARG A CA 1
ATOM 5955 C C . ARG A 1 760 ? -18.149 -6.193 27.212 1.00 94.75 760 ARG A C 1
ATOM 5957 O O . ARG A 1 760 ? -17.970 -6.507 28.393 1.00 94.75 760 ARG A O 1
ATOM 5964 N N . SER A 1 761 ? -19.321 -5.799 26.726 1.00 90.69 761 SER A N 1
ATOM 5965 C CA . SER A 1 761 ? -20.586 -5.907 27.458 1.00 90.69 761 SER A CA 1
ATOM 5966 C C . SER A 1 761 ? -20.988 -7.378 27.657 1.00 90.69 761 SER A C 1
ATOM 5968 O O . SER A 1 761 ? -20.361 -8.293 27.116 1.00 90.69 761 SER A O 1
ATOM 5970 N N . ALA A 1 762 ? -22.074 -7.614 28.397 1.00 86.25 762 ALA A N 1
ATOM 5971 C CA . ALA A 1 762 ? -22.660 -8.945 28.561 1.00 86.25 762 ALA A CA 1
ATOM 5972 C C . ALA A 1 762 ? -23.107 -9.588 27.231 1.00 86.25 762 ALA A C 1
ATOM 5974 O O . ALA A 1 762 ? -23.006 -10.803 27.089 1.00 86.25 762 ALA A O 1
ATOM 5975 N N . SER A 1 763 ? -23.533 -8.784 26.246 1.00 79.25 763 SER A N 1
ATOM 5976 C CA . SER A 1 763 ? -23.877 -9.250 24.892 1.00 79.25 763 SER A CA 1
ATOM 5977 C C . SER A 1 763 ? -22.652 -9.586 24.032 1.00 79.25 763 SER A C 1
ATOM 5979 O O . SER A 1 763 ? -22.789 -10.100 22.927 1.00 79.25 763 SER A O 1
ATOM 5981 N N . GLY A 1 764 ? -21.439 -9.306 24.522 1.00 83.56 764 GLY A N 1
ATOM 5982 C CA . GLY A 1 764 ? -20.194 -9.485 23.780 1.00 83.56 764 GLY A CA 1
ATOM 5983 C C . GLY A 1 764 ? -19.789 -8.280 22.926 1.00 83.56 764 GLY A C 1
ATOM 5984 O O . GLY A 1 764 ? -18.726 -8.331 22.305 1.00 83.56 764 GLY A O 1
ATOM 5985 N N . ALA A 1 765 ? -20.567 -7.191 22.927 1.00 83.19 765 ALA A N 1
ATOM 5986 C CA . ALA A 1 765 ? -20.253 -5.977 22.176 1.00 83.19 765 ALA A CA 1
ATOM 5987 C C . ALA A 1 765 ? -18.998 -5.279 22.726 1.00 83.19 765 ALA A C 1
ATOM 5989 O O . ALA A 1 765 ? -18.826 -5.155 23.941 1.00 83.19 765 ALA A O 1
ATOM 5990 N N . LEU A 1 766 ? -18.118 -4.812 21.836 1.00 90.88 766 LEU A N 1
ATOM 5991 C CA . LEU A 1 766 ? -16.884 -4.116 22.204 1.00 90.88 766 LEU A CA 1
ATOM 5992 C C . LEU A 1 766 ? -17.184 -2.693 22.692 1.00 90.88 766 LEU A C 1
ATOM 5994 O O . LEU A 1 766 ? -17.831 -1.916 21.996 1.00 90.88 766 LEU A O 1
ATOM 5998 N N . LEU A 1 767 ? -16.653 -2.324 23.859 1.00 90.88 767 LEU A N 1
ATOM 5999 C CA . LEU A 1 767 ? -16.839 -0.995 24.438 1.00 90.88 767 LEU A CA 1
ATOM 6000 C C . LEU A 1 767 ? -15.586 -0.125 24.245 1.00 90.88 767 LEU A C 1
ATOM 6002 O O . LEU A 1 767 ? -14.503 -0.500 24.713 1.00 90.88 767 LEU A O 1
ATOM 6006 N N . PRO A 1 768 ? -15.702 1.062 23.617 1.00 91.19 768 PRO A N 1
ATOM 6007 C CA . PRO A 1 768 ? -14.597 2.006 23.519 1.00 91.19 768 PRO A CA 1
ATOM 6008 C C . PRO A 1 768 ? -14.077 2.416 24.902 1.00 91.19 768 PRO A C 1
ATOM 6010 O O . PRO A 1 768 ? -14.828 2.889 25.757 1.00 91.19 768 PRO A O 1
ATOM 6013 N N . MET A 1 769 ? -12.770 2.252 25.111 1.00 91.94 769 MET A N 1
ATOM 6014 C CA . MET A 1 769 ? -12.107 2.585 26.371 1.00 91.94 769 MET A CA 1
ATOM 6015 C C . MET A 1 769 ? -11.345 3.907 26.293 1.00 91.94 769 ME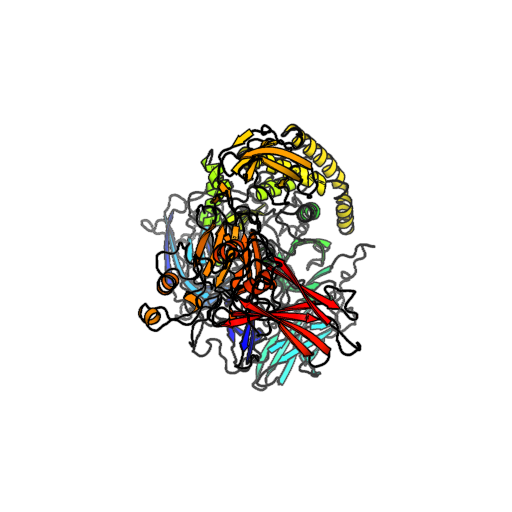T A C 1
ATOM 6017 O O . MET A 1 769 ? -10.442 4.082 25.470 1.00 91.94 769 MET A O 1
ATOM 6021 N N . ASP A 1 770 ? -11.612 4.779 27.259 1.00 92.44 770 ASP A N 1
ATOM 6022 C CA . ASP A 1 770 ? -10.786 5.937 27.578 1.00 92.44 770 ASP A CA 1
ATOM 6023 C C . ASP A 1 770 ? -9.821 5.608 28.720 1.00 92.44 770 ASP A C 1
ATOM 6025 O O . ASP A 1 770 ? -10.230 5.167 29.794 1.00 92.44 770 ASP A O 1
ATOM 6029 N N . TRP A 1 771 ? -8.534 5.903 28.543 1.00 93.00 771 TRP A N 1
ATOM 6030 C CA . TRP A 1 771 ? -7.535 5.757 29.605 1.00 93.00 771 TRP A CA 1
ATOM 6031 C C . TRP A 1 771 ? -7.329 7.081 30.337 1.00 93.00 771 TRP A C 1
ATOM 6033 O O . TRP A 1 771 ? -6.732 8.016 29.800 1.00 93.00 771 TRP A O 1
ATOM 6043 N N . LEU A 1 772 ? -7.803 7.155 31.583 1.00 93.88 772 LEU A N 1
ATOM 6044 C CA . LEU A 1 772 ? -7.656 8.339 32.440 1.00 93.88 772 LEU A CA 1
ATOM 6045 C C . LEU A 1 772 ? -6.229 8.465 32.996 1.00 93.88 772 LEU A C 1
ATOM 6047 O O . LEU A 1 772 ? -5.730 9.568 33.218 1.00 93.88 772 LEU A O 1
ATOM 6051 N N . ASN A 1 773 ? -5.569 7.328 33.213 1.00 94.00 773 ASN A N 1
ATOM 6052 C CA . ASN A 1 773 ? -4.147 7.194 33.526 1.00 94.00 773 ASN A CA 1
ATOM 6053 C C . ASN A 1 773 ? -3.655 5.811 33.045 1.00 94.00 773 ASN A C 1
ATOM 6055 O O . ASN A 1 773 ? -4.376 5.117 32.334 1.00 94.00 773 ASN A O 1
ATOM 6059 N N . GLU A 1 774 ? -2.440 5.397 33.410 1.00 93.19 774 GLU A N 1
ATOM 6060 C CA . GLU A 1 774 ? -1.842 4.135 32.948 1.00 93.19 774 GLU A CA 1
ATOM 6061 C C . GLU A 1 774 ? -2.570 2.855 33.397 1.00 93.19 774 GLU A C 1
ATOM 6063 O O . GLU A 1 774 ? -2.296 1.794 32.841 1.00 93.19 774 GLU A O 1
ATOM 6068 N N . THR A 1 775 ? -3.468 2.929 34.384 1.00 95.25 775 THR A N 1
ATOM 6069 C CA . THR A 1 775 ? -4.192 1.760 34.921 1.00 95.25 775 THR A CA 1
ATOM 6070 C C . THR A 1 775 ? -5.696 1.961 35.055 1.00 95.25 775 THR A C 1
ATOM 6072 O O . THR A 1 775 ? -6.408 0.979 35.221 1.00 95.25 775 THR A O 1
ATOM 6075 N N . THR A 1 776 ? -6.200 3.195 34.991 1.00 96.69 776 THR A N 1
ATOM 6076 C CA . THR A 1 776 ? -7.630 3.496 35.121 1.00 96.69 776 THR A CA 1
ATOM 6077 C C . THR A 1 776 ? -8.268 3.678 33.752 1.00 96.69 776 THR A C 1
ATOM 6079 O O . THR A 1 776 ? -7.911 4.605 33.017 1.00 96.69 776 THR A O 1
ATOM 6082 N N . TRP A 1 777 ? -9.238 2.822 33.448 1.00 96.50 777 TRP A N 1
ATOM 6083 C CA . TRP A 1 777 ? -10.062 2.889 32.247 1.00 96.50 777 TRP A CA 1
ATOM 6084 C C . TRP A 1 777 ? -11.433 3.488 32.563 1.00 96.50 777 TRP A C 1
ATOM 6086 O O . TRP A 1 777 ? -11.897 3.466 33.707 1.00 96.50 777 TRP A O 1
ATOM 6096 N N . ARG A 1 778 ? -12.086 4.010 31.529 1.00 96.69 778 ARG A N 1
ATOM 6097 C CA . ARG A 1 778 ? -13.478 4.445 31.528 1.00 96.69 778 ARG A CA 1
ATOM 6098 C C . ARG A 1 778 ? -14.159 3.942 30.259 1.00 96.69 778 ARG A C 1
ATOM 6100 O O . ARG A 1 778 ? -13.592 4.083 29.181 1.00 96.69 778 ARG A O 1
ATOM 6107 N N . VAL A 1 779 ? -15.368 3.418 30.397 1.00 95.75 779 VAL A N 1
ATOM 6108 C CA . VAL A 1 779 ? -16.272 3.085 29.288 1.00 95.75 779 VAL A CA 1
ATOM 6109 C C . VAL A 1 779 ? -17.610 3.785 29.499 1.00 95.75 779 VAL A C 1
ATOM 6111 O O . VAL A 1 779 ? -17.959 4.150 30.625 1.00 95.75 779 VAL A O 1
ATOM 6114 N N . GLN A 1 780 ? -18.344 3.979 28.412 1.00 92.44 780 GLN A N 1
ATOM 6115 C CA . GLN A 1 780 ? -19.721 4.461 28.439 1.00 92.44 780 GLN A CA 1
ATOM 6116 C C . GLN A 1 780 ? -20.646 3.284 28.147 1.00 92.44 780 GLN A C 1
ATOM 6118 O O . GLN A 1 780 ? -20.372 2.515 27.227 1.00 92.44 780 GLN A O 1
ATOM 6123 N N . VAL A 1 781 ? -21.710 3.139 28.931 1.00 89.88 781 VAL A N 1
ATOM 6124 C CA . VAL A 1 781 ? -22.723 2.092 28.740 1.00 89.88 781 VAL A CA 1
ATOM 6125 C C . VAL A 1 781 ? -24.115 2.701 28.771 1.00 89.88 781 VAL A C 1
ATOM 6127 O O . VAL A 1 781 ? -24.360 3.621 29.553 1.00 89.88 781 VAL A O 1
ATOM 6130 N N . ALA A 1 782 ? -25.012 2.195 27.931 1.00 87.19 782 ALA A N 1
ATOM 6131 C CA . ALA A 1 782 ? -26.427 2.529 28.013 1.00 87.19 782 ALA A CA 1
ATOM 6132 C C . ALA A 1 782 ? -27.012 2.029 29.345 1.00 87.19 782 ALA A C 1
ATOM 6134 O O . ALA A 1 782 ? -26.575 0.998 29.863 1.00 87.19 782 ALA A O 1
ATOM 6135 N N . ILE A 1 783 ? -27.955 2.786 29.903 1.00 88.44 783 ILE A N 1
ATOM 6136 C CA . ILE A 1 783 ? -28.755 2.392 31.064 1.00 88.44 783 ILE A CA 1
ATOM 6137 C C . ILE A 1 783 ? -30.223 2.757 30.834 1.00 88.44 783 ILE A C 1
ATOM 6139 O O . ILE A 1 783 ? -30.525 3.836 30.322 1.00 88.44 783 ILE A O 1
ATOM 6143 N N . ASP A 1 784 ? -31.114 1.879 31.273 1.00 86.56 784 ASP A N 1
ATOM 6144 C CA . ASP A 1 784 ? -32.563 2.042 31.190 1.00 86.56 784 ASP A CA 1
ATOM 6145 C C . ASP A 1 784 ? -33.145 2.610 32.495 1.00 86.56 784 ASP A C 1
ATOM 6147 O O . ASP A 1 784 ? -32.495 2.560 33.550 1.00 86.56 784 ASP A O 1
ATOM 6151 N N . PRO A 1 785 ? -34.372 3.160 32.482 1.00 87.12 785 PRO A N 1
ATOM 6152 C CA . PRO A 1 785 ? -35.111 3.446 33.707 1.00 87.12 785 PRO A CA 1
ATOM 6153 C C . PRO A 1 785 ? -35.205 2.210 34.618 1.00 87.12 785 PRO A C 1
ATOM 6155 O O . PRO A 1 785 ? -35.562 1.122 34.181 1.00 87.12 785 PRO A O 1
ATOM 6158 N N . GLY A 1 786 ? -34.925 2.374 35.912 1.00 88.19 786 GLY A N 1
ATOM 6159 C CA . GLY A 1 786 ? -34.960 1.281 36.887 1.00 88.19 786 GLY A CA 1
ATOM 6160 C C . GLY A 1 786 ? -33.599 0.634 37.166 1.00 88.19 786 GLY A C 1
ATOM 6161 O O . GLY A 1 786 ? -32.549 1.276 37.095 1.00 88.19 786 GLY A O 1
ATOM 6162 N N . GLU A 1 787 ? -33.612 -0.623 37.616 1.00 92.12 787 GLU A N 1
ATOM 6163 C CA . GLU A 1 787 ? -32.396 -1.335 38.025 1.00 92.12 787 GLU A CA 1
ATOM 6164 C C . GLU A 1 787 ? -31.643 -1.897 36.815 1.00 92.12 787 GLU A C 1
ATOM 6166 O O . GLU A 1 787 ? -32.160 -2.741 36.095 1.00 92.12 787 GLU A O 1
ATOM 6171 N N . ASN A 1 788 ? -30.387 -1.481 36.651 1.00 91.00 788 ASN A N 1
ATOM 6172 C CA . ASN A 1 788 ? -29.468 -1.981 35.635 1.00 91.00 788 ASN A CA 1
ATOM 6173 C C . ASN A 1 788 ? -28.334 -2.753 36.312 1.00 91.00 788 ASN A C 1
ATOM 6175 O O . ASN A 1 788 ? -27.660 -2.218 37.199 1.00 91.00 788 ASN A O 1
ATOM 6179 N N . ILE A 1 789 ? -28.070 -3.983 35.870 1.00 93.62 789 ILE A N 1
ATOM 6180 C CA . ILE A 1 789 ? -26.883 -4.749 36.272 1.00 93.62 789 ILE A CA 1
ATOM 6181 C C . ILE A 1 789 ? -25.935 -4.799 35.081 1.00 93.62 789 ILE A C 1
ATOM 6183 O O . ILE A 1 789 ? -26.096 -5.608 34.171 1.00 93.62 789 ILE A O 1
ATOM 6187 N N . ILE A 1 790 ? -24.920 -3.938 35.092 1.00 93.75 790 ILE A N 1
ATOM 6188 C CA . ILE A 1 790 ? -23.955 -3.874 34.000 1.00 93.75 790 ILE A CA 1
ATOM 6189 C C . ILE A 1 790 ? -22.824 -4.853 34.278 1.00 93.75 790 ILE A C 1
ATOM 6191 O O . ILE A 1 790 ? -22.032 -4.634 35.195 1.00 93.75 790 ILE A O 1
ATOM 6195 N N . SER A 1 791 ? -22.738 -5.918 33.480 1.00 95.12 791 SER A N 1
ATOM 6196 C CA . SER A 1 791 ? -21.634 -6.881 33.515 1.00 95.12 791 SER A CA 1
ATOM 6197 C C . SER A 1 791 ? -20.652 -6.617 32.377 1.00 95.12 791 SER A C 1
ATOM 6199 O O . SER A 1 791 ? -21.041 -6.537 31.211 1.00 95.12 791 SER A O 1
ATOM 6201 N N . LEU A 1 792 ? -19.376 -6.471 32.731 1.00 96.88 792 LEU A N 1
ATOM 6202 C CA . LEU A 1 792 ? -18.285 -6.165 31.816 1.00 96.88 792 LEU A CA 1
ATOM 6203 C C . LEU A 1 792 ? -17.226 -7.263 31.888 1.00 96.88 792 LEU A C 1
ATOM 6205 O O . LEU A 1 792 ? -16.784 -7.637 32.976 1.00 96.88 792 LEU A O 1
ATOM 6209 N N . SER A 1 793 ? -16.800 -7.759 30.729 1.00 96.94 793 SER A N 1
ATOM 6210 C CA . SER A 1 793 ? -15.748 -8.772 30.612 1.00 96.94 793 SER A CA 1
ATOM 6211 C C . SER A 1 793 ? -14.514 -8.192 29.937 1.00 96.94 793 SER A C 1
ATOM 6213 O O . SER A 1 793 ? -14.609 -7.563 28.885 1.00 96.94 793 SER A O 1
ATOM 6215 N N . ALA A 1 794 ? -13.353 -8.406 30.543 1.00 97.19 794 ALA A N 1
ATOM 6216 C CA . ALA A 1 794 ? -12.066 -7.930 30.059 1.00 97.19 794 ALA A CA 1
ATOM 6217 C C . ALA A 1 794 ? -11.289 -9.036 29.345 1.00 97.19 794 ALA A C 1
ATOM 6219 O O . ALA A 1 794 ? -11.249 -10.170 29.823 1.00 97.19 794 ALA A O 1
ATOM 6220 N N . PHE A 1 795 ? -10.609 -8.687 28.254 1.00 96.12 795 PHE A N 1
ATOM 6221 C CA . PHE A 1 795 ? -9.810 -9.617 27.457 1.00 96.12 795 PHE A CA 1
ATOM 6222 C C . PHE A 1 795 ? -8.430 -9.045 27.133 1.00 96.12 795 PHE A C 1
ATOM 6224 O O . PHE A 1 795 ? -8.266 -7.830 26.975 1.00 96.12 795 PHE A O 1
ATOM 6231 N N . ASP A 1 796 ? -7.439 -9.929 27.033 1.00 92.44 796 ASP A N 1
ATOM 6232 C CA . ASP A 1 796 ? -6.139 -9.594 26.456 1.00 92.44 796 ASP A CA 1
ATOM 6233 C C . ASP A 1 796 ? -6.163 -9.633 24.919 1.00 92.44 796 ASP A C 1
ATOM 6235 O O . ASP A 1 796 ? -7.186 -9.908 24.289 1.00 92.44 796 ASP A O 1
ATOM 6239 N N . ARG A 1 797 ? -5.020 -9.336 24.294 1.00 88.69 797 ARG A N 1
ATOM 6240 C CA . ARG A 1 797 ? -4.898 -9.284 22.830 1.00 88.69 797 ARG A CA 1
ATOM 6241 C C . ARG A 1 797 ? -4.999 -10.659 22.154 1.00 88.69 797 ARG A C 1
ATOM 6243 O O . ARG A 1 797 ? -5.292 -10.715 20.965 1.00 88.69 797 ARG A O 1
ATOM 6250 N N . ALA A 1 798 ? -4.809 -11.749 22.897 1.00 86.31 798 ALA A N 1
ATOM 6251 C CA . ALA A 1 798 ? -5.033 -13.111 22.416 1.00 86.31 798 ALA A CA 1
ATOM 6252 C C . ALA A 1 798 ? -6.496 -13.564 22.602 1.00 86.31 798 ALA A C 1
ATOM 6254 O O . ALA A 1 798 ? -6.823 -14.717 22.321 1.00 86.31 798 ALA A O 1
ATOM 6255 N N . GLY A 1 799 ? -7.380 -12.685 23.093 1.00 91.12 799 GLY A N 1
ATOM 6256 C CA . GLY A 1 799 ? -8.780 -12.999 23.367 1.00 91.12 799 GLY A CA 1
ATOM 6257 C C . GLY A 1 799 ? -8.985 -13.815 24.644 1.00 91.12 799 GLY A C 1
ATOM 6258 O O . GLY A 1 799 ? -10.069 -14.356 24.866 1.00 91.12 799 GLY A O 1
ATOM 6259 N N . LYS A 1 800 ? -7.970 -13.928 25.508 1.00 92.44 800 LYS A N 1
ATOM 6260 C CA . LYS A 1 800 ? -8.097 -14.624 26.790 1.00 92.44 800 LYS A CA 1
ATOM 6261 C C . LYS A 1 800 ? -8.768 -13.708 27.807 1.00 92.44 800 LYS A C 1
ATOM 6263 O O . LYS A 1 800 ? -8.380 -12.555 27.975 1.00 92.44 800 LYS A O 1
ATOM 6268 N N . SER A 1 801 ? -9.752 -14.247 28.524 1.00 94.88 801 SER A N 1
ATOM 6269 C CA . SER A 1 801 ? -10.449 -13.516 29.586 1.00 94.88 801 SER A CA 1
ATOM 6270 C C . SER A 1 801 ? -9.509 -13.182 30.751 1.00 94.88 801 SER A C 1
ATOM 6272 O O . SER A 1 801 ? -8.824 -14.057 31.291 1.00 94.88 801 SER A O 1
ATOM 6274 N N . LEU A 1 802 ? -9.507 -11.910 31.145 1.00 95.81 802 LEU A N 1
ATOM 6275 C CA . LEU A 1 802 ? -8.824 -11.368 32.322 1.00 95.81 802 LEU A CA 1
ATOM 6276 C C . LEU A 1 802 ? -9.757 -11.274 33.540 1.00 95.81 802 LEU A C 1
ATOM 6278 O O . LEU A 1 802 ? -9.298 -11.007 34.652 1.00 95.81 802 LEU A O 1
ATOM 6282 N N . GLY A 1 803 ? -11.055 -11.503 33.336 1.00 96.06 803 GLY A N 1
ATOM 6283 C CA . GLY A 1 803 ? -12.084 -11.490 34.367 1.00 96.06 803 GLY A CA 1
ATOM 6284 C C . GLY A 1 803 ? -13.358 -10.782 33.916 1.00 96.06 803 GLY A C 1
ATOM 6285 O O . GLY A 1 803 ? -13.374 -10.052 32.925 1.00 96.06 803 GLY A O 1
ATOM 6286 N N . THR A 1 804 ? -14.416 -10.986 34.693 1.00 96.94 804 THR A N 1
ATOM 6287 C CA . THR A 1 804 ? -15.707 -10.312 34.548 1.00 96.94 804 THR A CA 1
ATOM 6288 C C . THR A 1 804 ? -16.030 -9.634 35.870 1.00 96.94 804 THR A C 1
ATOM 6290 O O . THR A 1 804 ? -15.812 -10.222 36.930 1.00 96.94 804 THR A O 1
ATOM 6293 N N . ASP A 1 805 ? -16.532 -8.408 35.808 1.00 97.25 805 ASP A N 1
ATOM 6294 C CA . ASP A 1 805 ? -16.990 -7.657 36.974 1.00 97.25 805 ASP A CA 1
ATOM 6295 C C . ASP A 1 805 ? -18.335 -6.992 36.664 1.00 97.25 805 ASP A C 1
ATOM 6297 O O . ASP A 1 805 ? -18.710 -6.844 35.497 1.00 97.25 805 ASP A O 1
ATOM 6301 N N . SER A 1 806 ? -19.089 -6.623 37.694 1.00 96.25 806 SER A N 1
ATOM 6302 C CA . SER A 1 806 ? -20.420 -6.040 37.523 1.00 96.25 806 SER A CA 1
ATOM 6303 C C . SER A 1 806 ? -20.689 -4.890 38.477 1.00 96.25 806 SER A C 1
ATOM 6305 O O . SER A 1 806 ? -20.216 -4.897 39.611 1.00 96.25 806 SER A O 1
ATOM 6307 N N . VAL A 1 807 ? -21.507 -3.937 38.039 1.00 96.19 807 VAL A N 1
ATOM 6308 C CA . VAL A 1 807 ? -21.965 -2.813 38.860 1.00 96.19 807 VAL A CA 1
ATOM 6309 C C . VAL A 1 807 ? -23.463 -2.603 38.687 1.00 96.19 807 VAL A C 1
ATOM 6311 O O . VAL A 1 807 ? -23.985 -2.689 37.574 1.00 96.19 807 VAL A O 1
ATOM 6314 N N . ARG A 1 808 ? -24.158 -2.328 39.792 1.00 96.31 808 ARG A N 1
ATOM 6315 C CA . ARG A 1 808 ? -25.571 -1.960 39.793 1.00 96.31 808 ARG A CA 1
ATOM 6316 C C . ARG A 1 808 ? -25.720 -0.452 39.640 1.00 96.31 808 ARG A C 1
ATOM 6318 O O . ARG A 1 808 ? -25.098 0.315 40.379 1.00 96.31 808 ARG A O 1
ATOM 6325 N N . ILE A 1 809 ? -26.576 -0.035 38.716 1.00 94.44 809 ILE A N 1
ATOM 6326 C CA . ILE A 1 809 ? -26.892 1.369 38.448 1.00 94.44 809 ILE A CA 1
ATOM 6327 C C . ILE A 1 809 ? -28.411 1.528 38.448 1.00 94.44 809 ILE A C 1
ATOM 6329 O O . ILE A 1 809 ? -29.115 0.728 37.842 1.00 94.44 809 ILE A O 1
ATOM 6333 N N . ILE A 1 810 ? -28.924 2.546 39.134 1.00 93.75 810 ILE A N 1
ATOM 6334 C CA . ILE A 1 810 ? -30.356 2.857 39.149 1.00 93.75 810 ILE A CA 1
ATOM 6335 C C . ILE A 1 810 ? -30.622 4.027 38.196 1.00 93.75 810 ILE A C 1
ATOM 6337 O O . ILE A 1 810 ? -30.303 5.177 38.514 1.00 93.75 810 ILE A O 1
ATOM 6341 N N . GLY A 1 811 ? -31.204 3.747 37.033 1.00 90.56 811 GLY A N 1
ATOM 6342 C CA . GLY A 1 811 ? -31.672 4.767 36.102 1.00 90.56 811 GLY A CA 1
ATOM 6343 C C . GLY A 1 811 ? -32.895 5.478 36.675 1.00 90.56 811 GLY A C 1
ATOM 6344 O O . GLY A 1 811 ? -33.928 4.862 36.918 1.00 90.56 811 GLY A O 1
ATOM 6345 N N . THR A 1 812 ? -32.785 6.779 36.935 1.00 88.88 812 THR A N 1
ATOM 6346 C CA . THR A 1 812 ? -33.888 7.599 37.471 1.00 88.88 812 THR A CA 1
ATOM 6347 C C . THR A 1 812 ? -34.568 8.458 36.404 1.00 88.88 812 THR A C 1
ATOM 6349 O O . THR A 1 812 ? -35.457 9.239 36.736 1.00 88.88 812 THR A O 1
ATOM 6352 N N . GLY A 1 813 ? -34.110 8.378 35.152 1.00 85.69 813 GLY A N 1
ATOM 6353 C CA . GLY A 1 813 ? -34.763 9.004 34.002 1.00 85.69 813 GLY A CA 1
ATOM 6354 C C . GLY A 1 813 ? -36.006 8.229 33.553 1.00 85.69 813 GLY A C 1
ATOM 6355 O O . GLY A 1 813 ? -36.271 7.137 34.041 1.00 85.69 813 GLY A O 1
ATOM 6356 N N . LEU A 1 814 ? -36.762 8.806 32.615 1.00 85.25 814 LEU A N 1
ATOM 6357 C CA . LEU A 1 814 ? -37.926 8.170 31.968 1.00 85.25 814 LEU A CA 1
ATOM 6358 C C . LEU A 1 814 ? -37.645 7.767 30.513 1.00 85.25 814 LEU A C 1
ATOM 6360 O O . LEU A 1 814 ? -38.551 7.336 29.804 1.00 85.25 814 LEU A O 1
ATOM 6364 N N . SER A 1 815 ? -36.409 7.965 30.052 1.00 86.75 815 SER A N 1
ATOM 6365 C CA . SER A 1 815 ? -36.000 7.690 28.679 1.00 86.75 815 SER A CA 1
ATOM 6366 C C . SER A 1 815 ? -34.915 6.622 28.645 1.00 86.75 815 SER A C 1
ATOM 6368 O O . SER A 1 815 ? -34.031 6.643 29.500 1.00 86.75 815 SER A O 1
ATOM 6370 N N . ALA A 1 816 ? -34.956 5.771 27.626 1.00 89.25 816 ALA A N 1
ATOM 6371 C CA . ALA A 1 816 ? -33.944 4.778 27.274 1.00 89.25 816 ALA A CA 1
ATOM 6372 C C . ALA A 1 816 ? -33.381 5.069 25.872 1.00 89.25 816 ALA A C 1
ATOM 6374 O O . ALA A 1 816 ? -33.974 5.842 25.117 1.00 89.25 816 ALA A O 1
ATOM 6375 N N . LEU A 1 817 ? -32.233 4.482 25.524 1.00 90.94 817 LEU A N 1
ATOM 6376 C CA . LEU A 1 817 ? -31.789 4.433 24.124 1.00 90.94 817 LEU A CA 1
ATOM 6377 C C . LEU A 1 817 ? -32.582 3.359 23.370 1.00 90.94 817 LEU A C 1
ATOM 6379 O O . LEU A 1 817 ? -33.033 2.384 23.970 1.00 90.94 817 LEU A O 1
ATOM 6383 N N . ALA A 1 818 ? -32.739 3.542 22.061 1.00 92.19 818 ALA A N 1
ATOM 6384 C CA . ALA A 1 818 ? -33.374 2.555 21.195 1.00 92.19 818 ALA A CA 1
ATOM 6385 C C . ALA A 1 818 ? -32.695 1.178 21.293 1.00 92.19 818 ALA A C 1
ATOM 6387 O O . ALA A 1 818 ? -31.474 1.075 21.168 1.00 92.19 818 ALA A O 1
ATOM 6388 N N . SER A 1 819 ? -33.498 0.134 21.492 1.00 90.19 819 SER A N 1
ATOM 6389 C CA . SER A 1 819 ? -33.078 -1.266 21.562 1.00 90.19 819 SER A CA 1
ATOM 6390 C C . SER A 1 819 ? -34.178 -2.181 21.015 1.00 90.19 819 SER A C 1
ATOM 6392 O O . SER A 1 819 ? -35.315 -1.747 20.823 1.00 90.19 819 SER A O 1
ATOM 6394 N N . MET A 1 820 ? -33.860 -3.463 20.808 1.00 88.94 820 MET A N 1
ATOM 6395 C CA . MET A 1 820 ? -34.842 -4.476 20.389 1.00 88.94 820 MET A CA 1
ATOM 6396 C C . MET A 1 820 ? -36.006 -4.664 21.380 1.00 88.94 820 MET A C 1
ATOM 6398 O O . MET A 1 820 ? -37.031 -5.225 21.019 1.00 88.94 820 MET A O 1
ATOM 6402 N N . GLU A 1 821 ? -35.857 -4.209 22.628 1.00 88.50 821 GLU A N 1
ATOM 6403 C CA . GLU A 1 821 ? -36.890 -4.335 23.664 1.00 88.50 821 GLU A CA 1
ATOM 6404 C C . GLU A 1 821 ? -37.902 -3.178 23.640 1.00 88.50 821 GLU A C 1
ATOM 6406 O O . GLU A 1 821 ? -38.968 -3.287 24.242 1.00 88.50 821 GLU A O 1
ATOM 6411 N N . ASN A 1 822 ? -37.575 -2.052 22.989 1.00 92.56 822 ASN A N 1
ATOM 6412 C CA . ASN A 1 822 ? -38.380 -0.828 23.066 1.00 92.56 822 ASN A CA 1
ATOM 6413 C C . ASN A 1 822 ? -38.692 -0.161 21.715 1.00 92.56 822 ASN A C 1
ATOM 6415 O O . ASN A 1 822 ? -39.575 0.697 21.664 1.00 92.56 822 ASN A O 1
ATOM 6419 N N . LEU A 1 823 ? -38.041 -0.563 20.619 1.00 95.25 823 LEU A N 1
ATOM 6420 C CA . LEU A 1 823 ? -38.264 -0.019 19.280 1.00 95.25 823 LEU A CA 1
ATOM 6421 C C . LEU A 1 823 ? -38.446 -1.146 18.257 1.00 95.25 823 LEU A C 1
ATOM 6423 O O . LEU A 1 823 ? -37.622 -2.053 18.187 1.00 95.25 823 LEU A O 1
ATOM 6427 N N . ALA A 1 824 ? -39.473 -1.044 17.413 1.00 95.88 824 ALA A N 1
ATOM 6428 C CA . ALA A 1 824 ? -39.737 -2.004 16.340 1.00 95.88 824 ALA A CA 1
ATOM 6429 C C . ALA A 1 824 ? -39.864 -1.319 14.972 1.00 95.88 824 ALA A C 1
ATOM 6431 O O . ALA A 1 824 ? -40.341 -0.184 14.884 1.00 95.88 824 ALA A O 1
ATOM 6432 N N . ILE A 1 825 ? -39.475 -2.032 13.908 1.00 97.19 825 ILE A N 1
ATOM 6433 C CA . ILE A 1 825 ? -39.880 -1.716 12.530 1.00 97.19 825 ILE A CA 1
ATOM 6434 C C . ILE A 1 825 ? -41.295 -2.266 12.354 1.00 97.19 825 ILE A C 1
ATOM 6436 O O . ILE A 1 825 ? -41.482 -3.478 12.438 1.00 97.19 825 ILE A O 1
ATOM 6440 N N . THR A 1 826 ? -42.282 -1.395 12.152 1.00 95.94 826 THR A N 1
ATOM 6441 C CA . THR A 1 826 ? -43.704 -1.784 12.174 1.00 95.94 826 THR A CA 1
ATOM 6442 C C . THR A 1 826 ? -44.372 -1.806 10.811 1.00 95.94 826 THR A C 1
ATOM 6444 O O . THR A 1 826 ? -45.345 -2.535 10.638 1.00 95.94 826 THR A O 1
ATOM 6447 N N . GLU A 1 827 ? -43.852 -1.057 9.841 1.00 96.25 827 GLU A N 1
ATOM 6448 C CA . GLU A 1 827 ? -44.415 -1.010 8.492 1.00 96.25 827 GLU A CA 1
ATOM 6449 C C . GLU A 1 827 ? -43.320 -0.767 7.444 1.00 96.25 827 GLU A C 1
ATOM 6451 O O . GLU A 1 827 ? -42.423 0.051 7.659 1.00 96.25 827 GLU A O 1
ATOM 6456 N N . VAL A 1 828 ? -43.385 -1.465 6.308 1.00 96.81 828 VAL A N 1
ATOM 6457 C CA . VAL A 1 828 ? -42.462 -1.306 5.174 1.00 96.81 828 VAL A CA 1
ATOM 6458 C C . VAL A 1 828 ? -43.259 -1.207 3.875 1.00 96.81 828 VAL A C 1
ATOM 6460 O O . VAL A 1 828 ? -43.930 -2.155 3.472 1.00 96.81 828 VAL A O 1
ATOM 6463 N N . MET A 1 829 ? -43.156 -0.069 3.192 1.00 95.62 829 MET A N 1
ATOM 6464 C CA . MET A 1 829 ? -43.686 0.130 1.842 1.00 95.62 829 MET A CA 1
ATOM 6465 C C . MET A 1 829 ? -42.525 0.081 0.847 1.00 95.62 829 MET A C 1
ATOM 6467 O O . MET A 1 829 ? -41.860 1.097 0.633 1.00 95.62 829 MET A O 1
ATOM 6471 N N . TYR A 1 830 ? -42.278 -1.101 0.279 1.00 94.31 830 TYR A N 1
ATOM 6472 C CA . TYR A 1 830 ? -41.139 -1.359 -0.608 1.00 94.31 830 TYR A CA 1
ATOM 6473 C C . TYR A 1 830 ? -41.484 -1.308 -2.104 1.00 94.31 830 TYR A C 1
ATOM 6475 O O . TYR A 1 830 ? -40.571 -1.205 -2.904 1.00 94.31 830 TYR A O 1
ATOM 6483 N N . HIS A 1 831 ? -42.767 -1.374 -2.486 1.00 92.94 831 HIS A N 1
ATOM 6484 C CA . HIS A 1 831 ? -43.202 -1.241 -3.884 1.00 92.94 831 HIS A CA 1
ATOM 6485 C C . HIS A 1 831 ? -44.508 -0.422 -3.972 1.00 92.94 831 HIS A C 1
ATOM 6487 O O . HIS A 1 831 ? -45.609 -0.970 -4.113 1.00 92.94 831 HIS A O 1
ATOM 6493 N N . PRO A 1 832 ? -44.422 0.915 -3.829 1.00 93.25 832 PRO A N 1
ATOM 6494 C CA . PRO A 1 832 ? -45.589 1.787 -3.802 1.00 93.25 832 PRO A CA 1
ATOM 6495 C C . PRO A 1 832 ? -46.324 1.855 -5.148 1.00 93.25 832 PRO A C 1
ATOM 6497 O O . PRO A 1 832 ? -45.741 1.709 -6.218 1.00 93.25 832 PRO A O 1
ATOM 6500 N N . ALA A 1 833 ? -47.608 2.221 -5.103 1.00 90.62 833 ALA A N 1
ATOM 6501 C CA . ALA A 1 833 ? -48.400 2.480 -6.304 1.00 90.62 833 ALA A CA 1
ATOM 6502 C C . ALA A 1 833 ? -47.826 3.615 -7.171 1.00 90.62 833 ALA A C 1
ATOM 6504 O O . ALA A 1 833 ? -47.334 4.630 -6.654 1.00 90.62 833 ALA A O 1
ATOM 6505 N N . ASP A 1 834 ? -48.029 3.503 -8.486 1.00 90.31 834 ASP A N 1
ATOM 6506 C CA . ASP A 1 834 ? -47.686 4.538 -9.462 1.00 90.31 834 ASP A CA 1
ATOM 6507 C C . ASP A 1 834 ? -48.225 5.935 -9.073 1.00 90.31 834 ASP A C 1
ATOM 6509 O O . ASP A 1 834 ? -49.305 6.056 -8.481 1.00 90.31 834 ASP A O 1
ATOM 6513 N N . PRO A 1 835 ? -47.529 7.030 -9.441 1.00 91.75 835 PRO A N 1
ATOM 6514 C CA . PRO A 1 835 ? -48.012 8.382 -9.185 1.00 91.75 835 PRO A CA 1
ATOM 6515 C C . PRO A 1 835 ? -49.349 8.662 -9.892 1.00 91.75 835 PRO A C 1
ATOM 6517 O O . PRO A 1 835 ? -49.486 8.449 -11.103 1.00 91.75 835 PRO A O 1
ATOM 6520 N N . SER A 1 836 ? -50.303 9.227 -9.155 1.00 91.38 836 SER A N 1
ATOM 6521 C CA . SER A 1 836 ? -51.558 9.781 -9.669 1.00 91.38 836 SER A CA 1
ATOM 6522 C C . SER A 1 836 ? -51.319 10.987 -10.586 1.00 91.38 836 SER A C 1
ATOM 6524 O O . SER A 1 836 ? -50.269 11.632 -10.553 1.00 91.38 836 SER A O 1
ATOM 6526 N N . ASP A 1 837 ? -52.325 11.364 -11.379 1.00 92.31 837 ASP A N 1
ATOM 6527 C CA . ASP A 1 837 ? -52.230 12.534 -12.267 1.00 92.31 837 ASP A CA 1
ATOM 6528 C C . ASP A 1 837 ? -51.929 13.842 -11.509 1.00 92.31 837 ASP A C 1
ATOM 6530 O O . ASP A 1 837 ? -51.255 14.729 -12.038 1.00 92.31 837 ASP A O 1
ATOM 6534 N N . GLN A 1 838 ? -52.392 13.960 -10.260 1.00 90.06 838 GLN A N 1
ATOM 6535 C CA . GLN A 1 838 ? -52.104 15.109 -9.401 1.00 90.06 838 GLN A CA 1
ATOM 6536 C C . GLN A 1 838 ? -50.643 15.116 -8.927 1.00 90.06 838 GLN A C 1
ATOM 6538 O O . GLN A 1 838 ? -49.996 16.158 -8.962 1.00 90.06 838 GLN A O 1
ATOM 6543 N N . GLU A 1 839 ? -50.099 13.964 -8.538 1.00 92.50 839 GLU A N 1
ATOM 6544 C CA . GLU A 1 839 ? -48.699 13.832 -8.109 1.00 92.50 839 GLU A CA 1
ATOM 6545 C C . GLU A 1 839 ? -47.724 14.064 -9.274 1.00 92.50 839 GLU A C 1
ATOM 6547 O O . GLU A 1 839 ? -46.706 14.742 -9.117 1.00 92.50 839 GLU A O 1
ATOM 6552 N N . ARG A 1 840 ? -48.083 13.613 -10.484 1.00 91.19 840 ARG A N 1
ATOM 6553 C CA . ARG A 1 840 ? -47.329 13.911 -11.716 1.00 91.19 840 ARG A CA 1
ATOM 6554 C C . ARG A 1 840 ? -47.294 15.403 -12.029 1.00 91.19 840 ARG A C 1
ATOM 6556 O O . ARG A 1 840 ? -46.280 15.902 -12.518 1.00 91.19 840 ARG A O 1
ATOM 6563 N N . ALA A 1 841 ? -48.371 16.135 -11.734 1.00 89.50 841 ALA A N 1
ATOM 6564 C CA . ALA A 1 841 ? -48.414 17.587 -11.909 1.00 89.50 841 ALA A CA 1
ATOM 6565 C C . ALA A 1 841 ? -47.482 18.337 -10.935 1.00 89.50 841 ALA A C 1
ATOM 6567 O O . ALA A 1 841 ? -46.998 19.417 -11.274 1.00 89.50 841 ALA A O 1
ATOM 6568 N N . GLU A 1 842 ? -47.175 17.744 -9.777 1.00 89.56 842 GLU A N 1
ATOM 6569 C CA . GLU A 1 842 ? -46.188 18.236 -8.801 1.00 89.56 842 GLU A CA 1
ATOM 6570 C C . GLU A 1 842 ? -44.744 17.789 -9.130 1.00 89.56 842 GLU A C 1
ATOM 6572 O O . GLU A 1 842 ? -43.807 18.091 -8.391 1.00 89.56 842 GLU A O 1
ATOM 6577 N N . GLY A 1 843 ? -44.540 17.109 -10.267 1.00 89.25 843 GLY A N 1
ATOM 6578 C CA . GLY A 1 843 ? -43.225 16.702 -10.768 1.00 89.25 843 GLY A CA 1
ATOM 6579 C C . GLY A 1 843 ? -42.730 15.345 -10.263 1.00 89.25 843 GLY A C 1
ATOM 6580 O O . GLY A 1 843 ? -41.535 15.070 -10.382 1.00 89.25 843 GLY A O 1
ATOM 6581 N N . ILE A 1 844 ? -43.613 14.505 -9.713 1.00 90.56 844 ILE A N 1
ATOM 6582 C CA . ILE A 1 844 ? -43.284 13.157 -9.230 1.00 90.56 844 ILE A CA 1
ATOM 6583 C C . ILE A 1 844 ? -43.702 12.135 -10.292 1.00 90.56 844 ILE A C 1
ATOM 6585 O O . ILE A 1 844 ? -44.886 11.982 -10.586 1.00 90.56 844 ILE A O 1
ATOM 6589 N N . PHE A 1 845 ? -42.729 11.447 -10.889 1.00 88.06 845 PHE A N 1
ATOM 6590 C CA . PHE A 1 845 ? -42.961 10.532 -12.019 1.00 88.06 845 PHE A CA 1
ATOM 6591 C C . PHE A 1 845 ? -42.631 9.071 -11.720 1.00 88.06 845 PHE A C 1
ATOM 6593 O O . PHE A 1 845 ? -42.932 8.217 -12.546 1.00 88.06 845 PHE A O 1
ATOM 6600 N N . ASP A 1 846 ? -42.027 8.806 -10.566 1.00 88.50 846 ASP A N 1
ATOM 6601 C CA . ASP A 1 846 ? -41.530 7.495 -10.165 1.00 88.50 846 ASP A CA 1
ATOM 6602 C C . ASP A 1 846 ? -42.281 7.025 -8.913 1.00 88.50 846 ASP A C 1
ATOM 6604 O O . ASP A 1 846 ? -42.339 7.768 -7.928 1.00 88.50 846 ASP A O 1
ATOM 6608 N N . GLY A 1 847 ? -42.881 5.832 -8.974 1.00 87.19 847 GLY A N 1
ATOM 6609 C CA . GLY A 1 847 ? -43.627 5.223 -7.867 1.00 87.19 847 GLY A CA 1
ATOM 6610 C C . GLY A 1 847 ? -42.741 4.960 -6.651 1.00 87.19 847 GLY A C 1
ATOM 6611 O O . GLY A 1 847 ? -43.161 5.210 -5.522 1.00 87.19 847 GLY A O 1
ATOM 6612 N N . GLU A 1 848 ? -41.466 4.635 -6.873 1.00 90.56 848 GLU A N 1
ATOM 6613 C CA . GLU A 1 848 ? -40.519 4.365 -5.784 1.00 90.56 848 GLU A CA 1
ATOM 6614 C C . GLU A 1 848 ? -40.272 5.592 -4.903 1.00 90.56 848 GLU A C 1
ATOM 6616 O O . GLU A 1 848 ? -39.900 5.485 -3.737 1.00 90.56 848 GLU A O 1
ATOM 6621 N N . SER A 1 849 ? -40.567 6.801 -5.397 1.00 91.12 849 SER A N 1
ATOM 6622 C CA . SER A 1 849 ? -40.474 8.020 -4.581 1.00 91.12 849 SER A CA 1
ATOM 6623 C C . SER A 1 849 ? -41.375 7.988 -3.333 1.00 91.12 849 SER A C 1
ATOM 6625 O O . SER A 1 849 ? -41.186 8.808 -2.435 1.00 91.12 849 SER A O 1
ATOM 6627 N N . PHE A 1 850 ? -42.355 7.082 -3.263 1.00 93.38 850 PHE A N 1
ATOM 6628 C CA . PHE A 1 850 ? -43.280 6.948 -2.136 1.00 93.38 850 PHE A CA 1
ATOM 6629 C C . PHE A 1 850 ? -42.920 5.819 -1.155 1.00 93.38 850 PHE A C 1
ATOM 6631 O O . PHE A 1 850 ? -43.719 5.552 -0.256 1.00 93.38 850 PHE A O 1
ATOM 6638 N N . GLU A 1 851 ? -41.750 5.186 -1.300 1.00 94.75 851 GLU A N 1
ATOM 6639 C CA . GLU A 1 851 ? -41.233 4.194 -0.350 1.00 94.75 851 GLU A CA 1
ATOM 6640 C C . GLU A 1 851 ? -41.106 4.779 1.065 1.00 94.75 851 GLU A C 1
ATOM 6642 O O . GLU A 1 851 ? -40.746 5.954 1.247 1.00 94.75 851 GLU A O 1
ATOM 6647 N N . PHE A 1 852 ? -41.351 3.952 2.082 1.00 96.19 852 PHE A N 1
ATOM 6648 C CA . PHE A 1 852 ? -41.116 4.327 3.473 1.00 96.19 852 PHE A CA 1
ATOM 6649 C C . PHE A 1 852 ? -40.909 3.126 4.401 1.00 96.19 852 PHE A C 1
ATOM 6651 O O . PHE A 1 852 ? -41.332 2.010 4.107 1.00 96.19 852 PHE A O 1
ATOM 6658 N N . VAL A 1 853 ? -40.299 3.396 5.558 1.00 97.31 853 VAL A N 1
ATOM 6659 C CA . VAL A 1 853 ? -40.197 2.471 6.696 1.00 97.31 853 VAL A CA 1
ATOM 6660 C C . VAL A 1 853 ? -40.714 3.166 7.955 1.00 97.31 853 VAL A C 1
ATOM 6662 O O . VAL A 1 853 ? -40.305 4.291 8.245 1.00 97.31 853 VAL A O 1
ATOM 6665 N N . GLU A 1 854 ? -41.598 2.524 8.713 1.00 97.00 854 GLU A N 1
ATOM 6666 C CA . GLU A 1 854 ? -42.130 3.037 9.979 1.00 97.00 854 GLU A CA 1
ATOM 6667 C C . GLU A 1 854 ? -41.426 2.414 11.189 1.00 97.00 854 GLU A C 1
ATOM 6669 O O . GLU A 1 854 ? -41.173 1.208 11.230 1.00 97.00 854 GLU A O 1
ATOM 6674 N N . LEU A 1 855 ? -41.145 3.249 12.192 1.00 97.19 855 LEU A N 1
ATOM 6675 C CA . LEU A 1 855 ? -40.634 2.841 13.495 1.00 97.19 855 LEU A CA 1
ATOM 6676 C C . LEU A 1 855 ? -41.626 3.218 14.596 1.00 97.19 855 LEU A C 1
ATOM 6678 O O . LEU A 1 855 ? -42.112 4.352 14.628 1.00 97.19 855 LEU A O 1
ATOM 6682 N N . THR A 1 856 ? -41.852 2.304 15.538 1.00 95.69 856 THR A N 1
ATOM 6683 C CA . THR A 1 856 ? -42.759 2.513 16.676 1.00 95.69 856 THR A CA 1
ATOM 6684 C C . THR A 1 856 ? -42.046 2.267 17.998 1.00 95.69 856 THR A C 1
ATOM 6686 O O . THR A 1 856 ? -41.378 1.244 18.166 1.00 95.69 856 THR A O 1
ATOM 6689 N N . ASN A 1 857 ? -42.225 3.180 18.959 1.00 95.44 857 ASN A N 1
ATOM 6690 C CA . ASN A 1 857 ? -41.901 2.910 20.358 1.00 95.44 857 ASN A CA 1
ATOM 6691 C C . ASN A 1 857 ? -42.929 1.925 20.930 1.00 95.44 857 ASN A C 1
ATOM 6693 O O . ASN A 1 857 ? -44.081 2.292 21.158 1.00 95.44 857 ASN A O 1
ATOM 6697 N N . ILE A 1 858 ? -42.502 0.685 21.159 1.00 93.62 858 ILE A N 1
ATOM 6698 C CA . ILE A 1 858 ? -43.358 -0.401 21.657 1.00 93.62 858 ILE A CA 1
ATOM 6699 C C . ILE A 1 858 ? -43.432 -0.452 23.191 1.00 93.62 858 ILE A C 1
ATOM 6701 O O . ILE A 1 858 ? -44.131 -1.301 23.738 1.00 93.62 858 ILE A O 1
ATOM 6705 N N . SER A 1 859 ? -42.748 0.454 23.900 1.00 90.06 859 SER A N 1
ATOM 6706 C CA . SER A 1 859 ? -42.884 0.593 25.351 1.00 90.06 859 SER A CA 1
ATOM 6707 C C . SER A 1 859 ? -44.176 1.322 25.732 1.00 90.06 859 SER A C 1
ATOM 6709 O O . SER A 1 859 ? -44.584 2.286 25.085 1.00 90.06 859 SER A O 1
ATOM 6711 N N . ASP A 1 860 ? -44.778 0.903 26.846 1.00 85.94 860 ASP A N 1
ATOM 6712 C CA . ASP A 1 860 ? -45.961 1.506 27.466 1.00 85.94 860 ASP A CA 1
ATOM 6713 C C . ASP A 1 860 ? -45.626 2.679 28.413 1.00 85.94 860 ASP A C 1
ATOM 6715 O O . ASP A 1 860 ? -46.491 3.500 28.730 1.00 85.94 860 ASP A O 1
ATOM 6719 N N . GLN A 1 861 ? -44.374 2.772 28.875 1.00 85.44 861 GLN A N 1
ATOM 6720 C CA . GLN A 1 861 ? -43.958 3.692 29.944 1.00 85.44 861 GLN A CA 1
ATOM 6721 C C . GLN A 1 861 ? -42.672 4.470 29.640 1.00 85.44 861 GLN A C 1
ATOM 6723 O O . GLN A 1 861 ? -42.456 5.545 30.209 1.00 85.44 861 GLN A O 1
ATOM 6728 N N . THR A 1 862 ? -41.811 3.952 28.763 1.00 89.88 862 THR A N 1
ATOM 6729 C CA . THR A 1 862 ? -40.472 4.502 28.522 1.00 89.88 862 THR A CA 1
ATOM 6730 C C . THR A 1 862 ? -40.438 5.325 27.243 1.00 89.88 862 THR A C 1
ATOM 6732 O O . THR A 1 862 ? -40.955 4.919 26.207 1.00 89.88 862 THR A O 1
ATOM 6735 N N . HIS A 1 863 ? -39.789 6.485 27.302 1.00 93.19 863 HIS A N 1
ATOM 6736 C CA . HIS A 1 863 ? -39.519 7.273 26.103 1.00 93.19 863 HIS A CA 1
ATOM 6737 C C . HIS A 1 863 ? -38.272 6.712 25.406 1.00 93.19 863 HIS A C 1
ATOM 6739 O O . HIS A 1 863 ? -37.272 6.443 26.073 1.00 93.19 863 HIS A O 1
ATOM 6745 N N . VAL A 1 864 ? -38.277 6.595 24.084 1.00 94.25 864 VAL A N 1
ATOM 6746 C CA . VAL A 1 864 ? -37.170 5.994 23.327 1.00 94.25 864 VAL A CA 1
ATOM 6747 C C . VAL A 1 864 ? -36.376 7.062 22.588 1.00 94.25 864 VAL A C 1
ATOM 6749 O O . VAL A 1 864 ? -36.905 7.751 21.726 1.00 94.25 864 VAL A O 1
ATOM 6752 N N . ASP A 1 865 ? -35.097 7.214 22.917 1.00 93.38 865 ASP A N 1
ATOM 6753 C CA . ASP A 1 865 ? -34.171 8.107 22.218 1.00 93.38 865 ASP A CA 1
ATOM 6754 C C . ASP A 1 865 ? -33.483 7.381 21.058 1.00 93.38 865 ASP A C 1
ATOM 6756 O O . ASP A 1 865 ? -32.757 6.405 21.254 1.00 93.38 865 ASP A O 1
ATOM 6760 N N . LEU A 1 866 ? -33.686 7.903 19.851 1.00 93.81 866 LEU A N 1
ATOM 6761 C CA . LEU A 1 866 ? -33.153 7.370 18.598 1.00 93.81 866 LEU A CA 1
ATOM 6762 C C . LEU A 1 866 ? -31.709 7.809 18.317 1.00 93.81 866 LEU A C 1
ATOM 6764 O O . LEU A 1 866 ? -31.145 7.461 17.280 1.00 93.81 866 LEU A O 1
ATOM 6768 N N . THR A 1 867 ? -31.094 8.595 19.204 1.00 91.56 867 THR A N 1
ATOM 6769 C CA . THR A 1 867 ? -29.736 9.110 19.014 1.00 91.56 867 THR A CA 1
ATOM 6770 C C . THR A 1 867 ? -28.738 7.977 18.794 1.00 91.56 867 THR A C 1
ATOM 6772 O O . THR A 1 867 ? -28.475 7.180 19.689 1.00 91.56 867 THR A O 1
ATOM 6775 N N . GLY A 1 868 ? -28.130 7.962 17.606 1.00 87.88 868 GLY A N 1
ATOM 6776 C CA . GLY A 1 868 ? -27.123 6.977 17.207 1.00 87.88 868 GLY A CA 1
ATOM 6777 C C . GLY A 1 868 ? -27.688 5.731 16.523 1.00 87.88 868 GLY A C 1
ATOM 6778 O O . GLY A 1 868 ? -26.901 4.986 15.948 1.00 87.88 868 GLY A O 1
ATOM 6779 N N . ALA A 1 869 ? -29.008 5.527 16.525 1.00 94.44 869 ALA A N 1
ATOM 6780 C CA . ALA A 1 869 ? -29.630 4.439 15.784 1.00 94.44 869 ALA A CA 1
ATOM 6781 C C . ALA A 1 869 ? -29.622 4.719 14.270 1.00 94.44 869 ALA A C 1
ATOM 6783 O O . ALA A 1 869 ? -29.745 5.865 13.822 1.00 94.44 869 ALA A O 1
ATOM 6784 N N . ALA A 1 870 ? -29.441 3.676 13.464 1.00 96.12 870 ALA A N 1
ATOM 6785 C CA . ALA A 1 870 ? -29.319 3.809 12.017 1.00 96.12 870 ALA A CA 1
ATOM 6786 C C . ALA A 1 870 ? -29.702 2.524 11.283 1.00 96.12 870 ALA A C 1
ATOM 6788 O O . ALA A 1 870 ? -29.423 1.424 11.755 1.00 96.12 870 ALA A O 1
ATOM 6789 N N . PHE A 1 871 ? -30.253 2.672 10.083 1.00 96.19 871 PHE A N 1
ATOM 6790 C CA . PHE A 1 871 ? -30.315 1.581 9.122 1.00 96.19 871 PHE A CA 1
ATOM 6791 C C . PHE A 1 871 ? -28.932 1.349 8.506 1.00 96.19 871 PHE A C 1
ATOM 6793 O O . PHE A 1 871 ? -28.281 2.296 8.043 1.00 96.19 871 PHE A O 1
ATOM 6800 N N . THR A 1 872 ? -28.473 0.098 8.541 1.00 93.25 872 THR A N 1
ATOM 6801 C CA . THR A 1 872 ? -27.111 -0.313 8.156 1.00 93.25 872 THR A CA 1
ATOM 6802 C C . THR A 1 872 ? -27.076 -1.332 7.015 1.00 93.25 872 THR A C 1
ATOM 6804 O O . THR A 1 872 ? -26.028 -1.477 6.379 1.00 93.25 872 THR A O 1
ATOM 6807 N N . SER A 1 873 ? -28.205 -1.979 6.717 1.00 91.62 873 SER A N 1
ATOM 6808 C CA . SER A 1 873 ? -28.402 -2.888 5.582 1.00 91.62 873 SER A CA 1
ATOM 6809 C C . SER A 1 873 ? -29.800 -2.700 4.988 1.00 91.62 873 SER A C 1
ATOM 6811 O O . SER A 1 873 ? -30.715 -2.282 5.701 1.00 91.62 873 SER A O 1
ATOM 6813 N N . GLY A 1 874 ? -29.940 -2.967 3.689 1.00 90.50 874 GLY A N 1
ATOM 6814 C CA . GLY A 1 874 ? -31.083 -2.560 2.869 1.00 90.50 874 GLY A CA 1
ATOM 6815 C C . GLY A 1 874 ? -30.955 -1.087 2.499 1.00 90.50 874 GLY A C 1
ATOM 6816 O O . GLY A 1 874 ? -30.296 -0.730 1.522 1.00 90.50 874 GLY A O 1
ATOM 6817 N N . ILE A 1 875 ? -31.431 -0.212 3.388 1.00 93.38 875 ILE A N 1
ATOM 6818 C CA . ILE A 1 875 ? -31.189 1.232 3.295 1.00 93.38 875 ILE A CA 1
ATOM 6819 C C . ILE A 1 875 ? -30.071 1.678 4.246 1.00 93.38 875 ILE A C 1
ATOM 6821 O O . ILE A 1 875 ? -29.845 1.110 5.312 1.00 93.38 875 ILE A O 1
ATOM 6825 N N . ARG A 1 876 ? -29.368 2.752 3.883 1.00 91.94 876 ARG A N 1
ATOM 6826 C CA . ARG A 1 876 ? -28.397 3.444 4.744 1.00 91.94 876 ARG A CA 1
ATOM 6827 C C . ARG A 1 876 ? -28.971 4.774 5.201 1.00 91.94 876 ARG A C 1
ATOM 6829 O O . ARG A 1 876 ? -29.030 5.718 4.414 1.00 91.94 876 ARG A O 1
ATOM 6836 N N . PHE A 1 877 ? -29.386 4.863 6.461 1.00 93.81 877 PHE A N 1
ATOM 6837 C CA . PHE A 1 877 ? -29.993 6.081 6.998 1.00 93.81 877 PHE A CA 1
ATOM 6838 C C . PHE A 1 877 ? -29.730 6.234 8.498 1.00 93.81 877 PHE A C 1
ATOM 6840 O O . PHE A 1 877 ? -30.109 5.372 9.284 1.00 93.81 877 PHE A O 1
ATOM 6847 N N . ALA A 1 878 ? -29.101 7.339 8.904 1.00 94.31 878 ALA A N 1
ATOM 6848 C CA . ALA A 1 878 ? -28.901 7.663 10.316 1.00 94.31 878 ALA A CA 1
ATOM 6849 C C . ALA A 1 878 ? -30.120 8.415 10.861 1.00 94.31 878 ALA A C 1
ATOM 6851 O O . ALA A 1 878 ? -30.482 9.468 10.327 1.00 94.31 878 ALA A O 1
ATOM 6852 N N . LEU A 1 879 ? -30.730 7.898 11.929 1.00 94.62 879 LEU A N 1
ATOM 6853 C CA . LEU A 1 879 ? -31.877 8.547 12.551 1.00 94.62 879 LEU A CA 1
ATOM 6854 C C . LEU A 1 879 ? -31.439 9.852 13.237 1.00 94.62 879 LEU A C 1
ATOM 6856 O O . LEU A 1 879 ? -30.341 9.934 13.801 1.00 94.62 879 LEU A O 1
ATOM 6860 N N . PRO A 1 880 ? -32.269 10.908 13.186 1.00 91.25 880 PRO A N 1
ATOM 6861 C CA . PRO A 1 880 ? -31.987 12.128 13.924 1.00 91.25 880 PRO A CA 1
ATOM 6862 C C . PRO A 1 880 ? -32.064 11.871 15.433 1.00 91.25 880 PRO A C 1
ATOM 6864 O O . PRO A 1 880 ? -32.784 10.987 15.891 1.00 91.25 880 PRO A O 1
ATOM 6867 N N . SER A 1 881 ? -31.376 12.702 16.219 1.00 89.94 881 SER A N 1
ATOM 6868 C CA . SER A 1 881 ? -31.573 12.748 17.671 1.00 89.94 881 SER A CA 1
ATOM 6869 C C . SER A 1 881 ? -32.991 13.222 17.994 1.00 89.94 881 SER A C 1
ATOM 6871 O O . SER A 1 881 ? -33.263 14.424 18.027 1.00 89.94 881 SER A O 1
ATOM 6873 N N . LEU A 1 882 ? -33.883 12.258 18.203 1.00 91.44 882 LEU A N 1
ATOM 6874 C CA . LEU A 1 882 ? -35.303 12.422 18.478 1.00 91.44 882 LEU A CA 1
ATOM 6875 C C . LEU A 1 882 ? -35.704 11.443 19.584 1.00 91.44 882 LEU A C 1
ATOM 6877 O O . LEU A 1 882 ? -35.208 10.319 19.625 1.00 91.44 882 LEU A O 1
ATOM 6881 N N . THR A 1 883 ? -36.608 11.873 20.459 1.00 92.62 883 THR A N 1
ATOM 6882 C CA . THR A 1 883 ? -37.204 11.019 21.489 1.00 92.62 883 THR A CA 1
ATOM 6883 C C . THR A 1 883 ? -38.643 10.707 21.101 1.00 92.62 883 THR A C 1
ATOM 6885 O O . THR A 1 883 ? -39.392 11.634 20.800 1.00 92.62 883 THR A O 1
ATOM 6888 N N . LEU A 1 884 ? -39.017 9.431 21.148 1.00 94.38 884 LEU A N 1
ATOM 6889 C CA . LEU A 1 884 ? -40.373 8.941 20.943 1.00 94.38 884 LEU A CA 1
ATOM 6890 C C . LEU A 1 884 ? -41.060 8.711 22.290 1.00 94.38 884 LEU A C 1
ATOM 6892 O O . LEU A 1 884 ? -40.544 7.990 23.143 1.00 94.38 884 LEU A O 1
ATOM 6896 N N . GLU A 1 885 ? -42.232 9.299 22.478 1.00 94.94 885 GLU A N 1
ATOM 6897 C CA . GLU A 1 885 ? -43.147 8.993 23.580 1.00 94.94 885 GLU A CA 1
ATOM 6898 C C . GLU A 1 885 ? -43.650 7.536 23.483 1.00 94.94 885 GLU A C 1
ATOM 6900 O O . GLU A 1 885 ? -43.592 6.945 22.399 1.00 94.94 885 GLU A O 1
ATOM 6905 N N . PRO A 1 886 ? -44.139 6.927 24.581 1.00 93.19 886 PRO A N 1
ATOM 6906 C CA . PRO A 1 886 ? -44.775 5.607 24.541 1.00 93.19 886 PRO A CA 1
ATOM 6907 C C . PRO A 1 886 ? -45.840 5.498 23.439 1.00 93.19 886 PRO A C 1
ATOM 6909 O O . PRO A 1 886 ? -46.743 6.334 23.358 1.00 93.19 886 PRO A O 1
ATOM 6912 N N . GLY A 1 887 ? -45.718 4.491 22.568 1.00 91.38 887 GLY A N 1
ATOM 6913 C CA . GLY A 1 887 ? -46.613 4.273 21.425 1.00 91.38 887 GLY A CA 1
ATOM 6914 C C . GLY A 1 887 ? -46.458 5.249 20.250 1.00 91.38 887 GLY A C 1
ATOM 6915 O O . GLY A 1 887 ? -47.187 5.120 19.265 1.00 91.38 887 GLY A O 1
ATOM 6916 N N . GLN A 1 888 ? -45.551 6.232 20.317 1.00 94.62 888 GLN A N 1
ATOM 6917 C CA . GLN A 1 888 ? -45.333 7.173 19.215 1.00 94.62 888 GLN A CA 1
ATOM 6918 C C . GLN A 1 888 ? -44.689 6.473 18.011 1.00 94.62 888 GLN A C 1
ATOM 6920 O O . GLN A 1 888 ? -43.798 5.631 18.160 1.00 94.62 888 GLN A O 1
ATOM 6925 N N . ARG A 1 889 ? -45.136 6.873 16.816 1.00 93.88 889 ARG A N 1
ATOM 6926 C CA . ARG A 1 889 ? -44.697 6.352 15.517 1.00 93.88 889 ARG A CA 1
ATOM 6927 C C . ARG A 1 889 ? -44.019 7.441 14.703 1.00 93.88 889 ARG A C 1
ATOM 6929 O O . ARG A 1 889 ? -44.435 8.599 14.753 1.00 93.88 889 ARG A O 1
ATOM 6936 N N . ILE A 1 890 ? -43.009 7.061 13.931 1.00 95.19 890 ILE A N 1
ATOM 6937 C CA . ILE A 1 890 ? -42.350 7.941 12.965 1.00 95.19 890 ILE A CA 1
ATOM 6938 C C . ILE A 1 890 ? -42.085 7.214 11.656 1.00 95.19 890 ILE A C 1
ATOM 6940 O O . ILE A 1 890 ? -41.884 6.003 11.632 1.00 95.19 890 ILE A O 1
ATOM 6944 N N . VAL A 1 891 ? -41.999 7.984 10.575 1.00 95.94 891 VAL A N 1
ATOM 6945 C CA . VAL A 1 891 ? -41.759 7.446 9.236 1.00 95.94 891 VAL A CA 1
ATOM 6946 C C . VAL A 1 891 ? -40.416 7.910 8.679 1.00 95.94 891 VAL A C 1
ATOM 6948 O O . VAL A 1 891 ? -40.127 9.105 8.625 1.00 95.94 891 VAL A O 1
ATOM 6951 N N . VAL A 1 892 ? -39.598 6.979 8.199 1.00 96.00 892 VAL A N 1
ATOM 6952 C CA . VAL A 1 892 ? -38.419 7.263 7.375 1.00 96.00 892 VAL A CA 1
ATOM 6953 C C . VAL A 1 892 ? -38.832 7.163 5.908 1.00 96.00 892 VAL A C 1
ATOM 6955 O O . VAL A 1 892 ? -39.087 6.073 5.407 1.00 96.00 892 VAL A O 1
ATOM 6958 N N . ALA A 1 893 ? -38.938 8.298 5.215 1.00 95.12 893 ALA A N 1
ATOM 6959 C CA . ALA A 1 893 ? -39.399 8.337 3.826 1.00 95.12 893 ALA A CA 1
ATOM 6960 C C . ALA A 1 893 ? -38.229 8.221 2.834 1.00 95.12 893 ALA A C 1
ATOM 6962 O O . ALA A 1 893 ? -37.154 8.781 3.066 1.00 95.12 893 ALA A O 1
ATOM 6963 N N . GLY A 1 894 ? -38.448 7.571 1.687 1.00 93.00 894 GLY A N 1
ATOM 6964 C CA . GLY A 1 894 ? -37.491 7.566 0.574 1.00 93.00 894 GLY A CA 1
ATOM 6965 C C . GLY A 1 894 ? -37.306 8.980 0.031 1.00 93.00 894 GLY A C 1
ATOM 6966 O O . GLY A 1 894 ? -36.197 9.526 0.022 1.00 93.00 894 GLY A O 1
ATOM 6967 N N . ASN A 1 895 ? -38.431 9.632 -0.283 1.00 93.00 895 ASN A N 1
ATOM 6968 C CA . ASN A 1 895 ? -38.514 11.040 -0.654 1.00 93.00 895 ASN A CA 1
ATOM 6969 C C . ASN A 1 895 ? -39.645 11.752 0.112 1.00 93.00 895 ASN A C 1
ATOM 6971 O O . ASN A 1 895 ? -40.819 11.675 -0.240 1.00 93.00 895 ASN A O 1
ATOM 6975 N N . SER A 1 896 ? -39.283 12.534 1.129 1.00 91.88 896 SER A N 1
ATOM 6976 C CA . SER A 1 896 ? -40.191 13.304 1.992 1.00 91.88 896 SER A CA 1
ATOM 6977 C C . SER A 1 896 ? -41.165 14.188 1.221 1.00 91.88 896 SER A C 1
ATOM 6979 O O . SER A 1 896 ? -42.292 14.362 1.672 1.00 91.88 896 SER A O 1
ATOM 6981 N N . LYS A 1 897 ? -40.767 14.770 0.080 1.00 90.50 897 LYS A N 1
ATOM 6982 C CA . LYS A 1 897 ? -41.660 15.649 -0.688 1.00 90.50 897 LYS A CA 1
ATOM 6983 C C . LYS A 1 897 ? -42.737 14.843 -1.411 1.00 90.50 897 LYS A C 1
ATOM 6985 O O . LYS A 1 897 ? -43.894 15.266 -1.438 1.00 90.50 897 LYS A O 1
ATOM 6990 N N . ALA A 1 898 ? -42.367 13.700 -1.983 1.00 92.12 898 ALA A N 1
ATOM 6991 C CA . ALA A 1 898 ? -43.326 12.784 -2.584 1.00 92.12 898 ALA A CA 1
ATOM 6992 C C . ALA A 1 898 ? -44.247 12.191 -1.512 1.00 92.12 898 ALA A C 1
ATOM 6994 O O . ALA A 1 898 ? -45.465 12.320 -1.618 1.00 92.12 898 ALA A O 1
ATOM 6995 N N . PHE A 1 899 ? -43.672 11.701 -0.414 1.00 93.56 899 PHE A N 1
ATOM 6996 C CA . PHE A 1 899 ? -44.409 11.200 0.742 1.00 93.56 899 PHE A CA 1
ATOM 6997 C C . PHE A 1 899 ? -45.447 12.210 1.268 1.00 93.56 899 PHE A C 1
ATOM 6999 O O . PHE A 1 899 ? -46.620 11.877 1.394 1.00 93.56 899 PHE A O 1
ATOM 7006 N N . GLU A 1 900 ? -45.065 13.475 1.490 1.00 92.88 900 GLU A N 1
ATOM 7007 C CA . GLU A 1 900 ? -45.999 14.539 1.907 1.00 92.88 900 GLU A CA 1
ATOM 7008 C C . GLU A 1 900 ? -47.132 14.786 0.911 1.00 92.88 900 GLU A C 1
ATOM 7010 O O . GLU A 1 900 ? -48.229 15.178 1.307 1.00 92.88 900 GLU A O 1
ATOM 7015 N N . THR A 1 901 ? -46.855 14.623 -0.382 1.00 92.75 901 THR A N 1
ATOM 7016 C CA . THR A 1 901 ? -47.844 14.863 -1.437 1.00 92.75 901 THR A CA 1
ATOM 7017 C C . THR A 1 901 ? -48.928 13.784 -1.414 1.00 92.75 901 THR A C 1
ATOM 7019 O O . THR A 1 901 ? -50.093 14.110 -1.631 1.00 92.75 901 THR A O 1
ATOM 7022 N N . ARG A 1 902 ? -48.558 12.538 -1.088 1.00 92.38 902 ARG A N 1
ATOM 7023 C CA . ARG A 1 902 ? -49.475 11.393 -1.011 1.00 92.38 902 ARG A CA 1
ATOM 7024 C C . ARG A 1 902 ? -50.188 11.279 0.333 1.00 92.38 902 ARG A C 1
ATOM 7026 O O . ARG A 1 902 ? -51.410 11.190 0.375 1.00 92.38 902 ARG A O 1
ATOM 7033 N N . TYR A 1 903 ? -49.429 11.317 1.425 1.00 91.62 903 TYR A N 1
ATOM 7034 C CA . TYR A 1 903 ? -49.922 11.015 2.775 1.00 91.62 903 TYR A CA 1
ATOM 7035 C C . TYR A 1 903 ? -50.217 12.266 3.616 1.00 91.62 903 TYR A C 1
ATOM 7037 O O . TYR A 1 903 ? -50.740 12.178 4.726 1.00 91.62 903 TYR A O 1
ATOM 7045 N N . GLY A 1 904 ? -49.919 13.456 3.089 1.00 90.06 904 GLY A N 1
ATOM 7046 C CA . GLY A 1 904 ? -50.131 14.728 3.771 1.00 90.06 904 GLY A CA 1
ATOM 7047 C C . GLY A 1 904 ? -48.944 15.180 4.627 1.00 90.06 904 GLY A C 1
ATOM 7048 O O . GLY A 1 904 ? -47.992 14.452 4.901 1.00 90.06 904 GLY A O 1
ATOM 7049 N N . SER A 1 905 ? -48.984 16.443 5.056 1.00 85.69 905 SER A N 1
ATOM 7050 C CA . SER A 1 905 ? -47.861 17.098 5.742 1.00 85.69 905 SER A CA 1
ATOM 7051 C C . SER A 1 905 ? -47.889 16.989 7.270 1.00 85.69 905 SER A C 1
ATOM 7053 O O . SER A 1 905 ? -47.013 17.548 7.925 1.00 85.69 905 SER A O 1
ATOM 7055 N N . THR A 1 906 ? -48.913 16.360 7.849 1.00 85.50 906 THR A N 1
ATOM 7056 C CA . THR A 1 906 ? -49.119 16.285 9.307 1.00 85.50 906 THR A CA 1
ATOM 7057 C C . THR A 1 906 ? -48.433 15.092 9.963 1.00 85.50 906 THR A C 1
ATOM 7059 O O . THR A 1 906 ? -48.296 15.099 11.182 1.00 85.50 906 THR A O 1
ATOM 7062 N N . LEU A 1 907 ? -48.012 14.093 9.180 1.00 86.44 907 LEU A N 1
ATOM 7063 C CA . LEU A 1 907 ? -47.299 12.919 9.679 1.00 86.44 907 LEU A CA 1
ATOM 7064 C C . LEU A 1 907 ? -45.861 13.272 10.073 1.00 86.44 907 LEU A C 1
ATOM 7066 O O . LEU A 1 907 ? -45.172 14.033 9.379 1.00 86.44 907 LEU A O 1
ATOM 7070 N N . GLU A 1 908 ? -45.412 12.701 11.188 1.00 82.19 908 GLU A N 1
ATOM 7071 C CA . GLU A 1 908 ? -44.053 12.867 11.684 1.00 82.19 908 GLU A CA 1
ATOM 7072 C C . GLU A 1 908 ? -43.098 11.975 10.888 1.00 82.19 908 GLU A C 1
ATOM 7074 O O . GLU A 1 908 ? -43.154 10.747 10.941 1.00 82.19 908 GLU A O 1
ATOM 7079 N N . LYS A 1 909 ? -42.230 12.617 10.106 1.00 85.69 909 LYS A N 1
ATOM 7080 C CA . LYS A 1 909 ? -41.275 11.950 9.223 1.00 85.69 909 LYS A CA 1
ATOM 7081 C C . LYS A 1 909 ? -39.859 12.430 9.479 1.00 85.69 909 LYS A C 1
ATOM 7083 O O . LYS A 1 909 ? -39.628 13.610 9.760 1.00 85.69 909 LYS A O 1
ATOM 7088 N N . VAL A 1 910 ? -38.909 11.527 9.312 1.00 84.56 910 VAL A N 1
ATOM 7089 C CA . VAL A 1 910 ? -37.496 11.761 9.579 1.00 84.56 910 VAL A CA 1
ATOM 7090 C C . VAL A 1 910 ? -36.670 11.489 8.320 1.00 84.56 910 VAL A C 1
ATOM 7092 O O . VAL A 1 910 ? -36.126 10.417 8.113 1.00 84.56 910 VAL A O 1
ATOM 7095 N N . GLY A 1 911 ? -36.549 12.513 7.471 1.00 81.88 911 GLY A N 1
ATOM 7096 C CA . GLY A 1 911 ? -35.557 12.581 6.390 1.00 81.88 911 GLY A CA 1
ATOM 7097 C C . GLY A 1 911 ? -35.887 11.844 5.085 1.00 81.88 911 GLY A C 1
ATOM 7098 O O . GLY A 1 911 ? -37.027 11.465 4.833 1.00 81.88 911 GLY A O 1
ATOM 7099 N N . ASN A 1 912 ? -34.862 11.754 4.227 1.00 90.88 912 ASN A N 1
ATOM 7100 C CA . ASN A 1 912 ? -34.885 11.149 2.891 1.00 90.88 912 ASN A CA 1
ATOM 7101 C C . ASN A 1 912 ? -33.756 10.126 2.802 1.00 90.88 912 ASN A C 1
ATOM 7103 O O . ASN A 1 912 ? -32.594 10.533 2.897 1.00 90.88 912 ASN A O 1
ATOM 7107 N N . PHE A 1 913 ? -34.062 8.844 2.608 1.00 91.88 913 PHE A N 1
ATOM 7108 C CA . PHE A 1 913 ? -33.008 7.847 2.394 1.00 91.88 913 PHE A CA 1
ATOM 7109 C C . PHE A 1 913 ? -32.589 7.709 0.924 1.00 91.88 913 PHE A C 1
ATOM 7111 O O . PHE A 1 913 ? -31.463 7.284 0.673 1.00 91.88 913 PHE A O 1
ATOM 7118 N N . HIS A 1 914 ? -33.398 8.145 -0.048 1.00 90.62 914 HIS A N 1
ATOM 7119 C CA . HIS A 1 914 ? -32.994 8.118 -1.459 1.00 90.62 914 HIS A CA 1
ATOM 7120 C C . HIS A 1 914 ? -31.755 8.980 -1.724 1.00 90.62 914 HIS A C 1
ATOM 7122 O O . HIS A 1 914 ? -31.706 10.162 -1.372 1.00 90.62 914 HIS A O 1
ATOM 7128 N N . SER A 1 915 ? -30.754 8.401 -2.392 1.00 79.31 915 SER A N 1
ATOM 7129 C CA . SER A 1 915 ? -29.512 9.084 -2.773 1.00 79.31 915 SER A CA 1
ATOM 7130 C C . SER A 1 915 ? -29.107 8.781 -4.221 1.00 79.31 915 SER A C 1
ATOM 7132 O O . SER A 1 915 ? -29.597 7.838 -4.842 1.00 79.31 915 SER A O 1
ATOM 7134 N N . ALA A 1 916 ? -28.179 9.579 -4.765 1.00 62.09 916 ALA A N 1
ATOM 7135 C CA . ALA A 1 916 ? -27.646 9.390 -6.119 1.00 62.09 916 ALA A CA 1
ATOM 7136 C C . ALA A 1 916 ? -26.908 8.046 -6.310 1.00 62.09 916 ALA A C 1
ATOM 7138 O O . ALA A 1 916 ? -26.747 7.608 -7.447 1.00 62.09 916 ALA A O 1
ATOM 7139 N N . ASP A 1 917 ? -26.520 7.384 -5.214 1.00 55.00 917 ASP A N 1
ATOM 7140 C CA . ASP A 1 917 ? -25.798 6.106 -5.197 1.00 55.00 917 ASP A CA 1
ATOM 7141 C C . ASP A 1 917 ? -26.736 4.880 -5.147 1.00 55.00 917 ASP A C 1
ATOM 7143 O O . ASP A 1 917 ? -26.286 3.767 -4.897 1.00 55.00 917 ASP A O 1
ATOM 7147 N N . SER A 1 918 ? -28.033 5.052 -5.436 1.00 71.62 918 SER A N 1
ATOM 7148 C CA . SER A 1 918 ? -29.053 3.981 -5.491 1.00 71.62 918 SER A CA 1
ATOM 7149 C C . SER A 1 918 ? -29.524 3.419 -4.139 1.00 71.62 918 SER A C 1
ATOM 7151 O O . SER A 1 918 ? -29.987 2.287 -4.101 1.00 71.62 918 SER A O 1
ATOM 7153 N N . ASN A 1 919 ? -29.455 4.191 -3.047 1.00 88.31 919 ASN A N 1
ATOM 7154 C CA . ASN A 1 919 ? -29.998 3.798 -1.735 1.00 88.31 919 ASN A CA 1
ATOM 7155 C C . ASN A 1 919 ? -31.544 3.812 -1.745 1.00 88.31 919 ASN A C 1
ATOM 7157 O O . ASN A 1 919 ? -32.137 4.873 -1.548 1.00 88.31 919 ASN A O 1
ATOM 7161 N N . ARG A 1 920 ? -32.179 2.672 -2.024 1.00 90.69 920 ARG A N 1
ATOM 7162 C CA . ARG A 1 920 ? -33.638 2.477 -2.148 1.00 90.69 920 ARG A CA 1
ATOM 7163 C C . ARG A 1 920 ? -34.020 1.067 -1.685 1.00 90.69 920 ARG A C 1
ATOM 7165 O O . ARG A 1 920 ? -33.107 0.252 -1.565 1.00 90.69 920 ARG A O 1
ATOM 7172 N N . LEU A 1 921 ? -35.304 0.800 -1.453 1.00 93.19 921 LEU A N 1
ATOM 7173 C CA . LEU A 1 921 ? -35.752 -0.557 -1.132 1.00 93.19 921 LEU A CA 1
ATOM 7174 C C . LEU A 1 921 ? -35.793 -1.439 -2.396 1.00 93.19 921 LEU A C 1
ATOM 7176 O O . LEU A 1 921 ? -35.927 -0.951 -3.517 1.00 93.19 921 LEU A O 1
ATOM 7180 N N . SER A 1 922 ? -35.613 -2.746 -2.225 1.00 92.00 922 SER A N 1
ATOM 7181 C CA . SER A 1 922 ? -35.724 -3.737 -3.300 1.00 92.00 922 SER A CA 1
ATOM 7182 C C . SER A 1 922 ? -37.155 -4.252 -3.439 1.00 92.00 922 SER A C 1
ATOM 7184 O O . SER A 1 922 ? -37.700 -4.834 -2.498 1.00 92.00 922 SER A O 1
ATOM 7186 N N . ASN A 1 923 ? -37.728 -4.132 -4.640 1.00 89.75 923 ASN A N 1
ATOM 7187 C CA . ASN A 1 923 ? -39.069 -4.651 -4.927 1.00 89.75 923 ASN A CA 1
ATOM 7188 C C . ASN A 1 923 ? -39.132 -6.182 -4.859 1.00 89.75 923 ASN A C 1
ATOM 7190 O O . ASN A 1 923 ? -40.176 -6.724 -4.546 1.00 89.75 923 ASN A O 1
ATOM 7194 N N . SER A 1 924 ? -38.011 -6.876 -5.082 1.00 88.12 924 SER A N 1
ATOM 7195 C CA . SER A 1 924 ? -37.944 -8.343 -5.033 1.00 88.12 924 SER A CA 1
ATOM 7196 C C . SER A 1 924 ? -37.474 -8.898 -3.682 1.00 88.12 924 SER A C 1
ATOM 7198 O O . SER A 1 924 ? -36.961 -10.014 -3.609 1.00 88.12 924 SER A O 1
ATOM 7200 N N . GLY A 1 925 ? -37.510 -8.084 -2.624 1.00 89.75 925 GLY A N 1
ATOM 7201 C CA . GLY A 1 925 ? -36.958 -8.448 -1.322 1.00 89.75 925 GLY A CA 1
ATOM 7202 C C . GLY A 1 925 ? -35.468 -8.148 -1.152 1.00 89.75 925 GLY A C 1
ATOM 7203 O O . GLY A 1 925 ? -34.703 -8.037 -2.116 1.00 89.75 925 GLY A O 1
ATOM 7204 N N . GLU A 1 926 ? -35.066 -7.982 0.107 1.00 93.50 926 GLU A N 1
ATOM 7205 C CA . GLU A 1 926 ? -33.684 -7.846 0.580 1.00 93.50 926 GLU A CA 1
ATOM 7206 C C . GLU A 1 926 ? -33.646 -7.943 2.119 1.00 93.50 926 GLU A C 1
ATOM 7208 O O . GLU A 1 926 ? -34.658 -8.182 2.777 1.00 93.50 926 GLU A O 1
ATOM 7213 N N . ARG A 1 927 ? -32.464 -7.749 2.719 1.00 95.69 927 ARG A N 1
ATOM 7214 C CA . ARG A 1 927 ? -32.297 -7.661 4.175 1.00 95.69 927 ARG A CA 1
ATOM 7215 C C . ARG A 1 927 ? -32.385 -6.217 4.652 1.00 95.69 927 ARG A C 1
ATOM 7217 O O . ARG A 1 927 ? -31.552 -5.408 4.254 1.00 95.69 927 ARG A O 1
ATOM 7224 N N . LEU A 1 928 ? -33.286 -5.930 5.591 1.00 96.75 928 LEU A N 1
ATOM 7225 C CA . LEU A 1 928 ? -33.351 -4.650 6.299 1.00 96.75 928 LEU A CA 1
ATOM 7226 C C . LEU A 1 928 ? -32.773 -4.802 7.706 1.00 96.75 928 LEU A C 1
ATOM 7228 O O . LEU A 1 928 ? -33.247 -5.630 8.483 1.00 96.75 928 LEU A O 1
ATOM 7232 N N . THR A 1 929 ? -31.777 -3.982 8.050 1.00 97.06 929 THR A N 1
ATOM 7233 C CA . THR A 1 929 ? -31.168 -3.991 9.391 1.00 97.06 929 THR A CA 1
ATOM 7234 C C . THR A 1 929 ? -31.204 -2.601 10.013 1.00 97.06 929 THR A C 1
ATOM 7236 O O . THR A 1 929 ? -30.599 -1.668 9.481 1.00 97.06 929 THR A O 1
ATOM 7239 N N . LEU A 1 930 ? -31.862 -2.485 11.169 1.00 97.00 930 LEU A N 1
ATOM 7240 C CA . LEU A 1 930 ? -31.806 -1.332 12.066 1.00 97.00 930 LEU A CA 1
ATOM 7241 C C . LEU A 1 930 ? -30.868 -1.652 13.231 1.00 97.00 930 LEU A C 1
ATOM 7243 O O . LEU A 1 930 ? -31.040 -2.658 13.919 1.00 97.00 930 LEU A O 1
ATOM 7247 N N . SER A 1 931 ? -29.887 -0.788 13.468 1.00 93.88 931 SER A N 1
ATOM 7248 C CA . SER A 1 931 ? -28.905 -0.929 14.542 1.00 93.88 931 SER A CA 1
ATOM 7249 C C . SER A 1 931 ? -29.025 0.201 15.564 1.00 93.88 931 SER A C 1
ATOM 7251 O O . SER A 1 931 ? -29.405 1.320 15.215 1.00 93.88 931 SER A O 1
ATOM 7253 N N . ASP A 1 932 ? -28.673 -0.081 16.815 1.00 89.44 932 ASP A N 1
ATOM 7254 C CA . ASP A 1 932 ? -28.624 0.893 17.905 1.00 89.44 932 ASP A CA 1
ATOM 7255 C C . ASP A 1 932 ? -27.349 1.765 17.868 1.00 89.44 932 ASP A C 1
ATOM 7257 O O . ASP A 1 932 ? -26.479 1.628 17.003 1.00 89.44 932 ASP A O 1
ATOM 7261 N N . ALA A 1 933 ? -27.207 2.654 18.858 1.00 84.94 933 ALA A N 1
ATOM 7262 C CA . ALA A 1 933 ? -26.047 3.539 19.011 1.00 84.94 933 ALA A CA 1
ATOM 7263 C C . ALA A 1 933 ? -24.705 2.814 19.256 1.00 84.94 933 ALA A C 1
ATOM 7265 O O . ALA A 1 933 ? -23.644 3.437 19.176 1.00 84.94 933 ALA A O 1
ATOM 7266 N N . SER A 1 934 ? -24.742 1.520 19.585 1.00 74.19 934 SER A N 1
ATOM 7267 C CA . SER A 1 934 ? -23.583 0.641 19.768 1.00 74.19 934 SER A CA 1
ATOM 7268 C C . SER A 1 934 ? -23.301 -0.254 18.553 1.00 74.19 934 SER A C 1
ATOM 7270 O O . SER A 1 934 ? -22.365 -1.052 18.601 1.00 74.19 934 SER A O 1
ATOM 7272 N N . HIS A 1 935 ? -24.065 -0.094 17.465 1.00 77.38 935 HIS A N 1
ATOM 7273 C CA . HIS A 1 935 ? -24.075 -0.956 16.279 1.00 77.38 935 HIS A CA 1
ATOM 7274 C C . HIS A 1 935 ? -24.579 -2.390 16.529 1.00 77.38 935 HIS A C 1
ATOM 7276 O O . HIS A 1 935 ? -24.308 -3.278 15.720 1.00 77.38 935 HIS A O 1
ATOM 7282 N N . SER A 1 936 ? -25.323 -2.625 17.613 1.00 81.88 936 SER A N 1
ATOM 7283 C CA . SER A 1 936 ? -26.036 -3.890 17.839 1.00 81.88 936 SER A CA 1
ATOM 7284 C C . SER A 1 936 ? -27.377 -3.878 17.097 1.00 81.88 936 SER A C 1
ATOM 7286 O O . SER A 1 936 ? -27.960 -2.814 16.899 1.00 81.88 936 SER A O 1
ATOM 7288 N N . GLU A 1 937 ? -27.870 -5.035 16.651 1.00 90.81 937 GLU A N 1
ATOM 7289 C CA . GLU A 1 937 ? -29.137 -5.123 15.912 1.00 90.81 937 GLU A CA 1
ATOM 7290 C C . GLU A 1 937 ? -30.341 -4.862 16.832 1.00 90.81 937 GLU A C 1
ATOM 7292 O O . GLU A 1 937 ? -30.490 -5.499 17.872 1.00 90.81 937 GLU A O 1
ATOM 7297 N N . ILE A 1 938 ? -31.203 -3.925 16.427 1.00 92.69 938 ILE A N 1
ATOM 7298 C CA . ILE A 1 938 ? -32.548 -3.732 16.986 1.00 92.69 938 ILE A CA 1
ATOM 7299 C C . ILE A 1 938 ? -33.519 -4.674 16.269 1.00 92.69 938 ILE A C 1
ATOM 7301 O O . ILE A 1 938 ? -34.280 -5.389 16.908 1.00 92.69 938 ILE A O 1
ATOM 7305 N N . ALA A 1 939 ? -33.458 -4.694 14.935 1.00 93.69 939 ALA A N 1
ATOM 7306 C CA . ALA A 1 939 ? -34.215 -5.600 14.079 1.00 93.69 939 ALA A CA 1
ATOM 7307 C C . ALA A 1 939 ? -33.413 -5.894 12.802 1.00 93.69 939 ALA A C 1
ATOM 7309 O O . ALA A 1 939 ? -32.785 -4.991 12.243 1.00 93.69 939 ALA A O 1
ATOM 7310 N N . SER A 1 940 ? -33.426 -7.149 12.349 1.00 95.56 940 SER A N 1
ATOM 7311 C CA . SER A 1 940 ? -32.707 -7.609 11.154 1.00 95.56 940 SER A CA 1
ATOM 7312 C C . SER A 1 940 ? -33.488 -8.760 10.520 1.00 95.56 940 SER A C 1
ATOM 7314 O O . SER A 1 940 ? -33.497 -9.864 11.060 1.00 95.56 940 SER A O 1
ATOM 7316 N N . PHE A 1 941 ? -34.183 -8.505 9.411 1.00 95.81 941 PHE A N 1
ATOM 7317 C CA . PHE A 1 941 ? -35.004 -9.508 8.720 1.00 95.81 941 PHE A CA 1
ATOM 7318 C C . PHE A 1 941 ? -34.875 -9.382 7.201 1.00 95.81 941 PHE A C 1
ATOM 7320 O O . PHE A 1 941 ? -34.469 -8.342 6.681 1.00 95.81 941 PHE A O 1
ATOM 7327 N N . GLU A 1 942 ? -35.176 -10.470 6.498 1.00 95.75 942 GLU A N 1
ATOM 7328 C CA . GLU A 1 942 ? -35.074 -10.574 5.043 1.00 95.75 942 GLU A CA 1
ATOM 7329 C C . GLU A 1 942 ? -36.453 -10.904 4.479 1.00 95.75 942 GLU A C 1
ATOM 7331 O O . GLU A 1 942 ? -36.972 -11.991 4.741 1.00 95.75 942 GLU A O 1
ATOM 7336 N N . TRP A 1 943 ? -37.059 -9.945 3.775 1.00 94.31 943 TRP A N 1
ATOM 7337 C CA . TRP A 1 943 ? -38.377 -10.132 3.165 1.00 94.31 943 TRP A CA 1
ATOM 7338 C C . TRP A 1 943 ? -38.257 -10.609 1.718 1.00 94.31 943 TRP A C 1
ATOM 7340 O O . TRP A 1 943 ? -37.198 -10.487 1.102 1.00 94.31 943 TRP A O 1
ATOM 7350 N N . SER A 1 944 ? -39.354 -11.138 1.182 1.00 92.38 944 SER A N 1
ATOM 7351 C CA . SER A 1 944 ? -39.501 -11.531 -0.221 1.00 92.38 944 SER A CA 1
ATOM 7352 C C . SER A 1 944 ? -40.842 -11.034 -0.763 1.00 92.38 944 SER A C 1
ATOM 7354 O O . SER A 1 944 ? -41.777 -10.797 0.002 1.00 92.38 944 SER A O 1
ATOM 7356 N N . ASP A 1 945 ? -40.901 -10.861 -2.078 1.00 91.56 945 ASP A N 1
ATOM 7357 C CA . ASP A 1 945 ? -42.101 -10.648 -2.891 1.00 91.56 945 ASP A CA 1
ATOM 7358 C C . ASP A 1 945 ? -42.886 -11.947 -3.172 1.00 91.56 945 ASP A C 1
ATOM 7360 O O . ASP A 1 945 ? -43.980 -11.893 -3.727 1.00 91.56 945 ASP A O 1
ATOM 7364 N N . GLU A 1 946 ? -42.365 -13.110 -2.763 1.00 92.25 946 GLU A N 1
ATOM 7365 C CA . GLU A 1 946 ? -42.996 -14.422 -2.934 1.00 92.25 946 GLU A CA 1
ATOM 7366 C C . GLU A 1 946 ? -43.469 -15.026 -1.596 1.00 92.25 946 GLU A C 1
ATOM 7368 O O . GLU A 1 946 ? -42.924 -14.765 -0.513 1.00 92.25 946 GLU A O 1
ATOM 7373 N N . ALA A 1 947 ? -44.469 -15.911 -1.668 1.00 89.94 947 ALA A N 1
ATOM 7374 C CA . ALA A 1 947 ? -44.912 -16.712 -0.532 1.00 89.94 947 ALA A CA 1
ATOM 7375 C C . ALA A 1 947 ? -43.728 -17.462 0.132 1.00 89.94 947 ALA A C 1
ATOM 7377 O O . ALA A 1 947 ? -42.880 -18.032 -0.560 1.00 89.94 947 ALA A O 1
ATOM 7378 N N . PRO A 1 948 ? -43.650 -17.519 1.477 1.00 93.12 948 PRO A N 1
ATOM 7379 C CA . PRO A 1 948 ? -44.741 -17.297 2.431 1.00 93.12 948 PRO A CA 1
ATOM 7380 C C . PRO A 1 948 ? -44.933 -15.844 2.902 1.00 93.12 948 PRO A C 1
ATOM 7382 O O . PRO A 1 948 ? -45.790 -15.605 3.758 1.00 93.12 948 PRO A O 1
ATOM 7385 N N . TRP A 1 949 ? -44.171 -14.878 2.379 1.00 94.62 949 TRP A N 1
ATOM 7386 C CA . TRP A 1 949 ? -44.427 -13.462 2.652 1.00 94.62 949 TRP A CA 1
ATOM 7387 C C . TRP A 1 949 ? -45.715 -12.990 1.950 1.00 94.62 949 TRP A C 1
ATOM 7389 O O . TRP A 1 949 ? -46.176 -13.638 1.008 1.00 94.62 949 TRP A O 1
ATOM 7399 N N . PRO A 1 950 ? -46.343 -11.889 2.402 1.00 93.19 950 PRO A N 1
ATOM 7400 C CA . PRO A 1 950 ? -47.519 -11.336 1.733 1.00 93.19 950 PRO A CA 1
ATOM 7401 C C . PRO A 1 950 ? -47.185 -10.793 0.327 1.00 93.19 950 PRO A C 1
ATOM 7403 O O . PRO A 1 950 ? -46.737 -9.655 0.194 1.00 93.19 950 PRO A O 1
ATOM 7406 N N . GLU A 1 951 ? -47.440 -11.590 -0.716 1.00 91.19 951 GLU A N 1
ATOM 7407 C CA . GLU A 1 951 ? -47.164 -11.239 -2.127 1.00 91.19 951 GLU A CA 1
ATOM 7408 C C . GLU A 1 951 ? -47.891 -9.957 -2.568 1.00 91.19 951 GLU A C 1
ATOM 7410 O O . GLU A 1 951 ? -47.372 -9.176 -3.354 1.00 91.19 951 GLU A O 1
ATOM 7415 N N . ASP A 1 952 ? -49.077 -9.673 -2.017 1.00 89.62 952 ASP A N 1
ATOM 7416 C CA . ASP A 1 952 ? -49.861 -8.478 -2.368 1.00 89.62 952 ASP A CA 1
ATOM 7417 C C . ASP A 1 952 ? -49.207 -7.148 -1.923 1.00 89.62 952 ASP A C 1
ATOM 7419 O O . ASP A 1 952 ? -49.670 -6.070 -2.311 1.00 89.62 952 ASP A O 1
ATOM 7423 N N . ALA A 1 953 ? -48.134 -7.198 -1.122 1.00 88.00 953 ALA A N 1
ATOM 7424 C CA . ALA A 1 953 ? -47.292 -6.034 -0.843 1.00 88.00 953 ALA A CA 1
ATOM 7425 C C . ALA A 1 953 ? -46.354 -5.673 -2.019 1.00 88.00 953 ALA A C 1
ATOM 7427 O O . ALA A 1 953 ? -45.842 -4.554 -2.061 1.00 88.00 953 ALA A O 1
ATOM 7428 N N . ASP A 1 954 ? -46.170 -6.571 -2.995 1.00 85.50 954 ASP A N 1
ATOM 7429 C CA . ASP A 1 954 ? -45.394 -6.334 -4.215 1.00 85.50 954 ASP A CA 1
ATOM 7430 C C . ASP A 1 954 ? -46.286 -5.726 -5.312 1.00 85.50 954 ASP A C 1
ATOM 7432 O O . ASP A 1 954 ? -47.043 -6.406 -6.004 1.00 85.50 954 ASP A O 1
ATOM 7436 N N . GLY A 1 955 ? -46.272 -4.398 -5.456 1.00 68.38 955 GLY A N 1
ATOM 7437 C CA . GLY A 1 955 ? -46.970 -3.696 -6.544 1.00 68.38 955 GLY A CA 1
ATOM 7438 C C . GLY A 1 955 ? -48.505 -3.675 -6.436 1.00 68.38 955 GLY A C 1
ATOM 7439 O O . GLY A 1 955 ? -49.174 -3.003 -7.227 1.00 68.38 955 GLY A O 1
ATOM 7440 N N . GLY A 1 956 ? -49.083 -4.333 -5.424 1.00 71.88 956 GLY A N 1
ATOM 7441 C CA . GLY A 1 956 ? -50.511 -4.310 -5.082 1.00 71.88 956 GLY A CA 1
ATOM 7442 C C . GLY A 1 956 ? -50.977 -3.034 -4.371 1.00 71.88 956 GLY A C 1
ATOM 7443 O O . GLY A 1 956 ? -52.158 -2.898 -4.063 1.00 71.88 956 GLY A O 1
ATOM 7444 N N . SER A 1 957 ? -50.080 -2.059 -4.168 1.00 83.75 957 SER A N 1
ATOM 7445 C CA . SER A 1 957 ? -50.297 -0.816 -3.405 1.00 83.75 957 SER A CA 1
ATOM 7446 C C . SER A 1 957 ? -50.418 -0.990 -1.885 1.00 83.75 957 SER A C 1
ATOM 7448 O O . SER A 1 957 ? -50.764 -0.021 -1.215 1.00 83.75 957 SER A O 1
ATOM 7450 N N . TYR A 1 958 ? -50.143 -2.168 -1.325 1.00 93.56 958 TYR A N 1
ATOM 7451 C CA . TYR A 1 958 ? -50.165 -2.420 0.122 1.00 93.56 958 TYR A CA 1
ATOM 7452 C C . TYR A 1 958 ? -48.748 -2.404 0.715 1.00 93.56 958 TYR A C 1
ATOM 7454 O O . TYR A 1 958 ? -47.785 -2.697 0.016 1.00 93.56 958 TYR A O 1
ATOM 7462 N N . SER A 1 959 ? -48.612 -2.077 2.001 1.00 95.19 959 SER A N 1
ATOM 7463 C CA . SER A 1 959 ? -47.350 -2.207 2.752 1.00 95.19 959 SER A CA 1
ATOM 7464 C C . SER A 1 959 ? -47.300 -3.525 3.522 1.00 95.19 959 SER A C 1
ATOM 7466 O O . SER A 1 959 ? -48.339 -4.114 3.819 1.00 95.19 959 SER A O 1
ATOM 7468 N N . LEU A 1 960 ? -46.097 -3.966 3.897 1.00 96.12 960 LEU A N 1
ATOM 7469 C CA . LEU A 1 960 ? -45.909 -4.983 4.931 1.00 96.12 960 LEU A CA 1
ATOM 7470 C C . LEU A 1 960 ? -46.121 -4.353 6.306 1.00 96.12 960 LEU A C 1
ATOM 7472 O O . LEU A 1 960 ? -45.460 -3.371 6.628 1.00 96.12 960 LEU A O 1
ATOM 7476 N N . VAL A 1 961 ? -46.986 -4.943 7.123 1.00 96.44 961 VAL A N 1
ATOM 7477 C CA . VAL A 1 961 ? -47.296 -4.527 8.495 1.00 96.44 961 VAL A CA 1
ATOM 7478 C C . VAL A 1 961 ? -46.929 -5.656 9.453 1.00 96.44 961 VAL A C 1
ATOM 7480 O O . VAL A 1 961 ? -47.379 -6.794 9.277 1.00 96.44 961 VAL A O 1
ATOM 7483 N N . LEU A 1 962 ? -46.115 -5.343 10.464 1.00 95.19 962 LEU A N 1
ATOM 7484 C CA . LEU A 1 962 ? -45.760 -6.274 11.532 1.00 95.19 962 LEU A CA 1
ATOM 7485 C C . LEU A 1 962 ? -46.916 -6.355 12.531 1.00 95.19 962 LEU A C 1
ATOM 7487 O O . LEU A 1 962 ? -47.262 -5.367 13.183 1.00 95.19 962 LEU A O 1
ATOM 7491 N N . MET A 1 963 ? -47.500 -7.540 12.671 1.00 92.38 963 MET A N 1
ATOM 7492 C CA . MET A 1 963 ? -48.552 -7.788 13.651 1.00 92.38 963 MET A CA 1
ATOM 7493 C C . MET A 1 963 ? -47.971 -7.827 15.060 1.00 92.38 963 MET A C 1
ATOM 7495 O O . MET A 1 963 ? -46.865 -8.329 15.254 1.00 92.38 963 MET A O 1
ATOM 7499 N N . THR A 1 964 ? -48.724 -7.319 16.040 1.00 88.88 964 THR A N 1
ATOM 7500 C CA . THR A 1 964 ? -48.404 -7.426 17.481 1.00 88.88 964 THR A CA 1
ATOM 7501 C C . THR A 1 964 ? -46.904 -7.229 17.807 1.00 88.88 964 THR A C 1
ATOM 7503 O O . THR A 1 964 ? -46.266 -8.092 18.417 1.00 88.88 964 THR A O 1
ATOM 7506 N N . PRO A 1 965 ? -46.300 -6.084 17.421 1.00 89.50 965 PRO A N 1
ATOM 7507 C CA . PRO A 1 965 ? -44.843 -5.873 17.405 1.00 89.50 965 PRO A CA 1
ATOM 7508 C C . PRO A 1 965 ? -44.131 -5.982 18.766 1.00 89.50 965 PRO A C 1
ATOM 7510 O O . PRO A 1 965 ? -42.908 -5.980 18.812 1.00 89.50 965 PRO A O 1
ATOM 7513 N N . TRP A 1 966 ? -44.869 -6.069 19.876 1.00 85.38 966 TRP A N 1
ATOM 7514 C CA . TRP A 1 966 ? -44.332 -6.310 21.222 1.00 85.38 966 TRP A CA 1
ATOM 7515 C C . TRP A 1 966 ? -44.021 -7.789 21.515 1.00 85.38 966 TRP A C 1
ATOM 7517 O O . TRP A 1 966 ? -43.343 -8.069 22.502 1.00 85.38 966 TRP A O 1
ATOM 7527 N N . ILE A 1 967 ? -44.513 -8.734 20.704 1.00 85.94 967 ILE A N 1
ATOM 7528 C CA . ILE A 1 967 ? -44.295 -10.185 20.890 1.00 85.94 967 ILE A CA 1
ATOM 7529 C C . ILE A 1 967 ? -43.858 -10.923 19.620 1.00 85.94 967 ILE A C 1
ATOM 7531 O O . ILE A 1 967 ? -43.276 -12.001 19.730 1.00 85.94 967 ILE A O 1
ATOM 7535 N N . SER A 1 968 ? -44.135 -10.376 18.437 1.00 88.56 968 SER A N 1
ATOM 7536 C CA . SER A 1 968 ? -43.838 -11.040 17.166 1.00 88.56 968 SER A CA 1
ATOM 7537 C C . SER A 1 968 ? -42.351 -11.054 16.822 1.00 88.56 968 SER A C 1
ATOM 7539 O O . SER A 1 968 ? -41.635 -10.077 17.034 1.00 88.56 968 SER A O 1
ATOM 7541 N N . ASP A 1 969 ? -41.900 -12.154 16.215 1.00 90.25 969 ASP A N 1
ATOM 7542 C CA . ASP A 1 969 ? -40.570 -12.257 15.616 1.00 90.25 969 ASP A CA 1
ATOM 7543 C C . ASP A 1 969 ? -40.606 -11.668 14.192 1.00 90.25 969 ASP A C 1
ATOM 7545 O O . ASP A 1 969 ? -41.257 -12.253 13.317 1.00 90.25 969 ASP A O 1
ATOM 7549 N N . PRO A 1 970 ? -39.916 -10.543 13.915 1.00 92.88 970 PRO A N 1
ATOM 7550 C CA . PRO A 1 970 ? -39.923 -9.919 12.594 1.00 92.88 970 PRO A CA 1
ATOM 7551 C C . PRO A 1 970 ? -39.227 -10.769 11.522 1.00 92.88 970 PRO A C 1
ATOM 7553 O O . PRO A 1 970 ? -39.377 -10.482 10.336 1.00 92.88 970 PRO A O 1
ATOM 7556 N N . THR A 1 971 ? -38.472 -11.806 11.902 1.00 94.56 971 THR A N 1
ATOM 7557 C CA . THR A 1 971 ? -37.846 -12.733 10.950 1.00 94.56 971 THR A CA 1
ATOM 7558 C C . THR A 1 971 ? -38.809 -13.800 10.426 1.00 94.56 971 THR A C 1
ATOM 7560 O O . THR A 1 971 ? -38.516 -14.416 9.400 1.00 94.56 971 THR A O 1
ATOM 7563 N N . SER A 1 972 ? -39.959 -14.005 11.084 1.00 94.12 972 SER A N 1
ATOM 7564 C CA . SER A 1 972 ? -40.974 -14.964 10.641 1.00 94.12 972 SER A CA 1
ATOM 7565 C C . SER A 1 972 ? -41.963 -14.307 9.667 1.00 94.12 972 SER A C 1
ATOM 7567 O O . SER A 1 972 ? -42.618 -13.334 10.044 1.00 94.12 972 SER A O 1
ATOM 7569 N N . PRO A 1 973 ? -42.150 -14.836 8.442 1.00 93.94 973 PRO A N 1
ATOM 7570 C CA . PRO A 1 973 ? -43.116 -14.305 7.473 1.00 93.94 973 PRO A CA 1
ATOM 7571 C C . PRO A 1 973 ? -44.569 -14.327 7.975 1.00 93.94 973 PRO A C 1
ATOM 7573 O O . PRO A 1 973 ? -45.386 -13.520 7.541 1.00 93.94 973 PRO A O 1
ATOM 7576 N N . GLU A 1 974 ? -44.903 -15.232 8.902 1.00 92.56 974 GLU A N 1
ATOM 7577 C CA . GLU A 1 974 ? -46.248 -15.346 9.486 1.00 92.56 974 GLU A CA 1
ATOM 7578 C C . GLU A 1 974 ? -46.596 -14.180 10.426 1.00 92.56 974 GLU A C 1
ATOM 7580 O O . GLU A 1 974 ? -47.775 -13.916 10.654 1.00 92.56 974 GLU A O 1
ATOM 7585 N N . SER A 1 975 ? -45.583 -13.458 10.921 1.00 93.38 975 SER A N 1
ATOM 7586 C CA . SER A 1 975 ? -45.728 -12.241 11.731 1.00 93.38 975 SER A CA 1
ATOM 7587 C C . SER A 1 975 ? -46.157 -11.029 10.902 1.00 93.38 975 SER A C 1
ATOM 7589 O O . SER A 1 975 ? -46.556 -10.006 11.460 1.00 93.38 975 SER A O 1
ATOM 7591 N N . TRP A 1 976 ? -46.073 -11.123 9.575 1.00 94.69 976 TRP A N 1
ATOM 7592 C CA . TRP A 1 976 ? -46.362 -10.026 8.664 1.00 94.69 976 TRP A CA 1
ATOM 7593 C C . TRP A 1 976 ? -47.696 -10.232 7.948 1.00 94.69 976 TRP A C 1
ATOM 7595 O O . TRP A 1 976 ? -48.116 -11.342 7.610 1.00 94.69 976 TRP A O 1
ATOM 7605 N N . ARG A 1 977 ? -48.374 -9.121 7.680 1.00 94.44 977 ARG A N 1
ATOM 7606 C CA . ARG A 1 977 ? -49.528 -9.057 6.779 1.00 94.44 977 ARG A CA 1
ATOM 7607 C C . ARG A 1 977 ? -49.408 -7.841 5.875 1.00 94.44 977 ARG A C 1
ATOM 7609 O O . ARG A 1 977 ? -48.551 -6.992 6.087 1.00 94.44 977 ARG A O 1
ATOM 7616 N N . THR A 1 978 ? -50.290 -7.730 4.893 1.00 95.44 978 THR A N 1
ATOM 7617 C CA . THR A 1 978 ? -50.483 -6.454 4.205 1.00 95.44 978 THR A CA 1
ATOM 7618 C C . THR A 1 978 ? -51.228 -5.451 5.092 1.00 95.44 978 THR A C 1
ATOM 7620 O O . THR A 1 978 ? -52.014 -5.855 5.960 1.00 95.44 978 THR A O 1
ATOM 7623 N N . SER A 1 979 ? -51.081 -4.156 4.820 1.00 94.56 979 SER A N 1
ATOM 7624 C CA . SER A 1 979 ? -52.015 -3.136 5.312 1.00 94.56 979 SER A CA 1
ATOM 7625 C C . SER A 1 979 ? -53.463 -3.446 4.905 1.00 94.56 979 SER A C 1
ATOM 7627 O O . SER A 1 979 ? -53.723 -4.061 3.865 1.00 94.56 979 SER A O 1
ATOM 7629 N N . ALA A 1 980 ? -54.427 -3.032 5.728 1.00 92.25 980 ALA A N 1
ATOM 7630 C CA . ALA A 1 980 ? -55.853 -3.229 5.467 1.00 92.25 980 ALA A CA 1
ATOM 7631 C C . ALA A 1 980 ? -56.339 -2.388 4.274 1.00 92.25 980 ALA A C 1
ATOM 7633 O O . ALA A 1 980 ? -57.170 -2.844 3.481 1.00 92.25 980 ALA A O 1
ATOM 7634 N N . ASP A 1 981 ? -55.784 -1.183 4.130 1.00 89.56 981 ASP A N 1
ATOM 7635 C CA . ASP A 1 981 ? -56.080 -0.241 3.056 1.00 89.56 981 ASP A CA 1
ATOM 7636 C C . ASP A 1 981 ? -54.908 -0.107 2.071 1.00 89.56 981 ASP A C 1
ATOM 7638 O O . ASP A 1 981 ? -53.733 -0.272 2.413 1.00 89.56 981 ASP A O 1
ATOM 7642 N N . SER A 1 982 ? -55.246 0.228 0.824 1.00 88.88 982 SER A N 1
ATOM 7643 C CA . SER A 1 982 ? -54.268 0.584 -0.207 1.00 88.88 982 SER A CA 1
ATOM 7644 C C . SER A 1 982 ? -53.550 1.884 0.170 1.00 88.88 982 SER A C 1
ATOM 7646 O O . SER A 1 982 ? -54.184 2.874 0.524 1.00 88.88 982 SER A O 1
ATOM 7648 N N . GLY A 1 983 ? -52.234 1.906 -0.016 1.00 87.75 983 GLY A N 1
ATOM 7649 C CA . GLY A 1 983 ? -51.331 3.001 0.336 1.00 87.75 983 GLY A CA 1
ATOM 7650 C C . GLY A 1 983 ? -50.625 2.807 1.680 1.00 87.75 983 GLY A C 1
ATOM 7651 O O . GLY A 1 983 ? -49.784 3.628 2.028 1.00 87.75 983 GLY A O 1
ATOM 7652 N N . GLY A 1 984 ? -50.921 1.736 2.418 1.00 92.12 984 GLY A N 1
ATOM 7653 C CA . GLY A 1 984 ? -50.424 1.582 3.783 1.00 92.12 984 GLY A CA 1
ATOM 7654 C C . GLY A 1 984 ? -51.144 2.496 4.773 1.00 92.12 984 GLY A C 1
ATOM 7655 O O . GLY A 1 984 ? -52.081 3.222 4.424 1.00 92.12 984 GLY A O 1
ATOM 7656 N N . ASN A 1 985 ? -50.689 2.479 6.019 1.00 91.69 985 ASN A N 1
ATOM 7657 C CA . ASN A 1 985 ? -51.245 3.260 7.122 1.00 91.69 985 ASN A CA 1
ATOM 7658 C C . ASN A 1 985 ? -50.160 4.043 7.887 1.00 91.69 985 ASN A C 1
ATOM 7660 O O . ASN A 1 985 ? -50.160 4.026 9.123 1.00 91.69 985 ASN A O 1
ATOM 7664 N N . PRO A 1 986 ? -49.282 4.796 7.188 1.00 93.44 986 PRO A N 1
ATOM 7665 C CA . PRO A 1 986 ? -48.131 5.428 7.813 1.00 93.44 986 PRO A CA 1
ATOM 7666 C C . PRO A 1 986 ? -48.527 6.428 8.904 1.00 93.44 986 PRO A C 1
ATOM 7668 O O . PRO A 1 986 ? -49.367 7.311 8.706 1.00 93.44 986 PRO A O 1
ATOM 7671 N N . GLY A 1 987 ? -47.860 6.328 10.050 1.00 89.38 987 GLY A N 1
ATOM 7672 C CA . GLY A 1 987 ? -48.119 7.099 11.264 1.00 89.38 987 GLY A CA 1
ATOM 7673 C C . GLY A 1 987 ? -49.389 6.684 12.012 1.00 89.38 987 GLY A C 1
ATOM 7674 O O . GLY A 1 987 ? -49.777 7.370 12.961 1.00 89.38 987 GLY A O 1
ATOM 7675 N N . GLY A 1 988 ? -50.049 5.605 11.588 1.00 88.81 988 GLY A N 1
ATOM 7676 C CA . GLY A 1 988 ? -51.281 5.073 12.160 1.00 88.81 988 GLY A CA 1
ATOM 7677 C C . GLY A 1 988 ? -51.170 3.593 12.523 1.00 88.81 988 GLY A C 1
ATOM 7678 O O . GLY A 1 988 ? -50.122 2.973 12.400 1.00 88.81 988 GLY A O 1
ATOM 7679 N N . ASP A 1 989 ? -52.276 3.030 12.999 1.00 87.25 989 ASP A N 1
ATOM 7680 C CA . ASP A 1 989 ? -52.426 1.602 13.283 1.00 87.25 989 ASP A CA 1
ATOM 7681 C C . ASP A 1 989 ? -53.763 1.157 12.690 1.00 87.25 989 ASP A C 1
ATOM 7683 O O . ASP A 1 989 ? -54.793 1.779 12.968 1.00 87.25 989 ASP A O 1
ATOM 7687 N N . ASP A 1 990 ? -53.747 0.128 11.852 1.00 92.12 990 ASP A N 1
ATOM 7688 C CA . ASP A 1 990 ? -54.940 -0.503 11.287 1.00 92.12 990 ASP A CA 1
ATOM 7689 C C . ASP A 1 990 ? -55.344 -1.779 12.055 1.00 92.12 990 ASP A C 1
ATOM 7691 O O . ASP A 1 990 ? -56.300 -2.455 11.667 1.00 92.12 990 ASP A O 1
ATOM 7695 N N . ALA A 1 991 ? -54.674 -2.087 13.176 1.00 91.06 991 ALA A N 1
ATOM 7696 C CA . ALA A 1 991 ? -55.050 -3.180 14.062 1.00 91.06 991 ALA A CA 1
ATOM 7697 C C . ALA A 1 991 ? -56.383 -2.915 14.790 1.00 91.06 991 ALA A C 1
ATOM 7699 O O . ALA A 1 991 ? -56.596 -1.898 15.457 1.00 91.06 991 ALA A O 1
ATOM 7700 N N . ILE A 1 992 ? -57.273 -3.899 14.733 1.00 92.25 992 ILE A N 1
ATOM 7701 C CA . ILE A 1 992 ? -58.541 -3.964 15.452 1.00 92.25 992 ILE A CA 1
ATOM 7702 C C . ILE A 1 992 ? -58.267 -4.678 16.772 1.00 92.25 992 ILE A C 1
ATOM 7704 O O . ILE A 1 992 ? -58.184 -5.901 16.815 1.00 92.25 992 ILE A O 1
ATOM 7708 N N . ARG A 1 993 ? -58.121 -3.928 17.865 1.00 90.12 993 ARG A N 1
ATOM 7709 C CA . ARG A 1 993 ? -57.755 -4.520 19.161 1.00 90.12 993 ARG A CA 1
ATOM 7710 C C . ARG A 1 993 ? -58.883 -5.367 19.741 1.00 90.12 993 ARG A C 1
ATOM 7712 O O . ARG A 1 993 ? -60.003 -4.873 19.906 1.00 90.12 993 ARG A O 1
ATOM 7719 N N . LEU A 1 994 ? -58.573 -6.601 20.137 1.00 90.56 994 LEU A N 1
ATOM 7720 C CA . LEU A 1 994 ? -59.542 -7.562 20.674 1.00 90.56 994 LEU A CA 1
ATOM 7721 C C . LEU A 1 994 ? -60.286 -7.006 21.893 1.00 90.56 994 LEU A C 1
ATOM 7723 O O . LEU A 1 994 ? -61.510 -7.083 21.965 1.00 90.56 994 LEU A O 1
ATOM 7727 N N . LEU A 1 995 ? -59.575 -6.362 22.824 1.00 89.44 995 LEU A N 1
ATOM 7728 C CA . LEU A 1 995 ? -60.195 -5.760 24.012 1.00 89.44 995 LEU A CA 1
ATOM 7729 C C . LEU A 1 995 ? -61.156 -4.612 23.673 1.00 89.44 995 LEU A C 1
ATOM 7731 O O . LEU A 1 995 ? -62.195 -4.466 24.322 1.00 89.44 995 LEU A O 1
ATOM 7735 N N . SER A 1 996 ? -60.837 -3.804 22.659 1.00 90.56 996 SER A N 1
ATOM 7736 C CA . SER A 1 996 ? -61.718 -2.728 22.193 1.00 90.56 996 SER A CA 1
ATOM 7737 C C . SER A 1 996 ? -62.968 -3.300 21.528 1.00 90.56 996 SER A C 1
ATOM 7739 O O . SER A 1 996 ? -64.078 -2.908 21.886 1.00 90.56 996 SER A O 1
ATOM 7741 N N . TRP A 1 997 ? -62.800 -4.296 20.657 1.00 93.00 997 TRP A N 1
ATOM 7742 C CA . TRP A 1 997 ? -63.908 -4.996 20.007 1.00 93.00 997 TRP A CA 1
ATOM 7743 C C . TRP A 1 997 ? -64.830 -5.694 21.023 1.00 93.00 997 TRP A C 1
ATOM 7745 O O . TRP A 1 997 ? -66.053 -5.560 20.949 1.00 93.00 997 TRP A O 1
ATOM 7755 N N . MET A 1 998 ? -64.271 -6.358 22.043 1.00 92.62 998 MET A N 1
ATOM 7756 C CA . MET A 1 998 ? -65.052 -6.972 23.124 1.00 92.62 998 MET A CA 1
ATOM 7757 C C . MET A 1 998 ? -65.878 -5.944 23.903 1.00 92.62 998 MET A C 1
ATOM 7759 O O . MET A 1 998 ? -67.028 -6.216 24.262 1.00 92.62 998 MET A O 1
ATOM 7763 N N . ALA A 1 999 ? -65.306 -4.768 24.177 1.00 91.44 999 ALA A N 1
ATOM 7764 C CA . ALA A 1 999 ? -65.999 -3.697 24.882 1.00 91.44 999 ALA A CA 1
ATOM 7765 C C . ALA A 1 999 ? -67.170 -3.135 24.060 1.00 91.44 999 ALA A C 1
ATOM 7767 O O . ALA A 1 999 ? -68.243 -2.896 24.620 1.00 91.44 999 ALA A O 1
ATOM 7768 N N . GLU A 1 1000 ? -66.991 -2.976 22.747 1.00 92.81 1000 GLU A N 1
ATOM 7769 C CA . GLU A 1 1000 ? -68.033 -2.517 21.817 1.00 92.81 1000 GLU A CA 1
ATOM 7770 C C . GLU A 1 1000 ? -69.228 -3.480 21.758 1.00 92.81 1000 GLU A C 1
ATOM 7772 O O . GLU A 1 1000 ? -70.375 -3.032 21.780 1.00 92.81 1000 GLU A O 1
ATOM 7777 N N . HIS A 1 1001 ? -68.972 -4.791 21.799 1.00 92.00 1001 HIS A N 1
ATOM 7778 C CA . HIS A 1 1001 ? -70.001 -5.841 21.762 1.00 92.00 1001 HIS A CA 1
ATOM 7779 C C . HIS A 1 1001 ? -70.464 -6.297 23.159 1.00 92.00 1001 HIS A C 1
ATOM 7781 O O . HIS A 1 1001 ? -71.274 -7.223 23.310 1.00 92.00 1001 HIS A O 1
ATOM 7787 N N . THR A 1 1002 ? -69.991 -5.632 24.220 1.00 91.25 1002 THR A N 1
ATOM 7788 C CA . THR A 1 1002 ? -70.304 -5.933 25.629 1.00 91.25 1002 THR A CA 1
ATOM 7789 C C . THR A 1 1002 ? -70.055 -7.399 26.019 1.00 91.25 1002 THR A C 1
ATOM 7791 O O . THR A 1 1002 ? -70.825 -8.010 26.766 1.00 91.25 1002 THR A O 1
ATOM 7794 N N . LEU A 1 1003 ? -68.981 -7.988 25.493 1.00 89.50 1003 LEU A N 1
ATOM 7795 C CA . LEU A 1 1003 ? -68.587 -9.370 25.764 1.00 89.50 1003 LEU A CA 1
ATOM 7796 C C . LEU A 1 1003 ? -67.853 -9.480 27.109 1.00 89.50 1003 LEU A C 1
ATOM 7798 O O . LEU A 1 1003 ? -67.126 -8.580 27.524 1.00 89.50 1003 LEU A O 1
ATOM 7802 N N . VAL A 1 1004 ? -68.040 -10.609 27.799 1.00 84.94 1004 VAL A N 1
ATOM 7803 C CA . VAL A 1 1004 ? -67.377 -10.925 29.085 1.00 84.94 1004 VAL A CA 1
ATOM 7804 C C . VAL A 1 1004 ? -66.461 -12.154 28.999 1.00 84.94 1004 VAL A C 1
ATOM 7806 O O . VAL A 1 1004 ? -65.914 -12.585 30.011 1.00 84.94 1004 VAL A O 1
ATOM 7809 N N . GLY A 1 1005 ? -66.316 -12.733 27.806 1.00 88.62 1005 GLY A N 1
ATOM 7810 C CA . GLY A 1 1005 ? -65.501 -13.909 27.508 1.00 88.62 1005 GLY A CA 1
ATOM 7811 C C . GLY A 1 1005 ? -65.543 -14.233 26.012 1.00 88.62 1005 GLY A C 1
ATOM 7812 O O . GLY A 1 1005 ? -66.363 -13.660 25.297 1.00 88.62 1005 GLY A O 1
ATOM 7813 N N . LEU A 1 1006 ? -64.661 -15.131 25.568 1.00 91.56 1006 LEU A N 1
ATOM 7814 C CA . LEU A 1 1006 ? -64.408 -15.404 24.146 1.00 91.56 1006 LEU A CA 1
ATOM 7815 C C . LEU A 1 1006 ? -64.867 -16.793 23.661 1.00 91.56 1006 LEU A C 1
ATOM 7817 O O . LEU A 1 1006 ? -64.965 -17.023 22.461 1.00 91.56 1006 LEU A O 1
ATOM 7821 N N . ASP A 1 1007 ? -65.208 -17.693 24.589 1.00 90.00 1007 ASP A N 1
ATOM 7822 C CA . ASP A 1 1007 ? -65.651 -19.069 24.290 1.00 90.00 1007 ASP A CA 1
ATOM 7823 C C . ASP A 1 1007 ? -67.175 -19.193 24.072 1.00 90.00 1007 ASP A C 1
ATOM 7825 O O . ASP A 1 1007 ? -67.702 -20.298 23.926 1.00 90.00 1007 ASP A O 1
ATOM 7829 N N . GLY A 1 1008 ? -67.908 -18.078 24.155 1.00 89.31 1008 GLY A N 1
ATOM 7830 C CA . GLY A 1 1008 ? -69.359 -18.036 23.956 1.00 89.31 1008 GLY A CA 1
ATOM 7831 C C . GLY A 1 1008 ? -69.753 -18.169 22.485 1.00 89.31 1008 GLY A C 1
ATOM 7832 O O . GLY A 1 1008 ? -68.929 -17.942 21.616 1.00 89.31 1008 GLY A O 1
ATOM 7833 N N . ASP A 1 1009 ? -71.008 -18.536 22.240 1.00 90.19 1009 ASP A N 1
ATOM 7834 C CA . ASP A 1 1009 ? -71.667 -18.559 20.925 1.00 90.19 1009 ASP A CA 1
ATOM 7835 C C . ASP A 1 1009 ? -73.081 -18.003 21.154 1.00 90.19 1009 ASP A C 1
ATOM 7837 O O . ASP A 1 1009 ? -74.016 -18.720 21.557 1.00 90.19 1009 ASP A O 1
ATOM 7841 N N . ARG A 1 1010 ? -73.189 -16.673 21.138 1.00 89.94 1010 ARG A N 1
ATOM 7842 C CA . ARG A 1 1010 ? -74.370 -15.964 21.642 1.00 89.94 1010 ARG A CA 1
ATOM 7843 C C . ARG A 1 1010 ? -75.565 -16.083 20.700 1.00 89.94 1010 ARG A C 1
ATOM 7845 O O . ARG A 1 1010 ? -76.700 -16.222 21.180 1.00 89.94 1010 ARG A O 1
ATOM 7852 N N . ASP A 1 1011 ? -75.325 -16.061 19.401 1.00 90.88 1011 ASP A N 1
ATOM 7853 C CA . ASP A 1 1011 ? -76.338 -16.133 18.353 1.00 90.88 1011 ASP A CA 1
ATOM 7854 C C . ASP A 1 1011 ? -76.628 -17.574 17.874 1.00 90.88 1011 ASP A C 1
ATOM 7856 O O . ASP A 1 1011 ? -77.696 -17.831 17.300 1.00 90.88 1011 ASP A O 1
ATOM 7860 N N . ARG A 1 1012 ? -75.791 -18.537 18.290 1.00 90.44 1012 ARG A N 1
ATOM 7861 C CA . ARG A 1 1012 ? -75.942 -19.992 18.132 1.00 90.44 1012 ARG A CA 1
ATOM 7862 C C . ARG A 1 1012 ? -75.769 -20.479 16.706 1.00 90.44 1012 ARG A C 1
ATOM 7864 O O . ARG A 1 1012 ? -76.462 -21.424 16.298 1.00 90.44 1012 ARG A O 1
ATOM 7871 N N . ASP A 1 1013 ? -74.881 -19.851 15.954 1.00 90.50 1013 ASP A N 1
ATOM 7872 C CA . ASP A 1 1013 ? -74.520 -20.295 14.613 1.00 90.50 1013 ASP A CA 1
ATOM 7873 C C . ASP A 1 1013 ? -73.358 -21.313 14.600 1.00 90.50 1013 ASP A C 1
ATOM 7875 O O . ASP A 1 1013 ? -73.134 -21.996 13.595 1.00 90.50 1013 ASP A O 1
ATOM 7879 N N . GLY A 1 1014 ? -72.717 -21.526 15.756 1.00 88.44 1014 GLY A N 1
ATOM 7880 C CA . GLY A 1 1014 ? -71.617 -22.465 15.946 1.00 88.44 1014 GLY A CA 1
ATOM 7881 C C . GLY A 1 1014 ? -70.227 -21.831 15.891 1.00 88.44 1014 GLY A C 1
ATOM 7882 O O . GLY A 1 1014 ? -69.244 -22.582 15.892 1.00 88.44 1014 GLY A O 1
ATOM 7883 N N . ARG A 1 1015 ? -70.124 -20.500 15.849 1.00 90.56 1015 ARG A N 1
ATOM 7884 C CA . ARG A 1 1015 ? -68.871 -19.748 15.946 1.00 90.56 1015 ARG A CA 1
ATOM 7885 C C . ARG A 1 1015 ? -68.667 -19.241 17.371 1.00 90.56 1015 ARG A C 1
ATOM 7887 O O . ARG A 1 1015 ? -69.611 -18.901 18.074 1.00 90.56 1015 ARG A O 1
ATOM 7894 N N . THR A 1 1016 ? -67.419 -19.264 17.838 1.00 92.38 1016 THR A N 1
ATOM 7895 C CA . THR A 1 1016 ? -67.086 -18.662 19.133 1.00 92.38 1016 THR A CA 1
ATOM 7896 C C . THR A 1 1016 ? -66.909 -17.158 18.982 1.00 92.38 1016 THR A C 1
ATOM 7898 O O . THR A 1 1016 ? -66.513 -16.709 17.913 1.00 92.38 1016 THR A O 1
ATOM 7901 N N . GLU A 1 1017 ? -67.070 -16.382 20.053 1.00 93.25 1017 GLU A N 1
ATOM 7902 C CA . GLU A 1 1017 ? -66.838 -14.929 19.985 1.00 93.25 1017 GLU A CA 1
ATOM 7903 C C . GLU A 1 1017 ? -65.405 -14.575 19.533 1.00 93.25 1017 GLU A C 1
ATOM 7905 O O . GLU A 1 1017 ? -65.186 -13.544 18.903 1.00 93.25 1017 GLU A O 1
ATOM 7910 N N . LEU A 1 1018 ? -64.409 -15.427 19.825 1.00 92.81 1018 LEU A N 1
ATOM 7911 C CA . LEU A 1 1018 ? -63.059 -15.273 19.263 1.00 92.81 1018 LEU A CA 1
ATOM 7912 C C . LEU A 1 1018 ? -63.045 -15.460 17.742 1.00 92.81 1018 LEU A C 1
ATOM 7914 O O . LEU A 1 1018 ? -62.384 -14.704 17.039 1.00 92.81 1018 LEU A O 1
ATOM 7918 N N . LEU A 1 1019 ? -63.757 -16.467 17.235 1.00 92.12 1019 LEU A N 1
ATOM 7919 C CA . LEU A 1 1019 ? -63.857 -16.702 15.800 1.00 92.12 1019 LEU A CA 1
ATOM 7920 C C . LEU A 1 1019 ? -64.642 -15.574 15.112 1.00 92.12 1019 LEU A C 1
ATOM 7922 O O . LEU A 1 1019 ? -64.243 -15.151 14.033 1.00 92.12 1019 LEU A O 1
ATOM 7926 N N . GLU A 1 1020 ? -65.677 -15.029 15.756 1.00 93.31 1020 GLU A N 1
ATOM 7927 C CA . GLU A 1 1020 ? -66.406 -13.838 15.295 1.00 93.31 1020 GLU A CA 1
ATOM 7928 C C . GLU A 1 1020 ? -65.480 -12.624 15.135 1.00 93.31 1020 GLU A C 1
ATOM 7930 O O . GLU A 1 1020 ? -65.475 -11.977 14.087 1.00 93.31 1020 GLU A O 1
ATOM 7935 N N . TYR A 1 1021 ? -64.621 -12.357 16.128 1.00 94.31 1021 TYR A N 1
ATOM 7936 C CA . TYR A 1 1021 ? -63.592 -11.314 16.045 1.00 94.31 1021 TYR A CA 1
ATOM 7937 C C . TYR A 1 1021 ? -62.640 -11.530 14.862 1.00 94.31 1021 TYR A C 1
ATOM 7939 O O . TYR A 1 1021 ? -62.411 -10.609 14.077 1.00 94.31 1021 TYR A O 1
ATOM 7947 N N . VAL A 1 1022 ? -62.118 -12.753 14.713 1.00 93.62 1022 VAL A N 1
ATOM 7948 C CA . VAL A 1 1022 ? -61.187 -13.109 13.632 1.00 93.62 1022 VAL A CA 1
ATOM 7949 C C . VAL A 1 1022 ? -61.840 -12.933 12.262 1.00 93.62 1022 VAL A C 1
ATOM 7951 O O . VAL A 1 1022 ? -61.200 -12.438 11.338 1.00 93.62 1022 VAL A O 1
ATOM 7954 N N . LEU A 1 1023 ? -63.113 -13.300 12.114 1.00 92.44 1023 LEU A N 1
ATOM 7955 C CA . LEU A 1 1023 ? -63.859 -13.174 10.858 1.00 92.44 1023 LEU A CA 1
ATOM 7956 C C . LEU A 1 1023 ? -64.369 -11.750 10.600 1.00 92.44 1023 LEU A C 1
ATOM 7958 O O . LEU A 1 1023 ? -64.685 -11.409 9.460 1.00 92.44 1023 LEU A O 1
ATOM 7962 N N . GLY A 1 1024 ? -64.436 -10.911 11.636 1.00 90.75 1024 GLY A N 1
ATOM 7963 C CA . GLY A 1 1024 ? -65.060 -9.592 11.579 1.00 90.75 1024 GLY A CA 1
ATOM 7964 C C . GLY A 1 1024 ? -66.586 -9.649 11.444 1.00 90.75 1024 GLY A C 1
ATOM 7965 O O . GLY A 1 1024 ? -67.173 -8.726 10.871 1.00 90.75 1024 GLY A O 1
ATOM 7966 N N . SER A 1 1025 ? -67.216 -10.726 11.918 1.00 90.75 1025 SER A N 1
ATOM 7967 C CA . SER A 1 1025 ? -68.672 -10.889 11.957 1.00 90.75 1025 SER A CA 1
ATOM 7968 C C . SER A 1 1025 ? -69.274 -10.347 13.266 1.00 90.75 1025 SER A C 1
ATOM 7970 O O . SER A 1 1025 ? -68.556 -9.917 14.173 1.00 90.75 1025 SER A O 1
ATOM 7972 N N . ASP A 1 1026 ? -70.604 -10.213 13.299 1.00 90.69 1026 ASP A N 1
ATOM 7973 C CA . ASP A 1 1026 ? -71.332 -9.625 14.428 1.00 90.69 1026 ASP A CA 1
ATOM 7974 C C . ASP A 1 1026 ? -71.798 -10.750 15.370 1.00 90.69 1026 ASP A C 1
ATOM 7976 O O . ASP A 1 1026 ? -72.651 -11.537 14.957 1.00 90.69 1026 ASP A O 1
ATOM 7980 N N . PRO A 1 1027 ? -71.326 -10.795 16.632 1.00 92.44 1027 PRO A N 1
ATOM 7981 C CA . PRO A 1 1027 ? -71.617 -11.883 17.572 1.00 92.44 1027 PRO A CA 1
ATOM 7982 C C . PRO A 1 1027 ? -73.096 -11.975 17.998 1.00 92.44 1027 PRO A C 1
ATOM 7984 O O . PRO A 1 1027 ? -73.488 -12.875 18.745 1.00 92.44 1027 PRO A O 1
ATOM 7987 N N . ASP A 1 1028 ? -73.938 -11.019 17.593 1.00 92.50 1028 ASP A N 1
ATOM 7988 C CA . ASP A 1 1028 ? -75.379 -11.033 17.833 1.00 92.50 1028 ASP A CA 1
ATOM 7989 C C . ASP A 1 1028 ? -76.202 -11.450 16.581 1.00 92.50 1028 ASP A C 1
ATOM 7991 O O . ASP A 1 1028 ? -77.440 -11.521 16.668 1.00 92.50 1028 ASP A O 1
ATOM 7995 N N . ILE A 1 1029 ? -75.575 -11.714 15.421 1.00 93.06 1029 ILE A N 1
ATOM 7996 C CA . ILE A 1 1029 ? -76.250 -11.974 14.134 1.00 93.06 1029 ILE A CA 1
ATOM 7997 C C . ILE A 1 1029 ? -75.767 -13.289 13.485 1.00 93.06 1029 ILE A C 1
ATOM 7999 O O . ILE A 1 1029 ? -74.708 -13.286 12.862 1.00 93.06 1029 ILE A O 1
ATOM 8003 N N . PRO A 1 1030 ? -76.621 -14.340 13.429 1.00 91.06 1030 PRO A N 1
ATOM 8004 C CA . PRO A 1 1030 ? -76.224 -15.643 12.893 1.00 91.06 1030 PRO A CA 1
ATOM 8005 C C . PRO A 1 1030 ? -75.703 -15.589 11.454 1.00 91.06 1030 PRO A C 1
ATOM 8007 O O . PRO A 1 1030 ? -76.422 -15.131 10.552 1.00 91.06 1030 PRO A O 1
ATOM 8010 N N . ASP A 1 1031 ? -74.530 -16.175 11.214 1.00 87.69 1031 ASP A N 1
ATOM 8011 C CA . ASP A 1 1031 ? -73.924 -16.336 9.897 1.00 87.69 1031 ASP A CA 1
ATOM 8012 C C . ASP A 1 1031 ? -73.803 -17.823 9.513 1.00 87.69 1031 ASP A C 1
ATOM 8014 O O . ASP A 1 1031 ? -73.446 -18.707 10.283 1.00 87.69 1031 ASP A O 1
ATOM 8018 N N . SER A 1 1032 ? -74.139 -18.131 8.261 1.00 83.69 1032 SER A N 1
ATOM 8019 C CA . SER A 1 1032 ? -74.088 -19.500 7.726 1.00 83.69 1032 SER A CA 1
ATOM 8020 C C . SER A 1 1032 ? -72.917 -19.736 6.772 1.00 83.69 1032 SER A C 1
ATOM 8022 O O . SER A 1 1032 ? -72.808 -20.824 6.198 1.00 83.69 1032 SER A O 1
ATOM 8024 N N . SER A 1 1033 ? -72.061 -18.731 6.565 1.00 84.12 1033 SER A N 1
ATOM 8025 C CA . SER A 1 1033 ? -70.859 -18.856 5.746 1.00 84.12 1033 SER A CA 1
ATOM 8026 C C . SER A 1 1033 ? -69.827 -19.785 6.408 1.00 84.12 1033 SER A C 1
ATOM 8028 O O . SER A 1 1033 ? -69.846 -20.023 7.618 1.00 84.12 1033 SER A O 1
ATOM 8030 N N . SER A 1 1034 ? -68.948 -20.392 5.609 1.00 82.31 1034 SER A N 1
ATOM 8031 C CA . SER A 1 1034 ? -67.871 -21.227 6.148 1.00 82.31 1034 SER A CA 1
ATOM 8032 C C . SER A 1 1034 ? -66.682 -20.338 6.484 1.00 82.31 1034 SER A C 1
ATOM 8034 O O . SER A 1 1034 ? -66.175 -19.667 5.597 1.00 82.31 1034 SER A O 1
ATOM 8036 N N . ALA A 1 1035 ? -66.216 -20.381 7.731 1.00 79.25 1035 ALA A N 1
ATOM 8037 C CA . ALA A 1 1035 ? -65.001 -19.688 8.169 1.00 79.25 1035 ALA A CA 1
ATOM 8038 C C . ALA A 1 1035 ? -63.714 -20.295 7.578 1.00 79.25 1035 ALA A C 1
ATOM 8040 O O . ALA A 1 1035 ? -62.666 -19.656 7.530 1.00 79.25 1035 ALA A O 1
ATOM 8041 N N . PHE A 1 1036 ? -63.798 -21.558 7.150 1.00 89.62 1036 PHE A N 1
ATOM 8042 C CA . PHE A 1 1036 ? -62.657 -22.339 6.698 1.00 89.62 1036 PHE A CA 1
ATOM 8043 C C . PHE A 1 1036 ? -62.906 -22.939 5.324 1.00 89.62 1036 PHE A C 1
ATOM 8045 O O . PHE A 1 1036 ? -63.999 -23.441 5.034 1.00 89.62 1036 PHE A O 1
ATOM 8052 N N . ASP A 1 1037 ? -61.855 -22.971 4.519 1.00 90.31 1037 ASP A N 1
ATOM 8053 C CA . ASP A 1 1037 ? -61.814 -23.690 3.257 1.00 90.31 1037 ASP A CA 1
ATOM 8054 C C . ASP A 1 1037 ? -60.782 -24.816 3.354 1.00 90.31 1037 ASP A C 1
ATOM 8056 O O . ASP A 1 1037 ? -59.585 -24.581 3.509 1.00 90.31 1037 ASP A O 1
ATOM 8060 N N . ILE A 1 1038 ? -61.258 -26.061 3.328 1.00 90.62 1038 ILE A N 1
ATOM 8061 C CA . ILE A 1 1038 ? -60.418 -27.253 3.474 1.00 90.62 1038 ILE A CA 1
ATOM 8062 C C . ILE A 1 1038 ? -60.379 -27.977 2.138 1.00 90.62 1038 ILE A C 1
ATOM 8064 O O . ILE A 1 1038 ? -61.411 -28.433 1.632 1.00 90.62 1038 ILE A O 1
ATOM 8068 N N . LYS A 1 1039 ? -59.180 -28.124 1.578 1.00 91.81 1039 LYS A N 1
ATOM 8069 C CA . LYS A 1 1039 ? -58.977 -28.716 0.255 1.00 91.81 1039 LYS A CA 1
ATOM 8070 C C . LYS A 1 1039 ? -57.837 -29.722 0.267 1.00 91.81 1039 LYS A C 1
ATOM 8072 O O . LYS A 1 1039 ? -57.043 -29.802 1.194 1.00 91.81 1039 LYS A O 1
ATOM 8077 N N . LEU A 1 1040 ? -57.797 -30.532 -0.782 1.00 89.94 1040 LEU A N 1
ATOM 8078 C CA . LEU A 1 1040 ? -56.679 -31.414 -1.075 1.00 89.94 1040 LEU A CA 1
ATOM 8079 C C . LEU A 1 1040 ? -55.883 -30.764 -2.210 1.00 89.94 1040 LEU A C 1
ATOM 8081 O O . LEU A 1 1040 ? -56.389 -30.655 -3.328 1.00 89.94 1040 LEU A O 1
ATOM 8085 N N . GLU A 1 1041 ? -54.678 -30.295 -1.918 1.00 89.44 1041 GLU A N 1
ATOM 8086 C CA . GLU A 1 1041 ? -53.778 -29.694 -2.896 1.00 89.44 1041 GLU A CA 1
ATOM 8087 C C . GLU A 1 1041 ? -52.881 -30.772 -3.517 1.00 89.44 1041 GLU A C 1
ATOM 8089 O O . GLU A 1 1041 ? -52.190 -31.507 -2.811 1.00 89.44 1041 GLU A O 1
ATOM 8094 N N . SER A 1 1042 ? -52.883 -30.875 -4.847 1.00 86.44 1042 SER A N 1
ATOM 8095 C CA . SER A 1 1042 ? -51.973 -31.761 -5.579 1.00 86.44 1042 SER A CA 1
ATOM 8096 C C . SER A 1 1042 ? -50.750 -30.977 -6.050 1.00 86.44 1042 SER A C 1
ATOM 8098 O O . SER A 1 1042 ? -50.843 -30.203 -7.005 1.00 86.44 1042 SER A O 1
ATOM 8100 N N . LEU A 1 1043 ? -49.594 -31.218 -5.435 1.00 82.06 1043 LEU A N 1
ATOM 8101 C CA . LEU A 1 1043 ? -48.327 -30.633 -5.873 1.00 82.06 1043 LEU A CA 1
ATOM 8102 C C . LEU A 1 1043 ? -47.716 -31.522 -6.960 1.00 82.06 1043 LEU A C 1
ATOM 8104 O O . LEU A 1 1043 ? -47.628 -32.745 -6.809 1.00 82.06 1043 LEU A O 1
ATOM 8108 N N . GLN A 1 1044 ? -47.356 -30.932 -8.105 1.00 60.84 1044 GLN A N 1
ATOM 8109 C CA . GLN A 1 1044 ? -46.934 -31.687 -9.287 1.00 60.84 1044 GLN A CA 1
ATOM 8110 C C . GLN A 1 1044 ? -45.644 -32.471 -8.994 1.00 60.84 1044 GLN A C 1
ATOM 8112 O O . GLN A 1 1044 ? -44.555 -31.915 -9.065 1.00 60.84 1044 GLN A O 1
ATOM 8117 N N . SER A 1 1045 ? -45.820 -33.775 -8.729 1.00 60.47 1045 SER A N 1
ATOM 8118 C CA . SER A 1 1045 ? -44.851 -34.849 -8.424 1.00 60.47 1045 SER A CA 1
ATOM 8119 C C . SER A 1 1045 ? -44.712 -35.325 -6.965 1.00 60.47 1045 SER A C 1
ATOM 8121 O O . SER A 1 1045 ? -44.059 -36.350 -6.779 1.00 60.47 1045 SER A O 1
ATOM 8123 N N . ASP A 1 1046 ? -45.404 -34.723 -5.984 1.00 66.31 1046 ASP A N 1
ATOM 8124 C CA . ASP A 1 1046 ? -45.140 -34.992 -4.548 1.00 66.31 1046 ASP A CA 1
ATOM 8125 C C . ASP A 1 1046 ? -46.326 -35.556 -3.728 1.00 66.31 1046 ASP A C 1
ATOM 8127 O O . ASP A 1 1046 ? -46.197 -35.861 -2.550 1.00 66.31 1046 ASP A O 1
ATOM 8131 N N . GLY A 1 1047 ? -47.490 -35.776 -4.347 1.00 83.00 1047 GLY A N 1
ATOM 8132 C CA . GLY A 1 1047 ? -48.662 -36.355 -3.673 1.00 83.00 1047 GLY A CA 1
ATOM 8133 C C . GLY A 1 1047 ? -49.781 -35.341 -3.445 1.00 83.00 1047 GLY A C 1
ATOM 8134 O O . GLY A 1 1047 ? -49.914 -34.372 -4.194 1.00 83.00 1047 GLY A O 1
ATOM 8135 N N . ASN A 1 1048 ? -50.645 -35.613 -2.468 1.00 89.12 1048 ASN A N 1
ATOM 8136 C CA . ASN A 1 1048 ? -51.835 -34.823 -2.177 1.00 89.12 1048 ASN A CA 1
ATOM 8137 C C . ASN A 1 1048 ? -51.825 -34.363 -0.726 1.00 89.12 1048 ASN A C 1
ATOM 8139 O O . ASN A 1 1048 ? -51.913 -35.190 0.174 1.00 89.12 1048 ASN A O 1
ATOM 8143 N N . TYR A 1 1049 ? -51.809 -33.065 -0.482 1.00 92.38 1049 TYR A N 1
ATOM 8144 C CA . TYR A 1 1049 ? -51.672 -32.517 0.860 1.00 92.38 1049 TYR A CA 1
ATOM 8145 C C . TYR A 1 1049 ? -52.970 -31.855 1.298 1.00 92.38 1049 TYR A C 1
ATOM 8147 O O . TYR A 1 1049 ? -53.636 -31.175 0.519 1.00 92.38 1049 TYR A O 1
ATOM 8155 N N . LEU A 1 1050 ? -53.363 -32.084 2.548 1.00 93.19 1050 LEU A N 1
ATOM 8156 C CA . LEU A 1 1050 ? -54.536 -31.438 3.122 1.00 93.19 1050 LEU A CA 1
ATOM 8157 C C . LEU A 1 1050 ? -54.185 -29.984 3.454 1.00 93.19 1050 LEU A C 1
ATOM 8159 O O . LEU A 1 1050 ? -53.265 -29.744 4.234 1.00 93.19 1050 LEU A O 1
ATOM 8163 N N . THR A 1 1051 ? -54.912 -29.033 2.881 1.00 94.00 1051 THR A N 1
ATOM 8164 C CA . THR A 1 1051 ? -54.787 -27.607 3.180 1.00 94.00 1051 THR A CA 1
ATOM 8165 C C . THR A 1 1051 ? -56.000 -27.124 3.959 1.00 94.00 1051 THR A C 1
ATOM 8167 O O . THR A 1 1051 ? -57.119 -27.606 3.758 1.00 94.00 1051 THR A O 1
ATOM 8170 N N . ILE A 1 1052 ? -55.771 -26.185 4.871 1.00 93.56 1052 ILE A N 1
ATOM 8171 C CA . ILE A 1 1052 ? -56.817 -25.425 5.548 1.00 93.56 1052 ILE A CA 1
ATOM 8172 C C . ILE A 1 1052 ? -56.520 -23.946 5.345 1.00 93.56 1052 ILE A C 1
ATOM 8174 O O . ILE A 1 1052 ? -55.412 -23.483 5.618 1.00 93.56 1052 ILE A O 1
ATOM 8178 N N . ALA A 1 1053 ? -57.508 -23.221 4.842 1.00 93.00 1053 ALA A N 1
ATOM 8179 C CA . ALA A 1 1053 ? -57.449 -21.781 4.715 1.00 93.00 1053 ALA A CA 1
ATOM 8180 C C . ALA A 1 1053 ? -58.479 -21.133 5.644 1.00 93.00 1053 ALA A C 1
ATOM 8182 O O . ALA A 1 1053 ? -59.608 -21.617 5.747 1.00 93.00 1053 ALA A O 1
ATOM 8183 N N . LEU A 1 1054 ? -58.070 -20.072 6.334 1.00 92.81 1054 LEU A N 1
ATOM 8184 C CA . LEU A 1 1054 ? -58.902 -19.253 7.213 1.00 92.81 1054 LEU A CA 1
ATOM 8185 C C . LEU A 1 1054 ? -59.070 -17.880 6.566 1.00 92.81 1054 LEU A C 1
ATOM 8187 O O . LEU A 1 1054 ? -58.090 -17.153 6.387 1.00 92.81 1054 LEU A O 1
ATOM 8191 N N . GLU A 1 1055 ? -60.305 -17.540 6.207 1.00 91.94 1055 GLU A N 1
ATOM 8192 C CA . GLU A 1 1055 ? -60.647 -16.150 5.906 1.00 91.94 1055 GLU A CA 1
ATOM 8193 C C . GLU A 1 1055 ? -60.670 -15.368 7.220 1.00 91.94 1055 GLU A C 1
ATOM 8195 O O . GLU A 1 1055 ? -61.105 -15.885 8.242 1.00 91.94 1055 GLU A O 1
ATOM 8200 N N . HIS A 1 1056 ? -60.166 -14.140 7.220 1.00 92.38 1056 HIS A N 1
ATOM 8201 C CA . HIS A 1 1056 ? -60.118 -13.307 8.419 1.00 92.38 1056 HIS A CA 1
ATOM 8202 C C . HIS A 1 1056 ? -60.178 -11.826 8.055 1.00 92.38 1056 HIS A C 1
ATOM 8204 O O . HIS A 1 1056 ? -59.857 -11.423 6.932 1.00 92.38 1056 HIS A O 1
ATOM 8210 N N . ARG A 1 1057 ? -60.576 -11.011 9.025 1.00 93.62 1057 ARG A N 1
ATOM 8211 C CA . ARG A 1 1057 ? -60.544 -9.559 8.949 1.00 93.62 1057 ARG A CA 1
ATOM 8212 C C . ARG A 1 1057 ? -59.095 -9.080 9.063 1.00 93.62 1057 ARG A C 1
ATOM 8214 O O . ARG A 1 1057 ? -58.420 -9.374 10.047 1.00 93.62 1057 ARG A O 1
ATOM 8221 N N . LEU A 1 1058 ? -58.621 -8.312 8.082 1.00 92.56 1058 LEU A N 1
ATOM 8222 C CA . LEU A 1 1058 ? -57.312 -7.659 8.182 1.00 92.56 1058 LEU A CA 1
ATOM 8223 C C . LEU A 1 1058 ? -57.321 -6.673 9.357 1.00 92.56 1058 LEU A C 1
ATOM 8225 O O . LEU A 1 1058 ? -58.279 -5.913 9.523 1.00 92.56 1058 LEU A O 1
ATOM 8229 N N . GLY A 1 1059 ? -56.269 -6.725 10.174 1.00 91.31 1059 GLY A N 1
ATOM 8230 C CA . GLY A 1 1059 ? -56.145 -5.963 11.414 1.00 91.31 1059 GLY A CA 1
ATOM 8231 C C . GLY A 1 1059 ? -56.649 -6.696 12.659 1.00 91.31 1059 GLY A C 1
ATOM 8232 O O . GLY A 1 1059 ? -56.315 -6.278 13.764 1.00 91.31 1059 GLY A O 1
ATOM 8233 N N . ALA A 1 1060 ? -57.410 -7.790 12.540 1.00 93.62 1060 ALA A N 1
ATOM 8234 C CA . ALA A 1 1060 ? -57.755 -8.629 13.691 1.00 93.62 1060 ALA A CA 1
ATOM 8235 C C . ALA A 1 1060 ? -56.547 -9.492 14.099 1.00 93.62 1060 ALA A C 1
ATOM 8237 O O . ALA A 1 1060 ? -56.554 -10.699 13.906 1.00 93.62 1060 ALA A O 1
ATOM 8238 N N . ASP A 1 1061 ? -55.485 -8.861 14.600 1.00 90.88 1061 ASP A N 1
ATOM 8239 C CA . ASP A 1 1061 ? -54.158 -9.470 14.763 1.00 90.88 1061 ASP A CA 1
ATOM 8240 C C . ASP A 1 1061 ? -53.946 -10.121 16.148 1.00 90.88 1061 ASP A C 1
ATOM 8242 O O . ASP A 1 1061 ? -52.979 -10.850 16.354 1.00 90.88 1061 ASP A O 1
ATOM 8246 N N . ASP A 1 1062 ? -54.856 -9.896 17.105 1.00 91.62 1062 ASP A N 1
ATOM 8247 C CA . ASP A 1 1062 ? -54.735 -10.337 18.505 1.00 91.62 1062 ASP A CA 1
ATOM 8248 C C . ASP A 1 1062 ? -55.164 -11.814 18.700 1.00 91.62 1062 ASP A C 1
ATOM 8250 O O . ASP A 1 1062 ? -55.878 -12.169 19.646 1.00 91.62 1062 ASP A O 1
ATOM 8254 N N . PHE A 1 1063 ? -54.740 -12.710 17.804 1.00 90.56 1063 PHE A N 1
ATOM 8255 C CA . PHE A 1 1063 ? -54.963 -14.153 17.920 1.00 90.56 1063 PHE A CA 1
ATOM 8256 C C . PHE A 1 1063 ? -53.792 -14.968 17.364 1.00 90.56 1063 PHE A C 1
ATOM 8258 O O . PHE A 1 1063 ? -53.066 -14.537 16.475 1.00 90.56 1063 PHE A O 1
ATOM 8265 N N . LEU A 1 1064 ? -53.647 -16.190 17.869 1.00 88.62 1064 LEU A N 1
ATOM 8266 C CA . LEU A 1 1064 ? -52.753 -17.206 17.338 1.00 88.62 1064 LEU A CA 1
ATOM 8267 C C . LEU A 1 1064 ? -53.592 -18.369 16.809 1.00 88.62 1064 LEU A C 1
ATOM 8269 O O . LEU A 1 1064 ? -54.405 -18.940 17.539 1.00 88.62 1064 LEU A O 1
ATOM 8273 N N . ALA A 1 1065 ? -53.388 -18.728 15.544 1.00 88.50 1065 ALA A N 1
ATOM 8274 C CA . ALA A 1 1065 ? -53.953 -19.933 14.952 1.00 88.50 1065 ALA A CA 1
ATOM 8275 C C . ALA A 1 1065 ? -52.894 -21.035 14.921 1.00 88.50 1065 ALA A C 1
ATOM 8277 O O . ALA A 1 1065 ? -51.892 -20.924 14.224 1.00 88.50 1065 ALA A O 1
ATOM 8278 N N . ILE A 1 1066 ? -53.146 -22.118 15.650 1.00 90.00 1066 ILE A N 1
ATOM 8279 C CA . ILE A 1 1066 ? -52.293 -23.302 15.717 1.00 90.00 1066 ILE A CA 1
ATOM 8280 C C . ILE A 1 1066 ? -52.968 -24.396 14.882 1.00 90.00 1066 ILE A C 1
ATOM 8282 O O . ILE A 1 1066 ? -53.939 -25.017 15.335 1.00 90.00 1066 ILE A O 1
ATOM 8286 N N . PRO A 1 1067 ? -52.531 -24.642 13.638 1.00 90.44 1067 PRO A N 1
ATOM 8287 C CA . PRO A 1 1067 ? -53.116 -25.694 12.836 1.00 90.44 1067 PRO A CA 1
ATOM 8288 C C . PRO A 1 1067 ? -52.609 -27.049 13.334 1.00 90.44 1067 PRO A C 1
ATOM 8290 O O . PRO A 1 1067 ? -51.449 -27.234 13.695 1.00 90.44 1067 PRO A O 1
ATOM 8293 N N . LEU A 1 1068 ? -53.502 -28.029 13.370 1.00 92.94 1068 LEU A N 1
ATOM 8294 C CA . LEU A 1 1068 ? -53.210 -29.367 13.863 1.00 92.94 1068 LEU A CA 1
ATOM 8295 C C . LEU A 1 1068 ? -53.798 -30.398 12.916 1.00 92.94 1068 LEU A C 1
ATOM 8297 O O . LEU A 1 1068 ? -54.932 -30.258 12.454 1.00 92.94 1068 LEU A O 1
ATOM 8301 N N . ILE A 1 1069 ? -53.063 -31.486 12.702 1.00 93.00 1069 ILE A N 1
ATOM 8302 C CA . ILE A 1 1069 ? -53.540 -32.638 11.935 1.00 93.00 1069 ILE A CA 1
ATOM 8303 C C . ILE A 1 1069 ? -53.783 -33.848 12.830 1.00 93.00 1069 ILE A C 1
ATOM 8305 O O . ILE A 1 1069 ? -53.150 -34.023 13.871 1.00 93.00 1069 ILE A O 1
ATOM 8309 N N . SER A 1 1070 ? -54.707 -34.705 12.407 1.00 91.88 1070 SER A N 1
ATOM 8310 C CA . SER A 1 1070 ? -55.021 -35.970 13.065 1.00 91.88 1070 SER A CA 1
ATOM 8311 C C . SER A 1 1070 ? -55.408 -37.037 12.048 1.00 91.88 1070 SER A C 1
ATOM 8313 O O . SER A 1 1070 ? -55.935 -36.745 10.978 1.00 91.88 1070 SER A O 1
ATOM 8315 N N . HIS A 1 1071 ? -55.217 -38.303 12.410 1.00 90.25 1071 HIS A N 1
ATOM 8316 C CA . HIS A 1 1071 ? -55.714 -39.448 11.640 1.00 90.25 1071 HIS A CA 1
ATOM 8317 C C . HIS A 1 1071 ? -56.853 -40.197 12.354 1.00 90.25 1071 HIS A C 1
ATOM 8319 O O . HIS A 1 1071 ? -57.488 -41.068 11.758 1.00 90.25 1071 HIS A O 1
ATOM 8325 N N . ASP A 1 1072 ? -57.136 -39.869 13.620 1.00 90.31 1072 ASP A N 1
ATOM 8326 C CA . ASP A 1 1072 ? -58.085 -40.603 14.470 1.00 90.31 1072 ASP A CA 1
ATOM 8327 C C . ASP A 1 1072 ? -59.036 -39.715 15.297 1.00 90.31 1072 ASP A C 1
ATOM 8329 O O . ASP A 1 1072 ? -59.863 -40.254 16.039 1.00 90.31 1072 ASP A O 1
ATOM 8333 N N . LEU A 1 1073 ? -58.943 -38.384 15.155 1.00 92.38 1073 LEU A N 1
ATOM 8334 C CA . LEU A 1 1073 ? -59.659 -37.358 15.932 1.00 92.38 1073 LEU A CA 1
ATOM 8335 C C . LEU A 1 1073 ? -59.353 -37.354 17.441 1.00 92.38 1073 LEU A C 1
ATOM 8337 O O . LEU A 1 1073 ? -60.033 -36.665 18.201 1.00 92.38 1073 LEU A O 1
ATOM 8341 N N . LYS A 1 1074 ? -58.348 -38.108 17.895 1.00 91.00 1074 LYS A N 1
ATOM 8342 C CA . LYS A 1 1074 ? -57.940 -38.184 19.307 1.00 91.00 1074 LYS A CA 1
ATOM 8343 C C . LYS A 1 1074 ? -56.557 -37.599 19.520 1.00 91.00 1074 LYS A C 1
ATOM 8345 O O . LYS A 1 1074 ? -56.357 -36.856 20.473 1.00 91.00 1074 LYS A O 1
ATOM 8350 N N . THR A 1 1075 ? -55.624 -37.952 18.645 1.00 90.69 1075 THR A N 1
ATOM 8351 C CA . THR A 1 1075 ? -54.239 -37.492 18.694 1.00 90.69 1075 THR A CA 1
ATOM 8352 C C . THR A 1 1075 ? -54.062 -36.400 17.653 1.00 90.69 1075 THR A C 1
ATOM 8354 O O . THR A 1 1075 ? -54.329 -36.638 16.474 1.00 90.69 1075 THR A O 1
ATOM 8357 N N . TRP A 1 1076 ? -53.644 -35.217 18.092 1.00 93.38 1076 TRP A N 1
ATOM 8358 C CA . TRP A 1 1076 ? -53.429 -34.040 17.252 1.00 93.38 1076 TRP A CA 1
ATOM 8359 C C . TRP A 1 1076 ? -51.958 -33.624 17.327 1.00 93.38 1076 TRP A C 1
ATOM 8361 O O . TRP A 1 1076 ? -51.360 -33.706 18.399 1.00 93.38 1076 TRP A O 1
ATOM 8371 N N . THR A 1 1077 ? -51.375 -33.236 16.195 1.00 90.88 1077 THR A N 1
ATOM 8372 C CA . THR A 1 1077 ? -49.951 -32.873 16.071 1.00 90.88 1077 THR A CA 1
ATOM 8373 C C . THR A 1 1077 ? -49.761 -31.681 15.134 1.00 90.88 1077 THR A C 1
ATOM 8375 O O . THR A 1 1077 ? -50.507 -31.560 14.163 1.00 90.88 1077 THR A O 1
ATOM 8378 N N . GLU A 1 1078 ? -48.712 -30.890 15.357 1.00 85.75 1078 GLU A N 1
ATOM 8379 C CA . GLU A 1 1078 ? -48.310 -29.680 14.604 1.00 85.75 1078 GLU A CA 1
ATOM 8380 C C . GLU A 1 1078 ? -47.705 -29.979 13.207 1.00 85.75 1078 GLU A C 1
ATOM 8382 O O . GLU A 1 1078 ? -46.817 -29.290 12.724 1.00 85.75 1078 GLU A O 1
ATOM 8387 N N . GLY A 1 1079 ? -48.148 -31.046 12.532 1.00 88.12 1079 GLY A N 1
ATOM 8388 C CA . GLY A 1 1079 ? -47.612 -31.506 11.239 1.00 88.12 1079 GLY A CA 1
ATOM 8389 C C . GLY A 1 1079 ? -48.092 -30.693 10.032 1.00 88.12 1079 GLY A C 1
ATOM 8390 O O . GLY A 1 1079 ? -48.603 -31.267 9.069 1.00 88.12 1079 GLY A O 1
ATOM 8391 N N . VAL A 1 1080 ? -47.976 -29.373 10.106 1.00 92.00 1080 VAL A N 1
ATOM 8392 C CA . VAL A 1 1080 ? -48.492 -28.387 9.149 1.00 92.00 1080 VAL A CA 1
ATOM 8393 C C . VAL A 1 1080 ? -47.494 -27.244 8.999 1.00 92.00 1080 VAL A C 1
ATOM 8395 O O . VAL A 1 1080 ? -46.836 -26.867 9.960 1.00 92.00 1080 VAL A O 1
ATOM 8398 N N . GLU A 1 1081 ? -47.385 -26.702 7.796 1.00 92.75 1081 GLU A N 1
ATOM 8399 C CA . GLU A 1 1081 ? -46.542 -25.558 7.466 1.00 92.75 1081 GLU A CA 1
ATOM 8400 C C . GLU A 1 1081 ? -47.401 -24.361 7.047 1.00 92.75 1081 GLU A C 1
ATOM 8402 O O . GLU A 1 1081 ? -48.471 -24.527 6.447 1.00 92.75 1081 GLU A O 1
ATOM 8407 N N . TYR A 1 1082 ? -46.930 -23.160 7.376 1.00 93.69 1082 TYR A N 1
ATOM 8408 C CA . TYR A 1 1082 ? -47.492 -21.907 6.887 1.00 93.69 1082 TYR A CA 1
ATOM 8409 C C . TYR A 1 1082 ? -47.125 -21.733 5.411 1.00 93.69 1082 TYR A C 1
ATOM 8411 O O . TYR A 1 1082 ? -45.949 -21.760 5.052 1.00 93.69 1082 TYR A O 1
ATOM 8419 N N . VAL A 1 1083 ? -48.135 -21.602 4.552 1.00 93.81 1083 VAL A N 1
ATOM 8420 C CA . VAL A 1 1083 ? -47.941 -21.454 3.101 1.00 93.81 1083 VAL A CA 1
ATOM 8421 C C . VAL A 1 1083 ? -47.859 -19.985 2.714 1.00 93.81 1083 VAL A C 1
ATOM 8423 O O . VAL A 1 1083 ? -47.099 -19.642 1.819 1.00 93.81 1083 VAL A O 1
ATOM 8426 N N . GLY A 1 1084 ? -48.629 -19.126 3.379 1.00 93.56 1084 GLY A N 1
ATOM 8427 C CA . GLY A 1 1084 ? -48.648 -17.694 3.113 1.00 93.56 1084 GLY A CA 1
ATOM 8428 C C . GLY A 1 1084 ? -49.988 -17.048 3.444 1.00 93.56 1084 GLY A C 1
ATOM 8429 O O . GLY A 1 1084 ? -50.944 -17.705 3.884 1.00 93.56 1084 GLY A O 1
ATOM 8430 N N . ARG A 1 1085 ? -50.049 -15.741 3.189 1.00 92.12 1085 ARG A N 1
ATOM 8431 C CA . ARG A 1 1085 ? -51.247 -14.911 3.312 1.00 92.12 1085 ARG A CA 1
ATOM 8432 C C . ARG A 1 1085 ? -51.535 -14.201 2.003 1.00 92.12 1085 ARG A C 1
ATOM 8434 O O . ARG A 1 1085 ? -50.616 -13.727 1.347 1.00 92.12 1085 ARG A O 1
ATOM 8441 N N . THR A 1 1086 ? -52.814 -14.055 1.692 1.00 91.25 1086 THR A N 1
ATOM 8442 C CA . THR A 1 1086 ? -53.286 -13.291 0.533 1.00 91.25 1086 THR A CA 1
ATOM 8443 C C . THR A 1 1086 ? -54.291 -12.245 0.992 1.00 91.25 1086 THR A C 1
ATOM 8445 O O . THR A 1 1086 ? -55.192 -12.546 1.780 1.00 91.25 1086 THR A O 1
ATOM 8448 N N . ASN A 1 1087 ? -54.164 -11.018 0.504 1.00 92.00 1087 ASN A N 1
ATOM 8449 C CA . ASN A 1 1087 ? -55.151 -9.966 0.690 1.00 92.00 1087 ASN A CA 1
ATOM 8450 C C . ASN A 1 1087 ? -56.299 -10.176 -0.311 1.00 92.00 1087 ASN A C 1
ATOM 8452 O O . ASN A 1 1087 ? -56.104 -10.182 -1.522 1.00 92.00 1087 ASN A O 1
ATOM 8456 N N . LEU A 1 1088 ? -57.523 -10.357 0.186 1.00 90.00 1088 LEU A N 1
ATOM 8457 C CA . LEU A 1 1088 ? -58.705 -10.568 -0.659 1.00 90.00 1088 LEU A CA 1
ATOM 8458 C C . LEU A 1 1088 ? -59.385 -9.246 -1.065 1.00 90.00 1088 LEU A C 1
ATOM 8460 O O . LEU A 1 1088 ? -60.370 -9.253 -1.809 1.00 90.00 1088 LEU A O 1
ATOM 8464 N N . GLY A 1 1089 ? -58.879 -8.110 -0.580 1.00 85.81 1089 GLY A N 1
ATOM 8465 C CA . GLY A 1 1089 ? -59.504 -6.799 -0.694 1.00 85.81 1089 GLY A CA 1
ATOM 8466 C C . GLY A 1 1089 ? -60.658 -6.599 0.297 1.00 85.81 1089 GLY A C 1
ATOM 8467 O O . GLY A 1 1089 ? -61.049 -7.494 1.044 1.00 85.81 1089 GLY A O 1
ATOM 8468 N N . ALA A 1 1090 ? -61.213 -5.381 0.323 1.00 85.00 1090 ALA A N 1
ATOM 8469 C CA . ALA A 1 1090 ? -62.319 -4.984 1.212 1.00 85.00 1090 ALA A CA 1
ATOM 8470 C C . ALA A 1 1090 ? -62.068 -5.223 2.724 1.00 85.00 1090 ALA A C 1
ATOM 8472 O O . ALA A 1 1090 ? -63.016 -5.360 3.504 1.00 85.00 1090 ALA A O 1
ATOM 8473 N N . GLY A 1 1091 ? -60.798 -5.242 3.141 1.00 88.06 1091 GLY A N 1
ATOM 8474 C CA . GLY A 1 1091 ? -60.388 -5.480 4.526 1.00 88.06 1091 GLY A CA 1
ATOM 8475 C C . GLY A 1 1091 ? -60.428 -6.950 4.952 1.00 88.06 1091 GLY A C 1
ATOM 8476 O O . GLY A 1 1091 ? -60.473 -7.216 6.150 1.00 88.06 1091 GLY A O 1
ATOM 8477 N N . MET A 1 1092 ? -60.440 -7.895 4.007 1.00 91.56 1092 MET A N 1
ATOM 8478 C CA . MET A 1 1092 ? -60.395 -9.336 4.274 1.00 91.56 1092 MET A CA 1
ATOM 8479 C C . MET A 1 1092 ? -59.092 -9.942 3.753 1.00 91.56 1092 MET A C 1
ATOM 8481 O O . MET A 1 1092 ? -58.568 -9.521 2.724 1.00 91.56 1092 MET A O 1
ATOM 8485 N N . GLY A 1 1093 ? -58.589 -10.964 4.436 1.00 91.94 1093 GLY A N 1
ATOM 8486 C CA . GLY A 1 1093 ? -57.430 -11.739 4.010 1.00 91.94 1093 GLY A CA 1
ATOM 8487 C C . GLY A 1 1093 ? -57.657 -13.238 4.170 1.00 91.94 1093 GLY A C 1
ATOM 8488 O O . GLY A 1 1093 ? -58.559 -13.675 4.884 1.00 91.94 1093 GLY A O 1
ATOM 8489 N N . LEU A 1 1094 ? -56.801 -14.030 3.537 1.00 92.12 1094 LEU A N 1
ATOM 8490 C CA . LEU A 1 1094 ? -56.800 -15.486 3.595 1.00 92.12 1094 LEU A CA 1
ATOM 8491 C C . LEU A 1 1094 ? -55.459 -15.971 4.137 1.00 92.12 1094 LEU A C 1
ATOM 8493 O O . LEU A 1 1094 ? -54.420 -15.604 3.597 1.00 92.12 1094 LEU A O 1
ATOM 8497 N N . ILE A 1 1095 ? -55.479 -16.803 5.175 1.00 92.50 1095 ILE A N 1
ATOM 8498 C CA . ILE A 1 1095 ? -54.285 -17.453 5.732 1.00 92.50 1095 ILE A CA 1
ATOM 8499 C C . ILE A 1 1095 ? -54.314 -18.919 5.332 1.00 92.50 1095 ILE A C 1
ATOM 8501 O O . ILE A 1 1095 ? -55.321 -19.582 5.584 1.00 92.50 1095 ILE A O 1
ATOM 8505 N N . VAL A 1 1096 ? -53.240 -19.438 4.736 1.00 93.81 1096 VAL A N 1
ATOM 8506 C CA . VAL A 1 1096 ? -53.195 -20.820 4.242 1.00 93.81 1096 VAL A CA 1
ATOM 8507 C C . VAL A 1 1096 ? -52.141 -21.632 4.984 1.00 93.81 1096 VAL A C 1
ATOM 8509 O O . VAL A 1 1096 ? -50.974 -21.250 5.057 1.00 93.81 1096 VAL A O 1
ATOM 8512 N N . TYR A 1 1097 ? -52.551 -22.802 5.472 1.00 94.19 1097 TYR A N 1
ATOM 8513 C CA . TYR A 1 1097 ? -51.656 -23.818 6.015 1.00 94.19 1097 TYR A CA 1
ATOM 8514 C C . TYR A 1 1097 ? -51.823 -25.135 5.271 1.00 94.19 1097 TYR A C 1
ATOM 8516 O O . TYR A 1 1097 ? -52.920 -25.496 4.827 1.00 94.19 1097 TYR A O 1
ATOM 8524 N N . ARG A 1 1098 ? -50.731 -25.889 5.176 1.00 94.12 1098 ARG A N 1
ATOM 8525 C CA . ARG A 1 1098 ? -50.676 -27.174 4.479 1.00 94.12 1098 ARG A CA 1
ATOM 8526 C C . ARG A 1 1098 ? -50.099 -28.247 5.381 1.00 94.12 1098 ARG A C 1
ATOM 8528 O O . ARG A 1 1098 ? -49.107 -28.023 6.057 1.00 94.12 1098 ARG A O 1
ATOM 8535 N N . ALA A 1 1099 ? -50.700 -29.431 5.393 1.00 93.00 1099 ALA A N 1
ATOM 8536 C CA . ALA A 1 1099 ? -50.119 -30.588 6.064 1.00 93.00 1099 ALA A CA 1
ATOM 8537 C C . ALA A 1 1099 ? -48.761 -30.935 5.439 1.00 93.00 1099 ALA A C 1
ATOM 8539 O O . ALA A 1 1099 ? -48.642 -30.986 4.222 1.00 93.00 1099 ALA A O 1
ATOM 8540 N N . THR A 1 1100 ? -47.760 -31.255 6.253 1.00 90.25 1100 THR A N 1
ATOM 8541 C CA . THR A 1 1100 ? -46.416 -31.615 5.759 1.00 90.25 1100 THR A CA 1
ATOM 8542 C C . THR A 1 1100 ? -46.329 -33.055 5.243 1.00 90.25 1100 THR A C 1
ATOM 8544 O O . THR A 1 1100 ? -45.338 -33.452 4.632 1.00 90.25 1100 THR A O 1
ATOM 8547 N N . LEU A 1 1101 ? -47.366 -33.865 5.481 1.00 87.50 1101 LEU A N 1
ATOM 8548 C CA . LEU A 1 1101 ? -47.446 -35.261 5.054 1.00 87.50 1101 LEU A CA 1
ATOM 8549 C C . LEU A 1 1101 ? -48.484 -35.443 3.947 1.00 87.50 1101 LEU A C 1
ATOM 8551 O O . LEU A 1 1101 ? -49.623 -34.993 4.086 1.00 87.50 1101 LEU A O 1
ATOM 8555 N N . ASP A 1 1102 ? -48.105 -36.194 2.908 1.00 87.62 1102 ASP A N 1
ATOM 8556 C CA . ASP A 1 1102 ? -49.018 -36.648 1.857 1.00 87.62 1102 ASP A CA 1
ATOM 8557 C C . ASP A 1 1102 ? -50.192 -37.409 2.489 1.00 87.62 1102 ASP A C 1
ATOM 8559 O O . ASP A 1 1102 ? -50.012 -38.362 3.249 1.00 87.62 1102 ASP A O 1
ATOM 8563 N N . ALA A 1 1103 ? -51.407 -36.982 2.170 1.00 86.31 1103 ALA A N 1
ATOM 8564 C CA . ALA A 1 1103 ? -52.656 -37.565 2.628 1.00 86.31 1103 ALA A CA 1
ATOM 8565 C C . ALA A 1 1103 ? -52.945 -38.919 1.955 1.00 86.31 1103 ALA A C 1
ATOM 8567 O O . ALA A 1 1103 ? -53.698 -39.730 2.498 1.00 86.31 1103 ALA A O 1
ATOM 8568 N N . SER A 1 1104 ? -52.354 -39.187 0.784 1.00 85.88 1104 SER A N 1
ATOM 8569 C CA . SER A 1 1104 ? -52.654 -40.353 -0.064 1.00 85.88 1104 SER A CA 1
ATOM 8570 C C . SER A 1 1104 ? -52.485 -41.728 0.616 1.00 85.88 1104 SER A C 1
ATOM 8572 O O . SER A 1 1104 ? -53.279 -42.628 0.322 1.00 85.88 1104 SER A O 1
ATOM 8574 N N . PRO A 1 1105 ? -51.513 -41.953 1.526 1.00 85.81 1105 PRO A N 1
ATOM 8575 C CA . PRO A 1 1105 ? -51.368 -43.216 2.255 1.00 85.81 1105 PRO A CA 1
ATOM 8576 C C . PRO A 1 1105 ? -52.428 -43.447 3.345 1.00 85.81 1105 PRO A C 1
ATOM 8578 O O . PRO A 1 1105 ? -52.553 -44.568 3.847 1.00 85.81 1105 PRO A O 1
ATOM 8581 N N . PHE A 1 1106 ? -53.179 -42.417 3.746 1.00 83.12 1106 PHE A N 1
ATOM 8582 C CA . PHE A 1 1106 ? -54.095 -42.480 4.882 1.00 83.12 1106 PHE A CA 1
ATOM 8583 C C . PHE A 1 1106 ? -55.546 -42.671 4.432 1.00 83.12 1106 PHE A C 1
ATOM 8585 O O . PHE A 1 1106 ? -56.042 -42.008 3.529 1.00 83.12 1106 PHE A O 1
ATOM 8592 N N . ALA A 1 1107 ? -56.285 -43.556 5.111 1.00 83.56 1107 ALA A N 1
ATOM 8593 C CA . ALA A 1 1107 ? -57.710 -43.751 4.825 1.00 83.56 1107 ALA A CA 1
ATOM 8594 C C . ALA A 1 1107 ? -58.565 -42.526 5.206 1.00 83.56 1107 ALA A C 1
ATOM 8596 O O . ALA A 1 1107 ? -59.632 -42.316 4.628 1.00 83.56 1107 ALA A O 1
ATOM 8597 N N . ARG A 1 1108 ? -58.127 -41.772 6.224 1.00 87.12 1108 ARG A N 1
ATOM 8598 C CA . ARG A 1 1108 ? -58.710 -40.511 6.698 1.00 87.12 1108 ARG A CA 1
ATOM 8599 C C . ARG A 1 1108 ? -57.601 -39.642 7.292 1.00 87.12 1108 ARG A C 1
ATOM 8601 O O . ARG A 1 1108 ? -56.730 -40.154 7.996 1.00 87.12 1108 ARG A O 1
ATOM 8608 N N . GLN A 1 1109 ? -57.676 -38.345 7.040 1.00 90.19 1109 GLN A N 1
ATOM 8609 C CA . GLN A 1 1109 ? -56.869 -37.315 7.681 1.00 90.19 1109 GLN A CA 1
ATOM 8610 C C . GLN A 1 1109 ? -57.796 -36.136 7.985 1.00 90.19 1109 GLN A C 1
ATOM 8612 O O . GLN A 1 1109 ? -58.741 -35.876 7.241 1.00 90.19 1109 GLN A O 1
ATOM 8617 N N . PHE A 1 1110 ? -57.561 -35.485 9.112 1.00 92.00 1110 PHE A N 1
ATOM 8618 C CA . PHE A 1 1110 ? -58.335 -34.367 9.622 1.00 92.00 1110 PHE A CA 1
ATOM 8619 C C . PHE A 1 1110 ? -57.378 -33.218 9.901 1.00 92.00 1110 PHE A C 1
ATOM 8621 O O . PHE A 1 1110 ? -56.244 -33.457 10.313 1.00 92.00 1110 PHE A O 1
ATOM 8628 N N . ILE A 1 1111 ? -57.854 -31.996 9.710 1.00 92.06 1111 ILE A N 1
ATOM 8629 C CA . ILE A 1 1111 ? -57.139 -30.767 10.038 1.00 92.06 1111 ILE A CA 1
ATOM 8630 C C . ILE A 1 1111 ? -58.088 -29.852 10.811 1.00 92.06 1111 ILE A C 1
ATOM 8632 O O . ILE A 1 1111 ? -59.298 -29.876 10.569 1.00 92.06 1111 ILE A O 1
ATOM 8636 N N . ARG A 1 1112 ? -57.562 -29.106 11.779 1.00 89.75 1112 ARG A N 1
ATOM 8637 C CA . ARG A 1 1112 ? -58.297 -28.090 12.544 1.00 89.75 1112 ARG A CA 1
ATOM 8638 C C . ARG A 1 1112 ? -57.362 -26.943 12.901 1.00 89.75 1112 ARG A C 1
ATOM 8640 O O . ARG A 1 1112 ? -56.153 -27.148 12.917 1.00 89.75 1112 ARG A O 1
ATOM 8647 N N . PHE A 1 1113 ? -57.932 -25.814 13.296 1.00 89.94 1113 PHE A N 1
ATOM 8648 C CA . PHE A 1 1113 ? -57.219 -24.818 14.084 1.00 89.94 1113 PHE A CA 1
ATOM 8649 C C . PHE A 1 1113 ? -57.566 -24.965 15.562 1.00 89.94 1113 PHE A C 1
ATOM 8651 O O . PHE A 1 1113 ? -58.722 -25.190 15.925 1.00 89.94 1113 PHE A O 1
ATOM 8658 N N . GLU A 1 1114 ? -56.552 -24.851 16.402 1.00 90.06 1114 GLU A N 1
ATOM 8659 C CA . GLU A 1 1114 ? -56.679 -24.423 17.786 1.00 90.06 1114 GLU A CA 1
ATOM 8660 C C . GLU A 1 1114 ? -56.390 -22.919 17.808 1.00 90.06 1114 GLU A C 1
ATOM 8662 O O . GLU A 1 1114 ? -55.403 -22.479 17.228 1.00 90.06 1114 GLU A O 1
ATOM 8667 N N . MET A 1 1115 ? -57.310 -22.125 18.353 1.00 88.88 1115 MET A N 1
ATOM 8668 C CA . MET A 1 1115 ? -57.224 -20.663 18.337 1.00 88.88 1115 MET A CA 1
ATOM 8669 C C . MET A 1 1115 ? -57.071 -20.148 19.758 1.00 88.88 1115 MET A C 1
ATOM 8671 O O . MET A 1 1115 ? -57.861 -20.507 20.631 1.00 88.88 1115 MET A O 1
ATOM 8675 N N . GLU A 1 1116 ? -56.086 -19.283 19.961 1.00 90.25 1116 GLU A N 1
ATOM 8676 C CA . GLU A 1 1116 ? -55.802 -18.663 21.251 1.00 90.25 1116 GLU A CA 1
ATOM 8677 C C . GLU A 1 1116 ? -55.791 -17.136 21.105 1.00 90.25 1116 GLU A C 1
ATOM 8679 O O . GLU A 1 1116 ? -55.196 -16.624 20.155 1.00 90.25 1116 GLU A O 1
ATOM 8684 N N . PRO A 1 1117 ? -56.431 -16.379 22.010 1.00 89.31 1117 PRO A N 1
ATOM 8685 C CA . PRO A 1 1117 ? -56.362 -14.925 21.979 1.00 89.31 1117 PRO A CA 1
ATOM 8686 C C . PRO A 1 1117 ? -54.982 -14.439 22.442 1.00 89.31 1117 PRO A C 1
ATOM 8688 O O . PRO A 1 1117 ? -54.448 -14.920 23.443 1.00 89.31 1117 PRO A O 1
ATOM 8691 N N . GLN A 1 1118 ? -54.427 -13.447 21.750 1.00 82.50 1118 GLN A N 1
ATOM 8692 C CA . GLN A 1 1118 ? -53.174 -12.783 22.110 1.00 82.50 1118 GLN A CA 1
ATOM 8693 C C . GLN A 1 1118 ? -53.506 -11.448 22.778 1.00 82.50 1118 GLN A C 1
ATOM 8695 O O . GLN A 1 1118 ? -53.678 -10.428 22.119 1.00 82.50 1118 GLN A O 1
ATOM 8700 N N . VAL A 1 1119 ? -53.651 -11.461 24.104 1.00 66.50 1119 VAL A N 1
ATOM 8701 C CA . VAL A 1 1119 ? -53.976 -10.265 24.896 1.00 66.50 1119 VAL A CA 1
ATOM 8702 C C . VAL A 1 1119 ? -52.775 -9.914 25.765 1.00 66.50 1119 VAL A C 1
ATOM 8704 O O . VAL A 1 1119 ? -52.338 -10.751 26.554 1.00 66.50 1119 VAL A O 1
ATOM 8707 N N . SER A 1 1120 ? -52.247 -8.694 25.653 1.00 50.00 1120 SER A N 1
ATOM 8708 C CA . SER A 1 1120 ? -51.314 -8.185 26.665 1.00 50.00 1120 SER A CA 1
ATOM 8709 C C . SER A 1 1120 ? -52.108 -7.686 27.878 1.00 50.00 1120 SER A C 1
ATOM 8711 O O . SER A 1 1120 ? -53.118 -7.000 27.703 1.00 50.00 1120 SER A O 1
ATOM 8713 N N . GLU A 1 1121 ? -51.677 -8.043 29.092 1.00 34.88 1121 GLU A N 1
ATOM 8714 C CA . GLU A 1 1121 ? -52.194 -7.437 30.336 1.00 34.88 1121 GLU A CA 1
ATOM 8715 C C . GLU A 1 1121 ? -51.855 -5.947 30.448 1.00 34.88 1121 GLU A C 1
ATOM 8717 O O . GLU A 1 1121 ? -50.758 -5.553 29.986 1.00 34.88 1121 GLU A O 1
#

Foldseek 3Di:
DPDDDDDDDDLAWDKDFDADPVRHGPDIETDGCFPVAAVLCRQWLWPWDQAAPLDDRNFRLRTDTFFFKFDKDKDKDKDFQDDDPFADFQAWKKWKWFQWWFKKKKAPKWKFWQCVPPRFTWDDCRQVLVQDDLQKDQAFQFVDKGWAQDPVGNNGTIIITGGNTGDAQATSIIMGFTDGPPDGDGGDRVIMMMIMIIMMGGIGGQWMWIHTRRQTPIDTDRH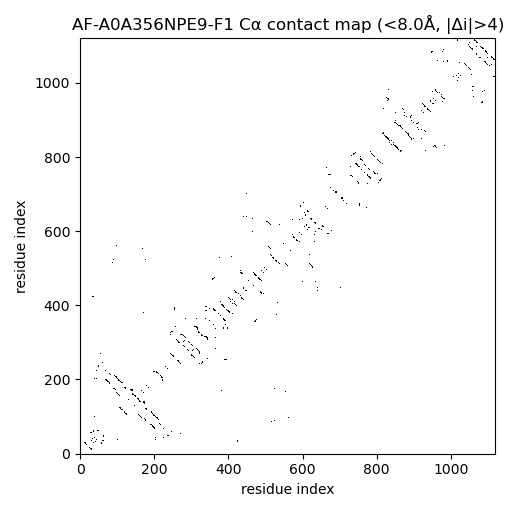GTDPCNFDVPHPGSSYDNFSWKGKDDWDKPPLAAEAQDKIKTKIFIDGPQAWDFKWKWKDKLPHHTDIFTWDDDPPRMTMTIGGGDHAFIKMAMKMWIAGPVGDIAIPVRCGVQWAPIRTYHNPPLDDPLDPDDFKEKEWADRPVVVCQQQPQLHLQHPDWGFTWIDISSHDIATRKTKHWDDDLQQSNALQWTKIKIAGGSVDADVNQFRIKIWTQDFDGNHGDDLVVQLLVLDVQLDLAFHFPKDKHFYNYNDNSNTAITIIGRDPVAPSSQVVVAPSGLVWWKWFFDWDQDFNDAPDPSSGRTGRDRRDIDFDALAQQDDLPLSSCPNRIPTDHPSSVSDCPLSNLRRHLLPDDDPSVLVSCVQAAPLLNQLLNLLSLLLQPQCADVSQAHRGQWMWIQHPVRRHTHIHGGDRSSGPVHQLLDDSRNHPSLVVQLVSALVSVLSNLLSNVSSLVRRLALVRSVVVQCSRCSRVVPDRSNVCNVSSHSNSVNSVVVLCVVWPADAWEWPPDAAEEDQDQKDKTKTFGASQFDFKAWPVRFTFDWDDPHNTMIITIDGDAAAKDKTKIWTAGPVRDTSDIYIGIYHHNHQAYEQALQFKDFFWWQAAAAADDPVLVVVVDGDRQQFTKIKMWGQDPGHKYFLQQKFKDPQFGGRFPGDIHDHGFMEMAGQHPVSNCVPVNDPGHYTDHRHDPVGRGHDLAWDWIFMATNSRHTSAIEIDGCDPQAAVCSRNVQWIWGQFPSNPDRPRDNVRIDTALDRNYDHRDAPADDPVVVCVVLVHPDFQDQQCPLPDTNLLCLFAVHRSNDHDPDDQKDWDWDDDVPDATKIKIKGKGFANSRQKDWQKWKDQPVPDTDSQKDWTHKYDPHPRMIMTMIIGNDHCVVGPDMDMDIDMDGRDDD

Sequence (1121 aa):
VIGQWSGSLSRRGERLRLSDAYGNPADELYYLDDAPWPAMADGGGSSLELADPRSENHLPGTWHPGKVEGPWRNYTYQGRATQSSNDPTIYHEFIFGLLDAGEFLIDDISVRQDPEGANTELIQNGHFDSGDATRWRMLGNHSNYEVINDPKDPNNRVLWARASGATEHMSNHAETTLKSGRSFVSISSNRDYKISFRAKWLGGSNQLNTRLYFNRLARTTILDAPQNGGTPGRLNSAHVSNAGPTFSDLRHEPAIPVEGESVNVFVKTGDPDGVASVQLFHAVNGAPFQMTSMHLSGAGEWSGKIPSQAFGAKIQFYVEATDHLGMTTAHPEGGSTSRAIVPYNDGQADLDLGACQPMNLRIVMTDADTEKLHRRTNVMSNDRLGCTIIVDEREVYYNCSVRLKGSEHGRAKNVRAGFLLRFPADQSFLGAHRTVAVDRSGAGDQFSQKEIMVKHAINHAGNIPGMYDDLIRVIAPRSQHTGSAMLLKSRYDAEYLDNQFINGSDGAMFEYELIYTLRETTGGVEGLKLTQDGGTHGVPVRNLGGSNKELYRWHWLVKNNRDADDYGPLIDVLTAMGQSGRTYREEVDRLLDVDQWLRSFAIQSLFGIGDNYSSGARHNAIIYIRPSDGKALLFPWDMDFTFNRNASSSLAPNTDLNRLISASPKNKRAFYGHVWDIVESTFNVDYMTEWAEHYSCFLPSEDLSRFLSYINTRRSTAVNEVNRIIAPTNYRITTADNFSSPEKVASIQGTGWVDLHEIRSASGALLPMDWLNETTWRVQVAIDPGENIISLSAFDRAGKSLGTDSVRIIGTGLSALASMENLAITEVMYHPADPSDQERAEGIFDGESFEFVELTNISDQTHVDLTGAAFTSGIRFALPSLTLEPGQRIVVAGNSKAFETRYGSTLEKVGNFHSADSNRLSNSGERLTLSDASHSEIASFEWSDEAPWPEDADGGSYSLVLMTPWISDPTSPESWRTSADSGGNPGGDDAIRLLSWMAEHTLVGLDGDRDRDGRTELLEYVLGSDPDIPDSSSAFDIKLESLQSDGNYLTIALEHRLGADDFLAIPLISHDLKTWTEGVEYVGRTNLGAGMGLIVYRATLDASPFARQFIRFEMEPQVSE

Secondary structure (DSSP, 8-state):
-----SS---TT--EEEEE-TTS-EEEEEE--SSTTS-GGGSSSS--EEESSTTS-TTSGGGEEE----PPPEEEEEEEE----TT---S--EEEEEESSSEEEEEEEEEEEESTTTT-EE--SSSS-TTSS-TTSEE-GGG-EEEEEEETTEEEEEEEEEEESS---SSSSSEEEE-EETTEE----TTSEEEEEEEEEEEEE--EEEEEETTTEEEEEEE----S--S-TTS--TT--S----EEEEEEEESSSPPTTPPEEEEEEEE-TT-EEEEEEEEEETTPPPEEEE-EE-GGGEEEEEEPP--TT-EEEEEEEEEETT--EEEESTTGGG---EEEPP-S-S---BTTB-PPEEEEE--HHHHHHHT-TTTTT--PPEEEEEEETTTEEEEEEEEEEES-HHHHT-TTT-EEEEE--GGG-BTTTBSEEEEE--BTTTB---THHHHHHHHHHH-SS-----EEEEEE-SSGGG-EEEEEE--SS-HHHHHHHSTTGGGS-EEEE--EE----BSBTBTSPB------EE---SS--SSS-GGGTTTTEEE-S-GGG---HHHHHHHHHHH--HHHHHHHHHHHB-HHHHHHHHHHHHHHT--SSGGGT-S-SEEEEE-TTT-PEEEEE---TTTT-S-TTS-S--SHHHHHHHHH-HHHHHHHHHHHHHHHHHTSSHHHHHHHHHHHHHT-TT--SGGGHHHHHHHHHHHHHHHHHHS-----EE-SPTTEEESSSEEEEEEE--TT--EEEETT-PEEPPEESSSSEEEEEEE--SEEEEEEEEEE-TTS-EEEEEEEEEEE-SSEEE--TTTEEEEEEESSPPPPPHHHHHTT---GGGG-EEEEEE--SS-EEE-TT-EEEESS-EEPPS-EEPTT-EEEEESSHHHHHHHH-SSS-EEEE---TT-----TT--EEEEE-TTS-EEEEEE--SSTTS-GGGSSSSPPEEESSTTT--TTSGGGEEE-SSTT--TTS-----HHHHHHHTT-S-SS--SS-SS--HHHHHHHT--TTS---S-SEEEEEEEETTTEEEEEEEEEEETT--SEEEEEEEESSSS--B--EEEEEEEEEETTEEEEEEEESS-STT-S--EEEEEEEE----

Nearest PDB structures (foldseek):
  5ak8-assembly1_A  TM=8.053E-01  e=1.560E-05  Porphyromonas gingivalis
  5ak7-assembly1_A  TM=8.044E-01  e=1.957E-05  Porphyromonas gingivalis
  6i0x-assembly1_A  TM=7.664E-01  e=2.047E-05  Porphyromonas gingivalis W83
  4ytg-assembly1_A  TM=7.429E-01  e=2.813E-05  Porphyromonas gingivalis W83
  4ytb-assembly1_A  TM=7.490E-01  e=4.632E-05  Porphyromonas gingivalis W83

Mean predicted aligned error: 12.17 Å

pLDDT: mean 92.49, std 5.7, range [34.88, 98.75]